Protein AF-A0A0P7Y4W7-F1 (afdb_monomer)

Foldseek 3Di:
DVVVVVVVVVVVVVVVCCLAPVQVVDQVVVVQVVVQVVVCVVLLFGKHADDGWRFHPPPWTKIWGQWIKGHDPPLPDKIKIFGGKIWTFHPVLVVVVATETAEIETAEMETEWEAEQQWTFDRPQVVVFLVSFFRYFYQWYWYQKYWYWYAYPVPRDTDIWIWGGWIWGARTSQDQIWIWTAGLNKIKIKTKHGQDRQRKIWIWIWIDPVHQKTKIWTWIWGFCDDPRTTRTKIKTKIKIWGAFDPPPPDDRPPDFIWIWIFIWIDDRQWIKTAQIWTALGDVVVFRIWTWIWIQHDVQGEIETEIEGAEHAVVVCCVDSNVVVVLCCLEPNHRSDDHHKYFYWYFYQWYRDLNDTKGGWTWTWIADPQKIFTCKTWIQDFQSKIKIWGFIDRSYQPKWTKTKIKIKGQALVRVLVVCVSVVVDDLCSLVSHAGIKIWIFIWIIDPQWIKTAQIWIDHPQKTKTWIWIWGPADVVGFIEIETAIEMEQAELVSDTAPQCVLLCLQRHWYWYWYWYAQYEHPPRTTKIWTWTWTHDNLKTFTCWTWIPDHQAKTKIWGWIADLQQPIKIKIKIWGQFCQSVLSNVLSNAPLSVSVVDDPLQRGHIDIKIWMKTFDPDDDPDHHRWIKIWIWDATLAWTKIKIFTDDSSYTFKIKMKTKDQQLCSVQVAPAPLRGRAIKMKIKMWGDDDDFWIFMWMFIARSQWTKTWPFTFIAGSHVRDGAWGKMKIWGQACQSVLSSQLLHSLLDDRKIWIWIWIWHDDVQWIWIWIWIDISNWTKTWIWIGGQQEIETEIETAEEEPLSVCCSQWDNYSDNPPLAFFDPGFTDAGDHSHAKYKYWYFYQWYHDGRPFIWGGWIWIWIHHNFWIKTHFTWTHGDPWIKTKMKTWGHDRPFWIKIWMKIWIFQHWPCSVFVQAQKIWGKGKMKTWMFTGRGRLRRLQAIWTKMKIKTAWIKGALQPQQLLVQLQVVLVVDPCSLPQVSSQVSSSVSSRPDMATDGIWMFMWTAGRQKIKGPFGWGAGPVARVFGWTWMWIARNGPQKIKTKTKGFHRDADPQFDDDTQIWIWIWIDHRHDIDIDIGNPSVNVRSVSSVVVVVVVVVVVVCVVVVVVCVVVVVVVVVPVVPVVVVVVVVVVVPVVVPPPPDPPPVVVVVVVVVVVVVVVVVVVVVVVVVVVVVVVVVVVVVVVVVVVVVVVVVVVVVVVVVVVVVVVVVVVVVVVVVVVVVVVVVVVVVVVVVPDDDDDDDDDDDDDDDDDDDDDDDDDDDDDDDDDDDD

Solvent-accessible surface area (backbone atoms only — not comparable to full-atom values): 63126 Å² total; per-residue (Å²): 108,70,67,59,52,50,51,50,50,49,50,49,49,49,50,51,48,43,45,54,59,45,41,82,74,50,66,48,67,84,43,38,69,62,52,29,55,50,48,16,69,72,68,59,40,57,36,50,78,40,82,60,55,51,57,40,56,53,100,54,29,34,41,36,33,45,25,42,33,36,36,55,88,77,64,80,43,45,20,38,44,36,28,51,37,36,39,32,38,41,65,74,37,49,76,71,75,28,51,34,29,62,36,32,42,28,54,33,33,41,39,34,41,26,33,55,100,73,23,36,47,70,60,67,55,72,72,69,40,53,77,65,28,59,50,39,26,30,62,36,35,39,29,48,32,36,34,39,34,40,34,30,83,91,74,74,49,71,49,74,48,64,33,35,58,30,35,38,32,21,77,16,69,30,33,44,35,42,36,38,30,31,46,87,86,33,51,35,37,39,39,37,40,53,48,42,96,81,41,33,28,47,35,38,40,39,31,19,83,94,46,49,54,28,40,41,34,46,33,38,42,33,48,47,80,52,96,83,27,29,33,73,36,45,41,33,42,40,40,37,39,39,46,72,78,82,84,55,94,67,72,88,85,77,71,71,47,38,35,41,36,30,36,39,34,60,46,91,70,25,32,38,31,39,72,31,35,40,33,65,35,65,63,92,62,33,27,47,32,40,32,38,36,38,40,36,58,85,69,58,31,37,38,39,42,37,36,29,66,37,35,43,49,47,68,44,59,76,39,79,54,38,61,41,60,52,34,56,61,38,101,76,27,73,89,60,86,75,57,39,34,40,40,38,39,42,28,52,26,37,31,50,90,92,41,72,32,30,62,34,36,39,33,35,36,39,48,99,52,33,38,38,30,74,39,35,36,34,31,40,56,31,70,22,39,38,33,43,31,35,41,35,39,52,72,80,66,54,40,37,40,33,45,38,37,38,37,22,57,34,14,56,48,31,34,56,50,40,42,72,72,68,57,69,59,62,68,42,44,73,45,42,54,62,44,39,40,38,35,26,38,39,37,37,41,92,59,31,41,36,33,39,70,30,38,38,36,43,75,73,24,38,38,35,32,36,40,37,39,35,58,61,49,98,96,45,69,16,37,37,40,35,43,41,35,35,34,40,39,43,57,80,73,54,47,64,45,35,57,59,52,44,52,31,74,67,19,27,32,39,40,36,39,43,35,33,40,30,20,49,75,96,42,56,61,4,35,40,41,36,34,42,37,28,56,69,68,26,40,36,32,79,34,36,38,35,40,49,38,61,57,22,36,33,41,38,34,36,38,32,37,69,91,34,56,51,45,32,39,33,43,39,36,20,61,31,28,43,57,59,45,50,55,55,33,28,47,34,73,51,39,65,62,70,71,58,52,67,39,52,33,62,18,32,33,43,31,40,39,38,37,36,43,47,75,72,52,100,88,50,68,75,73,25,36,33,42,36,37,41,41,34,43,41,88,14,54,31,38,36,42,34,37,31,49,83,52,38,74,47,32,41,34,38,39,40,35,34,65,37,32,34,60,65,66,84,48,99,41,81,61,27,57,73,24,48,23,38,42,37,40,41,34,35,55,56,69,96,58,28,27,38,30,40,43,37,37,29,48,32,55,34,31,38,35,45,78,36,54,33,33,27,35,33,81,83,64,46,68,46,32,28,27,38,37,39,37,22,73,39,43,36,23,45,34,33,78,63,71,30,25,38,39,67,56,72,89,26,37,30,39,38,38,39,37,41,37,51,50,96,81,32,38,38,36,40,39,49,34,30,50,67,82,36,51,37,36,32,44,36,37,38,40,92,44,38,40,36,39,41,38,42,32,47,63,45,47,53,59,40,52,52,43,28,61,35,32,63,66,64,52,85,64,50,95,80,55,66,45,75,60,58,59,35,82,73,72,68,94,50,52,34,31,44,35,40,38,38,26,47,29,33,33,72,50,88,92,40,62,34,34,62,30,35,31,34,44,32,44,46,82,47,36,42,31,42,38,70,32,38,27,38,36,85,90,13,41,40,34,35,37,40,38,37,38,42,55,99,90,54,51,39,38,36,41,36,36,42,37,36,38,54,28,42,42,42,74,80,31,74,62,49,63,46,42,28,31,35,32,38,44,39,41,38,38,24,50,20,55,19,58,39,42,20,45,44,43,22,32,37,43,34,44,39,36,33,34,61,31,36,32,56,61,49,16,65,58,10,60,48,53,8,48,55,57,26,68,72,48,98,66,52,78,46,63,76,58,36,38,51,35,27,57,57,29,12,60,74,38,66,29,58,35,69,71,37,68,26,46,34,38,32,51,60,24,30,43,31,28,61,68,31,56,45,57,34,83,89,39,87,85,14,31,37,42,32,35,37,37,36,31,74,76,83,48,35,37,44,32,47,28,38,38,32,24,75,58,64,58,94,75,63,79,79,78,62,49,41,32,41,44,30,38,40,36,42,79,67,58,63,41,81,46,76,43,48,69,73,38,50,65,48,51,50,50,38,50,48,50,52,48,49,53,49,48,55,50,52,46,58,67,54,44,68,68,46,62,75,58,45,77,74,44,68,76,69,54,75,68,59,62,68,67,60,61,65,66,62,56,67,66,55,64,70,74,74,76,80,73,84,75,64,59,73,58,55,60,59,54,56,62,55,55,57,54,58,55,55,53,54,52,53,54,53,50,53,51,52,50,50,54,48,56,50,50,50,50,50,51,50,50,51,49,50,48,51,51,48,50,52,48,49,50,50,50,48,49,48,50,48,50,48,52,46,52,45,48,49,48,47,48,49,45,51,49,50,45,50,48,46,49,53,49,46,53,50,52,59,67,58,70,81,64,81,90,84,91,88,92,90,84,85,89,85,84,88,89,84,90,81,88,84,87,87,88,91,89,85,90,87,84,91,80,87,84,90,88,132

pLDDT: mean 80.16, std 15.92, range [25.47, 97.06]

Secondary structure (DSSP, 8-state):
-HHHHHHHHHHHHHHHHHHHHSGGGS-TTTTHHHHHHHHHHHHSS-EEEEEEEEEE-SSS-EEEEEEEEES--SSSS-EEEEEEEEEEE-HHHHHTT-EEEEEEEEEEEEEEEEEETTEE---GGGGS-HHHHTTEEEEEEEEEEEEEEEE-TTT--EEEEEEEEEEEEESSTTS--EEEEEETTEEEEEEE----TTSEEEEEEEE-TTSSEEEEEEEEEEEEEETTEEEEEEEEEEEEEE---TTSSS-TTS-PPEEEEEEEEEETTEEEEEEEEEEES-GGGS-EEEEEEEEETTTTEEEEEEEEEEEEHHHHHTSTHHHHHHHHHSTTS-SSPPPPEEEEEEEEEEEETTEEEEEEEEEEEEETTEEEEEEEEEEETTTEEEEEEEEEETTTTSEEEEEEEEEEEEHHHHHHHHHHTT--SGGGGGG-SEEEEEEEEEEEETTEEEEEEEEEEETTEEEEEEEEEE--BTTB-EEEEEEEEEES-BTTTPPP-TTHHHHHHHEEEEEEEEEEEEEETTEEEEEEEEEEEEETTEEEEEEEEEEEETTEEEEEEEEE-TTS-EEEEEEEEESSSHHHHHHHHHT-TT-GGGG--HHHHHS-EEEEEEEEEPPPBTTB-TTPEEEEEEEEETTEEEEEEEEEETTEEEEEEEEEEESSTHHHH----TTTTT--EEEEEEEEE-SSSEEEEEEEEEETTEEEEEEEEEEEETTT--EEEEEEEEEES-SHHHHHTTT-TTTT--S--EEEEEEEEEETTEEEEEEEEEETTEEEEEEEEE-SSEEEEEEEEEEEEHHHHHHHHHBSS-----TTS---SBB-----S-SEEEEEEEEEEEEEETTEEEEEEEEEEEEETTEEEEEEEEEEETTEEEEEEEEEE--TTSPEEEEEEEEEEEEEHHHH-TT-SEEEEEEEEEEEEEEESBHHHHHHT-EEEEEEEEEEEEEET--TTHHHHHHHHHTTSS-TT-HHHHHHHHHHHHTSSEEEEEEEEEEEEEETTEEEEEEEEEEETTEEEEEEEEEEEEETTT-EEEEEEEEE-SSPPTT--SSPPEEEEEEEEETT--EEEEE-HHHHHHHHHHHHHHHHHHHHHHHHHHHHHHHHHHTTTTTTSTTTHHHHTTTTHHHHTTTSSSSSSSHHHHHHHHHHHHHHHHHHHHHHHHHHHHHHHHHHHHHHHHHHHHHHHHHHHHHHHHHHHHHHHHHHHHHHHHHHHHHHHHHHHHHHHSTTS-----------------------------------

Structure (mmCIF, N/CA/C/O backbone):
data_AF-A0A0P7Y4W7-F1
#
_entry.id   AF-A0A0P7Y4W7-F1
#
loop_
_atom_site.group_PDB
_atom_site.id
_atom_site.type_symbol
_atom_site.label_atom_id
_atom_site.label_alt_id
_atom_site.label_comp_id
_atom_site.label_asym_id
_atom_site.label_entity_id
_atom_site.label_seq_id
_atom_site.pdbx_PDB_ins_code
_atom_site.Cartn_x
_atom_site.Cartn_y
_atom_site.Cartn_z
_atom_site.occupancy
_atom_site.B_iso_or_equiv
_atom_site.auth_seq_id
_atom_site.auth_comp_id
_atom_site.auth_asym_id
_atom_site.auth_atom_id
_atom_site.pdbx_PDB_model_num
ATOM 1 N N . MET A 1 1 ? 104.716 23.047 -64.732 1.00 56.50 1 MET A N 1
ATOM 2 C CA . MET A 1 1 ? 103.577 23.004 -63.784 1.00 56.50 1 MET A CA 1
ATOM 3 C C . MET A 1 1 ? 102.584 24.137 -64.004 1.00 56.50 1 MET A C 1
ATOM 5 O O . MET A 1 1 ? 101.401 23.845 -64.100 1.00 56.50 1 MET A O 1
ATOM 9 N N . ARG A 1 2 ? 103.020 25.400 -64.137 1.00 63.34 2 ARG A N 1
ATOM 10 C CA . ARG A 1 2 ? 102.100 26.515 -64.426 1.00 63.34 2 ARG A CA 1
ATOM 11 C C . ARG A 1 2 ? 101.399 26.362 -65.788 1.00 63.34 2 ARG A C 1
ATOM 13 O O . ARG A 1 2 ? 100.184 26.485 -65.833 1.00 63.34 2 ARG A O 1
ATOM 20 N N . ASP A 1 3 ? 102.104 25.953 -66.844 1.00 64.06 3 ASP A N 1
ATOM 21 C CA . ASP A 1 3 ? 101.497 25.816 -68.186 1.00 64.06 3 ASP A CA 1
ATOM 22 C C . ASP A 1 3 ? 100.541 24.618 -68.310 1.00 64.06 3 ASP A C 1
ATOM 24 O O . ASP A 1 3 ? 99.513 24.711 -68.970 1.00 64.06 3 ASP A O 1
ATOM 28 N N . SER A 1 4 ? 100.810 23.518 -67.599 1.00 66.06 4 SER A N 1
ATOM 29 C CA . SER A 1 4 ? 99.935 22.339 -67.557 1.00 66.06 4 SER A CA 1
ATOM 30 C C . SER A 1 4 ? 98.671 22.579 -66.725 1.00 66.06 4 SER A C 1
ATOM 32 O O . SER A 1 4 ? 97.594 22.157 -67.126 1.00 66.06 4 SER A O 1
ATOM 34 N N . LEU A 1 5 ? 98.776 23.308 -65.606 1.00 70.56 5 LEU A N 1
ATOM 35 C CA . LEU A 1 5 ? 97.608 23.745 -64.833 1.00 70.56 5 LEU A CA 1
ATOM 36 C C . LEU A 1 5 ? 96.795 24.799 -65.586 1.00 70.56 5 LEU A C 1
ATOM 38 O O . LEU A 1 5 ? 95.576 24.774 -65.507 1.00 70.56 5 LEU A O 1
ATOM 42 N N . THR A 1 6 ? 97.439 25.682 -66.353 1.00 78.06 6 THR A N 1
ATOM 43 C CA . THR A 1 6 ? 96.722 26.674 -67.170 1.00 78.06 6 THR A CA 1
ATOM 44 C C . THR A 1 6 ? 96.020 26.012 -68.355 1.00 78.06 6 THR A C 1
ATOM 46 O O . THR A 1 6 ? 94.882 26.355 -68.640 1.00 78.06 6 THR A O 1
ATOM 49 N N . ALA A 1 7 ? 96.637 25.015 -69.001 1.00 76.75 7 ALA A N 1
ATOM 50 C CA . ALA A 1 7 ? 95.995 24.227 -70.053 1.00 76.75 7 ALA A CA 1
ATOM 51 C C . ALA A 1 7 ? 94.835 23.380 -69.513 1.00 76.75 7 ALA A C 1
ATOM 53 O O . ALA A 1 7 ? 93.782 23.322 -70.135 1.00 76.75 7 ALA A O 1
ATOM 54 N N . LEU A 1 8 ? 94.991 22.769 -68.335 1.00 75.56 8 LEU A N 1
ATOM 55 C CA . LEU A 1 8 ? 93.931 21.984 -67.705 1.00 75.56 8 LEU A CA 1
ATOM 56 C C . LEU A 1 8 ? 92.799 22.881 -67.191 1.00 75.56 8 LEU A C 1
ATOM 58 O O . LEU A 1 8 ? 91.640 22.563 -67.412 1.00 75.56 8 LEU A O 1
ATOM 62 N N . ALA A 1 9 ? 93.111 24.042 -66.611 1.00 74.50 9 ALA A N 1
ATOM 63 C CA . ALA A 1 9 ? 92.119 25.058 -66.274 1.00 74.50 9 ALA A CA 1
ATOM 64 C C . ALA A 1 9 ? 91.426 25.604 -67.529 1.00 74.50 9 ALA A C 1
ATOM 66 O O . ALA A 1 9 ? 90.218 25.766 -67.506 1.00 74.50 9 ALA A O 1
ATOM 67 N N . ALA A 1 10 ? 92.137 25.828 -68.638 1.00 78.00 10 ALA A N 1
ATOM 68 C CA . ALA A 1 10 ? 91.536 26.252 -69.902 1.00 78.00 10 ALA A CA 1
ATOM 69 C C . ALA A 1 10 ? 90.646 25.163 -70.515 1.00 78.00 10 ALA A C 1
ATOM 71 O O . ALA A 1 10 ? 89.583 25.492 -71.020 1.00 78.00 10 ALA A O 1
ATOM 72 N N . ILE A 1 11 ? 91.024 23.882 -70.430 1.00 81.62 11 ILE A N 1
ATOM 73 C CA . ILE A 1 11 ? 90.189 22.745 -70.851 1.00 81.62 11 ILE A CA 1
ATOM 74 C C . ILE A 1 11 ? 88.962 22.621 -69.949 1.00 81.62 11 ILE A C 1
ATOM 76 O O . ILE A 1 11 ? 87.862 22.468 -70.455 1.00 81.62 11 ILE A O 1
ATOM 80 N N . VAL A 1 12 ? 89.118 22.734 -68.631 1.00 79.69 12 VAL A N 1
ATOM 81 C CA . VAL A 1 12 ? 87.998 22.699 -67.681 1.00 79.69 12 VAL A CA 1
ATOM 82 C C . VAL A 1 12 ? 87.079 23.898 -67.893 1.00 79.69 12 VAL A C 1
ATOM 84 O O . VAL A 1 12 ? 85.874 23.717 -67.951 1.00 79.69 12 VAL A O 1
ATOM 87 N N . ILE A 1 13 ? 87.617 25.102 -68.098 1.00 81.44 13 ILE A N 1
ATOM 88 C CA . ILE A 1 13 ? 86.835 26.290 -68.458 1.00 81.44 13 ILE A CA 1
ATOM 89 C C . ILE A 1 13 ? 86.155 26.079 -69.812 1.00 81.44 13 ILE A C 1
ATOM 91 O O . ILE A 1 13 ? 84.988 26.411 -69.930 1.00 81.44 13 ILE A O 1
ATOM 95 N N . LEU A 1 14 ? 86.817 25.495 -70.814 1.00 81.31 14 LEU A N 1
ATOM 96 C CA . LEU A 1 14 ? 86.210 25.185 -72.112 1.00 81.31 14 LEU A CA 1
ATOM 97 C C . LEU A 1 14 ? 85.077 24.161 -71.965 1.00 81.31 14 LEU A C 1
ATOM 99 O O . LEU A 1 14 ? 84.031 24.338 -72.572 1.00 81.31 14 LEU A O 1
ATOM 103 N N . ILE A 1 15 ? 85.255 23.132 -71.133 1.00 79.94 15 ILE A N 1
ATOM 104 C CA . ILE A 1 15 ? 84.238 22.123 -70.810 1.00 79.94 15 ILE A CA 1
ATOM 105 C C . ILE A 1 15 ? 83.079 22.755 -70.035 1.00 79.94 15 ILE A C 1
ATOM 107 O O . ILE A 1 15 ? 81.932 22.462 -70.337 1.00 79.94 15 ILE A O 1
ATOM 111 N N . LEU A 1 16 ? 83.344 23.645 -69.078 1.00 77.81 16 LEU A N 1
ATOM 112 C CA . LEU A 1 16 ? 82.317 24.350 -68.309 1.00 77.81 16 LEU A CA 1
ATOM 113 C C . LEU A 1 16 ? 81.574 25.377 -69.172 1.00 77.81 16 LEU A C 1
ATOM 115 O O . LEU A 1 16 ? 80.357 25.468 -69.104 1.00 77.81 16 LEU A O 1
ATOM 119 N N . VAL A 1 17 ? 82.272 26.112 -70.038 1.00 79.31 17 VAL A N 1
ATOM 120 C CA . VAL A 1 17 ? 81.660 27.015 -71.021 1.00 79.31 17 VAL A CA 1
ATOM 121 C C . VAL A 1 17 ? 80.850 26.212 -72.034 1.00 79.31 17 VAL A C 1
ATOM 123 O O . VAL A 1 17 ? 79.741 26.617 -72.357 1.00 79.31 17 VAL A O 1
ATOM 126 N N . ALA A 1 18 ? 81.338 25.054 -72.485 1.00 77.12 18 ALA A N 1
ATOM 127 C CA . ALA A 1 18 ? 80.591 24.136 -73.338 1.00 77.12 18 ALA A CA 1
ATOM 128 C C . ALA A 1 18 ? 79.342 23.599 -72.621 1.00 77.12 18 ALA A C 1
ATOM 130 O O . ALA A 1 18 ? 78.251 23.674 -73.168 1.00 77.12 18 ALA A O 1
ATOM 131 N N . ALA A 1 19 ? 79.463 23.147 -71.375 1.00 74.56 19 ALA A N 1
ATOM 132 C CA . ALA A 1 19 ? 78.346 22.679 -70.558 1.00 74.56 19 ALA A CA 1
ATOM 133 C C . ALA A 1 19 ? 77.358 23.798 -70.170 1.00 74.56 19 ALA A C 1
ATOM 135 O O . ALA A 1 19 ? 76.218 23.503 -69.826 1.00 74.56 19 ALA A O 1
ATOM 136 N N . LEU A 1 20 ? 77.759 25.073 -70.234 1.00 78.12 20 LEU A N 1
ATOM 137 C CA . LEU A 1 20 ? 76.884 26.224 -69.985 1.00 78.12 20 LEU A CA 1
ATOM 138 C C . LEU A 1 20 ? 76.205 26.716 -71.269 1.00 78.12 20 LEU A C 1
ATOM 140 O O . LEU A 1 20 ? 75.015 27.015 -71.263 1.00 78.12 20 LEU A O 1
ATOM 144 N N . ALA A 1 21 ? 76.968 26.829 -72.356 1.00 72.81 21 ALA A N 1
ATOM 145 C CA . ALA A 1 21 ? 76.523 27.447 -73.596 1.00 72.81 21 ALA A CA 1
ATOM 146 C C . ALA A 1 21 ? 75.855 26.452 -74.547 1.00 72.81 21 ALA A C 1
ATOM 148 O O . ALA A 1 21 ? 74.911 26.846 -75.209 1.00 72.81 21 ALA A O 1
ATOM 149 N N . ILE A 1 22 ? 76.303 25.193 -74.628 1.00 74.44 22 ILE A N 1
ATOM 150 C CA . ILE A 1 22 ? 75.804 24.216 -75.617 1.00 74.44 22 ILE A CA 1
ATOM 151 C C . ILE A 1 22 ? 74.398 23.691 -75.287 1.00 74.44 22 ILE A C 1
ATOM 153 O O . ILE A 1 22 ? 73.574 23.697 -76.200 1.00 74.44 22 ILE A O 1
ATOM 157 N N . PRO A 1 23 ? 74.065 23.267 -74.047 1.00 75.00 23 PRO A N 1
ATOM 158 C CA . PRO A 1 23 ? 72.761 22.666 -73.754 1.00 75.00 23 PRO A CA 1
ATOM 159 C C . PRO A 1 23 ? 71.524 23.474 -74.181 1.00 75.00 23 PRO A C 1
ATOM 161 O O . PRO A 1 23 ? 70.622 22.848 -74.724 1.00 75.00 23 PRO A O 1
ATOM 164 N N . PRO A 1 24 ? 71.447 24.814 -74.025 1.00 72.31 24 PRO A N 1
ATOM 165 C CA . PRO A 1 24 ? 70.284 25.575 -74.492 1.00 72.31 24 PRO A CA 1
ATOM 166 C C . PRO A 1 24 ? 70.176 25.710 -76.025 1.00 72.31 24 PRO A C 1
ATOM 168 O O . PRO A 1 24 ? 69.132 26.141 -76.504 1.00 72.31 24 PRO A O 1
ATOM 171 N N . PHE A 1 25 ? 71.219 25.370 -76.798 1.00 74.44 25 PHE A N 1
ATOM 172 C CA . PHE A 1 25 ? 71.167 25.313 -78.271 1.00 74.44 25 PHE A CA 1
ATOM 173 C C . PHE A 1 25 ? 70.954 23.891 -78.815 1.00 74.44 25 PHE A C 1
ATOM 175 O O . PHE A 1 25 ? 70.840 23.722 -80.029 1.00 74.44 25 PHE A O 1
ATOM 182 N N . VAL A 1 26 ? 70.937 22.871 -77.950 1.00 76.69 26 VAL A N 1
ATOM 183 C CA . VAL A 1 26 ? 70.601 21.492 -78.322 1.00 76.69 26 VAL A CA 1
ATOM 184 C C . VAL A 1 26 ? 69.095 21.323 -78.188 1.00 76.69 26 VAL A C 1
ATOM 186 O O . VAL A 1 26 ? 68.544 21.546 -77.113 1.00 76.69 26 VAL A O 1
ATOM 189 N N . ASP A 1 27 ? 68.440 20.908 -79.269 1.00 80.44 27 ASP A N 1
ATOM 190 C CA . ASP A 1 27 ? 67.050 20.471 -79.204 1.00 80.44 27 ASP A CA 1
ATOM 191 C C . ASP A 1 27 ? 66.995 19.089 -78.536 1.00 80.44 27 ASP A C 1
ATOM 193 O O . ASP A 1 27 ? 67.297 18.052 -79.137 1.00 80.44 27 ASP A O 1
ATOM 197 N N . TRP A 1 28 ? 66.681 19.082 -77.241 1.00 82.06 28 TRP A N 1
ATOM 198 C CA . TRP A 1 28 ? 66.568 17.857 -76.455 1.00 82.06 28 TRP A CA 1
ATOM 199 C C . TRP A 1 28 ? 65.367 17.001 -76.876 1.00 82.06 28 TRP A C 1
ATOM 201 O O . TRP A 1 28 ? 65.349 15.808 -76.569 1.00 82.06 28 TRP A O 1
ATOM 211 N N . GLU A 1 29 ? 64.410 17.552 -77.630 1.00 80.06 29 GLU A N 1
ATOM 212 C CA . GLU A 1 29 ? 63.285 16.796 -78.179 1.00 80.06 29 GLU A CA 1
ATOM 213 C C . GLU A 1 29 ? 63.733 15.889 -79.337 1.00 80.06 29 GLU A C 1
ATOM 215 O O . GLU A 1 29 ? 63.314 14.733 -79.401 1.00 80.06 29 GLU A O 1
ATOM 220 N N . GLU A 1 30 ? 64.664 16.338 -80.192 1.00 83.06 30 GLU A N 1
ATOM 221 C CA . GLU A 1 30 ? 65.256 15.500 -81.255 1.00 83.06 30 GLU A CA 1
ATOM 222 C C . GLU A 1 30 ? 66.144 14.370 -80.701 1.00 83.06 30 GLU A C 1
ATOM 224 O O . GLU A 1 30 ? 66.349 13.343 -81.352 1.00 83.06 30 GLU A O 1
ATOM 229 N N . ARG A 1 31 ? 66.674 14.543 -79.483 1.00 83.50 31 ARG A N 1
ATOM 230 C CA . ARG A 1 31 ? 67.522 13.573 -78.762 1.00 83.50 31 ARG A CA 1
ATOM 231 C C . ARG A 1 31 ? 66.759 12.760 -77.711 1.00 83.50 31 ARG A C 1
ATOM 233 O O . ARG A 1 31 ? 67.383 12.078 -76.896 1.00 83.50 31 ARG A O 1
ATOM 240 N N . ARG A 1 32 ? 65.423 12.787 -77.742 1.00 87.19 32 ARG A N 1
ATOM 241 C CA . ARG A 1 32 ? 64.551 12.107 -76.773 1.00 87.19 32 ARG A CA 1
ATOM 242 C C . ARG A 1 32 ? 64.916 10.634 -76.552 1.00 87.19 32 ARG A C 1
ATOM 244 O O . ARG A 1 32 ? 65.059 10.223 -75.408 1.00 87.19 32 ARG A O 1
ATOM 251 N N . LEU A 1 33 ? 65.140 9.869 -77.624 1.00 85.44 33 LEU A N 1
ATOM 252 C CA . LEU A 1 33 ? 65.447 8.431 -77.540 1.00 85.44 33 LEU A CA 1
ATOM 253 C C . LEU A 1 33 ? 66.754 8.136 -76.781 1.00 85.44 33 LEU A C 1
ATOM 255 O O . LEU A 1 33 ? 66.838 7.145 -76.058 1.00 85.44 33 LEU A O 1
ATOM 259 N N . ASP A 1 34 ? 67.767 8.998 -76.909 1.00 84.06 34 ASP A N 1
ATOM 260 C CA . ASP A 1 34 ? 69.042 8.840 -76.198 1.00 84.06 34 ASP A CA 1
ATOM 261 C C . ASP A 1 34 ? 68.878 9.126 -74.696 1.00 84.06 34 ASP A C 1
ATOM 263 O O . ASP A 1 34 ? 69.457 8.433 -73.852 1.00 84.06 34 ASP A O 1
ATOM 267 N N . LEU A 1 35 ? 68.057 10.129 -74.360 1.00 83.25 35 LEU A N 1
ATOM 268 C CA . LEU A 1 35 ? 67.701 10.472 -72.984 1.00 83.25 35 LEU A CA 1
ATOM 269 C C . LEU A 1 35 ? 66.863 9.361 -72.339 1.00 83.25 35 LEU A C 1
ATOM 271 O O . LEU A 1 35 ? 67.183 8.913 -71.242 1.00 83.25 35 LEU A O 1
ATOM 275 N N . GLU A 1 36 ? 65.842 8.868 -73.035 1.00 85.81 36 GLU A N 1
ATOM 276 C CA . GLU A 1 36 ? 64.996 7.753 -72.601 1.00 85.81 36 GLU A CA 1
ATOM 277 C C . GLU A 1 36 ? 65.810 6.476 -72.388 1.00 85.81 36 GLU A C 1
ATOM 279 O O . GLU A 1 36 ? 65.646 5.813 -71.367 1.00 85.81 36 GLU A O 1
ATOM 284 N N . ALA A 1 37 ? 66.762 6.154 -73.268 1.00 85.31 37 ALA A N 1
ATOM 285 C CA . ALA A 1 37 ? 67.658 5.011 -73.087 1.00 85.31 37 ALA A CA 1
ATOM 286 C C . ALA A 1 37 ? 68.619 5.180 -71.893 1.00 85.31 37 ALA A C 1
ATOM 288 O O . ALA A 1 37 ? 69.013 4.196 -71.256 1.00 85.31 37 ALA A O 1
ATOM 289 N N . ALA A 1 38 ? 69.035 6.410 -71.574 1.00 80.69 38 ALA A N 1
ATOM 290 C CA . ALA A 1 38 ? 69.836 6.701 -70.385 1.00 80.69 38 ALA A CA 1
ATOM 291 C C . ALA A 1 38 ? 69.001 6.598 -69.097 1.00 80.69 38 ALA A C 1
ATOM 293 O O . ALA A 1 38 ? 69.425 5.930 -68.153 1.00 80.69 38 ALA A O 1
ATOM 294 N N . LEU A 1 39 ? 67.799 7.180 -69.084 1.00 80.69 39 LEU A N 1
ATOM 295 C CA . LEU A 1 39 ? 66.858 7.109 -67.966 1.00 80.69 39 LEU A CA 1
ATOM 296 C C . LEU A 1 39 ? 66.360 5.679 -67.733 1.00 80.69 39 LEU A C 1
ATOM 298 O O . LEU A 1 39 ? 66.329 5.237 -66.592 1.00 80.69 39 LEU A O 1
ATOM 302 N N . SER A 1 40 ? 66.080 4.914 -68.790 1.00 81.62 40 SER A N 1
ATOM 303 C CA . SER A 1 40 ? 65.684 3.500 -68.696 1.00 81.62 40 SER A CA 1
ATOM 304 C C . SER A 1 40 ? 66.790 2.648 -68.078 1.00 81.62 40 SER A C 1
ATOM 306 O O . SER A 1 40 ? 66.540 1.825 -67.200 1.00 81.62 40 SER A O 1
ATOM 308 N N . ARG A 1 41 ? 68.052 2.889 -68.465 1.00 79.12 41 ARG A N 1
ATOM 309 C CA . ARG A 1 41 ? 69.207 2.236 -67.832 1.00 79.12 41 ARG A CA 1
ATOM 310 C C . ARG A 1 41 ? 69.409 2.664 -66.386 1.00 79.12 41 ARG A C 1
ATOM 312 O O . ARG A 1 41 ? 69.941 1.861 -65.630 1.00 79.12 41 ARG A O 1
ATOM 319 N N . ALA A 1 42 ? 69.011 3.870 -65.985 1.00 71.94 42 ALA A N 1
ATOM 320 C CA . ALA A 1 42 ? 69.109 4.356 -64.604 1.00 71.94 42 ALA A CA 1
ATOM 321 C C . ALA A 1 42 ? 67.930 3.909 -63.716 1.00 71.94 42 ALA A C 1
ATOM 323 O O . ALA A 1 42 ? 68.134 3.594 -62.549 1.00 71.94 42 ALA A O 1
ATOM 324 N N . ALA A 1 43 ? 66.726 3.775 -64.273 1.00 70.44 43 ALA A N 1
ATOM 325 C CA . ALA A 1 43 ? 65.533 3.290 -63.577 1.00 70.44 43 ALA A CA 1
ATOM 326 C C . ALA A 1 43 ? 65.442 1.752 -63.536 1.00 70.44 43 ALA A C 1
ATOM 328 O O . ALA A 1 43 ? 64.847 1.194 -62.623 1.00 70.44 43 ALA A O 1
ATOM 329 N N . GLY A 1 44 ? 66.060 1.052 -64.496 1.00 71.19 44 GLY A N 1
ATOM 330 C CA . GLY A 1 44 ? 66.000 -0.414 -64.609 1.00 71.19 44 GLY A CA 1
ATOM 331 C C . GLY A 1 44 ? 64.701 -0.921 -65.245 1.00 71.19 44 GLY A C 1
ATOM 332 O O . GLY A 1 44 ? 64.475 -2.121 -65.311 1.00 71.19 44 GLY A O 1
ATOM 333 N N . ILE A 1 45 ? 63.858 -0.004 -65.719 1.00 79.50 45 ILE A N 1
ATOM 334 C CA . ILE A 1 45 ? 62.579 -0.235 -66.394 1.00 79.50 45 ILE A CA 1
ATOM 335 C C . ILE A 1 45 ? 62.435 0.787 -67.533 1.00 79.50 45 ILE A C 1
ATOM 337 O O . ILE A 1 45 ? 63.058 1.849 -67.451 1.00 79.50 45 ILE A O 1
ATOM 341 N N . PRO A 1 46 ? 61.666 0.494 -68.601 1.00 84.88 46 PRO A N 1
ATOM 342 C CA . PRO A 1 46 ? 61.493 1.414 -69.727 1.00 84.88 46 PRO A CA 1
ATOM 343 C C . PRO A 1 46 ? 60.981 2.785 -69.271 1.00 84.88 46 PRO A C 1
ATOM 345 O O . PRO A 1 46 ? 60.037 2.856 -68.492 1.00 84.88 46 PRO A O 1
ATOM 348 N N . VAL A 1 47 ? 61.597 3.866 -69.743 1.00 87.56 47 VAL A N 1
ATOM 349 C CA . VAL A 1 47 ? 61.191 5.249 -69.462 1.00 87.56 47 VAL A CA 1
ATOM 350 C C . VAL A 1 47 ? 60.835 5.935 -70.773 1.00 87.56 47 VAL A C 1
ATOM 352 O O . VAL A 1 47 ? 61.668 6.007 -71.670 1.00 87.56 47 VAL A O 1
ATOM 355 N N . GLU A 1 48 ? 59.625 6.481 -70.853 1.00 90.31 48 GLU A N 1
ATOM 356 C CA . GLU A 1 48 ? 59.127 7.277 -71.973 1.00 90.31 48 GLU A CA 1
ATOM 357 C C . GLU A 1 48 ? 58.813 8.703 -71.513 1.00 90.31 48 GLU A C 1
ATOM 359 O O . GLU A 1 48 ? 58.230 8.932 -70.451 1.00 90.31 48 GLU A O 1
ATOM 364 N N . THR A 1 49 ? 59.162 9.687 -72.330 1.00 88.44 49 THR A N 1
ATOM 365 C CA . THR A 1 49 ? 58.917 11.107 -72.072 1.00 88.44 49 THR A CA 1
ATOM 366 C C . THR A 1 49 ? 57.924 11.673 -73.090 1.00 88.44 49 THR A C 1
ATOM 368 O O . THR A 1 49 ? 57.925 11.323 -74.270 1.00 88.44 49 THR A O 1
ATOM 371 N N . ARG A 1 50 ? 57.030 12.556 -72.641 1.00 85.44 50 ARG A N 1
ATOM 372 C CA . ARG A 1 50 ? 55.983 13.197 -73.450 1.00 85.44 50 ARG A CA 1
ATOM 373 C C . ARG A 1 50 ? 56.025 14.714 -73.258 1.00 85.44 50 ARG A C 1
ATOM 375 O O . ARG A 1 50 ? 56.216 15.191 -72.146 1.00 85.44 50 ARG A O 1
ATOM 382 N N . GLY A 1 51 ? 55.794 15.459 -74.340 1.00 86.25 51 GLY A N 1
ATOM 383 C CA . GLY A 1 51 ? 55.828 16.928 -74.343 1.00 86.25 51 GLY A CA 1
ATOM 384 C C . GLY A 1 51 ? 57.243 17.508 -74.434 1.00 86.25 51 GLY A C 1
ATOM 385 O O . GLY A 1 51 ? 58.133 16.871 -75.008 1.00 86.25 51 GLY A O 1
ATOM 386 N N . THR A 1 52 ? 57.421 18.722 -73.909 1.00 88.50 52 THR A N 1
ATOM 387 C CA . THR A 1 52 ? 58.682 19.473 -73.990 1.00 88.50 52 THR A CA 1
ATOM 388 C C . THR A 1 52 ? 59.713 18.975 -72.973 1.00 88.50 52 THR A C 1
ATOM 390 O O . THR A 1 52 ? 59.358 18.517 -71.881 1.00 88.50 52 THR A O 1
ATOM 393 N N . ILE A 1 53 ? 60.997 19.040 -73.346 1.00 86.69 53 ILE A N 1
ATOM 394 C CA . ILE A 1 53 ? 62.140 18.628 -72.513 1.00 86.69 53 ILE A CA 1
ATOM 395 C C . ILE A 1 53 ? 63.138 19.794 -72.434 1.00 86.69 53 ILE A C 1
ATOM 397 O O . ILE A 1 53 ? 63.724 20.172 -73.444 1.00 86.69 53 ILE A O 1
ATOM 401 N N . ASP A 1 54 ? 63.367 20.347 -71.237 1.00 86.06 54 ASP A N 1
ATOM 402 C CA . ASP A 1 54 ? 64.409 21.361 -70.976 1.00 86.06 54 ASP A CA 1
ATOM 403 C C . ASP A 1 54 ? 65.483 20.763 -70.057 1.00 86.06 54 ASP A C 1
ATOM 405 O O . ASP A 1 54 ? 65.194 20.380 -68.920 1.00 86.06 54 ASP A O 1
ATOM 409 N N . LEU A 1 55 ? 66.727 20.676 -70.537 1.00 85.81 55 LEU A N 1
ATOM 410 C CA . LEU A 1 55 ? 67.874 20.176 -69.777 1.00 85.81 55 LEU A CA 1
ATOM 411 C C . LEU A 1 55 ? 68.978 21.239 -69.724 1.00 85.81 55 LEU A C 1
ATOM 413 O O . LEU A 1 55 ? 69.490 21.695 -70.748 1.00 85.81 55 LEU A O 1
ATOM 417 N N . ARG A 1 56 ? 69.408 21.601 -68.512 1.00 84.56 56 ARG A N 1
ATOM 418 C CA . ARG A 1 56 ? 70.495 22.565 -68.269 1.00 84.56 56 ARG A CA 1
ATOM 419 C C . ARG A 1 56 ? 71.503 21.965 -67.307 1.00 84.56 56 ARG A C 1
ATOM 421 O O . ARG A 1 56 ? 71.115 21.476 -66.260 1.00 84.56 56 ARG A O 1
ATOM 428 N N . LEU A 1 57 ? 72.793 22.022 -67.629 1.00 80.44 57 LEU A N 1
ATOM 429 C CA . LEU A 1 57 ? 73.839 21.375 -66.822 1.00 80.44 57 LEU A CA 1
ATOM 430 C C . LEU A 1 57 ? 74.484 22.300 -65.776 1.00 80.44 57 LEU A C 1
ATOM 432 O O . LEU A 1 57 ? 75.023 21.810 -64.788 1.00 80.44 57 LEU A O 1
ATOM 436 N N . LEU A 1 58 ? 74.457 23.622 -65.988 1.00 82.38 58 LEU A N 1
ATOM 437 C CA . LEU A 1 58 ? 75.092 24.620 -65.118 1.00 82.38 58 LEU A CA 1
ATOM 438 C C . LEU A 1 58 ? 74.128 25.775 -64.772 1.00 82.38 58 LEU A C 1
ATOM 440 O O . LEU A 1 58 ? 73.267 26.115 -65.592 1.00 82.38 58 LEU A O 1
ATOM 444 N N . PRO A 1 59 ? 74.265 26.424 -63.593 1.00 76.75 59 PRO A N 1
ATOM 445 C CA . PRO A 1 59 ? 75.254 26.172 -62.530 1.00 76.75 59 PRO A CA 1
ATOM 446 C C . PRO A 1 59 ? 75.040 24.854 -61.762 1.00 76.75 59 PRO A C 1
ATOM 448 O O . PRO A 1 59 ? 76.006 24.312 -61.233 1.00 76.75 59 PRO A O 1
ATOM 451 N N . SER A 1 60 ? 73.819 24.316 -61.777 1.00 84.12 60 SER A N 1
ATOM 452 C CA . SER A 1 60 ? 73.456 22.974 -61.316 1.00 84.12 60 SER A CA 1
ATOM 453 C C . SER A 1 60 ? 72.731 22.206 -62.438 1.00 84.12 60 SER A C 1
ATOM 455 O O . SER A 1 60 ? 72.000 22.824 -63.225 1.00 84.12 60 SER A O 1
ATOM 457 N N . PRO A 1 61 ? 72.933 20.880 -62.549 1.00 87.19 61 PRO A N 1
ATOM 458 C CA . PRO A 1 61 ? 72.192 20.040 -63.481 1.00 87.19 61 PRO A CA 1
ATOM 459 C C . PRO A 1 61 ? 70.702 19.993 -63.132 1.00 87.19 61 PRO A C 1
ATOM 461 O O . PRO A 1 61 ? 70.327 19.504 -62.074 1.00 87.19 61 PRO A O 1
ATOM 464 N N . ARG A 1 62 ? 69.841 20.468 -64.030 1.00 89.88 62 ARG A N 1
ATOM 465 C CA . ARG A 1 62 ? 68.383 20.455 -63.884 1.00 89.88 62 ARG A CA 1
ATOM 466 C C . ARG A 1 62 ? 67.689 20.000 -65.158 1.00 89.88 62 ARG A C 1
ATOM 468 O O . ARG A 1 62 ? 68.132 20.323 -66.259 1.00 89.88 62 ARG A O 1
ATOM 475 N N . MET A 1 63 ? 66.585 19.290 -64.986 1.00 89.00 63 MET A N 1
ATOM 476 C CA . MET A 1 63 ? 65.773 18.705 -66.043 1.00 89.00 63 MET A CA 1
ATOM 477 C C . MET A 1 63 ? 64.302 19.025 -65.796 1.00 89.00 63 MET A C 1
ATOM 479 O O . MET A 1 63 ? 63.813 18.851 -64.683 1.00 89.00 63 MET A O 1
ATOM 483 N N . ARG A 1 64 ? 63.582 19.457 -66.830 1.00 90.75 64 ARG A N 1
ATOM 484 C CA . ARG A 1 64 ? 62.130 19.627 -66.802 1.00 90.75 64 ARG A CA 1
ATOM 485 C C . ARG A 1 64 ? 61.494 18.850 -67.949 1.00 90.75 64 ARG A C 1
ATOM 487 O O . ARG A 1 64 ? 61.940 18.975 -69.085 1.00 90.75 64 ARG A O 1
ATOM 494 N N . VAL A 1 65 ? 60.461 18.071 -67.639 1.00 91.44 65 VAL A N 1
ATOM 495 C CA . VAL A 1 65 ? 59.708 17.243 -68.589 1.00 91.44 65 VAL A CA 1
ATOM 496 C C . VAL A 1 65 ? 58.212 17.392 -68.313 1.00 91.44 65 VAL A C 1
ATOM 498 O O . VAL A 1 65 ? 57.773 17.267 -67.168 1.00 91.44 65 VAL A O 1
ATOM 501 N N . ASP A 1 66 ? 57.412 17.639 -69.352 1.00 89.44 66 ASP A N 1
ATOM 502 C CA . ASP A 1 66 ? 55.958 17.808 -69.197 1.00 89.44 66 ASP A CA 1
ATOM 503 C C . ASP A 1 66 ? 55.242 16.511 -68.792 1.00 89.44 66 ASP A C 1
ATOM 505 O O . ASP A 1 66 ? 54.321 16.543 -67.977 1.00 89.44 66 ASP A O 1
ATOM 509 N N . GLY A 1 67 ? 55.660 15.365 -69.330 1.00 90.56 67 GLY A N 1
ATOM 510 C CA . GLY A 1 67 ? 55.133 14.051 -68.977 1.00 90.56 67 GLY A CA 1
ATOM 511 C C . GLY A 1 67 ? 56.224 12.987 -68.956 1.00 90.56 67 GLY A C 1
ATOM 512 O O . GLY A 1 67 ? 57.016 12.880 -69.886 1.00 90.56 67 GLY A O 1
ATOM 513 N N . LEU A 1 68 ? 56.246 12.172 -67.909 1.00 91.62 68 LEU A N 1
ATOM 514 C CA . LEU A 1 68 ? 57.201 11.088 -67.711 1.00 91.62 68 LEU A CA 1
ATOM 515 C C . LEU A 1 68 ? 56.424 9.807 -67.415 1.00 91.62 68 LEU A C 1
ATOM 517 O O . LEU A 1 68 ? 55.588 9.778 -66.521 1.00 91.62 68 LEU A O 1
ATOM 521 N N . THR A 1 69 ? 56.661 8.752 -68.180 1.00 90.38 69 THR A N 1
ATOM 522 C CA . THR A 1 69 ? 56.110 7.415 -67.941 1.00 90.38 69 THR A CA 1
ATOM 523 C C . THR A 1 69 ? 57.266 6.477 -67.652 1.00 90.38 69 THR A C 1
ATOM 525 O O . THR A 1 69 ? 58.187 6.368 -68.450 1.00 90.38 69 THR A O 1
ATOM 528 N N . ILE A 1 70 ? 57.242 5.833 -66.495 1.00 87.44 70 ILE A N 1
ATOM 529 C CA . ILE A 1 70 ? 58.232 4.850 -66.069 1.00 87.44 70 ILE A CA 1
ATOM 530 C C . ILE A 1 70 ? 57.509 3.501 -65.993 1.00 87.44 70 ILE A C 1
ATOM 532 O O . ILE A 1 70 ? 56.505 3.392 -65.298 1.00 87.44 70 ILE A O 1
ATOM 536 N N . GLY A 1 71 ? 57.997 2.481 -66.693 1.00 85.00 71 GLY A N 1
ATOM 537 C CA . GLY A 1 71 ? 57.339 1.182 -66.850 1.00 85.00 71 GLY A CA 1
ATOM 538 C C . GLY A 1 71 ? 56.286 1.158 -67.965 1.00 85.00 71 GLY A C 1
ATOM 539 O O . GLY A 1 71 ? 55.974 2.174 -68.584 1.00 85.00 71 GLY A O 1
ATOM 540 N N . ILE A 1 72 ? 55.735 -0.028 -68.227 1.00 81.94 72 ILE A N 1
ATOM 541 C CA . ILE A 1 72 ? 54.672 -0.227 -69.220 1.00 81.94 72 ILE A CA 1
ATOM 542 C C . ILE A 1 72 ? 53.332 -0.188 -68.474 1.00 81.94 72 ILE A C 1
ATOM 544 O O . ILE A 1 72 ? 53.129 -1.006 -67.579 1.00 81.94 72 ILE A O 1
ATOM 548 N N . PRO A 1 73 ? 52.402 0.722 -68.814 1.00 74.00 73 PRO A N 1
ATOM 549 C CA . PRO A 1 73 ? 51.102 0.820 -68.154 1.00 74.00 73 PRO A CA 1
ATOM 550 C C . PRO A 1 73 ? 50.121 -0.255 -68.668 1.00 74.00 73 PRO A C 1
ATOM 552 O O . PRO A 1 73 ? 49.004 0.062 -69.073 1.00 74.00 73 PRO A O 1
ATOM 555 N N . ASP A 1 74 ? 50.546 -1.523 -68.684 1.00 75.38 74 ASP A N 1
ATOM 556 C CA . ASP A 1 74 ? 49.767 -2.693 -69.128 1.00 75.38 74 ASP A CA 1
ATOM 557 C C . ASP A 1 74 ? 48.930 -3.334 -68.007 1.00 75.38 74 ASP A C 1
ATOM 559 O O . ASP A 1 74 ? 48.095 -4.195 -68.274 1.00 75.38 74 ASP A O 1
ATOM 563 N N . GLY A 1 75 ? 49.142 -2.907 -66.758 1.00 68.38 75 GLY A N 1
ATOM 564 C CA . GLY A 1 75 ? 48.483 -3.456 -65.571 1.00 68.38 75 GLY A CA 1
ATOM 565 C C . GLY A 1 75 ? 49.104 -4.754 -65.040 1.00 68.38 75 GLY A C 1
ATOM 566 O O . GLY A 1 75 ? 48.679 -5.221 -63.990 1.00 68.38 75 GLY A O 1
ATOM 567 N N . ALA A 1 76 ? 50.116 -5.310 -65.715 1.00 70.31 76 ALA A N 1
ATOM 568 C CA . ALA A 1 76 ? 50.856 -6.508 -65.302 1.00 70.31 76 ALA A CA 1
ATOM 569 C C . ALA A 1 76 ? 52.253 -6.184 -64.733 1.00 70.31 76 ALA A C 1
ATOM 571 O O . ALA A 1 76 ? 52.877 -7.019 -64.064 1.00 70.31 76 ALA A O 1
ATOM 572 N N . SER A 1 77 ? 52.751 -4.973 -64.997 1.00 76.56 77 SER A N 1
ATOM 573 C CA . SER A 1 77 ? 54.022 -4.448 -64.492 1.00 76.56 77 SER A CA 1
ATOM 574 C C . SER A 1 77 ? 53.808 -3.160 -63.682 1.00 76.56 77 SER A C 1
ATOM 576 O O . SER A 1 77 ? 52.882 -2.401 -63.981 1.00 76.56 77 SER A O 1
ATOM 578 N N . PRO A 1 78 ? 54.641 -2.876 -62.661 1.00 81.75 78 PRO A N 1
ATOM 579 C CA . PRO A 1 78 ? 54.578 -1.603 -61.952 1.00 81.75 78 PRO A CA 1
ATOM 580 C C . PRO A 1 78 ? 54.892 -0.449 -62.913 1.00 81.75 78 PRO A C 1
ATOM 582 O O . PRO A 1 78 ? 55.855 -0.517 -63.682 1.00 81.75 78 PRO A O 1
ATOM 585 N N . SER A 1 79 ? 54.086 0.613 -62.872 1.00 87.31 79 SER A N 1
ATOM 586 C CA . SER A 1 79 ? 54.263 1.781 -63.744 1.00 87.31 79 SER A CA 1
ATOM 587 C C . SER A 1 79 ? 53.981 3.086 -63.006 1.00 87.31 79 SER A C 1
ATOM 589 O O . SER A 1 79 ? 53.073 3.134 -62.185 1.00 87.31 79 SER A O 1
ATOM 591 N N . LEU A 1 80 ? 54.717 4.151 -63.313 1.00 89.81 80 LEU A N 1
ATOM 592 C CA . LEU A 1 80 ? 54.519 5.496 -62.779 1.00 89.81 80 LEU A CA 1
ATOM 593 C C . LEU A 1 80 ? 54.301 6.474 -63.934 1.00 89.81 80 LEU A C 1
ATOM 595 O O . LEU A 1 80 ? 55.170 6.627 -64.790 1.00 89.81 80 LEU A O 1
ATOM 599 N N . VAL A 1 81 ? 53.170 7.174 -63.941 1.00 91.81 81 VAL A N 1
ATOM 600 C CA . VAL A 1 81 ? 52.881 8.253 -64.893 1.00 91.81 81 VAL A CA 1
ATOM 601 C C . VAL A 1 81 ? 52.921 9.584 -64.153 1.00 91.81 81 VAL A C 1
ATOM 603 O O . VAL A 1 81 ? 52.010 9.904 -63.399 1.00 91.81 81 VAL A O 1
ATOM 606 N N . ALA A 1 82 ? 53.959 10.377 -64.382 1.00 92.69 82 ALA A N 1
ATOM 607 C CA . ALA A 1 82 ? 54.149 11.689 -63.782 1.00 92.69 82 ALA A CA 1
ATOM 608 C C . ALA A 1 82 ? 53.942 12.823 -64.803 1.00 92.69 82 ALA A C 1
ATOM 610 O O . ALA A 1 82 ? 54.235 12.680 -65.990 1.00 92.69 82 ALA A O 1
ATOM 611 N N . GLN A 1 83 ? 53.440 13.966 -64.339 1.00 93.44 83 GLN A N 1
ATOM 612 C CA . GLN A 1 83 ? 53.214 15.183 -65.121 1.00 93.44 83 GLN A CA 1
ATOM 613 C C . GLN A 1 83 ? 53.892 16.384 -64.457 1.00 93.44 83 GLN A C 1
ATOM 615 O O . GLN A 1 83 ? 53.876 16.520 -63.232 1.00 93.44 83 GLN A O 1
ATOM 620 N N . GLY A 1 84 ? 54.451 17.276 -65.277 1.00 91.12 84 GLY A N 1
ATOM 621 C CA . GLY A 1 84 ? 55.115 18.501 -64.838 1.00 91.12 84 GLY A CA 1
ATOM 622 C C . GLY A 1 84 ? 56.337 18.237 -63.960 1.00 91.12 84 GLY A C 1
ATOM 623 O O . GLY A 1 84 ? 56.474 18.874 -62.919 1.00 91.12 84 GLY A O 1
ATOM 624 N N . VAL A 1 85 ? 57.192 17.291 -64.356 1.00 92.88 85 VAL A N 1
ATOM 625 C CA . VAL A 1 85 ? 58.378 16.878 -63.595 1.00 92.88 85 VAL A CA 1
ATOM 626 C C . VAL A 1 85 ? 59.476 17.926 -63.751 1.00 92.88 85 VAL A C 1
ATOM 628 O O . VAL A 1 85 ? 59.888 18.239 -64.866 1.00 92.88 85 VAL A O 1
ATOM 631 N N . ALA A 1 86 ? 59.981 18.453 -62.642 1.00 92.94 86 ALA A N 1
ATOM 632 C CA . ALA A 1 86 ? 61.165 19.301 -62.592 1.00 92.94 86 ALA A CA 1
ATOM 633 C C . ALA A 1 86 ? 62.140 18.720 -61.566 1.00 92.94 86 ALA A C 1
ATOM 635 O O . ALA A 1 86 ? 61.771 18.556 -60.414 1.00 92.94 86 ALA A O 1
ATOM 636 N N . ALA A 1 87 ? 63.363 18.402 -61.971 1.00 91.44 87 ALA A N 1
ATOM 637 C CA . ALA A 1 87 ? 64.363 17.755 -61.130 1.00 91.44 87 ALA A CA 1
ATOM 638 C C . ALA A 1 87 ? 65.692 18.512 -61.181 1.00 91.44 87 ALA A C 1
ATOM 640 O O . ALA A 1 87 ? 66.136 18.922 -62.252 1.00 91.44 87 ALA A O 1
ATOM 641 N N . GLU A 1 88 ? 66.347 18.654 -60.037 1.00 92.19 88 GLU A N 1
ATOM 642 C CA . GLU A 1 88 ? 67.699 19.180 -59.869 1.00 92.19 88 GLU A CA 1
ATOM 643 C C . GLU A 1 88 ? 68.595 18.077 -59.290 1.00 92.19 88 GLU A C 1
ATOM 645 O O . GLU A 1 88 ? 68.205 17.366 -58.363 1.00 92.19 88 GLU A O 1
ATOM 650 N N . MET A 1 89 ? 69.781 17.892 -59.869 1.00 89.50 89 MET A N 1
ATOM 651 C CA . MET A 1 89 ? 70.710 16.803 -59.562 1.00 89.50 89 MET A CA 1
ATOM 652 C C . MET A 1 89 ? 72.056 17.343 -59.078 1.00 89.50 89 MET A C 1
ATOM 654 O O . MET A 1 89 ? 72.530 18.386 -59.530 1.00 89.50 89 MET A O 1
ATOM 658 N N . GLU A 1 90 ? 72.735 16.588 -58.215 1.00 88.38 90 GLU A N 1
ATOM 659 C CA . GLU A 1 90 ? 74.066 16.943 -57.728 1.00 88.38 90 GLU A CA 1
ATOM 660 C C . GLU A 1 90 ? 75.150 16.616 -58.775 1.00 88.38 90 GLU A C 1
ATOM 662 O O . GLU A 1 90 ? 75.402 15.456 -59.113 1.00 88.38 90 GLU A O 1
ATOM 667 N N . LEU A 1 91 ? 75.856 17.642 -59.265 1.00 84.44 91 LEU A N 1
ATOM 668 C CA . LEU A 1 91 ? 76.898 17.484 -60.289 1.00 84.44 91 LEU A CA 1
ATOM 669 C C . LEU A 1 91 ? 78.038 16.547 -59.845 1.00 84.44 91 LEU A C 1
ATOM 671 O O . LEU A 1 91 ? 78.527 15.740 -60.635 1.00 84.44 91 LEU A O 1
ATOM 675 N N . THR A 1 92 ? 78.465 16.637 -58.584 1.00 85.12 92 THR A N 1
ATOM 676 C CA . THR A 1 92 ? 79.533 15.808 -58.002 1.00 85.12 92 THR A CA 1
ATOM 677 C C . THR A 1 92 ? 79.145 14.340 -57.880 1.00 85.12 92 THR A C 1
ATOM 679 O O . THR A 1 92 ? 80.004 13.480 -58.087 1.00 85.12 92 THR A O 1
ATOM 682 N N . ALA A 1 93 ? 77.873 14.046 -57.597 1.00 83.56 93 ALA A N 1
ATOM 683 C CA . ALA A 1 93 ? 77.350 12.683 -57.572 1.00 83.56 93 ALA A CA 1
ATOM 684 C C . ALA A 1 93 ? 77.306 12.086 -58.988 1.00 83.56 93 ALA A C 1
ATOM 686 O O . ALA A 1 93 ? 77.827 10.990 -59.201 1.00 83.56 93 ALA A O 1
ATOM 687 N N . LEU A 1 94 ? 76.814 12.849 -59.977 1.00 80.62 94 LEU A N 1
ATOM 688 C CA . LEU A 1 94 ? 76.739 12.407 -61.377 1.00 80.62 94 LEU A CA 1
ATOM 689 C C . LEU A 1 94 ? 78.115 12.034 -61.948 1.00 80.62 94 LEU A C 1
ATOM 691 O O . LEU A 1 94 ? 78.250 11.024 -62.638 1.00 80.62 94 LEU A O 1
ATOM 695 N N . LEU A 1 95 ? 79.161 12.800 -61.615 1.00 82.69 95 LEU A N 1
ATOM 696 C CA . LEU A 1 95 ? 80.542 12.492 -62.014 1.00 82.69 95 LEU A CA 1
ATOM 697 C C . LEU A 1 95 ? 81.093 11.207 -61.368 1.00 82.69 95 LEU A C 1
ATOM 699 O O . LEU A 1 95 ? 82.011 10.602 -61.918 1.00 82.69 95 LEU A O 1
ATOM 703 N N . ARG A 1 96 ? 80.545 10.786 -60.218 1.00 81.38 96 ARG A N 1
ATOM 704 C CA . ARG A 1 96 ? 80.869 9.519 -59.532 1.00 81.38 96 ARG A CA 1
ATOM 705 C C . ARG A 1 96 ? 79.993 8.347 -59.990 1.00 81.38 96 ARG A C 1
ATOM 707 O O . ARG A 1 96 ? 80.148 7.249 -59.466 1.00 81.38 96 ARG A O 1
ATOM 714 N N . GLY A 1 97 ? 79.088 8.565 -60.946 1.00 77.81 97 GLY A N 1
ATOM 715 C CA . GLY A 1 97 ? 78.128 7.558 -61.403 1.00 77.81 97 GLY A CA 1
ATOM 716 C C . GLY A 1 97 ? 76.944 7.339 -60.454 1.00 77.81 97 GLY A C 1
ATOM 717 O O . GLY A 1 97 ? 76.213 6.370 -60.630 1.00 77.81 97 GLY A O 1
ATOM 718 N N . GLN A 1 98 ? 76.749 8.218 -59.467 1.00 80.25 98 GLN A N 1
ATOM 719 C CA . GLN A 1 98 ? 75.606 8.205 -58.552 1.00 80.25 98 GLN A CA 1
ATOM 720 C C . GLN A 1 98 ? 74.582 9.250 -58.997 1.00 80.25 98 GLN A C 1
ATOM 722 O O . GLN A 1 98 ? 74.948 10.323 -59.479 1.00 80.25 98 GLN A O 1
ATOM 727 N N . VAL A 1 99 ? 73.294 8.967 -58.825 1.00 81.69 99 VAL A N 1
ATOM 728 C CA . VAL A 1 99 ? 72.228 9.911 -59.181 1.00 81.69 99 VAL A CA 1
ATOM 729 C C . VAL A 1 99 ? 71.574 10.388 -57.892 1.00 81.69 99 VAL A C 1
ATOM 731 O O . VAL A 1 99 ? 70.764 9.691 -57.288 1.00 81.69 99 VAL A O 1
ATOM 734 N N . ARG A 1 100 ? 71.955 11.587 -57.453 1.00 88.25 100 ARG A N 1
ATOM 735 C CA . ARG A 1 100 ? 71.373 12.239 -56.280 1.00 88.25 100 ARG A CA 1
ATOM 736 C C . ARG A 1 100 ? 70.586 13.460 -56.714 1.00 88.25 100 ARG A C 1
ATOM 738 O O . ARG A 1 100 ? 71.144 14.358 -57.346 1.00 88.25 100 ARG A O 1
ATOM 745 N N . PHE A 1 101 ? 69.307 13.479 -56.375 1.00 89.44 101 PHE A N 1
ATOM 746 C CA . PHE A 1 101 ? 68.409 14.585 -56.649 1.00 89.44 101 PHE A CA 1
ATOM 747 C C . PHE A 1 101 ? 68.301 15.479 -55.420 1.00 89.44 101 PHE A C 1
ATOM 749 O O . PHE A 1 101 ? 67.856 15.032 -54.363 1.00 89.44 101 PHE A O 1
ATOM 756 N N . SER A 1 102 ? 68.709 16.739 -55.561 1.00 89.38 102 SER A N 1
ATOM 757 C CA . SER A 1 102 ? 68.621 17.726 -54.482 1.00 89.38 102 SER A CA 1
ATOM 758 C C . SER A 1 102 ? 67.200 18.260 -54.312 1.00 89.38 102 SER A C 1
ATOM 760 O O . SER A 1 102 ? 66.794 18.554 -53.195 1.00 89.38 102 SER A O 1
ATOM 762 N N . ASN A 1 103 ? 66.454 18.396 -55.413 1.00 91.81 103 ASN A N 1
ATOM 763 C CA . ASN A 1 103 ? 65.058 18.827 -55.413 1.00 91.81 103 ASN A CA 1
ATOM 764 C C . ASN A 1 103 ? 64.326 18.220 -56.620 1.00 91.81 103 ASN A C 1
ATOM 766 O O . ASN A 1 103 ? 64.815 18.322 -57.747 1.00 91.81 103 ASN A O 1
ATOM 770 N N . ILE A 1 104 ? 63.167 17.599 -56.406 1.00 93.69 104 ILE A N 1
ATOM 771 C CA . ILE A 1 104 ? 62.252 17.175 -57.467 1.00 93.69 104 ILE A CA 1
ATOM 772 C C . ILE A 1 104 ? 60.847 17.688 -57.155 1.00 93.69 104 ILE A C 1
ATOM 774 O O . ILE A 1 104 ? 60.292 17.378 -56.109 1.00 93.69 104 ILE A O 1
ATOM 778 N N . GLY A 1 105 ? 60.235 18.393 -58.101 1.00 93.75 105 GLY A N 1
ATOM 779 C CA . GLY A 1 105 ? 58.818 18.742 -58.086 1.00 93.75 105 GLY A CA 1
ATOM 780 C C . GLY A 1 105 ? 58.037 17.960 -59.140 1.00 93.75 105 GLY A C 1
ATOM 781 O O . GLY A 1 105 ? 58.418 17.947 -60.312 1.00 93.75 105 GLY A O 1
ATOM 782 N N . ILE A 1 106 ? 56.926 17.340 -58.744 1.00 95.25 106 ILE A N 1
ATOM 783 C CA . ILE A 1 106 ? 55.981 16.657 -59.634 1.00 95.25 106 ILE A CA 1
ATOM 784 C C . ILE A 1 106 ? 54.581 17.227 -59.393 1.00 95.25 106 ILE A C 1
ATOM 786 O O . ILE A 1 106 ? 54.074 17.210 -58.275 1.00 95.25 106 ILE A O 1
ATOM 790 N N . ALA A 1 107 ? 53.922 17.712 -60.447 1.00 93.81 107 ALA A N 1
ATOM 791 C CA . ALA A 1 107 ? 52.579 18.275 -60.310 1.00 93.81 107 ALA A CA 1
ATOM 792 C C . ALA A 1 107 ? 51.522 17.184 -60.077 1.00 93.81 107 ALA A C 1
ATOM 794 O O . ALA A 1 107 ? 50.641 17.339 -59.237 1.00 93.81 107 ALA A O 1
ATOM 795 N N . ARG A 1 108 ? 51.593 16.079 -60.827 1.00 93.75 108 ARG A N 1
ATOM 796 C CA . ARG A 1 108 ? 50.718 14.911 -60.640 1.00 93.75 108 ARG A CA 1
ATOM 797 C C . ARG A 1 108 ? 51.471 13.622 -60.914 1.00 93.75 108 ARG A C 1
ATOM 799 O O . ARG A 1 108 ? 52.237 13.579 -61.873 1.00 93.75 108 ARG A O 1
ATOM 806 N N . ALA A 1 109 ? 51.214 12.581 -60.138 1.00 93.94 109 ALA A N 1
ATOM 807 C CA . ALA A 1 109 ? 51.760 11.245 -60.343 1.00 93.94 109 ALA A CA 1
ATOM 808 C C . ALA A 1 109 ? 50.658 10.184 -60.194 1.00 93.94 109 ALA A C 1
ATOM 810 O O . ALA A 1 109 ? 49.869 10.264 -59.265 1.00 93.94 109 ALA A O 1
ATOM 811 N N . ASP A 1 110 ? 50.604 9.200 -61.091 1.00 91.44 110 ASP A N 1
ATOM 812 C CA . ASP A 1 110 ? 49.771 7.991 -60.988 1.00 91.44 110 ASP A CA 1
ATOM 813 C C . ASP A 1 110 ? 50.704 6.776 -60.913 1.00 91.44 110 ASP A C 1
ATOM 815 O O . ASP A 1 110 ? 51.333 6.407 -61.908 1.00 91.44 110 ASP A O 1
ATOM 819 N N . LEU A 1 111 ? 50.853 6.209 -59.718 1.00 90.56 111 LEU A N 1
ATOM 820 C CA . LEU A 1 111 ? 51.643 5.017 -59.437 1.00 90.56 111 LEU A CA 1
ATOM 821 C C . LEU A 1 111 ? 50.731 3.794 -59.485 1.00 90.56 111 LEU A C 1
ATOM 823 O O . LEU A 1 111 ? 49.828 3.659 -58.668 1.00 90.56 111 LEU A O 1
ATOM 827 N N . ARG A 1 112 ? 50.991 2.869 -60.402 1.00 87.62 112 ARG A N 1
ATOM 828 C CA . ARG A 1 112 ? 50.241 1.620 -60.541 1.00 87.62 112 ARG A CA 1
ATOM 829 C C . ARG A 1 112 ? 51.075 0.448 -60.065 1.00 87.62 112 ARG A C 1
ATOM 831 O O . ARG A 1 112 ? 52.166 0.225 -60.591 1.00 87.62 112 ARG A O 1
ATOM 838 N N . LEU A 1 113 ? 50.545 -0.299 -59.104 1.00 84.75 113 LEU A N 1
ATOM 839 C CA . LEU A 1 113 ? 51.198 -1.454 -58.497 1.00 84.75 113 LEU A CA 1
ATOM 840 C C . LEU A 1 113 ? 50.335 -2.704 -58.735 1.00 84.75 113 LEU A C 1
ATOM 842 O O . LEU A 1 113 ? 49.236 -2.789 -58.187 1.00 84.75 113 LEU A O 1
ATOM 846 N N . PRO A 1 114 ? 50.772 -3.667 -59.564 1.00 80.62 114 PRO A N 1
ATOM 847 C CA . PRO A 1 114 ? 50.064 -4.933 -59.700 1.00 80.62 114 PRO A CA 1
ATOM 848 C C . PRO A 1 114 ? 50.266 -5.787 -58.442 1.00 80.62 114 PRO A C 1
ATOM 850 O O . PRO A 1 114 ? 51.393 -5.930 -57.955 1.00 80.62 114 PRO A O 1
ATOM 853 N N . MET A 1 115 ? 49.178 -6.360 -57.935 1.00 76.94 115 MET A N 1
ATOM 854 C CA . MET A 1 115 ? 49.155 -7.228 -56.758 1.00 76.94 115 MET A CA 1
ATOM 855 C C . MET A 1 115 ? 48.425 -8.531 -57.096 1.00 76.94 115 MET A C 1
ATOM 857 O O . MET A 1 115 ? 47.348 -8.497 -57.680 1.00 76.94 115 MET A O 1
ATOM 861 N N . GLU A 1 116 ? 49.001 -9.675 -56.742 1.00 73.25 116 GLU A N 1
ATOM 862 C CA . GLU A 1 116 ? 48.456 -11.014 -57.026 1.00 73.25 116 GLU A CA 1
ATOM 863 C C . GLU A 1 116 ? 48.556 -11.836 -55.738 1.00 73.25 116 GLU A C 1
ATOM 865 O O . GLU A 1 116 ? 49.645 -11.918 -55.171 1.00 73.25 116 GLU A O 1
ATOM 870 N N . GLU A 1 117 ? 47.433 -12.350 -55.223 1.00 69.38 117 GLU A N 1
ATOM 871 C CA . GLU A 1 117 ? 47.366 -13.069 -53.932 1.00 69.38 117 GLU A CA 1
ATOM 872 C C . GLU A 1 117 ? 48.088 -12.359 -52.755 1.00 69.38 117 GLU A C 1
ATOM 874 O O . GLU A 1 117 ? 48.708 -12.988 -51.900 1.00 69.38 117 GLU A O 1
ATOM 879 N N . GLY A 1 118 ? 48.045 -11.020 -52.716 1.00 69.50 118 GLY A N 1
ATOM 880 C CA . GLY A 1 118 ? 48.707 -10.210 -51.680 1.00 69.50 118 GLY A CA 1
ATOM 881 C C . GLY A 1 118 ? 50.215 -10.002 -51.879 1.00 69.50 118 GLY A C 1
ATOM 882 O O . GLY A 1 118 ? 50.836 -9.293 -51.094 1.00 69.50 118 GLY A O 1
ATOM 883 N N . ALA A 1 119 ? 50.815 -10.550 -52.939 1.00 78.00 119 ALA A N 1
ATOM 884 C CA . ALA A 1 119 ? 52.219 -10.345 -53.273 1.00 78.00 119 ALA A CA 1
ATOM 885 C C . ALA A 1 119 ? 52.402 -9.212 -54.301 1.00 78.00 119 ALA A C 1
ATOM 887 O O . ALA A 1 119 ? 51.741 -9.164 -55.343 1.00 78.00 119 ALA A O 1
ATOM 888 N N . LEU A 1 120 ? 53.335 -8.299 -54.018 1.00 77.38 120 LEU A N 1
ATOM 889 C CA . LEU A 1 120 ? 53.695 -7.168 -54.872 1.00 77.38 120 LEU A CA 1
ATOM 890 C C . LEU A 1 120 ? 54.819 -7.545 -55.835 1.00 77.38 120 LEU A C 1
ATOM 892 O O . LEU A 1 120 ? 55.773 -8.247 -55.485 1.00 77.38 120 LEU A O 1
ATOM 896 N N . ARG A 1 121 ? 54.747 -7.024 -57.059 1.00 76.81 121 ARG A N 1
ATOM 897 C CA . ARG A 1 121 ? 55.819 -7.169 -58.047 1.00 76.81 121 ARG A CA 1
ATOM 898 C C . ARG A 1 121 ? 56.675 -5.903 -58.096 1.00 76.81 121 ARG A C 1
ATOM 900 O O . ARG A 1 121 ? 56.242 -4.883 -58.627 1.00 76.81 121 ARG A O 1
ATOM 907 N N . PHE A 1 122 ? 57.902 -5.981 -57.584 1.00 73.00 122 PHE A N 1
ATOM 908 C CA . PHE A 1 122 ? 58.868 -4.877 -57.626 1.00 73.00 122 PHE A CA 1
ATOM 909 C C . PHE A 1 122 ? 59.731 -4.883 -58.910 1.00 73.00 122 PHE A C 1
ATOM 911 O O . PHE A 1 122 ? 59.898 -5.939 -59.533 1.00 73.00 122 PHE A O 1
ATOM 918 N N . PRO A 1 123 ? 60.296 -3.726 -59.323 1.00 70.25 123 PRO A N 1
ATOM 919 C CA . PRO A 1 123 ? 61.252 -3.635 -60.433 1.00 70.25 123 PRO A CA 1
ATOM 920 C C . PRO A 1 123 ? 62.481 -4.535 -60.240 1.00 70.25 123 PRO A C 1
ATOM 922 O O . PRO A 1 123 ? 62.911 -4.762 -59.112 1.00 70.25 123 PRO A O 1
ATOM 925 N N . GLU A 1 124 ? 63.105 -4.988 -61.336 1.00 68.88 124 GLU A N 1
ATOM 926 C CA . GLU A 1 124 ? 64.240 -5.931 -61.296 1.00 68.88 124 GLU A CA 1
ATOM 927 C C . GLU A 1 124 ? 65.403 -5.460 -60.412 1.00 68.88 124 GLU A C 1
ATOM 929 O O . GLU A 1 124 ? 65.953 -6.257 -59.659 1.00 68.88 124 GLU A O 1
ATOM 934 N N . ARG A 1 125 ? 65.701 -4.155 -60.399 1.00 65.62 125 ARG A N 1
ATOM 935 C CA . ARG A 1 125 ? 66.738 -3.572 -59.532 1.00 65.62 125 ARG A CA 1
ATOM 936 C C . ARG A 1 125 ? 66.479 -3.697 -58.033 1.00 65.62 125 ARG A C 1
ATOM 938 O O . ARG A 1 125 ? 67.433 -3.802 -57.275 1.00 65.62 125 ARG A O 1
ATOM 945 N N . MET A 1 126 ? 65.221 -3.700 -57.593 1.00 64.31 126 MET A N 1
ATOM 946 C CA . MET A 1 126 ? 64.893 -3.925 -56.176 1.00 64.31 126 MET A CA 1
ATOM 947 C C . MET A 1 126 ? 65.089 -5.391 -55.762 1.00 64.31 126 MET A C 1
ATOM 949 O O . MET A 1 126 ? 65.081 -5.691 -54.574 1.00 64.31 126 MET A O 1
ATOM 953 N N . ARG A 1 127 ? 65.300 -6.303 -56.723 1.00 66.06 127 ARG A N 1
ATOM 954 C CA . ARG A 1 127 ? 65.520 -7.740 -56.491 1.00 66.06 127 ARG A CA 1
ATOM 955 C C . ARG A 1 127 ? 66.997 -8.103 -56.315 1.00 66.06 127 ARG A C 1
ATOM 957 O O . ARG A 1 127 ? 67.289 -9.217 -55.896 1.00 66.06 127 ARG A O 1
ATOM 964 N N . GLU A 1 128 ? 67.914 -7.190 -56.647 1.00 69.50 128 GLU A N 1
ATOM 965 C CA . GLU A 1 128 ? 69.372 -7.384 -56.560 1.00 69.50 128 GLU A CA 1
ATOM 966 C C . GLU A 1 128 ? 69.931 -7.167 -55.136 1.00 69.50 128 GLU A C 1
ATOM 968 O O . GLU A 1 128 ? 71.109 -7.426 -54.899 1.00 69.50 128 GLU A O 1
ATOM 973 N N . GLY A 1 129 ? 69.089 -6.744 -54.184 1.00 69.00 129 GLY A N 1
ATOM 974 C CA . GLY A 1 129 ? 69.430 -6.549 -52.770 1.00 69.00 129 GLY A CA 1
ATOM 975 C C . GLY A 1 129 ? 69.616 -5.076 -52.361 1.00 69.00 129 GLY A C 1
ATOM 976 O O . GLY A 1 129 ? 69.652 -4.189 -53.218 1.00 69.00 129 GLY A O 1
ATOM 977 N N . PRO A 1 130 ? 69.737 -4.790 -51.049 1.00 70.56 130 PRO A N 1
ATOM 978 C CA . PRO A 1 130 ? 69.803 -3.424 -50.516 1.00 70.56 130 PRO A CA 1
ATOM 979 C C . PRO A 1 130 ? 71.020 -2.622 -51.017 1.00 70.56 130 PRO A C 1
ATOM 981 O O . PRO A 1 130 ? 70.914 -1.414 -51.231 1.00 70.56 130 PRO A O 1
ATOM 984 N N . GLU A 1 131 ? 72.155 -3.273 -51.301 1.00 71.81 131 GLU A N 1
ATOM 985 C CA . GLU A 1 131 ? 73.352 -2.606 -51.843 1.00 71.81 131 GLU A CA 1
ATOM 986 C C . GLU A 1 131 ? 73.124 -1.998 -53.241 1.00 71.81 131 GLU A C 1
ATOM 988 O O . GLU A 1 131 ? 73.630 -0.911 -53.537 1.00 71.81 131 GLU A O 1
ATOM 993 N N . ALA A 1 132 ? 72.315 -2.647 -54.089 1.00 70.12 132 ALA A N 1
ATOM 994 C CA . ALA A 1 132 ? 71.995 -2.171 -55.440 1.00 70.12 132 ALA A CA 1
ATOM 995 C C . ALA A 1 132 ? 71.132 -0.893 -55.436 1.00 70.12 132 ALA A C 1
ATOM 997 O O . ALA A 1 132 ? 71.094 -0.150 -56.422 1.00 70.12 132 ALA A O 1
ATOM 998 N N . LEU A 1 133 ? 70.470 -0.605 -54.311 1.00 70.44 133 LEU A N 1
ATOM 999 C CA . LEU A 1 133 ? 69.582 0.540 -54.119 1.00 70.44 133 LEU A CA 1
ATOM 1000 C C . LEU A 1 133 ? 70.314 1.790 -53.592 1.00 70.44 133 LEU A C 1
ATOM 1002 O O . LEU A 1 133 ? 69.788 2.897 -53.682 1.00 70.44 133 LEU A O 1
ATOM 1006 N N . GLY A 1 134 ? 71.565 1.669 -53.135 1.00 69.62 134 GLY A N 1
ATOM 1007 C CA . GLY A 1 134 ? 72.335 2.791 -52.575 1.00 69.62 134 GLY A CA 1
ATOM 1008 C C . GLY A 1 134 ? 72.779 3.872 -53.577 1.00 69.62 134 GLY A C 1
ATOM 1009 O O . GLY A 1 134 ? 73.300 4.910 -53.173 1.00 69.62 134 GLY A O 1
ATOM 1010 N N . GLY A 1 135 ? 72.612 3.649 -54.886 1.00 73.12 135 GLY A N 1
ATOM 1011 C CA . GLY A 1 135 ? 73.067 4.565 -55.943 1.00 73.12 135 GLY A CA 1
ATOM 1012 C C . GLY A 1 135 ? 72.118 5.725 -56.282 1.00 73.12 135 GLY A C 1
ATOM 1013 O O . GLY A 1 135 ? 72.517 6.615 -57.042 1.00 73.12 135 GLY A O 1
ATOM 1014 N N . LEU A 1 136 ? 70.889 5.714 -55.750 1.00 79.69 136 LEU A N 1
ATOM 1015 C CA . LEU A 1 136 ? 69.842 6.707 -56.011 1.00 79.69 136 LEU A CA 1
ATOM 1016 C C . LEU A 1 136 ? 69.385 7.353 -54.697 1.00 79.69 136 LEU A C 1
ATOM 1018 O O . LEU A 1 136 ? 69.004 6.649 -53.762 1.00 79.69 136 LEU A O 1
ATOM 1022 N N . ALA A 1 137 ? 69.408 8.683 -54.639 1.00 86.69 137 ALA A N 1
ATOM 1023 C CA . ALA A 1 137 ? 69.045 9.448 -53.447 1.00 86.69 137 ALA A CA 1
ATOM 1024 C C . ALA A 1 137 ? 68.147 10.642 -53.798 1.00 86.69 137 ALA A C 1
ATOM 1026 O O . ALA A 1 137 ? 68.360 11.306 -54.816 1.00 86.69 137 ALA A O 1
ATOM 1027 N N . PHE A 1 138 ? 67.182 10.934 -52.931 1.00 90.31 138 PHE A N 1
ATOM 1028 C CA . PHE A 1 138 ? 66.236 12.042 -53.030 1.00 90.31 138 PHE A CA 1
ATOM 1029 C C . PHE A 1 138 ? 66.299 12.876 -51.747 1.00 90.31 138 PHE A C 1
ATOM 1031 O O . PHE A 1 138 ? 65.840 12.430 -50.698 1.00 90.31 138 PHE A O 1
ATOM 1038 N N . ASP A 1 139 ? 66.864 14.081 -51.804 1.00 89.75 139 ASP A N 1
ATOM 1039 C CA . ASP A 1 139 ? 66.909 14.965 -50.631 1.00 89.75 139 ASP A CA 1
ATOM 1040 C C . ASP A 1 139 ? 65.555 15.660 -50.387 1.00 89.75 139 ASP A C 1
ATOM 1042 O O . ASP A 1 139 ? 65.145 15.815 -49.239 1.00 89.75 139 ASP A O 1
ATOM 1046 N N . ASP A 1 140 ? 64.845 16.048 -51.447 1.00 91.50 140 ASP A N 1
ATOM 1047 C CA . ASP A 1 140 ? 63.521 16.680 -51.369 1.00 91.50 140 ASP A CA 1
ATOM 1048 C C . ASP A 1 140 ? 62.702 16.349 -52.628 1.00 91.50 140 ASP A C 1
ATOM 1050 O O . ASP A 1 140 ? 62.935 16.915 -53.697 1.00 91.50 140 ASP A O 1
ATOM 1054 N N . LEU A 1 141 ? 61.782 15.387 -52.537 1.00 94.06 141 LEU A N 1
ATOM 1055 C CA . LEU A 1 141 ? 60.808 15.073 -53.586 1.00 94.06 141 LEU A CA 1
ATOM 1056 C C . LEU A 1 141 ? 59.429 15.568 -53.149 1.00 94.06 141 LEU A C 1
ATOM 1058 O O . LEU A 1 141 ? 58.852 15.014 -52.221 1.00 94.06 141 LEU A O 1
ATOM 1062 N N . ALA A 1 142 ? 58.875 16.547 -53.857 1.00 95.31 142 ALA A N 1
ATOM 1063 C CA . ALA A 1 142 ? 57.538 17.079 -53.634 1.00 95.31 142 ALA A CA 1
ATOM 1064 C C . ALA A 1 142 ? 56.586 16.677 -54.772 1.00 95.31 142 ALA A C 1
ATOM 1066 O O . ALA A 1 142 ? 56.846 16.959 -55.945 1.00 95.31 142 ALA A O 1
ATOM 1067 N N . ILE A 1 143 ? 55.458 16.056 -54.431 1.00 95.69 143 ILE A N 1
ATOM 1068 C CA . ILE A 1 143 ? 54.388 15.670 -55.352 1.00 95.69 143 ILE A CA 1
ATOM 1069 C C . ILE A 1 143 ? 53.088 16.341 -54.903 1.00 95.69 143 ILE A C 1
ATOM 1071 O O . ILE A 1 143 ? 52.569 16.027 -53.838 1.00 95.69 143 ILE A O 1
ATOM 1075 N N . THR A 1 144 ? 52.529 17.241 -55.716 1.00 94.81 144 THR A N 1
ATOM 1076 C CA . THR A 1 144 ? 51.292 17.962 -55.348 1.00 94.81 144 THR A CA 1
ATOM 1077 C C . THR A 1 144 ? 50.078 17.034 -55.282 1.00 94.81 144 THR A C 1
ATOM 1079 O O . THR A 1 144 ? 49.250 17.167 -54.388 1.00 94.81 144 THR A O 1
ATOM 1082 N N . ALA A 1 145 ? 49.964 16.080 -56.210 1.00 93.56 145 ALA A N 1
ATOM 1083 C CA . ALA A 1 145 ? 48.916 15.062 -56.181 1.00 93.56 145 ALA A CA 1
ATOM 1084 C C . ALA A 1 145 ? 49.458 13.707 -56.651 1.00 93.56 145 ALA A C 1
ATOM 1086 O O . ALA A 1 145 ? 49.864 13.558 -57.807 1.00 93.56 145 ALA A O 1
ATOM 1087 N N . LEU A 1 146 ? 49.451 12.720 -55.763 1.00 93.69 146 LEU A N 1
ATOM 1088 C CA . LEU A 1 146 ? 49.824 11.338 -56.032 1.00 93.69 146 LEU A CA 1
ATOM 1089 C C . LEU A 1 146 ? 48.572 10.458 -55.977 1.00 93.69 146 LEU A C 1
ATOM 1091 O O . LEU A 1 146 ? 47.888 10.399 -54.964 1.00 93.69 146 LEU A O 1
ATOM 1095 N N . SER A 1 147 ? 48.296 9.735 -57.055 1.00 90.81 147 SER A N 1
ATOM 1096 C CA . SER A 1 147 ? 47.334 8.641 -57.080 1.00 90.81 147 SER A CA 1
ATOM 1097 C C . SER A 1 147 ? 48.103 7.326 -57.045 1.00 90.81 147 SER A C 1
ATOM 1099 O O . SER A 1 147 ? 48.980 7.113 -57.877 1.00 90.81 147 SER A O 1
ATOM 1101 N N . VAL A 1 148 ? 47.815 6.453 -56.086 1.00 88.38 148 VAL A N 1
ATOM 1102 C CA . VAL A 1 148 ? 48.360 5.092 -56.028 1.00 88.38 148 VAL A CA 1
ATOM 1103 C C . VAL A 1 148 ? 47.235 4.131 -56.371 1.00 88.38 148 VAL A C 1
ATOM 1105 O O . VAL A 1 148 ? 46.261 4.032 -55.630 1.00 88.38 148 VAL A O 1
ATOM 1108 N N . THR A 1 149 ? 47.348 3.445 -57.504 1.00 85.00 149 THR A N 1
ATOM 1109 C CA . THR A 1 149 ? 46.374 2.459 -57.966 1.00 85.00 149 THR A CA 1
ATOM 1110 C C . THR A 1 149 ? 46.948 1.048 -57.824 1.00 85.00 149 THR A C 1
ATOM 1112 O O . THR A 1 149 ? 47.820 0.650 -58.596 1.00 85.00 149 THR A O 1
ATOM 1115 N N . THR A 1 150 ? 46.438 0.261 -56.881 1.00 80.12 150 THR A N 1
ATOM 1116 C CA . THR A 1 150 ? 46.741 -1.173 -56.799 1.00 80.12 150 THR A CA 1
ATOM 1117 C C . THR A 1 150 ? 45.776 -1.939 -57.698 1.00 80.12 150 THR A C 1
ATOM 1119 O O . THR A 1 150 ? 44.559 -1.769 -57.587 1.00 80.12 150 THR A O 1
ATOM 1122 N N . ILE A 1 151 ? 46.311 -2.751 -58.611 1.00 72.19 151 ILE A N 1
ATOM 1123 C CA . ILE A 1 151 ? 45.533 -3.518 -59.593 1.00 72.19 151 ILE A CA 1
ATOM 1124 C C . ILE A 1 151 ? 45.637 -4.994 -59.230 1.00 72.19 151 ILE A C 1
ATOM 1126 O O . ILE A 1 151 ? 46.737 -5.543 -59.265 1.00 72.19 151 ILE A O 1
ATOM 1130 N N . THR A 1 152 ? 44.505 -5.633 -58.930 1.00 69.00 152 THR A N 1
ATOM 1131 C CA . THR A 1 152 ? 44.445 -7.083 -58.704 1.00 69.00 152 THR A CA 1
ATOM 1132 C C . THR A 1 152 ? 43.886 -7.773 -59.956 1.00 69.00 152 THR A C 1
ATOM 1134 O O . THR A 1 152 ? 42.682 -7.661 -60.213 1.00 69.00 152 THR A O 1
ATOM 1137 N N . PRO A 1 153 ? 44.711 -8.466 -60.771 1.00 59.47 153 PRO A N 1
ATOM 1138 C CA . PRO A 1 153 ? 44.293 -8.996 -62.076 1.00 59.47 153 PRO A CA 1
ATOM 1139 C C . PRO A 1 153 ? 43.172 -10.043 -62.005 1.00 59.47 153 PRO A C 1
ATOM 1141 O O . PRO A 1 153 ? 42.388 -10.166 -62.941 1.00 59.47 153 PRO A O 1
ATOM 1144 N N . GLU A 1 154 ? 43.086 -10.778 -60.895 1.00 58.78 154 GLU A N 1
ATOM 1145 C CA . GLU A 1 154 ? 42.159 -11.901 -60.685 1.00 58.78 154 GLU A CA 1
ATOM 1146 C C . GLU A 1 154 ? 40.710 -11.456 -60.449 1.00 58.78 154 GLU A C 1
ATOM 1148 O O . GLU A 1 154 ? 39.775 -12.140 -60.862 1.00 58.78 154 GLU A O 1
ATOM 1153 N N . PHE A 1 155 ? 40.519 -10.291 -59.822 1.00 54.78 155 PHE A N 1
ATOM 1154 C CA . PHE A 1 155 ? 39.210 -9.819 -59.351 1.00 54.78 155 PHE A CA 1
ATOM 1155 C C . PHE A 1 155 ? 38.727 -8.542 -60.057 1.00 54.78 155 PHE A C 1
ATOM 1157 O O . PHE A 1 155 ? 37.628 -8.068 -59.784 1.00 54.78 155 PHE A O 1
ATOM 1164 N N . GLY A 1 156 ? 39.541 -7.943 -60.939 1.00 55.94 156 GLY A N 1
ATOM 1165 C CA . GLY A 1 156 ? 39.230 -6.662 -61.593 1.00 55.94 156 GLY A CA 1
ATOM 1166 C C . GLY A 1 156 ? 39.136 -5.465 -60.631 1.00 55.94 156 GLY A C 1
ATOM 1167 O O . GLY A 1 156 ? 38.768 -4.366 -61.047 1.00 55.94 156 GLY A O 1
ATOM 1168 N N . ALA A 1 157 ? 39.468 -5.667 -59.353 1.00 56.72 157 ALA A N 1
ATOM 1169 C CA . ALA A 1 157 ? 39.420 -4.653 -58.315 1.00 56.72 157 ALA A CA 1
ATOM 1170 C C . ALA A 1 157 ? 40.585 -3.666 -58.482 1.00 56.72 157 ALA A C 1
ATOM 1172 O O . ALA A 1 157 ? 41.756 -4.052 -58.516 1.00 56.72 157 ALA A O 1
ATOM 1173 N N . MET A 1 158 ? 40.254 -2.378 -58.582 1.00 65.00 158 MET A N 1
ATOM 1174 C CA . MET A 1 158 ? 41.213 -1.275 -58.571 1.00 65.00 158 MET A CA 1
ATOM 1175 C C . MET A 1 158 ? 41.060 -0.525 -57.253 1.00 65.00 158 MET A C 1
ATOM 1177 O O . MET A 1 158 ? 40.018 0.082 -57.009 1.00 65.00 158 MET A O 1
ATOM 1181 N N . ARG A 1 159 ? 42.093 -0.541 -56.408 1.00 70.88 159 ARG A N 1
ATOM 1182 C CA . ARG A 1 159 ? 42.144 0.321 -55.219 1.00 70.88 159 ARG A CA 1
ATOM 1183 C C . ARG A 1 159 ? 42.914 1.567 -55.567 1.00 70.88 159 ARG A C 1
ATOM 1185 O O . ARG A 1 159 ? 44.066 1.456 -55.965 1.00 70.88 159 ARG A O 1
ATOM 1192 N N . ARG A 1 160 ? 42.287 2.729 -55.426 1.00 82.69 160 ARG A N 1
ATOM 1193 C CA . ARG A 1 160 ? 42.928 4.020 -55.663 1.00 82.69 160 ARG A CA 1
ATOM 1194 C C . ARG A 1 160 ? 43.022 4.783 -54.350 1.00 82.69 160 ARG A C 1
ATOM 1196 O O . ARG A 1 160 ? 41.996 5.085 -53.755 1.00 82.69 160 ARG A O 1
ATOM 1203 N N . ALA A 1 161 ? 44.240 5.105 -53.940 1.00 84.00 161 ALA A N 1
ATOM 1204 C CA . ALA A 1 161 ? 44.518 6.043 -52.864 1.00 84.00 161 ALA A CA 1
ATOM 1205 C C . ALA A 1 161 ? 44.963 7.377 -53.472 1.00 84.00 161 ALA A C 1
ATOM 1207 O O . ALA A 1 161 ? 45.806 7.395 -54.369 1.00 84.00 161 ALA A O 1
ATOM 1208 N N . GLU A 1 162 ? 44.397 8.484 -53.002 1.00 88.31 162 GLU A N 1
ATOM 1209 C CA . GLU A 1 162 ? 44.801 9.831 -53.411 1.00 88.31 162 GLU A CA 1
ATOM 1210 C C . GLU A 1 162 ? 45.498 10.526 -52.247 1.00 88.31 162 GLU A C 1
ATOM 1212 O O . GLU A 1 162 ? 44.943 10.645 -51.157 1.00 88.31 162 GLU A O 1
ATOM 1217 N N . ILE A 1 163 ? 46.729 10.964 -52.484 1.00 91.69 163 ILE A N 1
ATOM 1218 C CA . ILE A 1 163 ? 47.578 11.638 -51.509 1.00 91.69 163 ILE A CA 1
ATOM 1219 C C . ILE A 1 163 ? 47.925 13.018 -52.066 1.00 91.69 163 ILE A C 1
ATOM 1221 O O . ILE A 1 163 ? 48.460 13.134 -53.172 1.00 91.69 163 ILE A O 1
ATOM 1225 N N . ALA A 1 164 ? 47.622 14.066 -51.308 1.00 92.56 164 ALA A N 1
ATOM 1226 C CA . ALA A 1 164 ? 47.952 15.446 -51.645 1.00 92.56 164 ALA A CA 1
ATOM 1227 C C . ALA A 1 164 ? 49.239 15.898 -50.936 1.00 92.56 164 ALA A C 1
ATOM 1229 O O . ALA A 1 164 ? 49.562 15.412 -49.852 1.00 92.56 164 ALA A O 1
ATOM 1230 N N . ASP A 1 165 ? 49.964 16.827 -51.563 1.00 93.00 165 ASP A N 1
ATOM 1231 C CA . ASP A 1 165 ? 51.147 17.504 -51.012 1.00 93.00 165 ASP A CA 1
ATOM 1232 C C . ASP A 1 165 ? 52.191 16.563 -50.375 1.00 93.00 165 ASP A C 1
ATOM 1234 O O . ASP A 1 165 ? 52.752 16.837 -49.313 1.00 93.00 165 ASP A O 1
ATOM 1238 N N . LEU A 1 166 ? 52.478 15.444 -51.045 1.00 94.88 166 LEU A N 1
ATOM 1239 C CA . LEU A 1 166 ? 53.449 14.455 -50.589 1.00 94.88 166 LEU A CA 1
ATOM 1240 C C . LEU A 1 166 ? 54.877 15.013 -50.679 1.00 94.88 166 LEU A C 1
ATOM 1242 O O . LEU A 1 166 ? 55.327 15.418 -51.748 1.00 94.88 166 LEU A O 1
ATOM 1246 N N . ARG A 1 167 ? 55.624 14.952 -49.582 1.00 94.88 167 ARG A N 1
ATOM 1247 C CA . ARG A 1 167 ? 57.064 15.193 -49.506 1.00 94.88 167 ARG A CA 1
ATOM 1248 C C . ARG A 1 167 ? 57.793 13.918 -49.105 1.00 94.88 167 ARG A C 1
ATOM 1250 O O . ARG A 1 167 ? 57.430 13.281 -48.123 1.00 94.88 167 ARG A O 1
ATOM 1257 N N . LEU A 1 168 ? 58.842 13.566 -49.840 1.00 93.88 168 LEU A N 1
ATOM 1258 C CA . LEU A 1 168 ? 59.702 12.414 -49.583 1.00 93.88 168 LEU A CA 1
ATOM 1259 C C . LEU A 1 168 ? 61.160 12.871 -49.453 1.00 93.88 168 LEU A C 1
ATOM 1261 O O . LEU A 1 168 ? 61.718 13.477 -50.365 1.00 93.88 168 LEU A O 1
ATOM 1265 N N . ASN A 1 169 ? 61.790 12.497 -48.342 1.00 94.38 169 ASN A N 1
ATOM 1266 C CA . ASN A 1 169 ? 63.234 12.532 -48.144 1.00 94.38 169 ASN A CA 1
ATOM 1267 C C . ASN A 1 169 ? 63.736 11.083 -48.036 1.00 94.38 169 ASN A C 1
ATOM 1269 O O . ASN A 1 169 ? 63.346 10.346 -47.131 1.00 94.38 169 ASN A O 1
ATOM 1273 N N . ALA A 1 170 ? 64.575 10.674 -48.981 1.00 91.81 170 ALA A N 1
ATOM 1274 C CA . ALA A 1 170 ? 65.143 9.337 -49.095 1.00 91.81 170 ALA A CA 1
ATOM 1275 C C . ALA A 1 170 ? 66.636 9.440 -49.467 1.00 91.81 170 ALA A C 1
ATOM 1277 O O . ALA A 1 170 ? 66.978 9.353 -50.648 1.00 91.81 170 ALA A O 1
ATOM 1278 N N . PRO A 1 171 ? 67.555 9.611 -48.493 1.00 86.25 171 PRO A N 1
ATOM 1279 C CA . PRO A 1 171 ? 69.005 9.651 -48.732 1.00 86.25 171 PRO A CA 1
ATOM 1280 C C . PRO A 1 171 ? 69.566 8.391 -49.418 1.00 86.25 171 PRO A C 1
ATOM 1282 O O . PRO A 1 171 ? 70.682 8.426 -49.930 1.00 86.25 171 PRO A O 1
ATOM 1285 N N . SER A 1 172 ? 68.803 7.297 -49.431 1.00 86.56 172 SER A N 1
ATOM 1286 C CA . SER A 1 172 ? 69.032 6.078 -50.209 1.00 86.56 172 SER A CA 1
ATOM 1287 C C . SER A 1 172 ? 67.682 5.425 -50.529 1.00 86.56 172 SER A C 1
ATOM 1289 O O . SER A 1 172 ? 66.760 5.476 -49.709 1.00 86.56 172 SER A O 1
ATOM 1291 N N . LEU A 1 173 ? 67.557 4.747 -51.676 1.00 83.00 173 LEU A N 1
ATOM 1292 C CA . LEU A 1 173 ? 66.407 3.871 -51.948 1.00 83.00 173 LEU A CA 1
ATOM 1293 C C . LEU A 1 173 ? 66.346 2.651 -51.012 1.00 83.00 173 LEU A C 1
ATOM 1295 O O . LEU A 1 173 ? 65.326 1.984 -50.987 1.00 83.00 173 LEU A O 1
ATOM 1299 N N . ALA A 1 174 ? 67.392 2.344 -50.243 1.00 84.12 174 ALA A N 1
ATOM 1300 C CA . ALA A 1 174 ? 67.333 1.321 -49.194 1.00 84.12 174 ALA A CA 1
ATOM 1301 C C . ALA A 1 174 ? 66.832 1.868 -47.838 1.00 84.12 174 ALA A C 1
ATOM 1303 O O . ALA A 1 174 ? 66.761 1.117 -46.872 1.00 84.12 174 ALA A O 1
ATOM 1304 N N . GLY A 1 175 ? 66.512 3.163 -47.741 1.00 86.00 175 GLY A N 1
ATOM 1305 C CA . GLY A 1 175 ? 66.136 3.821 -46.488 1.00 86.00 175 GLY A CA 1
ATOM 1306 C C . GLY A 1 175 ? 67.324 4.473 -45.762 1.00 86.00 175 GLY A C 1
ATOM 1307 O O . GLY A 1 175 ? 68.470 4.345 -46.204 1.00 86.00 175 GLY A O 1
ATOM 1308 N N . PRO A 1 176 ? 67.082 5.215 -44.666 1.00 90.88 176 PRO A N 1
ATOM 1309 C CA . PRO A 1 176 ? 65.770 5.507 -44.082 1.00 90.88 176 PRO A CA 1
ATOM 1310 C C . PRO A 1 176 ? 64.958 6.478 -44.948 1.00 90.88 176 PRO A C 1
ATOM 1312 O O . PRO A 1 176 ? 65.519 7.416 -45.515 1.00 90.88 176 PRO A O 1
ATOM 1315 N N . TRP A 1 177 ? 63.644 6.278 -45.051 1.00 92.75 177 TRP A N 1
ATOM 1316 C CA . TRP A 1 177 ? 62.730 7.209 -45.727 1.00 92.75 177 TRP A CA 1
ATOM 1317 C C . TRP A 1 177 ? 61.917 8.015 -44.721 1.00 92.75 177 TRP A C 1
ATOM 1319 O O . TRP A 1 177 ? 61.421 7.473 -43.734 1.00 92.75 177 TRP A O 1
ATOM 1329 N N . ARG A 1 178 ? 61.728 9.303 -45.009 1.00 94.69 178 ARG A N 1
ATOM 1330 C CA . ARG A 1 178 ? 60.770 10.169 -44.322 1.00 94.69 178 ARG A CA 1
ATOM 1331 C C . ARG A 1 178 ? 59.770 10.695 -45.341 1.00 94.69 178 ARG A C 1
ATOM 1333 O O . ARG A 1 178 ? 60.151 11.416 -46.260 1.00 94.69 178 ARG A O 1
ATOM 1340 N N . ILE A 1 179 ? 58.510 10.333 -45.157 1.00 94.69 179 ILE A N 1
ATOM 1341 C CA . ILE A 1 179 ? 57.389 10.712 -46.010 1.00 94.69 179 ILE A CA 1
ATOM 1342 C C . ILE A 1 179 ? 56.420 11.550 -45.178 1.00 94.69 179 ILE A C 1
ATOM 1344 O O . ILE A 1 179 ? 56.078 11.172 -44.063 1.00 94.69 179 ILE A O 1
ATOM 1348 N N . GLU A 1 180 ? 55.976 12.678 -45.712 1.00 93.75 180 GLU A N 1
ATOM 1349 C CA . GLU A 1 180 ? 54.914 13.515 -45.147 1.00 93.75 180 GLU A CA 1
ATOM 1350 C C . GLU A 1 180 ? 53.897 13.801 -46.252 1.00 93.75 180 GLU A C 1
ATOM 1352 O O . GLU A 1 180 ? 54.290 14.029 -47.391 1.00 93.75 180 GLU A O 1
ATOM 1357 N N . GLY A 1 181 ? 52.602 13.764 -45.964 1.00 92.19 181 GLY A N 1
ATOM 1358 C CA . GLY A 1 181 ? 51.572 14.038 -46.967 1.00 92.19 181 GLY A CA 1
ATOM 1359 C C . GLY A 1 181 ? 50.185 14.133 -46.353 1.00 92.19 181 GLY A C 1
ATOM 1360 O O . GLY A 1 181 ? 50.026 13.949 -45.149 1.00 92.19 181 GLY A O 1
ATOM 1361 N N . VAL A 1 182 ? 49.182 14.417 -47.181 1.00 89.06 182 VAL A N 1
ATOM 1362 C CA . VAL A 1 182 ? 47.780 14.521 -46.762 1.00 89.06 182 VAL A CA 1
ATOM 1363 C C . VAL A 1 182 ? 46.965 13.415 -47.426 1.00 89.06 182 VAL A C 1
ATOM 1365 O O . VAL A 1 182 ? 46.914 13.333 -48.653 1.00 89.06 182 VAL A O 1
ATOM 1368 N N . TYR A 1 183 ? 46.313 12.568 -46.630 1.00 86.62 183 TYR A N 1
ATOM 1369 C CA . TYR A 1 183 ? 45.439 11.485 -47.091 1.00 86.62 183 TYR A CA 1
ATOM 1370 C C . TYR A 1 183 ? 44.074 11.598 -46.407 1.00 86.62 183 TYR A C 1
ATOM 1372 O O . TYR A 1 183 ? 44.007 11.765 -45.196 1.00 86.62 183 TYR A O 1
ATOM 1380 N N . GLY A 1 184 ? 42.976 11.561 -47.171 1.00 77.31 184 GLY A N 1
ATOM 1381 C CA . GLY A 1 184 ? 41.619 11.676 -46.605 1.00 77.31 184 GLY A CA 1
ATOM 1382 C C . GLY A 1 184 ? 41.299 13.018 -45.921 1.00 77.31 184 GLY A C 1
ATOM 1383 O O . GLY A 1 184 ? 40.267 13.137 -45.274 1.00 77.31 184 GLY A O 1
ATOM 1384 N N . GLY A 1 185 ? 42.157 14.034 -46.082 1.00 77.06 185 GLY A N 1
ATOM 1385 C CA . GLY A 1 185 ? 42.084 15.309 -45.356 1.00 77.06 185 GLY A CA 1
ATOM 1386 C C . GLY A 1 185 ? 43.048 15.411 -44.168 1.00 77.06 185 GLY A C 1
ATOM 1387 O O . GLY A 1 185 ? 43.266 16.520 -43.685 1.00 77.06 185 GLY A O 1
ATOM 1388 N N . ASP A 1 186 ? 43.688 14.305 -43.776 1.00 81.75 186 ASP A N 1
ATOM 1389 C CA . ASP A 1 186 ? 44.555 14.229 -42.601 1.00 81.75 186 ASP A CA 1
ATOM 1390 C C . ASP A 1 186 ? 46.033 14.220 -42.992 1.00 81.75 186 ASP A C 1
ATOM 1392 O O . ASP A 1 186 ? 46.460 13.483 -43.887 1.00 81.75 186 ASP A O 1
ATOM 1396 N N . THR A 1 187 ? 46.843 15.011 -42.287 1.00 88.94 187 THR A N 1
ATOM 1397 C CA . THR A 1 187 ? 48.302 14.973 -42.434 1.00 88.94 187 THR A CA 1
ATOM 1398 C C . THR A 1 187 ? 48.858 13.708 -41.780 1.00 88.94 187 THR A C 1
ATOM 1400 O O . THR A 1 187 ? 48.611 13.457 -40.596 1.00 88.94 187 THR A O 1
ATOM 1403 N N . PHE A 1 188 ? 49.664 12.949 -42.521 1.00 91.81 188 PHE A N 1
ATOM 1404 C CA . PHE A 1 188 ? 50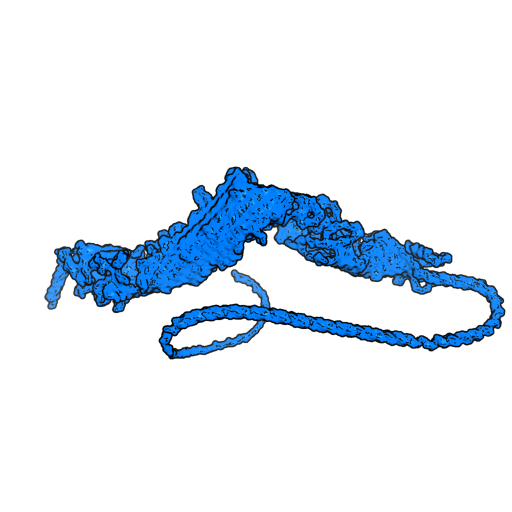.401 11.791 -42.022 1.00 91.81 188 PHE A CA 1
ATOM 1405 C C . PHE A 1 188 ? 51.912 11.967 -42.206 1.00 91.81 188 PHE A C 1
ATOM 1407 O O . PHE A 1 188 ? 52.384 12.648 -43.120 1.00 91.81 188 PHE A O 1
ATOM 1414 N N . ARG A 1 189 ? 52.680 11.320 -41.330 1.00 93.88 189 ARG A N 1
ATOM 1415 C CA . ARG A 1 189 ? 54.137 11.201 -41.376 1.00 93.88 189 ARG A CA 1
ATOM 1416 C C . ARG A 1 189 ? 54.517 9.736 -41.245 1.00 93.88 189 ARG A C 1
ATOM 1418 O O . ARG A 1 189 ? 54.203 9.106 -40.242 1.00 93.88 189 ARG A O 1
ATOM 1425 N N . LEU A 1 190 ? 55.220 9.219 -42.242 1.00 94.50 190 LEU A N 1
ATOM 1426 C CA . LEU A 1 190 ? 55.759 7.868 -42.257 1.00 94.50 190 LEU A CA 1
ATOM 1427 C C . LEU A 1 190 ? 57.288 7.938 -42.221 1.00 94.50 190 LEU A C 1
ATOM 1429 O O . LEU A 1 190 ? 57.924 8.452 -43.143 1.00 94.50 190 LEU A O 1
ATOM 1433 N N . GLY A 1 191 ? 57.877 7.445 -41.137 1.00 93.75 191 GLY A N 1
ATOM 1434 C CA . GLY A 1 191 ? 59.311 7.210 -41.012 1.00 93.75 191 GLY A CA 1
ATOM 1435 C C . GLY A 1 191 ? 59.620 5.732 -41.212 1.00 93.75 191 GLY A C 1
ATOM 1436 O O . GLY A 1 191 ? 58.859 4.882 -40.765 1.00 93.75 191 GLY A O 1
ATOM 1437 N N . THR A 1 192 ? 60.730 5.419 -41.869 1.00 93.19 192 THR A N 1
ATOM 1438 C CA . THR A 1 192 ? 61.197 4.039 -42.053 1.00 93.19 192 THR A CA 1
ATOM 1439 C C . THR A 1 192 ? 62.685 3.915 -41.729 1.00 93.19 192 THR A C 1
ATOM 1441 O O . THR A 1 192 ? 63.434 4.890 -41.853 1.00 93.19 192 THR A O 1
ATOM 1444 N N . GLY A 1 193 ? 63.111 2.728 -41.302 1.00 89.56 193 GLY A N 1
ATOM 1445 C CA . GLY A 1 193 ? 64.506 2.353 -41.095 1.00 89.56 193 GLY A CA 1
ATOM 1446 C C . GLY A 1 193 ? 65.230 2.012 -42.401 1.00 89.56 193 GLY A C 1
ATOM 1447 O O . GLY A 1 193 ? 64.734 2.234 -43.504 1.00 89.56 193 GLY A O 1
ATOM 1448 N N . THR A 1 194 ? 66.441 1.478 -42.287 1.00 88.69 194 THR A N 1
ATOM 1449 C CA . THR A 1 194 ? 67.172 0.914 -43.431 1.00 88.69 194 THR A CA 1
ATOM 1450 C C . THR A 1 194 ? 66.742 -0.527 -43.671 1.00 88.69 194 THR A C 1
ATOM 1452 O O . THR A 1 194 ? 66.655 -1.288 -42.712 1.00 88.69 194 THR A O 1
ATOM 1455 N N . LEU A 1 195 ? 66.542 -0.910 -44.933 1.00 86.69 195 LEU A N 1
ATOM 1456 C CA . LEU A 1 195 ? 66.271 -2.289 -45.329 1.00 86.69 195 LEU A CA 1
ATOM 1457 C C . LEU A 1 195 ? 67.470 -3.174 -44.968 1.00 86.69 195 LEU A C 1
ATOM 1459 O O . LEU A 1 195 ? 68.593 -2.903 -45.402 1.00 86.69 195 LEU A O 1
ATOM 1463 N N . SER A 1 196 ? 67.225 -4.212 -44.181 1.00 86.12 196 SER A N 1
ATOM 1464 C CA . SER A 1 196 ? 68.223 -5.199 -43.771 1.00 86.12 196 SER A CA 1
ATOM 1465 C C . SER A 1 196 ? 68.448 -6.287 -44.833 1.00 86.12 196 SER A C 1
ATOM 1467 O O . SER A 1 196 ? 67.741 -6.373 -45.842 1.00 86.12 196 SER A O 1
ATOM 1469 N N . ASP A 1 197 ? 69.431 -7.159 -44.593 1.00 82.00 197 ASP A N 1
ATOM 1470 C CA . ASP A 1 197 ? 69.751 -8.285 -45.482 1.00 82.00 197 ASP A CA 1
ATOM 1471 C C . ASP A 1 197 ? 68.628 -9.339 -45.551 1.00 82.00 197 ASP A C 1
ATOM 1473 O O . ASP A 1 197 ? 68.492 -10.029 -46.562 1.00 82.00 197 ASP A O 1
ATOM 1477 N N . ASP A 1 198 ? 67.801 -9.458 -44.506 1.00 81.12 198 ASP A N 1
ATOM 1478 C CA . ASP A 1 198 ? 66.617 -10.329 -44.451 1.00 81.12 198 ASP A CA 1
ATOM 1479 C C . ASP A 1 198 ? 65.350 -9.671 -45.024 1.00 81.12 198 ASP A C 1
ATOM 1481 O O . ASP A 1 198 ? 64.259 -10.229 -44.910 1.00 81.12 198 ASP A O 1
ATOM 1485 N N . LEU A 1 199 ? 65.497 -8.515 -45.684 1.00 85.31 199 LEU A N 1
ATOM 1486 C CA . LEU A 1 199 ? 64.410 -7.738 -46.281 1.00 85.31 199 LEU A CA 1
ATOM 1487 C C . LEU A 1 199 ? 63.362 -7.272 -45.255 1.00 85.31 199 LEU A C 1
ATOM 1489 O O . LEU A 1 199 ? 62.171 -7.199 -45.577 1.00 85.31 199 LEU A O 1
ATOM 1493 N N . SER A 1 200 ? 63.805 -6.953 -44.036 1.00 88.88 200 SER A N 1
ATOM 1494 C CA . SER A 1 200 ? 62.981 -6.344 -42.994 1.00 88.88 200 SER A CA 1
ATOM 1495 C C . SER A 1 200 ? 63.312 -4.858 -42.802 1.00 88.88 200 SER A C 1
ATOM 1497 O O . SER A 1 200 ? 64.406 -4.381 -43.117 1.00 88.88 200 SER A O 1
ATOM 1499 N N . MET A 1 201 ? 62.320 -4.080 -42.368 1.00 91.38 201 MET A N 1
ATOM 1500 C CA . MET A 1 201 ? 62.445 -2.639 -42.158 1.00 91.38 201 MET A CA 1
ATOM 1501 C C . MET A 1 201 ? 61.467 -2.168 -41.080 1.00 91.38 201 MET A C 1
ATOM 1503 O O . MET A 1 201 ? 60.265 -2.405 -41.183 1.00 91.38 201 MET A O 1
ATOM 1507 N N . GLU A 1 202 ? 61.973 -1.454 -40.074 1.00 93.00 202 GLU A N 1
ATOM 1508 C CA . GLU A 1 202 ? 61.138 -0.770 -39.080 1.00 93.00 202 GLU A CA 1
ATOM 1509 C C . GLU A 1 202 ? 60.413 0.424 -39.713 1.00 93.00 202 GLU A C 1
ATOM 1511 O O . GLU A 1 202 ? 60.975 1.154 -40.533 1.00 93.00 202 GLU A O 1
ATOM 1516 N N . MET A 1 203 ? 59.165 0.647 -39.326 1.00 95.06 203 MET A N 1
ATOM 1517 C CA . MET A 1 203 ? 58.293 1.693 -39.841 1.00 95.06 203 MET A CA 1
ATOM 1518 C C . MET A 1 203 ? 57.511 2.321 -38.688 1.00 95.06 203 MET A C 1
ATOM 1520 O O . MET A 1 203 ? 56.985 1.616 -37.837 1.00 95.06 203 MET A O 1
ATOM 1524 N N . ARG A 1 204 ? 57.391 3.649 -38.689 1.00 95.44 204 ARG A N 1
ATOM 1525 C CA . ARG A 1 204 ? 56.518 4.393 -37.777 1.00 95.44 204 ARG A CA 1
ATOM 1526 C C . ARG A 1 204 ? 55.611 5.315 -38.568 1.00 95.44 204 ARG A C 1
ATOM 1528 O O . ARG A 1 204 ? 56.100 6.208 -39.267 1.00 95.44 204 ARG A O 1
ATOM 1535 N N . LEU A 1 205 ? 54.305 5.126 -38.439 1.00 94.38 205 LEU A N 1
ATOM 1536 C CA . LEU A 1 205 ? 53.277 5.954 -39.054 1.00 94.38 205 LEU A CA 1
ATOM 1537 C C . LEU A 1 205 ? 52.550 6.755 -37.974 1.00 94.38 205 LEU A C 1
ATOM 1539 O O . LEU A 1 205 ? 51.881 6.185 -37.122 1.00 94.38 205 LEU A O 1
ATOM 1543 N N . VAL A 1 206 ? 52.639 8.081 -38.052 1.00 93.00 206 VAL A N 1
ATOM 1544 C CA . VAL A 1 206 ? 51.898 9.004 -37.184 1.00 93.00 206 VAL A CA 1
ATOM 1545 C C . VAL A 1 206 ? 51.001 9.874 -38.046 1.00 93.00 206 VAL A C 1
ATOM 1547 O O . VAL A 1 206 ? 51.472 10.459 -39.021 1.00 93.00 206 VAL A O 1
ATOM 1550 N N . GLY A 1 207 ? 49.735 10.036 -37.685 1.00 89.00 207 GLY A N 1
ATOM 1551 C CA . GLY A 1 207 ? 48.850 10.947 -38.403 1.00 89.00 207 GLY A CA 1
ATOM 1552 C C . GLY A 1 207 ? 47.671 11.440 -37.582 1.00 89.00 207 GLY A C 1
ATOM 1553 O O . GLY A 1 207 ? 47.479 11.053 -36.428 1.00 89.00 207 GLY A O 1
ATOM 1554 N N . GLY A 1 208 ? 46.932 12.377 -38.173 1.00 78.75 208 GLY A N 1
ATOM 1555 C CA . GLY A 1 208 ? 45.773 12.997 -37.532 1.00 78.75 208 GLY A CA 1
ATOM 1556 C C . GLY A 1 208 ? 46.122 14.002 -36.425 1.00 78.75 208 GLY A C 1
ATOM 1557 O O . GLY A 1 208 ? 45.359 14.225 -35.492 1.00 78.75 208 GLY A O 1
ATOM 1558 N N . VAL A 1 209 ? 47.306 14.622 -36.499 1.00 73.50 209 VAL A N 1
ATOM 1559 C CA . VAL A 1 209 ? 47.796 15.585 -35.488 1.00 73.50 209 VAL A CA 1
ATOM 1560 C C . VAL A 1 209 ? 46.842 16.777 -35.316 1.00 73.50 209 VAL A C 1
ATOM 1562 O O . VAL A 1 209 ? 46.639 17.242 -34.190 1.00 73.50 209 VAL A O 1
ATOM 1565 N N . ASP A 1 210 ? 46.234 17.209 -36.422 1.00 71.81 210 ASP A N 1
ATOM 1566 C CA . ASP A 1 210 ? 45.304 18.340 -36.510 1.00 71.81 210 ASP A CA 1
ATOM 1567 C C . ASP A 1 210 ? 43.827 17.906 -36.472 1.00 71.81 210 ASP A C 1
ATOM 1569 O O . ASP A 1 210 ? 42.934 18.718 -36.712 1.00 71.81 210 ASP A O 1
ATOM 1573 N N . THR A 1 211 ? 43.558 16.632 -36.172 1.00 71.50 211 THR A N 1
ATOM 1574 C CA . THR A 1 211 ? 42.209 16.065 -36.120 1.00 71.50 211 THR A CA 1
ATOM 1575 C C . THR A 1 211 ? 41.875 15.470 -34.754 1.00 71.50 211 THR A C 1
ATOM 1577 O O . THR A 1 211 ? 42.771 15.151 -33.968 1.00 71.50 211 THR A O 1
ATOM 1580 N N . PRO A 1 212 ? 40.574 15.292 -34.454 1.00 70.75 212 PRO A N 1
ATOM 1581 C CA . PRO A 1 212 ? 40.120 14.613 -33.241 1.00 70.75 212 PRO A CA 1
ATOM 1582 C C . PRO A 1 212 ? 40.638 13.174 -33.133 1.00 70.75 212 PRO A C 1
ATOM 1584 O O . PRO A 1 212 ? 40.846 12.679 -32.033 1.00 70.75 212 PRO A O 1
ATOM 1587 N N . LEU A 1 213 ? 40.883 12.504 -34.262 1.00 79.75 213 LEU A N 1
ATOM 1588 C CA . LEU A 1 213 ? 41.450 11.160 -34.311 1.00 79.75 213 LEU A CA 1
ATOM 1589 C C . LEU A 1 213 ? 42.954 11.232 -34.587 1.00 79.75 213 LEU A C 1
ATOM 1591 O O . LEU A 1 213 ? 43.358 11.741 -35.628 1.00 79.75 213 LEU A O 1
ATOM 1595 N N . ARG A 1 214 ? 43.769 10.700 -33.677 1.00 87.19 214 ARG A N 1
ATOM 1596 C CA . ARG A 1 214 ? 45.225 10.560 -33.803 1.00 87.19 214 ARG A CA 1
ATOM 1597 C C . ARG A 1 214 ? 45.586 9.087 -33.856 1.00 87.19 214 ARG A C 1
ATOM 1599 O O . ARG A 1 214 ? 45.048 8.305 -33.080 1.00 87.19 214 ARG A O 1
ATOM 1606 N N . TYR A 1 215 ? 46.521 8.714 -34.713 1.00 90.50 215 TYR A N 1
ATOM 1607 C CA . TYR A 1 215 ? 47.023 7.344 -34.795 1.00 90.50 215 TYR A CA 1
ATOM 1608 C C . TYR A 1 215 ? 48.550 7.335 -34.811 1.00 90.50 215 TYR A C 1
ATOM 1610 O O . TYR A 1 215 ? 49.178 8.179 -35.452 1.00 90.50 215 TYR A O 1
ATOM 1618 N N . ASP A 1 216 ? 49.125 6.390 -34.075 1.00 93.44 216 ASP A N 1
ATOM 1619 C CA . ASP A 1 216 ? 50.555 6.120 -33.956 1.00 93.44 216 ASP A CA 1
ATOM 1620 C C . ASP A 1 216 ? 50.746 4.608 -34.086 1.00 93.44 216 ASP A C 1
ATOM 1622 O O . ASP A 1 216 ? 50.187 3.837 -33.306 1.00 93.44 216 ASP A O 1
ATOM 1626 N N . ILE A 1 217 ? 51.437 4.185 -35.136 1.00 94.69 217 ILE A N 1
ATOM 1627 C CA . ILE A 1 217 ? 51.600 2.782 -35.507 1.00 94.69 217 ILE A CA 1
ATOM 1628 C C . ILE A 1 217 ? 53.094 2.529 -35.668 1.00 94.69 217 ILE A C 1
ATOM 1630 O O . ILE A 1 217 ? 53.719 3.103 -36.562 1.00 94.69 217 ILE A O 1
ATOM 1634 N N . ASP A 1 218 ? 53.646 1.669 -34.820 1.00 94.81 218 ASP A N 1
ATOM 1635 C CA . ASP A 1 218 ? 55.034 1.215 -34.861 1.00 94.81 218 ASP A CA 1
ATOM 1636 C C . ASP A 1 218 ? 55.041 -0.235 -35.367 1.00 94.81 218 ASP A C 1
ATOM 1638 O O . ASP A 1 218 ? 54.425 -1.107 -34.766 1.00 94.81 218 ASP A O 1
ATOM 1642 N N . ALA A 1 219 ? 55.697 -0.506 -36.495 1.00 95.00 219 ALA A N 1
ATOM 1643 C CA . ALA A 1 219 ? 55.608 -1.797 -37.174 1.00 95.00 219 ALA A CA 1
ATOM 1644 C C . ALA A 1 219 ? 56.922 -2.224 -37.825 1.00 95.00 219 ALA A C 1
ATOM 1646 O O . ALA A 1 219 ? 57.739 -1.398 -38.223 1.00 95.00 219 ALA A O 1
ATOM 1647 N N . THR A 1 220 ? 57.091 -3.525 -38.018 1.00 94.75 220 THR A N 1
ATOM 1648 C CA . THR A 1 220 ? 58.145 -4.116 -38.839 1.00 94.75 220 THR A CA 1
ATOM 1649 C C . THR A 1 220 ? 57.529 -4.640 -40.127 1.00 94.75 220 THR A C 1
ATOM 1651 O O . THR A 1 220 ? 56.654 -5.503 -40.100 1.00 94.75 220 THR A O 1
ATOM 1654 N N . LEU A 1 221 ? 57.990 -4.128 -41.267 1.00 92.38 221 LEU A N 1
ATOM 1655 C CA . LEU A 1 221 ? 57.657 -4.659 -42.583 1.00 92.38 221 LEU A CA 1
ATOM 1656 C C . LEU A 1 221 ? 58.698 -5.702 -42.981 1.00 92.38 221 LEU A C 1
ATOM 1658 O O . LEU A 1 221 ? 59.872 -5.372 -43.128 1.00 92.38 221 LEU A O 1
ATOM 1662 N N . GLN A 1 222 ? 58.263 -6.932 -43.225 1.00 90.38 222 GLN A N 1
ATOM 1663 C CA . GLN A 1 222 ? 59.069 -8.007 -43.789 1.00 90.38 222 GLN A CA 1
ATOM 1664 C C . GLN A 1 222 ? 58.578 -8.347 -45.198 1.00 90.38 222 GLN A C 1
ATOM 1666 O O . GLN A 1 222 ? 57.394 -8.595 -45.419 1.00 90.38 222 GLN A O 1
ATOM 1671 N N . LEU A 1 223 ? 59.488 -8.382 -46.169 1.00 86.94 223 LEU A N 1
ATOM 1672 C CA . LEU A 1 223 ? 59.169 -8.751 -47.549 1.00 86.94 223 LEU A CA 1
ATOM 1673 C C . LEU A 1 223 ? 59.546 -10.214 -47.806 1.00 86.94 223 LEU A C 1
ATOM 1675 O O . LEU A 1 223 ? 60.690 -10.522 -48.140 1.00 86.94 223 LEU A O 1
ATOM 1679 N N . LEU A 1 224 ? 58.576 -11.124 -47.702 1.00 85.44 224 LEU A N 1
ATOM 1680 C CA . LEU A 1 224 ? 58.798 -12.544 -47.979 1.00 85.44 224 LEU A CA 1
ATOM 1681 C C . LEU A 1 224 ? 58.890 -12.803 -49.494 1.00 85.44 224 LEU A C 1
ATOM 1683 O O . LEU A 1 224 ? 57.945 -12.496 -50.225 1.00 85.44 224 LEU A O 1
ATOM 1687 N N . PRO A 1 225 ? 59.996 -13.375 -50.002 1.00 81.12 225 PRO A N 1
ATOM 1688 C CA . PRO A 1 225 ? 60.154 -13.636 -51.429 1.00 81.12 225 PRO A CA 1
ATOM 1689 C C . PRO A 1 225 ? 59.285 -14.815 -51.905 1.00 81.12 225 PRO A C 1
ATOM 1691 O O . PRO A 1 225 ? 59.429 -15.943 -51.439 1.00 81.12 225 PRO A O 1
ATOM 1694 N N . GLU A 1 226 ? 58.449 -14.574 -52.918 1.00 76.62 226 GLU A N 1
ATOM 1695 C CA . GLU A 1 226 ? 57.588 -15.559 -53.588 1.00 76.62 226 GLU A CA 1
ATOM 1696 C C . GLU A 1 226 ? 57.852 -15.553 -55.104 1.00 76.62 226 GLU A C 1
ATOM 1698 O O . GLU A 1 226 ? 57.219 -14.838 -55.885 1.00 76.62 226 GLU A O 1
ATOM 1703 N N . ALA A 1 227 ? 58.822 -16.358 -55.546 1.00 76.25 227 ALA A N 1
ATOM 1704 C CA . ALA A 1 227 ? 59.287 -16.427 -56.936 1.00 76.25 227 ALA A CA 1
ATOM 1705 C C . ALA A 1 227 ? 59.734 -15.064 -57.519 1.00 76.25 227 ALA A C 1
ATOM 1707 O O . ALA A 1 227 ? 60.879 -14.653 -57.332 1.00 76.25 227 ALA A O 1
ATOM 1708 N N . ALA A 1 228 ? 58.867 -14.380 -58.276 1.00 71.62 228 ALA A N 1
ATOM 1709 C CA . ALA A 1 228 ? 59.126 -13.056 -58.856 1.00 71.62 228 ALA A CA 1
ATOM 1710 C C . ALA A 1 228 ? 58.369 -11.918 -58.145 1.00 71.62 228 ALA A C 1
ATOM 1712 O O . ALA A 1 228 ? 58.333 -10.796 -58.656 1.00 71.62 228 ALA A O 1
ATOM 1713 N N . ARG A 1 229 ? 57.754 -12.217 -56.997 1.00 78.56 229 ARG A N 1
ATOM 1714 C CA . ARG A 1 229 ? 56.932 -11.321 -56.183 1.00 78.56 229 ARG A CA 1
ATOM 1715 C C . ARG A 1 229 ? 57.442 -11.311 -54.742 1.00 78.56 229 ARG A C 1
ATOM 1717 O O . ARG A 1 229 ? 58.233 -12.170 -54.356 1.00 78.56 229 ARG A O 1
ATOM 1724 N N . TYR A 1 230 ? 56.990 -10.340 -53.964 1.00 81.69 230 TYR A N 1
ATOM 1725 C CA . TYR A 1 230 ? 57.289 -10.225 -52.541 1.00 81.69 230 TYR A CA 1
ATOM 1726 C C . TYR A 1 230 ? 55.991 -9.997 -51.779 1.00 81.69 230 TYR A C 1
ATOM 1728 O O . TYR A 1 230 ? 55.241 -9.080 -52.114 1.00 81.69 230 TYR A O 1
ATOM 1736 N N . ARG A 1 231 ? 55.724 -10.820 -50.766 1.00 85.19 231 ARG A N 1
ATOM 1737 C CA . ARG A 1 231 ? 54.577 -10.652 -49.878 1.00 85.19 231 ARG A CA 1
ATOM 1738 C C . ARG A 1 231 ? 54.974 -9.755 -48.704 1.00 85.19 231 ARG A C 1
ATOM 1740 O O . ARG A 1 231 ? 55.866 -10.143 -47.950 1.00 85.19 231 ARG A O 1
ATOM 1747 N N . PRO A 1 232 ? 54.367 -8.567 -48.555 1.00 86.25 232 PRO A N 1
ATOM 1748 C CA . PRO A 1 232 ? 54.588 -7.732 -47.389 1.00 86.25 232 PRO A CA 1
ATOM 1749 C C . PRO A 1 232 ? 53.850 -8.329 -46.189 1.00 86.25 232 PRO A C 1
ATOM 1751 O O . PRO A 1 232 ? 52.632 -8.488 -46.228 1.00 86.25 232 PRO A O 1
ATOM 1754 N N . LEU A 1 233 ? 54.588 -8.650 -45.132 1.00 89.38 233 LEU A N 1
ATOM 1755 C CA . LEU A 1 233 ? 54.043 -8.920 -43.809 1.00 89.38 233 LEU A CA 1
ATOM 1756 C C . LEU A 1 233 ? 54.377 -7.738 -42.907 1.00 89.38 233 LEU A C 1
ATOM 1758 O O . LEU A 1 233 ? 55.533 -7.340 -42.813 1.00 89.38 233 LEU A O 1
ATOM 1762 N N . LEU A 1 234 ? 53.363 -7.177 -42.267 1.00 92.56 234 LEU A N 1
ATOM 1763 C CA . LEU A 1 234 ? 53.506 -6.233 -41.170 1.00 92.56 234 LEU A CA 1
ATOM 1764 C C . LEU A 1 234 ? 53.168 -6.920 -39.849 1.00 92.56 234 LEU A C 1
ATOM 1766 O O . LEU A 1 234 ? 52.169 -7.640 -39.769 1.00 92.56 234 LEU A O 1
ATOM 1770 N N . ASP A 1 235 ? 53.990 -6.640 -38.849 1.00 93.69 235 ASP A N 1
ATOM 1771 C CA . ASP A 1 235 ? 53.822 -7.016 -37.447 1.00 93.69 235 ASP A CA 1
ATOM 1772 C C . ASP A 1 235 ? 54.185 -5.797 -36.591 1.00 93.69 235 ASP A C 1
ATOM 1774 O O . ASP A 1 235 ? 55.212 -5.160 -36.850 1.00 93.69 235 ASP A O 1
ATOM 1778 N N . GLY A 1 236 ? 53.332 -5.398 -35.650 1.00 94.50 236 GLY A N 1
ATOM 1779 C CA . GLY A 1 236 ? 53.575 -4.190 -34.870 1.00 94.50 236 GLY A CA 1
ATOM 1780 C C . GLY A 1 236 ? 52.531 -3.865 -33.814 1.00 94.50 236 GLY A C 1
ATOM 1781 O O . GLY A 1 236 ? 51.570 -4.598 -33.595 1.00 94.50 236 GLY A O 1
ATOM 1782 N N . GLU A 1 237 ? 52.720 -2.706 -33.193 1.00 95.69 237 GLU A N 1
ATOM 1783 C CA . GLU A 1 237 ? 51.828 -2.121 -32.199 1.00 95.69 237 GLU A CA 1
ATOM 1784 C C . GLU A 1 237 ? 51.092 -0.921 -32.806 1.00 95.69 237 GLU A C 1
ATOM 1786 O O . GLU A 1 237 ? 51.649 -0.121 -33.567 1.00 95.69 237 GLU A O 1
ATOM 1791 N N . MET A 1 238 ? 49.822 -0.762 -32.447 1.00 94.69 238 MET A N 1
ATOM 1792 C CA . MET A 1 238 ? 49.026 0.406 -32.806 1.00 94.69 238 MET A CA 1
ATOM 1793 C C . MET A 1 238 ? 48.486 1.107 -31.566 1.00 94.69 238 MET A C 1
ATOM 1795 O O . MET A 1 238 ? 48.073 0.476 -30.591 1.00 94.69 238 MET A O 1
ATOM 1799 N N . ARG A 1 239 ? 48.433 2.436 -31.632 1.00 94.44 239 ARG A N 1
ATOM 1800 C CA . ARG A 1 239 ? 47.776 3.297 -30.655 1.00 94.44 239 ARG A CA 1
ATOM 1801 C C . ARG A 1 239 ? 46.962 4.362 -31.381 1.00 94.44 239 ARG A C 1
ATOM 1803 O O . ARG A 1 239 ? 47.503 5.251 -32.032 1.00 94.44 239 ARG A O 1
ATOM 1810 N N . ILE A 1 240 ? 45.650 4.295 -31.224 1.00 90.62 240 ILE A N 1
ATOM 1811 C CA . ILE A 1 240 ? 44.682 5.245 -31.761 1.00 90.62 240 ILE A CA 1
ATOM 1812 C C . ILE A 1 240 ? 44.088 6.016 -30.583 1.00 90.62 240 ILE A C 1
ATOM 1814 O O . ILE A 1 240 ? 43.635 5.431 -29.605 1.00 90.62 240 ILE A O 1
ATOM 1818 N N . VAL A 1 241 ? 44.117 7.342 -30.654 1.00 87.44 241 VAL A N 1
ATOM 1819 C CA . VAL A 1 241 ? 43.639 8.248 -29.610 1.00 87.44 241 VAL A CA 1
ATOM 1820 C C . VAL A 1 241 ? 42.585 9.159 -30.209 1.00 87.44 241 VAL A C 1
ATOM 1822 O O . VAL A 1 241 ? 42.851 9.870 -31.174 1.00 87.44 241 VAL A O 1
ATOM 1825 N N . ALA A 1 242 ? 41.405 9.170 -29.610 1.00 81.25 242 ALA A N 1
ATOM 1826 C CA . ALA A 1 242 ? 40.319 10.051 -29.982 1.00 81.25 242 ALA A CA 1
ATOM 1827 C C . ALA A 1 242 ? 40.100 11.134 -28.927 1.00 81.25 242 ALA A C 1
ATOM 1829 O O . ALA A 1 242 ? 39.948 10.851 -27.736 1.00 81.25 242 ALA A O 1
ATOM 1830 N N . LEU A 1 243 ? 40.098 12.381 -29.386 1.00 73.75 243 LEU A N 1
ATOM 1831 C CA . LEU A 1 243 ? 39.989 13.590 -28.586 1.00 73.75 243 LEU A CA 1
ATOM 1832 C C . LEU A 1 243 ? 38.627 14.263 -28.811 1.00 73.75 243 LEU A C 1
ATOM 1834 O O . LEU A 1 243 ? 38.139 14.271 -29.940 1.00 73.75 243 LEU A O 1
ATOM 1838 N N . PRO A 1 244 ? 38.030 14.872 -27.774 1.00 63.00 244 PRO A N 1
ATOM 1839 C CA . PRO A 1 244 ? 36.814 15.673 -27.902 1.00 63.00 244 PRO A CA 1
ATOM 1840 C C . PRO A 1 244 ? 36.984 16.896 -28.807 1.00 63.00 244 PRO A C 1
ATOM 1842 O O . PRO A 1 244 ? 38.039 17.531 -28.821 1.00 63.00 244 PRO A O 1
ATOM 1845 N N . ASN A 1 245 ? 35.928 17.252 -29.548 1.00 57.28 245 ASN A N 1
ATOM 1846 C CA . ASN A 1 245 ? 35.921 18.432 -30.413 1.00 57.28 245 ASN A CA 1
ATOM 1847 C C . ASN A 1 245 ? 36.066 19.728 -29.589 1.00 57.28 245 ASN A C 1
ATOM 1849 O O . ASN A 1 245 ? 35.301 19.991 -28.661 1.00 57.28 245 ASN A O 1
ATOM 1853 N N . ALA A 1 246 ? 37.032 20.567 -29.972 1.00 47.47 246 ALA A N 1
ATOM 1854 C CA . ALA A 1 246 ? 37.481 21.756 -29.242 1.00 47.47 246 ALA A CA 1
ATOM 1855 C C . ALA A 1 246 ? 36.569 23.004 -29.352 1.00 47.47 246 ALA A C 1
ATOM 1857 O O . ALA A 1 246 ? 37.004 24.103 -29.018 1.00 47.47 246 ALA A O 1
ATOM 1858 N N . GLU A 1 247 ? 35.324 22.880 -29.825 1.00 49.09 247 GLU A N 1
ATOM 1859 C CA . GLU A 1 247 ? 34.408 24.033 -29.965 1.00 49.09 247 GLU A CA 1
ATOM 1860 C C . GLU A 1 247 ? 33.662 24.396 -28.670 1.00 49.09 247 GLU A C 1
ATOM 1862 O O . GLU A 1 247 ? 32.995 25.427 -28.602 1.00 49.09 247 GLU A O 1
ATOM 1867 N N . THR A 1 248 ? 33.802 23.593 -27.613 1.00 47.12 248 THR A N 1
ATOM 1868 C CA . THR A 1 248 ? 33.262 23.935 -26.291 1.00 47.12 248 THR A CA 1
ATOM 1869 C C . THR A 1 248 ? 34.321 24.732 -25.521 1.00 47.12 248 THR A C 1
ATOM 1871 O O . THR A 1 248 ? 35.439 24.251 -25.384 1.00 47.12 248 THR A O 1
ATOM 1874 N N . GLU A 1 249 ? 33.980 25.917 -24.994 1.00 43.50 249 GLU A N 1
ATOM 1875 C CA . GLU A 1 249 ? 34.840 26.870 -24.241 1.00 43.50 249 GLU A CA 1
ATOM 1876 C C . GLU A 1 249 ? 35.564 26.309 -22.982 1.00 43.50 249 GLU A C 1
ATOM 1878 O O . GLU A 1 249 ? 36.127 27.067 -22.192 1.00 43.50 249 GLU A O 1
ATOM 1883 N N . ALA A 1 250 ? 35.577 24.993 -22.763 1.00 46.28 250 ALA A N 1
ATOM 1884 C CA . ALA A 1 250 ? 36.274 24.350 -21.655 1.00 46.28 250 ALA A CA 1
ATOM 1885 C C . ALA A 1 250 ? 37.781 24.192 -21.942 1.00 46.28 250 ALA A C 1
ATOM 1887 O O . ALA A 1 250 ? 38.185 23.837 -23.049 1.00 46.28 250 ALA A O 1
ATOM 1888 N N . GLU A 1 251 ? 38.622 24.427 -20.928 1.00 43.44 251 GLU A N 1
ATOM 1889 C CA . GLU A 1 251 ? 40.075 24.256 -21.037 1.00 43.44 251 GLU A CA 1
ATOM 1890 C C . GLU A 1 251 ? 40.446 22.830 -21.514 1.00 43.44 251 GLU A C 1
ATOM 1892 O O . GLU A 1 251 ? 39.997 21.845 -20.925 1.00 43.44 251 GLU A O 1
ATOM 1897 N N . PRO A 1 252 ? 41.330 22.681 -22.521 1.00 45.44 252 PRO A N 1
ATOM 1898 C CA . PRO A 1 252 ? 41.657 21.403 -23.172 1.00 45.44 252 PRO A CA 1
ATOM 1899 C C . PRO A 1 252 ? 42.422 20.387 -22.297 1.00 45.44 252 PRO A C 1
ATOM 1901 O O . PRO A 1 252 ? 42.813 19.331 -22.784 1.00 45.44 252 PRO A O 1
ATOM 1904 N N . ALA A 1 253 ? 42.675 20.687 -21.019 1.00 44.78 253 ALA A N 1
ATOM 1905 C CA . ALA A 1 253 ? 43.520 19.885 -20.129 1.00 44.78 253 ALA A CA 1
ATOM 1906 C C . ALA A 1 253 ? 42.755 18.903 -19.217 1.00 44.78 253 ALA A C 1
ATOM 1908 O O . ALA A 1 253 ? 43.394 18.140 -18.498 1.00 44.78 253 ALA A O 1
ATOM 1909 N N . THR A 1 254 ? 41.417 18.916 -19.213 1.00 50.38 254 THR A N 1
ATOM 1910 C CA . THR A 1 254 ? 40.585 18.121 -18.277 1.00 50.38 254 THR A CA 1
ATOM 1911 C C . THR A 1 254 ? 39.702 17.061 -18.941 1.00 50.38 254 THR A C 1
ATOM 1913 O O . THR A 1 254 ? 38.844 16.483 -18.279 1.00 50.38 254 THR A O 1
ATOM 1916 N N . GLN A 1 255 ? 39.885 16.779 -20.233 1.00 59.06 255 GLN A N 1
ATOM 1917 C CA . GLN A 1 255 ? 39.057 15.804 -20.945 1.00 59.06 255 GLN A CA 1
ATOM 1918 C C . GLN A 1 255 ? 39.860 14.536 -21.260 1.00 59.06 255 GLN A C 1
ATOM 1920 O O . GLN A 1 255 ? 40.812 14.577 -22.039 1.00 59.06 255 GLN A O 1
ATOM 1925 N N . ASP A 1 256 ? 39.477 13.414 -20.646 1.00 65.31 256 ASP A N 1
ATOM 1926 C CA . ASP A 1 256 ? 40.148 12.129 -20.862 1.00 65.31 256 ASP A CA 1
ATOM 1927 C C . ASP A 1 256 ? 39.870 11.593 -22.279 1.00 65.31 256 ASP A C 1
ATOM 1929 O O . ASP A 1 256 ? 38.699 11.510 -22.671 1.00 65.31 256 ASP A O 1
ATOM 1933 N N . PRO A 1 257 ? 40.907 11.224 -23.051 1.00 76.88 257 PRO A N 1
ATOM 1934 C CA . PRO A 1 257 ? 40.744 10.686 -24.397 1.00 76.88 257 PRO A CA 1
ATOM 1935 C C . PRO A 1 257 ? 40.200 9.252 -24.389 1.00 76.88 257 PRO A C 1
ATOM 1937 O O . PRO A 1 257 ? 40.401 8.507 -23.431 1.00 76.88 257 PRO A O 1
ATOM 1940 N N . ILE A 1 258 ? 39.586 8.840 -25.502 1.00 84.56 258 ILE A N 1
ATOM 1941 C CA . ILE A 1 258 ? 39.342 7.419 -25.786 1.00 84.56 258 ILE A CA 1
ATOM 1942 C C . ILE A 1 258 ? 40.601 6.865 -26.453 1.00 84.56 258 ILE A C 1
ATOM 1944 O O . ILE A 1 258 ? 41.084 7.435 -27.433 1.00 84.56 258 ILE A O 1
ATOM 1948 N N . VAL A 1 259 ? 41.146 5.773 -25.927 1.00 89.12 259 VAL A N 1
ATOM 1949 C CA . VAL A 1 259 ? 42.390 5.176 -26.424 1.00 89.12 259 VAL A CA 1
ATOM 1950 C C . VAL A 1 259 ? 42.134 3.732 -26.827 1.00 89.12 259 VAL A C 1
ATOM 1952 O O . VAL A 1 259 ? 41.708 2.927 -26.010 1.00 89.12 259 VAL A O 1
ATOM 1955 N N . LEU A 1 260 ? 42.432 3.394 -28.077 1.00 91.88 260 LEU A N 1
ATOM 1956 C CA . LEU A 1 260 ? 42.494 2.023 -28.567 1.00 91.88 260 LEU A CA 1
ATOM 1957 C C . LEU A 1 260 ? 43.961 1.661 -28.799 1.00 91.88 260 LEU A C 1
ATOM 1959 O O . LEU A 1 260 ? 44.651 2.333 -29.562 1.00 91.88 260 LEU A O 1
ATOM 1963 N N . SER A 1 261 ? 44.447 0.608 -28.157 1.00 94.56 261 SER A N 1
ATOM 1964 C CA . SER A 1 261 ? 45.803 0.095 -28.368 1.00 94.56 261 SER A CA 1
ATOM 1965 C C . SER A 1 261 ? 45.809 -1.413 -28.528 1.00 94.56 261 SER A C 1
ATOM 1967 O O . SER A 1 261 ? 44.938 -2.074 -27.975 1.00 94.56 261 SER A O 1
ATOM 1969 N N . GLY A 1 262 ? 46.787 -1.960 -29.235 1.00 95.00 262 GLY A N 1
ATOM 1970 C CA . GLY A 1 262 ? 46.969 -3.404 -29.341 1.00 95.00 262 GLY A CA 1
ATOM 1971 C C . GLY A 1 262 ? 48.006 -3.772 -30.385 1.00 95.00 262 GLY A C 1
ATOM 1972 O O . GLY A 1 262 ? 48.566 -2.899 -31.052 1.00 95.00 262 GLY A O 1
ATOM 1973 N N . ASP A 1 263 ? 48.208 -5.069 -30.535 1.00 95.88 263 ASP A N 1
ATOM 1974 C CA . ASP A 1 263 ? 49.148 -5.641 -31.485 1.00 95.88 263 ASP A CA 1
ATOM 1975 C C . ASP A 1 263 ? 48.400 -6.018 -32.765 1.00 95.88 263 ASP A C 1
ATOM 1977 O O . ASP A 1 263 ? 47.223 -6.401 -32.731 1.00 95.88 263 ASP A O 1
ATOM 1981 N N . PHE A 1 264 ? 49.075 -5.930 -33.903 1.00 95.25 264 PHE A N 1
ATOM 1982 C CA . PHE A 1 264 ? 48.541 -6.392 -35.174 1.00 95.25 264 PHE A CA 1
ATOM 1983 C C . PHE A 1 264 ? 49.587 -7.182 -35.955 1.00 95.25 264 PHE A C 1
ATOM 1985 O O . PHE A 1 264 ? 50.759 -6.815 -36.005 1.00 95.25 264 PHE A O 1
ATOM 1992 N N . ALA A 1 265 ? 49.139 -8.247 -36.613 1.00 94.81 265 ALA A N 1
ATOM 1993 C CA . ALA A 1 265 ? 49.967 -9.071 -37.480 1.00 94.81 265 ALA A CA 1
ATOM 1994 C C . ALA A 1 265 ? 49.226 -9.392 -38.779 1.00 94.81 265 ALA A C 1
ATOM 1996 O O . ALA A 1 265 ? 48.003 -9.537 -38.811 1.00 94.81 265 ALA A O 1
ATOM 1997 N N . SER A 1 266 ? 49.965 -9.491 -39.879 1.00 91.31 266 SER A N 1
ATOM 1998 C CA . SER A 1 266 ? 49.394 -9.837 -41.184 1.00 91.31 266 SER A CA 1
ATOM 1999 C C . SER A 1 266 ? 48.932 -11.292 -41.210 1.00 91.31 266 SER A C 1
ATOM 2001 O O . SER A 1 266 ? 49.743 -12.202 -41.041 1.00 91.31 266 SER A O 1
ATOM 2003 N N . GLU A 1 267 ? 47.649 -11.521 -41.488 1.00 86.81 267 GLU A N 1
ATOM 2004 C CA . GLU A 1 267 ? 47.050 -12.856 -41.556 1.00 86.81 267 GLU A CA 1
ATOM 2005 C C . GLU A 1 267 ? 46.079 -12.946 -42.747 1.00 86.81 267 GLU A C 1
ATOM 2007 O O . GLU A 1 267 ? 45.039 -12.286 -42.801 1.00 86.81 267 GLU A O 1
ATOM 2012 N N . GLY A 1 268 ? 46.428 -13.761 -43.749 1.00 82.06 268 GLY A N 1
ATOM 2013 C CA . GLY A 1 268 ? 45.634 -13.902 -44.974 1.00 82.06 268 GLY A CA 1
ATOM 2014 C C . GLY A 1 268 ? 45.480 -12.572 -45.740 1.00 82.06 268 GLY A C 1
ATOM 2015 O O . GLY A 1 268 ? 46.479 -11.886 -45.955 1.00 82.06 268 GLY A O 1
ATOM 2016 N N . PRO A 1 269 ? 44.263 -12.196 -46.187 1.00 77.75 269 PRO A N 1
ATOM 2017 C CA . PRO A 1 269 ? 43.993 -10.908 -46.829 1.00 77.75 269 PRO A CA 1
ATOM 2018 C C . PRO A 1 269 ? 43.732 -9.765 -45.822 1.00 77.75 269 PRO A C 1
ATOM 2020 O O . PRO A 1 269 ? 43.120 -8.762 -46.191 1.00 77.75 269 PRO A O 1
ATOM 2023 N N . GLY A 1 270 ? 44.127 -9.907 -44.552 1.00 88.19 270 GLY A N 1
ATOM 2024 C CA . GLY A 1 270 ? 43.814 -8.957 -43.484 1.00 88.19 270 GLY A CA 1
ATOM 2025 C C . GLY A 1 270 ? 44.883 -8.847 -42.396 1.00 88.19 270 GLY A C 1
ATOM 2026 O O . GLY A 1 270 ? 46.020 -9.289 -42.566 1.00 88.19 270 GLY A O 1
ATOM 2027 N N . PHE A 1 271 ? 44.493 -8.240 -41.277 1.00 92.94 271 PHE A N 1
ATOM 2028 C CA . PHE A 1 271 ? 45.298 -8.132 -40.064 1.00 92.94 271 PHE A CA 1
ATOM 2029 C C . PHE A 1 271 ? 44.560 -8.764 -38.886 1.00 92.94 271 PHE A C 1
ATOM 2031 O O . PHE A 1 271 ? 43.437 -8.361 -38.571 1.00 92.94 271 PHE A O 1
ATOM 2038 N N . ALA A 1 272 ? 45.203 -9.722 -38.225 1.00 94.94 272 ALA A N 1
ATOM 2039 C CA . ALA A 1 272 ? 44.770 -10.200 -36.923 1.00 94.94 272 ALA A CA 1
ATOM 2040 C C . ALA A 1 272 ? 45.161 -9.177 -35.861 1.00 94.94 272 ALA A C 1
ATOM 2042 O O . ALA A 1 272 ? 46.287 -8.678 -35.860 1.00 94.94 272 ALA A O 1
ATOM 2043 N N . LEU A 1 273 ? 44.215 -8.852 -34.987 1.00 95.50 273 LEU A N 1
ATOM 2044 C CA . LEU A 1 273 ? 44.377 -7.894 -33.905 1.00 95.50 273 LEU A CA 1
ATOM 2045 C C . LEU A 1 273 ? 44.375 -8.660 -32.582 1.00 95.50 273 LEU A C 1
ATOM 2047 O O . LEU A 1 273 ? 43.395 -9.333 -32.252 1.00 95.50 273 LEU A O 1
ATOM 2051 N N . SER A 1 274 ? 45.455 -8.552 -31.817 1.00 94.81 274 SER A N 1
ATOM 2052 C CA . SER A 1 274 ? 45.615 -9.221 -30.523 1.00 94.81 274 SER A CA 1
ATOM 2053 C C . SER A 1 274 ? 45.940 -8.222 -29.422 1.00 94.81 274 SER A C 1
ATOM 2055 O O . SER A 1 274 ? 46.39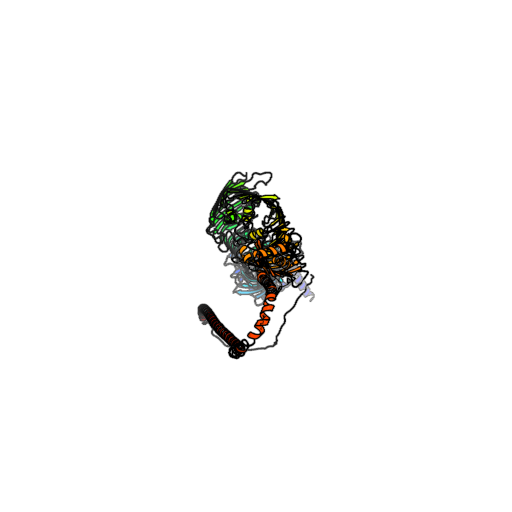2 -7.113 -29.689 1.00 94.81 274 SER A O 1
ATOM 2057 N N . ALA A 1 275 ? 45.679 -8.605 -28.169 1.00 93.69 275 ALA A N 1
ATOM 2058 C CA . ALA A 1 275 ? 45.879 -7.737 -27.008 1.00 93.69 275 ALA A CA 1
ATOM 2059 C C . ALA A 1 275 ? 45.216 -6.351 -27.165 1.00 93.69 275 ALA A C 1
ATOM 2061 O O . ALA A 1 275 ? 45.740 -5.350 -26.669 1.00 93.69 275 ALA A O 1
ATOM 2062 N N . LEU A 1 276 ? 44.061 -6.294 -27.846 1.00 95.19 276 LEU A N 1
ATOM 2063 C CA . LEU A 1 276 ? 43.303 -5.058 -28.002 1.00 95.19 276 LEU A CA 1
ATOM 2064 C C . LEU A 1 276 ? 42.871 -4.574 -26.624 1.00 95.19 276 LEU A C 1
ATOM 2066 O O . LEU A 1 276 ? 42.307 -5.337 -25.845 1.00 95.19 276 LEU A O 1
ATOM 2070 N N . ARG A 1 277 ? 43.113 -3.300 -26.338 1.00 93.31 277 ARG A N 1
ATOM 2071 C CA . ARG A 1 277 ? 42.643 -2.592 -25.151 1.00 93.31 277 ARG A CA 1
ATOM 2072 C C . ARG A 1 277 ? 41.967 -1.310 -25.592 1.00 93.31 277 ARG A C 1
ATOM 2074 O O . ARG A 1 277 ? 42.598 -0.474 -26.239 1.00 93.31 277 ARG A O 1
ATOM 2081 N N . LEU A 1 278 ? 40.699 -1.167 -25.236 1.00 91.38 278 LEU A N 1
ATOM 2082 C CA . LEU A 1 278 ? 39.933 0.057 -25.403 1.00 91.38 278 LEU A CA 1
ATOM 2083 C C . LEU A 1 278 ? 39.733 0.696 -24.029 1.00 91.38 278 LEU A C 1
ATOM 2085 O O . LEU A 1 278 ? 39.022 0.157 -23.186 1.00 91.38 278 LEU A O 1
ATOM 2089 N N . GLU A 1 279 ? 40.362 1.843 -23.812 1.00 88.19 279 GLU A N 1
ATOM 2090 C CA . GLU A 1 279 ? 40.238 2.651 -22.602 1.00 88.19 279 GLU A CA 1
ATOM 2091 C C . GLU A 1 279 ? 39.259 3.801 -22.859 1.00 88.19 279 GLU A C 1
ATOM 2093 O O . GLU A 1 279 ? 39.476 4.661 -23.717 1.00 88.19 279 GLU A O 1
ATOM 2098 N N . LEU A 1 280 ? 38.164 3.811 -22.101 1.00 80.44 280 LEU A N 1
ATOM 2099 C CA . LEU A 1 280 ? 37.081 4.790 -22.166 1.00 80.44 280 LEU A CA 1
ATOM 2100 C C . LEU A 1 280 ? 37.203 5.795 -20.998 1.00 80.44 280 LEU A C 1
ATOM 2102 O O . LEU A 1 280 ? 36.273 5.969 -20.207 1.00 80.44 280 LEU A O 1
ATOM 2106 N N . GLY A 1 281 ? 38.359 6.459 -20.873 1.00 70.19 281 GLY A N 1
ATOM 2107 C CA . GLY A 1 281 ? 38.650 7.459 -19.832 1.00 70.19 281 GLY A CA 1
ATOM 2108 C C . GLY A 1 281 ? 39.535 6.942 -18.689 1.00 70.19 281 GLY A C 1
ATOM 2109 O O . GLY A 1 281 ? 40.435 6.145 -18.924 1.00 70.19 281 GLY A O 1
ATOM 2110 N N . ASP A 1 282 ? 39.312 7.417 -17.453 1.00 67.00 282 ASP A N 1
ATOM 2111 C CA . ASP A 1 282 ? 40.123 7.027 -16.285 1.00 67.00 282 ASP A CA 1
ATOM 2112 C C . ASP A 1 282 ? 40.021 5.507 -16.012 1.00 67.00 282 ASP A C 1
ATOM 2114 O O . ASP A 1 282 ? 38.930 5.017 -15.678 1.00 67.00 282 ASP A O 1
ATOM 2118 N N . PRO A 1 283 ? 41.130 4.750 -16.121 1.00 63.84 283 PRO A N 1
ATOM 2119 C CA . PRO A 1 283 ? 41.137 3.299 -15.942 1.00 63.84 283 PRO A CA 1
ATOM 2120 C C . PRO A 1 283 ? 40.801 2.867 -14.506 1.00 63.84 283 PRO A C 1
ATOM 2122 O O . PRO A 1 283 ? 40.342 1.741 -14.297 1.00 63.84 283 PRO A O 1
ATOM 2125 N N . SER A 1 284 ? 40.954 3.750 -13.509 1.00 64.44 284 SER A N 1
ATOM 2126 C CA . SER A 1 284 ? 40.596 3.461 -12.113 1.00 64.44 284 SER A CA 1
ATOM 2127 C C . SER A 1 284 ? 39.088 3.276 -11.893 1.00 64.44 284 SER A C 1
ATOM 2129 O O . SER A 1 284 ? 38.683 2.652 -10.911 1.00 64.44 284 SER A O 1
ATOM 2131 N N . LEU A 1 285 ? 38.256 3.746 -12.830 1.00 64.88 285 LEU A N 1
ATOM 2132 C CA . LEU A 1 285 ? 36.796 3.630 -12.784 1.00 64.88 285 LEU A CA 1
ATOM 2133 C C . LEU A 1 285 ? 36.255 2.349 -13.442 1.00 64.88 285 LEU A C 1
ATOM 2135 O O . LEU A 1 285 ? 35.038 2.190 -13.543 1.00 64.88 285 LEU A O 1
ATOM 2139 N N . GLY A 1 286 ? 37.130 1.435 -13.883 1.00 65.31 286 GLY A N 1
ATOM 2140 C CA . GLY A 1 286 ? 36.720 0.235 -14.616 1.00 65.31 286 GLY A CA 1
ATOM 2141 C C . GLY A 1 286 ? 36.135 0.609 -15.976 1.00 65.31 286 GLY A C 1
ATOM 2142 O O . GLY A 1 286 ? 34.957 0.405 -16.228 1.00 65.31 286 GLY A O 1
ATOM 2143 N N . SER A 1 287 ? 36.943 1.239 -16.824 1.00 73.50 287 SER A N 1
ATOM 2144 C CA . SER A 1 287 ? 36.557 1.751 -18.148 1.00 73.50 287 SER A CA 1
ATOM 2145 C C . SER A 1 287 ? 37.372 1.106 -19.277 1.00 73.50 287 SER A C 1
ATOM 2147 O O . SER A 1 287 ? 37.502 1.669 -20.361 1.00 73.50 287 SER A O 1
ATOM 2149 N N . GLN A 1 288 ? 37.941 -0.073 -19.014 1.00 87.75 288 GLN A N 1
ATOM 2150 C CA . GLN A 1 288 ? 38.830 -0.786 -19.925 1.00 87.75 288 GLN A CA 1
ATOM 2151 C C . GLN A 1 288 ? 38.144 -2.043 -20.472 1.00 87.75 288 GLN A C 1
ATOM 2153 O O . GLN A 1 288 ? 37.667 -2.878 -19.699 1.00 87.75 288 GLN A O 1
ATOM 2158 N N . LEU A 1 289 ? 38.132 -2.179 -21.797 1.00 92.50 289 LEU A N 1
ATOM 2159 C CA . LEU A 1 289 ? 37.735 -3.393 -22.509 1.00 92.50 289 LEU A CA 1
ATOM 2160 C C . LEU A 1 289 ? 38.973 -4.040 -23.119 1.00 92.50 289 LEU A C 1
ATOM 2162 O O . LEU A 1 289 ? 39.833 -3.340 -23.649 1.00 92.50 289 LEU A O 1
ATOM 2166 N N . GLU A 1 290 ? 39.061 -5.360 -23.060 1.00 94.06 290 GLU A N 1
ATOM 2167 C CA . GLU A 1 290 ? 40.171 -6.141 -23.599 1.00 94.06 290 GLU A CA 1
ATOM 2168 C C . GLU A 1 290 ? 39.653 -7.174 -24.594 1.00 94.06 290 GLU A C 1
ATOM 2170 O O . GLU A 1 290 ? 38.554 -7.696 -24.422 1.00 94.06 290 GLU A O 1
ATOM 2175 N N . GLY A 1 291 ? 40.414 -7.487 -25.639 1.00 94.56 291 GLY A N 1
ATOM 2176 C CA . GLY A 1 291 ? 39.902 -8.399 -26.648 1.00 94.56 291 GLY A CA 1
ATOM 2177 C C . GLY A 1 291 ? 40.824 -8.706 -27.813 1.00 94.56 291 GLY A C 1
ATOM 2178 O O . GLY A 1 291 ? 42.044 -8.524 -27.762 1.00 94.56 291 GLY A O 1
ATOM 2179 N N . SER A 1 292 ? 40.201 -9.184 -28.881 1.00 95.69 292 SER A N 1
ATOM 2180 C CA . SER A 1 292 ? 40.854 -9.508 -30.146 1.00 95.69 292 SER A CA 1
ATOM 2181 C C . SER A 1 292 ? 39.943 -9.162 -31.318 1.00 95.69 292 SER A C 1
ATOM 2183 O O . SER A 1 292 ? 38.774 -8.823 -31.138 1.00 95.69 292 SER A O 1
ATOM 2185 N N . GLY A 1 293 ? 40.483 -9.188 -32.526 1.00 94.44 293 GLY A N 1
ATOM 2186 C CA . GLY A 1 293 ? 39.703 -8.877 -33.710 1.00 94.44 293 GLY A CA 1
ATOM 2187 C C . GLY A 1 293 ? 40.408 -9.242 -35.000 1.00 94.44 293 GLY A C 1
ATOM 2188 O O . GLY A 1 293 ? 41.534 -9.737 -35.009 1.00 94.44 293 GLY A O 1
ATOM 2189 N N . PHE A 1 294 ? 39.737 -8.970 -36.107 1.00 94.12 294 PHE A N 1
ATOM 2190 C CA . PHE A 1 294 ? 40.270 -9.187 -37.440 1.00 94.12 294 PHE A CA 1
ATOM 2191 C C . PHE A 1 294 ? 39.820 -8.055 -38.361 1.00 94.12 294 PHE A C 1
ATOM 2193 O O . PHE A 1 294 ? 38.623 -7.823 -38.544 1.00 94.12 294 PHE A O 1
ATOM 2200 N N . LEU A 1 295 ? 40.784 -7.349 -38.951 1.00 91.69 295 LEU A N 1
ATOM 2201 C CA . LEU A 1 295 ? 40.535 -6.361 -39.994 1.00 91.69 295 LEU A CA 1
ATOM 2202 C C . LEU A 1 295 ? 40.743 -7.019 -41.352 1.00 91.69 295 LEU A C 1
ATOM 2204 O O . LEU A 1 295 ? 41.871 -7.235 -41.796 1.00 91.69 295 LEU A O 1
ATOM 2208 N N . ARG A 1 296 ? 39.646 -7.304 -42.042 1.00 88.25 296 ARG A N 1
ATOM 2209 C CA . ARG A 1 296 ? 39.687 -7.861 -43.388 1.00 88.25 296 ARG A CA 1
ATOM 2210 C C . ARG A 1 296 ? 39.875 -6.740 -44.406 1.00 88.25 296 ARG A C 1
ATOM 2212 O O . ARG A 1 296 ? 39.109 -5.781 -44.390 1.00 88.25 296 ARG A O 1
ATOM 2219 N N . LEU A 1 297 ? 40.868 -6.844 -45.295 1.00 79.06 297 LEU A N 1
ATOM 2220 C CA . LEU A 1 297 ? 41.135 -5.778 -46.262 1.00 79.06 297 LEU A CA 1
ATOM 2221 C C . LEU A 1 297 ? 40.453 -5.998 -47.605 1.00 79.06 297 LEU A C 1
ATOM 2223 O O . LEU A 1 297 ? 40.154 -4.988 -48.228 1.00 79.06 297 LEU A O 1
ATOM 2227 N N . ASP A 1 298 ? 40.260 -7.229 -48.096 1.00 74.88 298 ASP A N 1
ATOM 2228 C CA . ASP A 1 298 ? 39.675 -7.556 -49.415 1.00 74.88 298 ASP A CA 1
ATOM 2229 C C . ASP A 1 298 ? 38.217 -7.086 -49.549 1.00 74.88 298 ASP A C 1
ATOM 2231 O O . ASP A 1 298 ? 37.895 -6.398 -50.520 1.00 74.88 298 ASP A O 1
ATOM 2235 N N . ASP A 1 299 ? 37.407 -7.360 -48.526 1.00 78.94 299 ASP A N 1
ATOM 2236 C CA . ASP A 1 299 ? 36.094 -6.762 -48.260 1.00 78.94 299 ASP A CA 1
ATOM 2237 C C . ASP A 1 299 ? 36.181 -6.043 -46.901 1.00 78.94 299 ASP A C 1
ATOM 2239 O O . ASP A 1 299 ? 36.085 -6.733 -45.874 1.00 78.94 299 ASP A O 1
ATOM 2243 N N . PRO A 1 300 ? 36.462 -4.717 -46.894 1.00 81.44 300 PRO A N 1
ATOM 2244 C CA . PRO A 1 300 ? 36.746 -3.932 -45.694 1.00 81.44 300 PRO A CA 1
ATOM 2245 C C . PRO A 1 300 ? 35.711 -4.173 -44.599 1.00 81.44 300 PRO A C 1
ATOM 2247 O O . PRO A 1 300 ? 34.610 -3.646 -44.679 1.00 81.44 300 PRO A O 1
ATOM 2250 N N . ARG A 1 301 ? 36.055 -4.973 -43.586 1.00 88.44 301 ARG A N 1
ATOM 2251 C CA . ARG A 1 301 ? 35.214 -5.249 -42.411 1.00 88.44 301 ARG A CA 1
ATOM 2252 C C . ARG A 1 301 ? 36.086 -5.429 -41.188 1.00 88.44 301 ARG A C 1
ATOM 2254 O O . ARG A 1 301 ? 37.154 -6.037 -41.277 1.00 88.44 301 ARG A O 1
ATOM 2261 N N . LEU A 1 302 ? 35.615 -4.911 -40.064 1.00 92.94 302 LEU A N 1
ATOM 2262 C CA . LEU A 1 302 ? 36.298 -5.001 -38.785 1.00 92.94 302 LEU A CA 1
ATOM 2263 C C . LEU A 1 302 ? 35.478 -5.881 -37.841 1.00 92.94 302 LEU A C 1
ATOM 2265 O O . LEU A 1 302 ? 34.419 -5.464 -37.387 1.00 92.94 302 LEU A O 1
ATOM 2269 N N . ALA A 1 303 ? 35.972 -7.080 -37.544 1.00 94.12 303 ALA A N 1
ATOM 2270 C CA . ALA A 1 303 ? 35.397 -7.941 -36.517 1.00 94.12 303 ALA A CA 1
ATOM 2271 C C . ALA A 1 303 ? 36.118 -7.704 -35.186 1.00 94.12 303 ALA A C 1
ATOM 2273 O O . ALA A 1 303 ? 37.347 -7.763 -35.144 1.00 94.12 303 ALA A O 1
ATOM 2274 N N . LEU A 1 304 ? 35.373 -7.431 -34.117 1.00 95.44 304 LEU A N 1
ATOM 2275 C CA . LEU A 1 304 ? 35.878 -7.160 -32.773 1.00 95.44 304 LEU A CA 1
ATOM 2276 C C . LEU A 1 304 ? 35.166 -8.047 -31.754 1.00 95.44 304 LEU A C 1
ATOM 2278 O O . LEU A 1 304 ? 33.939 -8.050 -31.672 1.00 95.44 304 LEU A O 1
ATOM 2282 N N . GLU A 1 305 ? 35.944 -8.733 -30.929 1.00 96.06 305 GLU A N 1
ATOM 2283 C CA . GLU A 1 305 ? 35.481 -9.439 -29.738 1.00 96.06 305 GLU A CA 1
ATOM 2284 C C . GLU A 1 305 ? 36.104 -8.760 -28.519 1.00 96.06 305 GLU A C 1
ATOM 2286 O O . GLU A 1 305 ? 37.313 -8.854 -28.306 1.00 96.06 305 GLU A O 1
ATOM 2291 N N . LEU A 1 306 ? 35.293 -8.034 -27.749 1.00 95.50 306 LEU A N 1
ATOM 2292 C CA . LEU A 1 306 ? 35.722 -7.243 -26.596 1.00 95.50 306 LEU A CA 1
ATOM 2293 C C . LEU A 1 306 ? 35.046 -7.748 -25.317 1.00 95.50 306 LEU A C 1
ATOM 2295 O O . LEU A 1 306 ? 33.843 -8.000 -25.293 1.00 95.50 306 LEU A O 1
ATOM 2299 N N . ALA A 1 307 ? 35.804 -7.836 -24.230 1.00 94.38 307 ALA A N 1
ATOM 2300 C CA . ALA A 1 307 ? 35.319 -8.229 -22.916 1.00 94.38 307 ALA A CA 1
ATOM 2301 C C . ALA A 1 307 ? 35.772 -7.249 -21.823 1.00 94.38 307 ALA A C 1
ATOM 2303 O O . ALA A 1 307 ? 36.840 -6.644 -21.906 1.00 94.38 307 ALA A O 1
ATOM 2304 N N . GLY A 1 308 ? 34.976 -7.091 -20.768 1.00 91.50 308 GLY A N 1
ATOM 2305 C CA . GLY A 1 308 ? 35.291 -6.202 -19.647 1.00 91.50 308 GLY A CA 1
ATOM 2306 C C . GLY A 1 308 ? 34.685 -6.679 -18.330 1.00 91.50 308 GLY A C 1
ATOM 2307 O O . GLY A 1 308 ? 33.653 -7.341 -18.298 1.00 91.50 308 GLY A O 1
ATOM 2308 N N . ARG A 1 309 ? 35.316 -6.350 -17.197 1.00 90.38 309 ARG A N 1
ATOM 2309 C CA . ARG A 1 309 ? 34.772 -6.726 -15.875 1.00 90.38 309 ARG A CA 1
ATOM 2310 C C . ARG A 1 309 ? 33.635 -5.817 -15.434 1.00 90.38 309 ARG A C 1
ATOM 2312 O O . ARG A 1 309 ? 32.624 -6.302 -14.948 1.00 90.38 309 ARG A O 1
ATOM 2319 N N . ARG A 1 310 ? 33.834 -4.511 -15.578 1.00 88.44 310 ARG A N 1
ATOM 2320 C CA . ARG A 1 310 ? 32.895 -3.463 -15.188 1.00 88.44 310 ARG A CA 1
ATOM 2321 C C . ARG A 1 310 ? 32.990 -2.339 -16.209 1.00 88.44 310 ARG A C 1
ATOM 2323 O O . ARG A 1 310 ? 34.087 -2.099 -16.700 1.00 88.44 310 ARG A O 1
ATOM 2330 N N . LEU A 1 311 ? 31.874 -1.674 -16.492 1.00 88.69 311 LEU A N 1
ATOM 2331 C CA . LEU A 1 311 ? 31.811 -0.439 -17.272 1.00 88.69 311 LEU A CA 1
ATOM 2332 C C . LEU A 1 311 ? 30.908 0.572 -16.555 1.00 88.69 311 LEU A C 1
ATOM 2334 O O . LEU A 1 311 ? 29.709 0.350 -16.416 1.00 88.69 311 LEU A O 1
ATOM 2338 N N . ALA A 1 312 ? 31.451 1.689 -16.078 1.00 85.19 312 ALA A N 1
ATOM 2339 C CA . ALA A 1 312 ? 30.655 2.733 -15.426 1.00 85.19 312 ALA A CA 1
ATOM 2340 C C . ALA A 1 312 ? 29.973 3.649 -16.465 1.00 85.19 312 ALA A C 1
ATOM 2342 O O . ALA A 1 312 ? 30.465 4.734 -16.765 1.00 85.19 312 ALA A O 1
ATOM 2343 N N . LEU A 1 313 ? 28.840 3.223 -17.031 1.00 83.56 313 LEU A N 1
ATOM 2344 C CA . LEU A 1 313 ? 28.131 3.976 -18.072 1.00 83.56 313 LEU A CA 1
ATOM 2345 C C . LEU A 1 313 ? 27.650 5.352 -17.580 1.00 83.56 313 LEU A C 1
ATOM 2347 O O . LEU A 1 313 ? 27.739 6.321 -18.329 1.00 83.56 313 LEU A O 1
ATOM 2351 N N . ASP A 1 314 ? 27.238 5.475 -16.315 1.00 78.31 314 ASP A N 1
ATOM 2352 C CA . ASP A 1 314 ? 26.829 6.758 -15.717 1.00 78.31 314 ASP A CA 1
ATOM 2353 C C . ASP A 1 314 ? 27.920 7.835 -15.793 1.00 78.31 314 ASP A C 1
ATOM 2355 O O . ASP A 1 314 ? 27.638 8.994 -16.098 1.00 78.31 314 ASP A O 1
ATOM 2359 N N . THR A 1 315 ? 29.183 7.467 -15.549 1.00 74.50 315 THR A N 1
ATOM 2360 C CA . THR A 1 315 ? 30.302 8.423 -15.591 1.00 74.50 315 THR A CA 1
ATOM 2361 C C . THR A 1 315 ? 30.680 8.791 -17.024 1.00 74.50 315 THR A C 1
ATOM 2363 O O . THR A 1 315 ? 31.139 9.906 -17.271 1.00 74.50 315 THR A O 1
ATOM 2366 N N . ILE A 1 316 ? 30.453 7.881 -17.976 1.00 73.81 316 ILE A N 1
ATOM 2367 C CA . ILE A 1 316 ? 30.655 8.122 -19.409 1.00 73.81 316 ILE A CA 1
ATOM 2368 C C . ILE A 1 316 ? 29.563 9.058 -19.948 1.00 73.81 316 ILE A C 1
ATOM 2370 O O . ILE A 1 316 ? 29.880 10.024 -20.644 1.00 73.81 316 ILE A O 1
ATOM 2374 N N . MET A 1 317 ? 28.299 8.816 -19.585 1.00 71.00 317 MET A N 1
ATOM 2375 C CA . MET A 1 317 ? 27.133 9.559 -20.077 1.00 71.00 317 MET A CA 1
ATOM 2376 C C . MET A 1 317 ? 26.964 10.942 -19.431 1.00 71.00 317 MET A C 1
ATOM 2378 O O . MET A 1 317 ? 26.488 11.863 -20.089 1.00 71.00 317 MET A O 1
ATOM 2382 N N . ALA A 1 318 ? 27.369 11.123 -18.169 1.00 64.88 318 ALA A N 1
ATOM 2383 C CA . ALA A 1 318 ? 27.283 12.414 -17.475 1.00 64.88 318 ALA A CA 1
ATOM 2384 C C . ALA A 1 318 ? 28.403 13.407 -17.856 1.00 64.88 318 ALA A C 1
ATOM 2386 O O . ALA A 1 318 ? 28.348 14.578 -17.479 1.00 64.88 318 ALA A O 1
ATOM 2387 N N . GLY A 1 319 ? 29.440 12.948 -18.566 1.00 63.09 319 GLY A N 1
ATOM 2388 C CA . GLY A 1 319 ? 30.600 13.756 -18.942 1.00 63.09 319 GLY A CA 1
ATOM 2389 C C . GLY A 1 319 ? 30.555 14.299 -20.380 1.00 63.09 319 GLY A C 1
ATOM 2390 O O . GLY A 1 319 ? 29.719 13.891 -21.186 1.00 63.09 319 GLY A O 1
ATOM 2391 N N . PRO A 1 320 ? 31.534 15.140 -20.771 1.00 58.94 320 PRO A N 1
ATOM 2392 C CA . PRO A 1 320 ? 31.703 15.621 -22.153 1.00 58.94 320 PRO A CA 1
ATOM 2393 C C . PRO A 1 320 ? 31.852 14.493 -23.199 1.00 58.94 320 PRO A C 1
ATOM 2395 O O . PRO A 1 320 ? 31.724 14.726 -24.399 1.00 58.94 320 PRO A O 1
ATOM 2398 N N . ARG A 1 321 ? 32.121 13.261 -22.740 1.00 62.69 321 ARG A N 1
ATOM 2399 C CA . ARG A 1 321 ? 32.334 12.045 -23.538 1.00 62.69 321 ARG A CA 1
ATOM 2400 C C . ARG A 1 321 ? 31.065 11.557 -24.250 1.00 62.69 321 ARG A C 1
ATOM 2402 O O . ARG A 1 321 ? 31.168 10.963 -25.319 1.00 62.69 321 ARG A O 1
ATOM 2409 N N . ALA A 1 322 ? 29.879 11.850 -23.714 1.00 61.91 322 ALA A N 1
ATOM 2410 C CA . ALA A 1 322 ? 28.613 11.522 -24.372 1.00 61.91 322 ALA A CA 1
ATOM 2411 C C . ALA A 1 322 ? 28.466 12.251 -25.718 1.00 61.91 322 ALA A C 1
ATOM 2413 O O . ALA A 1 322 ? 28.082 11.643 -26.712 1.00 61.91 322 ALA A O 1
ATOM 2414 N N . GLY A 1 323 ? 28.854 13.533 -25.770 1.00 58.25 323 GLY A N 1
ATOM 2415 C CA . GLY A 1 323 ? 28.872 14.333 -27.002 1.00 58.25 323 GLY A CA 1
ATOM 2416 C C . GLY A 1 323 ? 29.897 13.846 -28.033 1.00 58.25 323 GLY A C 1
ATOM 2417 O O . GLY A 1 323 ? 29.706 13.990 -29.237 1.00 58.25 323 GLY A O 1
ATOM 2418 N N . LEU A 1 324 ? 30.982 13.224 -27.569 1.00 62.66 324 LEU A N 1
ATOM 2419 C CA . LEU A 1 324 ? 31.996 12.591 -28.413 1.00 62.66 324 LEU A CA 1
ATOM 2420 C C . LEU A 1 324 ? 31.469 11.336 -29.114 1.00 62.66 324 LEU A C 1
ATOM 2422 O O . LEU A 1 324 ? 31.584 11.207 -30.328 1.00 62.66 324 LEU A O 1
ATOM 2426 N N . LEU A 1 325 ? 30.869 10.427 -28.345 1.00 62.66 325 LEU A N 1
ATOM 2427 C CA . LEU A 1 325 ? 30.315 9.187 -28.881 1.00 62.66 325 LEU A CA 1
ATOM 2428 C C . LEU A 1 325 ? 29.155 9.480 -29.839 1.00 62.66 325 LEU A C 1
ATOM 2430 O O . LEU A 1 325 ? 29.097 8.890 -30.910 1.00 62.66 325 LEU A O 1
ATOM 2434 N N . THR A 1 326 ? 28.283 10.439 -29.519 1.00 60.84 326 THR A N 1
ATOM 2435 C CA . THR A 1 326 ? 27.184 10.829 -30.419 1.00 60.84 326 THR A CA 1
ATOM 2436 C C . THR A 1 326 ? 27.669 11.572 -31.666 1.00 60.84 326 THR A C 1
ATOM 2438 O O . THR A 1 326 ? 27.131 11.348 -32.747 1.00 60.84 326 THR A O 1
ATOM 2441 N N . SER A 1 327 ? 28.715 12.404 -31.570 1.00 60.53 327 SER A N 1
ATOM 2442 C CA . SER A 1 327 ? 29.282 13.088 -32.746 1.00 60.53 327 SER A CA 1
ATOM 2443 C C . SER A 1 327 ? 30.004 12.148 -33.713 1.00 60.53 327 SER A C 1
ATOM 2445 O O . SER A 1 327 ? 30.011 12.427 -34.909 1.00 60.53 327 SER A O 1
ATOM 2447 N N . TRP A 1 328 ? 30.543 11.018 -33.245 1.00 61.50 328 TRP A N 1
ATOM 2448 C CA . TRP A 1 328 ? 31.118 9.980 -34.110 1.00 61.50 328 TRP A CA 1
ATOM 2449 C C . TRP A 1 328 ? 30.105 9.281 -35.015 1.00 61.50 328 TRP A C 1
ATOM 2451 O O . TRP A 1 328 ? 30.471 8.896 -36.125 1.00 61.50 328 TRP A O 1
ATOM 2461 N N . PHE A 1 329 ? 28.857 9.142 -34.564 1.00 55.84 329 PHE A N 1
ATOM 2462 C CA . PHE A 1 329 ? 27.791 8.478 -35.320 1.00 55.84 329 PHE A CA 1
ATOM 2463 C C . PHE A 1 329 ? 26.819 9.454 -36.010 1.00 55.84 329 PHE A C 1
ATOM 2465 O O . PHE A 1 329 ? 25.965 9.013 -36.772 1.00 55.84 329 PHE A O 1
ATOM 2472 N N . GLY A 1 330 ? 26.947 10.768 -35.780 1.00 55.91 330 GLY A N 1
ATOM 2473 C CA . GLY A 1 330 ? 26.120 11.806 -36.410 1.00 55.91 330 GLY A CA 1
ATOM 2474 C C . GLY A 1 330 ? 26.715 12.408 -37.694 1.00 55.91 330 GLY A C 1
ATOM 2475 O O . GLY A 1 330 ? 27.808 12.052 -38.129 1.00 55.91 330 GLY A O 1
ATOM 2476 N N . GLU A 1 331 ? 26.035 13.408 -38.275 1.00 52.19 331 GLU A N 1
ATOM 2477 C CA . GLU A 1 331 ? 26.464 14.107 -39.511 1.00 52.19 331 GLU A CA 1
ATOM 2478 C C . GLU A 1 331 ? 27.856 14.774 -39.423 1.00 52.19 331 GLU A C 1
ATOM 2480 O O . GLU A 1 331 ? 28.447 15.133 -40.443 1.00 52.19 331 GLU A O 1
ATOM 2485 N N . GLN A 1 332 ? 28.385 14.953 -38.207 1.00 51.03 332 GLN A N 1
ATOM 2486 C CA . GLN A 1 332 ? 29.689 15.562 -37.918 1.00 51.03 332 GLN A CA 1
ATOM 2487 C C . GLN A 1 332 ? 30.809 14.532 -37.664 1.00 51.03 332 GLN A C 1
ATOM 2489 O O . GLN A 1 332 ? 31.899 14.915 -37.231 1.00 51.03 332 GLN A O 1
ATOM 2494 N N . GLY A 1 333 ? 30.549 13.245 -37.917 1.00 56.84 333 GLY A N 1
ATOM 2495 C CA . GLY A 1 333 ? 31.502 12.152 -37.730 1.00 56.84 333 GLY A CA 1
ATOM 2496 C C . GLY A 1 333 ? 32.739 12.224 -38.642 1.00 56.84 333 GLY A C 1
ATOM 2497 O O . GLY A 1 333 ? 32.870 13.126 -39.480 1.00 56.84 333 GLY A O 1
ATOM 2498 N N . PRO A 1 334 ? 33.693 11.286 -38.485 1.00 54.91 334 PRO A N 1
ATOM 2499 C CA . PRO A 1 334 ? 34.899 11.248 -39.307 1.00 54.91 334 PRO A CA 1
ATOM 2500 C C . PRO A 1 334 ? 34.550 11.230 -40.803 1.00 54.91 334 PRO A C 1
ATOM 2502 O O . PRO A 1 334 ? 33.734 10.438 -41.263 1.00 54.91 334 PRO A O 1
ATOM 2505 N N . ARG A 1 335 ? 35.201 12.105 -41.586 1.00 54.53 335 ARG A N 1
ATOM 2506 C CA . ARG A 1 335 ? 34.976 12.247 -43.043 1.00 54.53 335 ARG A CA 1
ATOM 2507 C C . ARG A 1 335 ? 35.422 11.025 -43.854 1.00 54.53 335 ARG A C 1
ATOM 2509 O O . ARG A 1 335 ? 35.138 10.940 -45.048 1.00 54.53 335 ARG A O 1
ATOM 2516 N N . THR A 1 336 ? 36.123 10.099 -43.208 1.00 57.66 336 THR A N 1
ATOM 2517 C CA . THR A 1 336 ? 36.560 8.825 -43.769 1.00 57.66 336 THR A CA 1
ATOM 2518 C C . THR A 1 336 ? 35.477 7.775 -43.508 1.00 57.66 336 THR A C 1
ATOM 2520 O O . THR A 1 336 ? 35.142 7.560 -42.343 1.00 57.66 336 THR A O 1
ATOM 2523 N N . PRO A 1 337 ? 34.931 7.103 -44.540 1.00 59.81 337 PRO A N 1
ATOM 2524 C CA . PRO A 1 337 ? 33.934 6.056 -44.340 1.00 59.81 337 PRO A CA 1
ATOM 2525 C C . PRO A 1 337 ? 34.538 4.918 -43.509 1.00 59.81 337 PRO A C 1
ATOM 2527 O O . PRO A 1 337 ? 35.543 4.323 -43.905 1.00 59.81 337 PRO A O 1
ATOM 2530 N N . LEU A 1 338 ? 33.939 4.639 -42.350 1.00 68.88 338 LEU A N 1
ATOM 2531 C CA . LEU A 1 338 ? 34.301 3.486 -41.530 1.00 68.88 338 LEU A CA 1
ATOM 2532 C C . LEU A 1 338 ? 33.848 2.199 -42.243 1.00 68.88 338 LEU A C 1
ATOM 2534 O O . LEU A 1 338 ? 32.760 2.182 -42.825 1.00 68.88 338 LEU A O 1
ATOM 2538 N N . PRO A 1 339 ? 34.657 1.124 -42.230 1.00 82.25 339 PRO A N 1
ATOM 2539 C CA . PRO A 1 339 ? 34.193 -0.178 -42.695 1.00 82.25 339 PRO A CA 1
ATOM 2540 C C . PRO A 1 339 ? 33.056 -0.686 -41.791 1.00 82.25 339 PRO A C 1
ATOM 2542 O O . PRO A 1 339 ? 33.017 -0.304 -40.619 1.00 82.25 339 PRO A O 1
ATOM 2545 N N . PRO A 1 340 ? 32.167 -1.570 -42.283 1.00 88.81 340 PRO A N 1
ATOM 2546 C CA . PRO A 1 340 ? 31.232 -2.286 -41.427 1.00 88.81 340 PRO A CA 1
ATOM 2547 C C . PRO A 1 340 ? 31.940 -2.948 -40.241 1.00 88.81 340 PRO A C 1
ATOM 2549 O O . PRO A 1 340 ? 33.020 -3.533 -40.402 1.00 88.81 340 PRO A O 1
ATOM 2552 N N . ILE A 1 341 ? 31.334 -2.835 -39.059 1.00 91.69 341 ILE A N 1
ATOM 2553 C CA . ILE A 1 341 ? 31.906 -3.315 -37.797 1.00 91.69 341 ILE A CA 1
ATOM 2554 C C . ILE A 1 341 ? 31.023 -4.432 -37.244 1.00 91.69 341 ILE A C 1
ATOM 2556 O O . ILE A 1 341 ? 29.869 -4.185 -36.900 1.00 91.69 341 ILE A O 1
ATOM 2560 N N . ASP A 1 342 ? 31.584 -5.633 -37.121 1.00 94.12 342 ASP A N 1
ATOM 2561 C CA . ASP A 1 342 ? 30.983 -6.760 -36.407 1.00 94.12 342 ASP A CA 1
ATOM 2562 C C . ASP A 1 342 ? 31.514 -6.741 -34.966 1.00 94.12 342 ASP A C 1
ATOM 2564 O O . ASP A 1 342 ? 32.701 -6.969 -34.740 1.00 94.12 342 ASP A O 1
ATOM 2568 N N . LEU A 1 343 ? 30.664 -6.440 -33.983 1.00 94.69 343 LEU A N 1
ATOM 2569 C CA . LEU A 1 343 ? 31.055 -6.297 -32.578 1.00 94.69 343 LEU A CA 1
ATOM 2570 C C . LEU A 1 343 ? 30.369 -7.354 -31.706 1.00 94.69 343 LEU A C 1
ATOM 2572 O O . LEU A 1 343 ? 29.141 -7.387 -31.594 1.00 94.69 343 LEU A O 1
ATOM 2576 N N . ALA A 1 344 ? 31.176 -8.167 -31.027 1.00 96.00 344 ALA A N 1
ATOM 2577 C CA . ALA A 1 344 ? 30.772 -8.976 -29.886 1.00 96.00 344 ALA A CA 1
ATOM 2578 C C . ALA A 1 344 ? 31.345 -8.358 -28.604 1.00 96.00 344 ALA A C 1
ATOM 2580 O O . ALA A 1 344 ? 32.552 -8.160 -28.488 1.00 96.00 344 ALA A O 1
ATOM 2581 N N . LEU A 1 345 ? 30.473 -8.037 -27.652 1.00 95.25 345 LEU A N 1
ATOM 2582 C CA . LEU A 1 345 ? 30.814 -7.384 -26.394 1.00 95.25 345 LEU A CA 1
ATOM 2583 C C . LEU A 1 345 ? 30.261 -8.188 -25.212 1.00 95.25 345 LEU A C 1
ATOM 2585 O O . LEU A 1 345 ? 29.057 -8.438 -25.156 1.00 95.25 345 LEU A O 1
ATOM 2589 N N . GLU A 1 346 ? 31.121 -8.539 -24.256 1.00 95.56 346 GLU A N 1
ATOM 2590 C CA . GLU A 1 346 ? 30.750 -9.223 -23.008 1.00 95.56 346 GLU A CA 1
ATOM 2591 C C . GLU A 1 346 ? 31.239 -8.434 -21.781 1.00 95.56 346 GLU A C 1
ATOM 2593 O O . GLU A 1 346 ? 32.435 -8.204 -21.609 1.00 95.56 346 GLU A O 1
ATOM 2598 N N . LEU A 1 347 ? 30.332 -8.009 -20.900 1.00 94.25 347 LEU A N 1
ATOM 2599 C CA . LEU A 1 347 ? 30.667 -7.274 -19.677 1.00 94.25 347 LEU A CA 1
ATOM 2600 C C . LEU A 1 347 ? 30.112 -7.982 -18.440 1.00 94.25 347 LEU A C 1
ATOM 2602 O O . LEU A 1 347 ? 28.935 -8.335 -18.391 1.00 94.25 347 LEU A O 1
ATOM 2606 N N . GLY A 1 348 ? 30.949 -8.122 -17.409 1.00 91.88 348 GLY A N 1
ATOM 2607 C CA . GLY A 1 348 ? 30.529 -8.660 -16.111 1.00 91.88 348 GLY A CA 1
ATOM 2608 C C . GLY A 1 348 ? 29.505 -7.764 -15.408 1.00 91.88 348 GLY A C 1
ATOM 2609 O O . GLY A 1 348 ? 28.476 -8.255 -14.945 1.00 91.88 348 GLY A O 1
ATOM 2610 N N . SER A 1 349 ? 29.762 -6.451 -15.366 1.00 92.69 349 SER A N 1
ATOM 2611 C CA . SER A 1 349 ? 28.807 -5.456 -14.877 1.00 92.69 349 SER A CA 1
ATOM 2612 C C . SER A 1 349 ? 28.829 -4.129 -15.646 1.00 92.69 349 SER A C 1
ATOM 2614 O O . SER A 1 349 ? 29.849 -3.709 -16.195 1.00 92.69 349 SER A O 1
ATOM 2616 N N . VAL A 1 350 ? 27.696 -3.429 -15.665 1.00 92.62 350 VAL A N 1
ATOM 2617 C CA . VAL A 1 350 ? 27.546 -2.065 -16.183 1.00 92.62 350 VAL A CA 1
ATOM 2618 C C . VAL A 1 350 ? 26.888 -1.201 -15.112 1.00 92.62 350 VAL A C 1
ATOM 2620 O O . VAL A 1 350 ? 25.782 -1.490 -14.672 1.00 92.62 350 VAL A O 1
ATOM 2623 N N . GLY A 1 351 ? 27.557 -0.134 -14.678 1.00 89.50 351 GLY A N 1
ATOM 2624 C CA . GLY A 1 351 ? 26.990 0.838 -13.743 1.00 89.50 351 GLY A CA 1
ATOM 2625 C C . GLY A 1 351 ? 26.087 1.833 -14.469 1.00 89.50 351 GLY A C 1
ATOM 2626 O O . GLY A 1 351 ? 26.610 2.661 -15.219 1.00 89.50 351 GLY A O 1
ATOM 2627 N N . PHE A 1 352 ? 24.772 1.758 -14.251 1.00 88.88 352 PHE A N 1
ATOM 2628 C CA . PHE A 1 352 ? 23.783 2.646 -14.868 1.00 88.88 352 PHE A CA 1
ATOM 2629 C C . PHE A 1 352 ? 22.664 3.035 -13.885 1.00 88.88 352 PHE A C 1
ATOM 2631 O O . PHE A 1 352 ? 22.098 2.185 -13.193 1.00 88.88 352 PHE A O 1
ATOM 2638 N N . ALA A 1 353 ? 22.334 4.326 -13.831 1.00 84.88 353 ALA A N 1
ATOM 2639 C CA . ALA A 1 353 ? 21.405 4.960 -12.898 1.00 84.88 353 ALA A CA 1
ATOM 2640 C C . ALA A 1 353 ? 21.641 4.614 -11.414 1.00 84.88 353 ALA A C 1
ATOM 2642 O O . ALA A 1 353 ? 20.700 4.430 -10.630 1.00 84.88 353 ALA A O 1
ATOM 2643 N N . GLY A 1 354 ? 22.912 4.524 -11.017 1.00 82.81 354 GLY A N 1
ATOM 2644 C CA . GLY A 1 354 ? 23.317 4.211 -9.647 1.00 82.81 354 GLY A CA 1
ATOM 2645 C C . GLY A 1 354 ? 23.111 2.751 -9.219 1.00 82.81 354 GLY A C 1
ATOM 2646 O O . GLY A 1 354 ? 23.218 2.468 -8.028 1.00 82.81 354 GLY A O 1
ATOM 2647 N N . GLU A 1 355 ? 22.824 1.832 -10.147 1.00 89.50 355 GLU A N 1
ATOM 2648 C CA . GLU A 1 355 ? 22.801 0.376 -9.921 1.00 89.50 355 GLU A CA 1
ATOM 2649 C C . GLU A 1 355 ? 23.851 -0.328 -10.797 1.00 89.50 355 GLU A C 1
ATOM 2651 O O . GLU A 1 355 ? 24.302 0.215 -11.807 1.00 89.50 355 GLU A O 1
ATOM 2656 N N . GLU A 1 356 ? 24.234 -1.552 -10.421 1.00 90.56 356 GLU A N 1
ATOM 2657 C CA . GLU A 1 356 ? 25.038 -2.447 -11.265 1.00 90.56 356 GLU A CA 1
ATOM 2658 C C . GLU A 1 356 ? 24.123 -3.417 -12.021 1.00 90.56 356 GLU A C 1
ATOM 2660 O O . GLU A 1 356 ? 23.421 -4.227 -11.417 1.00 90.56 356 GLU A O 1
ATOM 2665 N N . LEU A 1 357 ? 24.148 -3.335 -13.350 1.00 93.88 357 LEU A N 1
ATOM 2666 C CA . LEU A 1 357 ? 23.543 -4.303 -14.262 1.00 93.88 357 LEU A CA 1
ATOM 2667 C C . LEU A 1 357 ? 24.558 -5.413 -14.524 1.00 93.88 357 LEU A C 1
ATOM 2669 O O . LEU A 1 357 ? 25.737 -5.111 -14.678 1.00 93.88 357 LEU A O 1
ATOM 2673 N N . LEU A 1 358 ? 24.138 -6.672 -14.575 1.00 94.62 358 LEU A N 1
ATOM 2674 C CA . LEU A 1 358 ? 25.034 -7.832 -14.682 1.00 94.62 358 LEU A CA 1
ATOM 2675 C C . LEU A 1 358 ? 24.853 -8.568 -16.015 1.00 94.62 358 LEU A C 1
ATOM 2677 O O . LEU A 1 358 ? 23.857 -8.365 -16.710 1.00 94.62 358 LEU A O 1
ATOM 2681 N N . ASP A 1 359 ? 25.803 -9.441 -16.355 1.00 92.75 359 ASP A N 1
ATOM 2682 C CA . ASP A 1 359 ? 25.746 -10.360 -17.506 1.00 92.75 359 ASP A CA 1
ATOM 2683 C C . ASP A 1 359 ? 25.410 -9.675 -18.842 1.00 92.75 359 ASP A C 1
ATOM 2685 O O . ASP A 1 359 ? 24.552 -10.147 -19.599 1.00 92.75 359 ASP A O 1
ATOM 2689 N N . VAL A 1 360 ? 26.053 -8.539 -19.124 1.00 95.12 360 VAL A N 1
ATOM 2690 C CA . VAL A 1 360 ? 25.774 -7.776 -20.343 1.00 95.12 360 VAL A CA 1
ATOM 2691 C C . VAL A 1 360 ? 26.457 -8.448 -21.521 1.00 95.12 360 VAL A C 1
ATOM 2693 O O . VAL A 1 360 ? 27.680 -8.533 -21.579 1.00 95.12 360 VAL A O 1
ATOM 2696 N N . ALA A 1 361 ? 25.665 -8.895 -22.484 1.00 95.62 361 ALA A N 1
ATOM 2697 C CA . ALA A 1 361 ? 26.151 -9.448 -23.737 1.00 95.62 361 ALA A CA 1
ATOM 2698 C C . ALA A 1 361 ? 25.499 -8.704 -24.900 1.00 95.62 361 ALA A C 1
ATOM 2700 O O . ALA A 1 361 ? 24.283 -8.513 -24.907 1.00 95.62 361 ALA A O 1
ATOM 2701 N N . LEU A 1 362 ? 26.291 -8.305 -25.891 1.00 95.56 362 LEU A N 1
ATOM 2702 C CA . LEU A 1 362 ? 25.825 -7.623 -27.093 1.00 95.56 362 LEU A CA 1
ATOM 2703 C C . LEU A 1 362 ? 26.543 -8.192 -28.317 1.00 95.56 362 LEU A C 1
ATOM 2705 O O . LEU A 1 362 ? 27.767 -8.237 -28.367 1.00 95.56 362 LEU A O 1
ATOM 2709 N N . ARG A 1 363 ? 25.773 -8.609 -29.319 1.00 96.19 363 ARG A N 1
ATOM 2710 C CA . ARG A 1 363 ? 26.253 -8.991 -30.648 1.00 96.19 363 ARG A CA 1
ATOM 2711 C C . ARG A 1 363 ? 25.558 -8.115 -31.666 1.00 96.19 363 ARG A C 1
ATOM 2713 O O . ARG A 1 363 ? 24.334 -8.178 -31.802 1.00 96.19 363 ARG A O 1
ATOM 2720 N N . THR A 1 364 ? 26.336 -7.294 -32.352 1.00 95.25 364 THR A N 1
ATOM 2721 C CA . THR A 1 364 ? 25.805 -6.259 -33.227 1.00 95.25 364 THR A CA 1
ATOM 2722 C C . THR A 1 364 ? 26.654 -6.078 -34.476 1.00 95.25 364 THR A C 1
ATOM 2724 O O . THR A 1 364 ? 27.863 -6.294 -34.447 1.00 95.25 364 THR A O 1
ATOM 2727 N N . MET A 1 365 ? 26.011 -5.656 -35.558 1.00 93.50 365 MET A N 1
ATOM 2728 C CA . MET A 1 365 ? 26.643 -5.291 -36.820 1.00 93.50 365 MET A CA 1
ATOM 2729 C C . MET A 1 365 ? 26.294 -3.838 -37.136 1.00 93.50 365 MET A C 1
ATOM 2731 O O . MET A 1 365 ? 25.121 -3.476 -37.135 1.00 93.50 365 MET A O 1
ATOM 2735 N N . LEU A 1 366 ? 27.301 -2.998 -37.362 1.00 88.69 366 LEU A N 1
ATOM 2736 C CA . LEU A 1 366 ? 27.122 -1.609 -37.780 1.00 88.69 366 LEU A CA 1
ATOM 2737 C C . LEU A 1 366 ? 27.439 -1.487 -39.271 1.00 88.69 366 LEU A C 1
ATOM 2739 O O . LEU A 1 366 ? 28.591 -1.664 -39.667 1.00 88.69 366 LEU A O 1
ATOM 2743 N N . GLU A 1 367 ? 26.443 -1.141 -40.085 1.00 85.44 367 GLU A N 1
ATOM 2744 C CA . GLU A 1 367 ? 26.597 -0.946 -41.530 1.00 85.44 367 GLU A CA 1
ATOM 2745 C C . GLU A 1 367 ? 25.775 0.267 -41.994 1.00 85.44 367 GLU A C 1
ATOM 2747 O O . GLU A 1 367 ? 24.594 0.379 -41.697 1.00 85.44 367 GLU A O 1
ATOM 2752 N N . ASN A 1 368 ? 26.398 1.208 -42.716 1.00 78.88 368 ASN A N 1
ATOM 2753 C CA . ASN A 1 368 ? 25.743 2.413 -43.261 1.00 78.88 368 ASN A CA 1
ATOM 2754 C C . ASN A 1 368 ? 24.956 3.267 -42.237 1.00 78.88 368 ASN A C 1
ATOM 2756 O O . ASN A 1 368 ? 24.039 3.989 -42.619 1.00 78.88 368 ASN A O 1
ATOM 2760 N N . GLY A 1 369 ? 25.324 3.210 -40.953 1.00 74.44 369 GLY A N 1
ATOM 2761 C CA . GLY A 1 369 ? 24.629 3.919 -39.873 1.00 74.44 369 GLY A CA 1
ATOM 2762 C C . GLY A 1 369 ? 23.391 3.196 -39.319 1.00 74.44 369 GLY A C 1
ATOM 2763 O O . GLY A 1 369 ? 22.719 3.736 -38.446 1.00 74.44 369 GLY A O 1
ATOM 2764 N N . GLU A 1 370 ? 23.119 1.968 -39.766 1.00 82.62 370 GLU A N 1
ATOM 2765 C CA . GLU A 1 370 ? 22.150 1.055 -39.160 1.00 82.62 370 GLU A CA 1
ATOM 2766 C C . GLU A 1 370 ? 22.885 0.063 -38.246 1.00 82.62 370 GLU A C 1
ATOM 2768 O O . GLU A 1 370 ? 23.874 -0.565 -38.637 1.00 82.62 370 GLU A O 1
ATOM 2773 N N . LEU A 1 371 ? 22.422 -0.052 -37.002 1.00 89.06 371 LEU A N 1
ATOM 2774 C CA . LEU A 1 371 ? 22.946 -0.969 -35.999 1.00 89.06 371 LEU A CA 1
ATOM 2775 C C . LEU A 1 371 ? 22.007 -2.175 -35.892 1.00 89.06 371 LEU A C 1
ATOM 2777 O O . LEU A 1 371 ? 20.945 -2.105 -35.272 1.00 89.06 371 LEU A O 1
ATOM 2781 N N . GLN A 1 372 ? 22.403 -3.291 -36.493 1.00 93.12 372 GLN A N 1
ATOM 2782 C CA . GLN A 1 372 ? 21.666 -4.543 -36.429 1.00 93.12 372 GLN A CA 1
ATOM 2783 C C . GLN A 1 372 ? 22.101 -5.346 -35.199 1.00 93.12 372 GLN A C 1
ATOM 2785 O O . GLN A 1 372 ? 23.181 -5.935 -35.162 1.00 93.12 372 GLN A O 1
ATOM 2790 N N . ILE A 1 373 ? 21.238 -5.391 -34.190 1.00 94.69 373 ILE A N 1
ATOM 2791 C CA . ILE A 1 373 ? 21.447 -6.117 -32.940 1.00 94.69 373 ILE A CA 1
ATOM 2792 C C . ILE A 1 373 ? 20.947 -7.550 -33.135 1.00 94.69 373 ILE A C 1
ATOM 2794 O O . ILE A 1 373 ? 19.750 -7.823 -33.056 1.00 94.69 373 ILE A O 1
ATOM 2798 N N . ALA A 1 374 ? 21.867 -8.482 -33.378 1.00 93.56 374 ALA A N 1
ATOM 2799 C CA . ALA A 1 374 ? 21.539 -9.901 -33.513 1.00 93.56 374 ALA A CA 1
ATOM 2800 C C . ALA A 1 374 ? 21.108 -10.515 -32.173 1.00 93.56 374 ALA A C 1
ATOM 2802 O O . ALA A 1 374 ? 20.219 -11.364 -32.125 1.00 93.56 374 ALA A O 1
ATOM 2803 N N . GLN A 1 375 ? 21.753 -10.095 -31.083 1.00 93.50 375 GLN A N 1
ATOM 2804 C CA . GLN A 1 375 ? 21.417 -10.525 -29.733 1.00 93.50 375 GLN A CA 1
ATOM 2805 C C . GLN A 1 375 ? 21.926 -9.504 -28.722 1.00 93.50 375 GLN A C 1
ATOM 2807 O O . GLN A 1 375 ? 23.088 -9.108 -28.760 1.00 93.50 375 GLN A O 1
ATOM 2812 N N . SER A 1 376 ? 21.083 -9.144 -27.764 1.00 96.00 376 SER A N 1
ATOM 2813 C CA . SER A 1 376 ? 21.500 -8.454 -26.549 1.00 96.00 376 SER A CA 1
ATOM 2814 C C . SER A 1 376 ? 20.855 -9.102 -25.332 1.00 96.00 376 SER A C 1
ATOM 2816 O O . SER A 1 376 ? 19.729 -9.600 -25.411 1.00 96.00 376 SER A O 1
ATOM 2818 N N . ALA A 1 377 ? 21.576 -9.133 -24.218 1.00 95.81 377 ALA A N 1
ATOM 2819 C CA . ALA A 1 377 ? 21.069 -9.586 -22.935 1.00 95.81 377 ALA A CA 1
ATOM 2820 C C . ALA A 1 377 ? 21.687 -8.757 -21.808 1.00 95.81 377 ALA A C 1
ATOM 2822 O O . ALA A 1 377 ? 22.871 -8.438 -21.861 1.00 95.81 377 ALA A O 1
ATOM 2823 N N . VAL A 1 378 ? 20.892 -8.430 -20.794 1.00 96.25 378 VAL A N 1
ATOM 2824 C CA . VAL A 1 378 ? 21.340 -7.758 -19.571 1.00 96.25 378 VAL A CA 1
ATOM 2825 C C . VAL A 1 378 ? 20.481 -8.202 -18.392 1.00 96.25 378 VAL A C 1
ATOM 2827 O O . VAL A 1 378 ? 19.262 -8.323 -18.513 1.00 96.25 378 VAL A O 1
ATOM 2830 N N . THR A 1 379 ? 21.109 -8.443 -17.247 1.00 95.81 379 THR A N 1
ATOM 2831 C CA . THR A 1 379 ? 20.434 -8.727 -15.980 1.00 95.81 379 THR A CA 1
ATOM 2832 C C . THR A 1 379 ? 20.303 -7.424 -15.180 1.00 95.81 379 THR A C 1
ATOM 2834 O O . THR A 1 379 ? 21.280 -6.880 -14.667 1.00 95.81 379 THR A O 1
ATOM 2837 N N . LEU A 1 380 ? 19.082 -6.906 -15.094 1.00 94.75 380 LEU A N 1
ATOM 2838 C CA . LEU A 1 380 ? 18.677 -5.732 -14.323 1.00 94.75 380 LEU A CA 1
ATOM 2839 C C . LEU A 1 380 ? 18.422 -6.097 -12.838 1.00 94.75 380 LEU A C 1
ATOM 2841 O O . LEU A 1 380 ? 18.296 -7.282 -12.497 1.00 94.75 380 LEU A O 1
ATOM 2845 N N . PRO A 1 381 ? 18.291 -5.105 -11.932 1.00 91.81 381 PRO A N 1
ATOM 2846 C CA . PRO A 1 381 ? 17.921 -5.352 -10.539 1.00 91.81 381 PRO A CA 1
ATOM 2847 C C . PRO A 1 381 ? 16.607 -6.137 -10.406 1.00 91.81 381 PRO A C 1
ATOM 2849 O O . PRO A 1 381 ? 15.633 -5.844 -11.093 1.00 91.81 381 PRO A O 1
ATOM 2852 N N . GLY A 1 382 ? 16.571 -7.104 -9.481 1.00 85.88 382 GLY A N 1
ATOM 2853 C CA . GLY A 1 382 ? 15.427 -8.017 -9.305 1.00 85.88 382 GLY A CA 1
ATOM 2854 C C . GLY A 1 382 ? 15.546 -9.338 -10.070 1.00 85.88 382 GLY A C 1
ATOM 2855 O O . GLY A 1 382 ? 14.530 -9.969 -10.348 1.00 85.88 382 GLY A O 1
ATOM 2856 N N . GLU A 1 383 ? 16.777 -9.731 -10.433 1.00 89.19 383 GLU A N 1
ATOM 2857 C CA . GLU A 1 383 ? 17.061 -10.895 -11.294 1.00 89.19 383 GLU A CA 1
ATOM 2858 C C . GLU A 1 383 ? 16.293 -10.809 -12.625 1.00 89.19 383 GLU A C 1
ATOM 2860 O O . 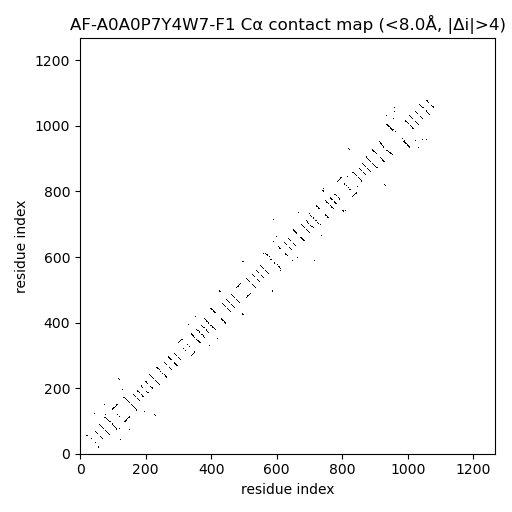GLU A 1 383 ? 15.771 -11.792 -13.147 1.00 89.19 383 GLU A O 1
ATOM 2865 N N . ALA A 1 384 ? 16.195 -9.588 -13.158 1.00 93.56 384 ALA A N 1
ATOM 2866 C CA . ALA A 1 384 ? 15.379 -9.264 -14.314 1.00 93.56 384 ALA A CA 1
ATOM 2867 C C . ALA A 1 384 ? 16.209 -9.319 -15.600 1.00 93.56 384 ALA A C 1
ATOM 2869 O O . ALA A 1 384 ? 16.942 -8.389 -15.918 1.00 93.56 384 ALA A O 1
ATOM 2870 N N . ARG A 1 385 ? 16.105 -10.407 -16.360 1.00 95.00 385 ARG A N 1
ATOM 2871 C CA . ARG A 1 385 ? 16.815 -10.583 -17.627 1.00 95.00 385 ARG A CA 1
ATOM 2872 C C . ARG A 1 385 ? 16.047 -9.928 -18.774 1.00 95.00 385 ARG A C 1
ATOM 2874 O O . ARG A 1 385 ? 14.992 -10.416 -19.171 1.00 95.00 385 ARG A O 1
ATOM 2881 N N . LEU A 1 386 ? 16.601 -8.848 -19.319 1.00 95.25 386 LEU A N 1
ATOM 2882 C CA . LEU A 1 386 ? 16.135 -8.178 -20.531 1.00 95.25 386 LEU A CA 1
ATOM 2883 C C . LEU A 1 386 ? 16.943 -8.677 -21.731 1.00 95.25 386 LEU A C 1
ATOM 2885 O O . LEU A 1 386 ? 18.171 -8.695 -21.687 1.00 95.25 386 LEU A O 1
ATOM 2889 N N . SER A 1 387 ? 16.262 -9.044 -22.809 1.00 95.94 387 SER A N 1
ATOM 2890 C CA . SER A 1 387 ? 16.868 -9.380 -24.095 1.00 95.94 387 SER A CA 1
ATOM 2891 C C . SER A 1 387 ? 16.186 -8.641 -25.237 1.00 95.94 387 SER A C 1
ATOM 2893 O O . SER A 1 387 ? 14.958 -8.560 -25.257 1.00 95.94 387 SER A O 1
ATOM 2895 N N . PHE A 1 388 ? 16.978 -8.149 -26.187 1.00 95.38 388 PHE A N 1
ATOM 2896 C CA . PHE A 1 388 ? 16.498 -7.453 -27.380 1.00 95.38 388 PHE A CA 1
ATOM 2897 C C . PHE A 1 388 ? 17.245 -7.931 -28.636 1.00 95.38 388 PHE A C 1
ATOM 2899 O O . PHE A 1 388 ? 18.464 -8.140 -28.602 1.00 95.38 388 PHE A O 1
ATOM 2906 N N . ALA A 1 389 ? 16.524 -8.109 -29.739 1.00 95.56 389 ALA A N 1
ATOM 2907 C CA . ALA A 1 389 ? 17.082 -8.380 -31.061 1.00 95.56 389 ALA A CA 1
ATOM 2908 C C . ALA A 1 389 ? 16.316 -7.568 -32.110 1.00 95.56 389 ALA A C 1
ATOM 2910 O O . ALA A 1 389 ? 15.089 -7.589 -32.131 1.00 95.56 389 ALA A O 1
ATOM 2911 N N . GLY A 1 390 ? 17.016 -6.840 -32.976 1.00 93.75 390 GLY A N 1
ATOM 2912 C CA . GLY A 1 390 ? 16.369 -5.894 -33.881 1.00 93.75 390 GLY A CA 1
ATOM 2913 C C . GLY A 1 390 ? 17.338 -4.974 -34.609 1.00 93.75 390 GLY A C 1
ATOM 2914 O O . GLY A 1 390 ? 18.528 -5.262 -34.707 1.00 93.75 390 GLY A O 1
ATOM 2915 N N . ALA A 1 391 ? 16.823 -3.859 -35.112 1.00 91.12 391 ALA A N 1
ATOM 2916 C CA . ALA A 1 391 ? 17.588 -2.824 -35.794 1.00 91.12 391 ALA A CA 1
ATOM 2917 C C . ALA A 1 391 ? 17.384 -1.460 -35.123 1.00 91.12 391 ALA A C 1
ATOM 2919 O O . ALA A 1 391 ? 16.289 -1.136 -34.651 1.00 91.12 391 ALA A O 1
ATOM 2920 N N . VAL A 1 392 ? 18.454 -0.666 -35.092 1.00 88.38 392 VAL A N 1
ATOM 2921 C CA . VAL A 1 392 ? 18.456 0.721 -34.621 1.00 88.38 392 VAL A CA 1
ATOM 2922 C C . VAL A 1 392 ? 19.045 1.605 -35.717 1.00 88.38 392 VAL A C 1
ATOM 2924 O O . VAL A 1 392 ? 20.194 1.417 -36.113 1.00 88.38 392 VAL A O 1
ATOM 2927 N N . ASP A 1 393 ? 18.274 2.573 -36.205 1.00 82.50 393 ASP A N 1
ATOM 2928 C CA . ASP A 1 393 ? 18.752 3.560 -37.180 1.00 82.50 393 ASP A CA 1
ATOM 2929 C C . ASP A 1 393 ? 19.409 4.736 -36.443 1.00 82.50 393 ASP A C 1
ATOM 2931 O O . ASP A 1 393 ? 18.735 5.513 -35.757 1.00 82.50 393 ASP A O 1
ATOM 2935 N N . LEU A 1 394 ? 20.734 4.861 -36.573 1.00 72.81 394 LEU A N 1
ATOM 2936 C CA . LEU A 1 394 ? 21.523 5.919 -35.935 1.00 72.81 394 LEU A CA 1
ATOM 2937 C C . LEU A 1 394 ? 21.573 7.206 -36.779 1.00 72.81 394 LEU A C 1
ATOM 2939 O O . LEU A 1 394 ? 22.000 8.243 -36.276 1.00 72.81 394 LEU A O 1
ATOM 2943 N N . THR A 1 395 ? 21.135 7.166 -38.044 1.00 67.44 395 THR A N 1
ATOM 2944 C CA . THR A 1 395 ? 21.192 8.307 -38.978 1.00 67.44 395 THR A CA 1
ATOM 2945 C C . THR A 1 395 ? 19.941 9.177 -38.926 1.00 67.44 395 THR A C 1
ATOM 2947 O O . THR A 1 395 ? 20.038 10.401 -39.011 1.00 67.44 395 THR A O 1
ATOM 2950 N N . ALA A 1 396 ? 18.770 8.555 -38.759 1.00 58.41 396 ALA A N 1
ATOM 2951 C CA . ALA A 1 396 ? 17.482 9.241 -38.677 1.00 58.41 396 ALA A CA 1
ATOM 2952 C C . ALA A 1 396 ? 17.110 9.681 -37.251 1.00 58.41 396 ALA A C 1
ATOM 2954 O O . ALA A 1 396 ? 16.053 10.284 -37.077 1.00 58.41 396 ALA A O 1
ATOM 2955 N N . GLY A 1 397 ? 17.972 9.396 -36.265 1.00 53.12 397 GLY A N 1
ATOM 2956 C CA . GLY A 1 397 ? 17.815 9.794 -34.868 1.00 53.12 397 GLY A CA 1
ATOM 2957 C C . GLY A 1 397 ? 16.519 9.276 -34.256 1.00 53.12 397 GLY A C 1
ATOM 2958 O O . GLY A 1 397 ? 15.557 10.025 -34.174 1.00 53.12 397 GLY A O 1
ATOM 2959 N N . ASP A 1 398 ? 16.527 8.023 -33.787 1.00 64.44 398 ASP A N 1
ATOM 2960 C CA . ASP A 1 398 ? 15.543 7.465 -32.835 1.00 64.44 398 ASP A CA 1
ATOM 2961 C C . ASP A 1 398 ? 14.517 6.476 -33.420 1.00 64.44 398 ASP A C 1
ATOM 2963 O O . ASP A 1 398 ? 13.403 6.385 -32.908 1.00 64.44 398 ASP A O 1
ATOM 2967 N N . ARG A 1 399 ? 14.867 5.682 -34.451 1.00 83.19 399 ARG A N 1
ATOM 2968 C CA . ARG A 1 399 ? 14.054 4.504 -34.831 1.00 83.19 399 ARG A CA 1
ATOM 2969 C C . ARG A 1 399 ? 14.643 3.214 -34.273 1.00 83.19 399 ARG A C 1
ATOM 2971 O O . ARG A 1 399 ? 15.748 2.826 -34.646 1.00 83.19 399 ARG A O 1
ATOM 2978 N N . ILE A 1 400 ? 13.885 2.533 -33.421 1.00 90.69 400 ILE A N 1
ATOM 2979 C CA . ILE A 1 400 ? 14.221 1.225 -32.845 1.00 90.69 400 ILE A CA 1
ATOM 2980 C C . ILE A 1 400 ? 13.106 0.262 -33.231 1.00 90.69 400 ILE A C 1
ATOM 2982 O O . ILE A 1 400 ? 11.945 0.562 -32.976 1.00 90.69 400 ILE A O 1
ATOM 2986 N N . ALA A 1 401 ? 13.432 -0.887 -33.818 1.00 92.62 401 ALA A N 1
ATOM 2987 C CA . ALA A 1 401 ? 12.450 -1.924 -34.124 1.00 92.62 401 ALA A CA 1
ATOM 2988 C C . ALA A 1 401 ? 13.024 -3.316 -33.846 1.00 92.62 401 ALA A C 1
ATOM 2990 O O . ALA A 1 401 ? 14.114 -3.635 -34.321 1.00 92.62 401 ALA A O 1
ATOM 2991 N N . GLY A 1 402 ? 12.311 -4.154 -33.095 1.00 94.06 402 GLY A N 1
ATOM 2992 C CA . GLY A 1 402 ? 12.785 -5.503 -32.789 1.00 94.06 402 GLY A CA 1
ATOM 2993 C C . GLY A 1 402 ? 11.947 -6.274 -31.779 1.00 94.06 402 GLY A C 1
ATOM 2994 O O . GLY A 1 402 ? 10.977 -5.765 -31.223 1.00 94.06 402 GLY A O 1
ATOM 2995 N N . ASP A 1 403 ? 12.358 -7.510 -31.525 1.00 95.62 403 ASP A N 1
ATOM 2996 C CA . ASP A 1 403 ? 11.799 -8.378 -30.498 1.00 95.62 403 ASP A CA 1
ATOM 2997 C C . ASP A 1 403 ? 12.445 -8.071 -29.143 1.00 95.62 403 ASP A C 1
ATOM 2999 O O . ASP A 1 403 ? 13.669 -8.127 -28.990 1.00 95.62 403 ASP A O 1
ATOM 3003 N N . ALA A 1 404 ? 11.618 -7.790 -28.139 1.00 94.94 404 ALA A N 1
ATOM 3004 C CA . ALA A 1 404 ? 12.034 -7.594 -26.757 1.00 94.94 404 ALA A CA 1
ATOM 3005 C C . ALA A 1 404 ? 11.421 -8.674 -25.857 1.00 94.94 404 ALA A C 1
ATOM 3007 O O . ALA A 1 404 ? 10.258 -9.049 -26.016 1.00 94.94 404 ALA A O 1
ATOM 3008 N N . ARG A 1 405 ? 12.188 -9.154 -24.875 1.00 95.31 405 ARG A N 1
ATOM 3009 C CA . ARG A 1 405 ? 11.703 -10.044 -23.813 1.00 95.31 405 ARG A CA 1
ATOM 3010 C C . ARG A 1 405 ? 12.336 -9.685 -22.475 1.00 95.31 405 ARG A C 1
ATOM 3012 O O . ARG A 1 405 ? 13.538 -9.459 -22.407 1.00 95.31 405 ARG A O 1
ATOM 3019 N N . LEU A 1 406 ? 11.537 -9.655 -21.420 1.00 93.94 406 LEU A N 1
ATOM 3020 C CA . LEU A 1 406 ? 11.918 -9.305 -20.059 1.00 93.94 406 LEU A CA 1
ATOM 3021 C C . LEU A 1 406 ? 11.362 -10.359 -19.103 1.00 93.94 406 LEU A C 1
ATOM 3023 O O . LEU A 1 406 ? 10.149 -10.498 -18.985 1.00 93.94 406 LEU A O 1
ATOM 3027 N N . VAL A 1 407 ? 12.245 -11.080 -18.416 1.00 93.56 407 VAL A N 1
ATOM 3028 C CA . VAL A 1 407 ? 11.876 -12.087 -17.412 1.00 93.56 407 VAL A CA 1
ATOM 3029 C C . VAL A 1 407 ? 12.417 -11.649 -16.059 1.00 93.56 407 VAL A C 1
ATOM 3031 O O . VAL A 1 407 ? 13.622 -11.456 -15.955 1.00 93.56 407 VAL A O 1
ATOM 3034 N N . ALA A 1 408 ? 11.577 -11.491 -15.036 1.00 92.69 408 ALA A N 1
ATOM 3035 C CA . ALA A 1 408 ? 11.997 -11.033 -13.709 1.00 92.69 408 ALA A CA 1
ATOM 3036 C C . ALA A 1 408 ? 11.4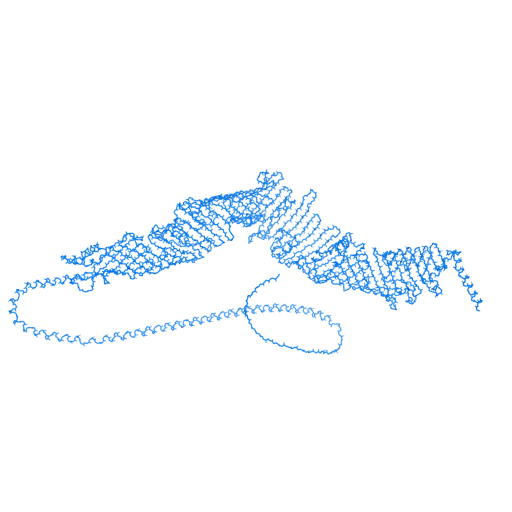59 -11.924 -12.589 1.00 92.69 408 ALA A C 1
ATOM 3038 O O . ALA A 1 408 ? 10.271 -12.223 -12.565 1.00 92.69 408 ALA A O 1
ATOM 3039 N N . ALA A 1 409 ? 12.318 -12.309 -11.642 1.00 87.56 409 ALA A N 1
ATOM 3040 C CA . ALA A 1 409 ? 11.902 -13.070 -10.463 1.00 87.56 409 ALA A CA 1
ATOM 3041 C C . ALA A 1 409 ? 11.320 -12.161 -9.360 1.00 87.56 409 ALA A C 1
ATOM 3043 O O . ALA A 1 409 ? 10.333 -12.526 -8.722 1.00 87.56 409 ALA A O 1
ATOM 3044 N N . ASP A 1 410 ? 11.897 -10.965 -9.173 1.00 86.12 410 ASP A N 1
ATOM 3045 C CA . ASP A 1 410 ? 11.471 -9.951 -8.196 1.00 86.12 410 ASP A CA 1
ATOM 3046 C C . ASP A 1 410 ? 11.052 -8.654 -8.913 1.00 86.12 410 ASP A C 1
ATOM 3048 O O . ASP A 1 410 ? 11.858 -7.751 -9.181 1.00 86.12 410 ASP A O 1
ATOM 3052 N N . GLY A 1 411 ? 9.756 -8.568 -9.221 1.00 84.75 411 GLY A N 1
ATOM 3053 C CA . GLY A 1 411 ? 9.153 -7.423 -9.895 1.00 84.75 411 GLY A CA 1
ATOM 3054 C C . GLY A 1 411 ? 9.195 -6.121 -9.086 1.00 84.75 411 GLY A C 1
ATOM 3055 O O . GLY A 1 411 ? 9.308 -5.033 -9.655 1.00 84.75 411 GLY A O 1
ATOM 3056 N N . ASP A 1 412 ? 9.196 -6.192 -7.752 1.00 85.44 412 ASP A N 1
ATOM 3057 C CA . ASP A 1 412 ? 9.244 -5.003 -6.891 1.00 85.44 412 ASP A CA 1
ATOM 3058 C C . ASP A 1 412 ? 10.600 -4.298 -6.962 1.00 85.44 412 ASP A C 1
ATOM 3060 O O . ASP A 1 412 ? 10.689 -3.061 -6.929 1.00 85.44 412 ASP A O 1
ATOM 3064 N N . ARG A 1 413 ? 11.685 -5.071 -7.054 1.00 86.94 413 ARG A N 1
ATOM 3065 C CA . ARG A 1 413 ? 13.035 -4.526 -7.221 1.00 86.94 413 ARG A CA 1
ATOM 3066 C C . ARG A 1 413 ? 13.245 -3.945 -8.614 1.00 86.94 413 ARG A C 1
ATOM 3068 O O . ARG A 1 413 ? 13.821 -2.857 -8.712 1.00 86.94 413 ARG A O 1
ATOM 3075 N N . LEU A 1 414 ? 12.697 -4.589 -9.642 1.00 90.12 414 LEU A N 1
ATOM 3076 C CA . LEU A 1 414 ? 12.679 -4.058 -11.002 1.00 90.12 414 LEU A CA 1
ATOM 3077 C C . LEU A 1 414 ? 11.872 -2.751 -11.088 1.00 90.12 414 LEU A C 1
ATOM 3079 O O . LEU A 1 414 ? 12.378 -1.755 -11.597 1.00 90.12 414 LEU A O 1
ATOM 3083 N N . ALA A 1 415 ? 10.658 -2.699 -10.534 1.00 87.00 415 ALA A N 1
ATOM 3084 C CA . ALA A 1 415 ? 9.804 -1.511 -10.585 1.00 87.00 415 ALA A CA 1
ATOM 3085 C C . ALA A 1 415 ? 10.447 -0.283 -9.911 1.00 87.00 415 ALA A C 1
ATOM 3087 O O . ALA A 1 415 ? 10.317 0.839 -10.404 1.00 87.00 415 ALA A O 1
ATOM 3088 N N . ARG A 1 416 ? 11.179 -0.477 -8.803 1.00 87.56 416 ARG A N 1
ATOM 3089 C CA . ARG A 1 416 ? 11.957 0.599 -8.155 1.00 87.56 416 ARG A CA 1
ATOM 3090 C C . ARG A 1 416 ? 13.094 1.111 -9.034 1.00 87.56 416 ARG A C 1
ATOM 3092 O O . ARG A 1 416 ? 13.363 2.311 -9.031 1.00 87.56 416 ARG A O 1
ATOM 3099 N N . TYR A 1 417 ? 13.761 0.214 -9.755 1.00 89.56 417 TYR A N 1
ATOM 3100 C CA . TYR A 1 417 ? 14.814 0.579 -10.695 1.00 89.56 417 TYR A CA 1
ATOM 3101 C C . TYR A 1 417 ? 14.256 1.338 -11.906 1.00 89.56 417 TYR A C 1
ATOM 3103 O O . TYR A 1 417 ? 14.749 2.419 -12.217 1.00 89.56 417 TYR A O 1
ATOM 3111 N N . LEU A 1 418 ? 13.176 0.837 -12.519 1.00 88.56 418 LEU A N 1
ATOM 3112 C CA . LEU A 1 418 ? 12.492 1.497 -13.636 1.00 88.56 418 LEU A CA 1
ATOM 3113 C C . LEU A 1 418 ? 12.029 2.916 -13.257 1.00 88.56 418 LEU A C 1
ATOM 3115 O O . LEU A 1 418 ? 12.316 3.871 -13.974 1.00 88.56 418 LEU A O 1
ATOM 3119 N N . GLY A 1 419 ? 11.423 3.089 -12.077 1.00 84.50 419 GLY A N 1
ATOM 3120 C CA . GLY A 1 419 ? 11.059 4.421 -11.582 1.00 84.50 419 GLY A CA 1
ATOM 3121 C C . GLY A 1 419 ? 12.258 5.372 -11.449 1.00 84.50 419 GLY A C 1
ATOM 3122 O O . GLY A 1 419 ? 12.139 6.556 -11.744 1.00 84.50 419 GLY A O 1
ATOM 3123 N N . ARG A 1 420 ? 13.444 4.865 -11.080 1.00 83.81 420 ARG A N 1
ATOM 3124 C CA . ARG A 1 420 ? 14.666 5.682 -10.963 1.00 83.81 420 ARG A CA 1
ATOM 3125 C C . ARG A 1 420 ? 15.204 6.156 -12.314 1.00 83.81 420 ARG A C 1
ATOM 3127 O O . ARG A 1 420 ? 15.745 7.255 -12.380 1.00 83.81 420 ARG A O 1
ATOM 3134 N N . ILE A 1 421 ? 15.042 5.367 -13.377 1.00 84.12 421 ILE A N 1
ATOM 3135 C CA . ILE A 1 421 ? 15.448 5.751 -14.743 1.00 84.12 421 ILE A CA 1
ATOM 3136 C C . ILE A 1 421 ? 14.412 6.634 -15.456 1.00 84.12 421 ILE A C 1
ATOM 3138 O O . ILE A 1 421 ? 14.475 6.802 -16.670 1.00 84.12 421 ILE A O 1
ATOM 3142 N N . GLY A 1 422 ? 13.460 7.213 -14.713 1.00 76.06 422 GLY A N 1
ATOM 3143 C CA . GLY A 1 422 ? 12.449 8.133 -15.244 1.00 76.06 422 GLY A CA 1
ATOM 3144 C C . GLY A 1 422 ? 11.275 7.441 -15.936 1.00 76.06 422 GLY A C 1
ATOM 3145 O O . GLY A 1 422 ? 10.405 8.110 -16.489 1.00 76.06 422 GLY A O 1
ATOM 3146 N N . LEU A 1 423 ? 11.216 6.109 -15.884 1.00 77.19 423 LEU A N 1
ATOM 3147 C CA . LEU A 1 423 ? 10.090 5.322 -16.366 1.00 77.19 423 LEU A CA 1
ATOM 3148 C C . LEU A 1 423 ? 9.018 5.259 -15.267 1.00 77.19 423 LEU A C 1
ATOM 3150 O O . LEU A 1 423 ? 8.782 4.218 -14.661 1.00 77.19 423 LEU A O 1
ATOM 3154 N N . GLU A 1 424 ? 8.398 6.404 -14.975 1.00 66.56 424 GLU A N 1
ATOM 3155 C CA . GLU A 1 424 ? 7.326 6.530 -13.984 1.00 66.56 424 GLU A CA 1
ATOM 3156 C C . GLU A 1 424 ? 5.944 6.299 -14.614 1.00 66.56 424 GLU A C 1
ATOM 3158 O O . GLU A 1 424 ? 5.671 6.676 -15.755 1.00 66.56 424 GLU A O 1
ATOM 3163 N N . GLY A 1 425 ? 5.034 5.677 -13.864 1.00 63.84 425 GLY A N 1
ATOM 3164 C CA . GLY A 1 425 ? 3.646 5.554 -14.290 1.00 63.84 425 GLY A CA 1
ATOM 3165 C C . GLY A 1 425 ? 2.854 4.468 -13.566 1.00 63.84 425 GLY A C 1
ATOM 3166 O O . GLY A 1 425 ? 3.422 3.642 -12.852 1.00 63.84 425 GLY A O 1
ATOM 3167 N N . PRO A 1 426 ? 1.528 4.434 -13.775 1.00 59.41 426 PRO A N 1
ATOM 3168 C CA . PRO A 1 426 ? 0.633 3.408 -13.219 1.00 59.41 426 PRO A CA 1
ATOM 3169 C C . PRO A 1 426 ? 1.008 1.994 -13.693 1.00 59.41 426 PRO A C 1
ATOM 3171 O O . PRO A 1 426 ? 0.800 1.018 -12.978 1.00 59.41 426 PRO A O 1
ATOM 3174 N N . TRP A 1 427 ? 1.622 1.890 -14.876 1.00 68.00 427 TRP A N 1
ATOM 3175 C CA . TRP A 1 427 ? 2.102 0.642 -15.460 1.00 68.00 427 TRP A CA 1
ATOM 3176 C C . TRP A 1 427 ? 3.250 0.014 -14.655 1.00 68.00 427 TRP A C 1
ATOM 3178 O O . TRP A 1 427 ? 3.410 -1.199 -14.715 1.00 68.00 427 TRP A O 1
ATOM 3188 N N . LEU A 1 428 ? 3.986 0.776 -13.829 1.00 71.31 428 LEU A N 1
ATOM 3189 C CA . LEU A 1 428 ? 4.954 0.197 -12.886 1.00 71.31 428 LEU A CA 1
ATOM 3190 C C . LEU A 1 428 ? 4.280 -0.756 -11.896 1.00 71.31 428 LEU A C 1
ATOM 3192 O O . LEU A 1 428 ? 4.920 -1.687 -11.424 1.00 71.31 428 LEU A O 1
ATOM 3196 N N . GLY A 1 429 ? 2.995 -0.544 -11.593 1.00 66.69 429 GLY A N 1
ATOM 3197 C CA . GLY A 1 429 ? 2.204 -1.470 -10.789 1.00 66.69 429 GLY A CA 1
ATOM 3198 C C . GLY A 1 429 ? 1.990 -2.827 -11.465 1.00 66.69 429 GLY A C 1
ATOM 3199 O O . GLY A 1 429 ? 1.861 -3.811 -10.756 1.00 66.69 429 GLY A O 1
ATOM 3200 N N . LEU A 1 430 ? 2.019 -2.899 -12.805 1.00 66.56 430 LEU A N 1
ATOM 3201 C CA . LEU A 1 430 ? 1.948 -4.165 -13.556 1.00 66.56 430 LEU A CA 1
ATOM 3202 C C . LEU A 1 430 ? 3.250 -4.967 -13.461 1.00 66.56 430 LEU A C 1
ATOM 3204 O O . LEU A 1 430 ? 3.253 -6.165 -13.696 1.00 66.56 430 LEU A O 1
ATOM 3208 N N . VAL A 1 431 ? 4.362 -4.300 -13.157 1.00 72.50 431 VAL A N 1
ATOM 3209 C CA . VAL A 1 431 ? 5.687 -4.921 -13.049 1.00 72.50 431 VAL A CA 1
ATOM 3210 C C . VAL A 1 431 ? 5.964 -5.373 -11.606 1.00 72.50 431 VAL A C 1
ATOM 3212 O O . VAL A 1 431 ? 6.952 -6.052 -11.369 1.00 72.50 431 VAL A O 1
ATOM 3215 N N . ARG A 1 432 ? 5.098 -5.024 -10.639 1.00 71.44 432 ARG A N 1
ATOM 3216 C CA . ARG A 1 432 ? 5.190 -5.439 -9.227 1.00 71.44 432 ARG A CA 1
ATOM 3217 C C . ARG A 1 432 ? 4.508 -6.792 -9.010 1.00 71.44 432 ARG A C 1
ATOM 3219 O O . ARG A 1 432 ? 3.452 -7.039 -9.580 1.00 71.44 432 ARG A O 1
ATOM 3226 N N . GLY A 1 433 ? 5.085 -7.634 -8.152 1.00 70.56 433 GLY A N 1
ATOM 3227 C CA . GLY A 1 433 ? 4.604 -8.994 -7.872 1.00 70.56 433 GLY A CA 1
ATOM 3228 C C . GLY A 1 433 ? 5.625 -10.096 -8.207 1.00 70.56 433 GLY A C 1
ATOM 3229 O O . GLY A 1 433 ? 6.739 -9.789 -8.646 1.00 70.56 433 GLY A O 1
ATOM 3230 N N . PRO A 1 434 ? 5.283 -11.376 -7.956 1.00 68.81 434 PRO A N 1
ATOM 3231 C CA . PRO A 1 434 ? 6.177 -12.508 -8.198 1.00 68.81 434 PRO A CA 1
ATOM 3232 C C . PRO A 1 434 ? 6.154 -12.978 -9.665 1.00 68.81 434 PRO A C 1
ATOM 3234 O O . PRO A 1 434 ? 5.098 -12.985 -10.291 1.00 68.81 434 PRO A O 1
ATOM 3237 N N . GLU A 1 435 ? 7.325 -13.393 -10.167 1.00 81.38 435 GLU A N 1
ATOM 3238 C CA . GLU A 1 435 ? 7.608 -13.950 -11.508 1.00 81.38 435 GLU A CA 1
ATOM 3239 C C . GLU A 1 435 ? 6.872 -13.293 -12.694 1.00 81.38 435 GLU A C 1
ATOM 3241 O O . GLU A 1 435 ? 5.720 -13.593 -13.015 1.00 81.38 435 GLU A O 1
ATOM 3246 N N . LEU A 1 436 ? 7.602 -12.440 -13.408 1.00 88.25 436 LEU A N 1
ATOM 3247 C CA . LEU A 1 436 ? 7.161 -11.687 -14.575 1.00 88.25 436 LEU A CA 1
ATOM 3248 C C . LEU A 1 436 ? 7.818 -12.232 -15.851 1.00 88.25 436 LEU A C 1
ATOM 3250 O O . LEU A 1 436 ? 9.030 -12.437 -15.880 1.00 88.25 436 LEU A O 1
ATOM 3254 N N . ASP A 1 437 ? 7.052 -12.385 -16.928 1.00 91.62 437 ASP A N 1
ATOM 3255 C CA . ASP A 1 437 ? 7.559 -12.682 -18.274 1.00 91.62 437 ASP A CA 1
ATOM 3256 C C . ASP A 1 437 ? 6.809 -11.836 -19.310 1.00 91.62 437 ASP A C 1
ATOM 3258 O O . ASP A 1 437 ? 5.623 -12.051 -19.562 1.00 91.62 437 ASP A O 1
ATOM 3262 N N . ILE A 1 438 ? 7.497 -10.853 -19.889 1.00 92.69 438 ILE A N 1
ATOM 3263 C CA . ILE A 1 438 ? 6.978 -9.939 -20.910 1.00 92.69 438 ILE A CA 1
ATOM 3264 C C . ILE A 1 438 ? 7.733 -10.189 -22.210 1.00 92.69 438 ILE A C 1
ATOM 3266 O O . ILE A 1 438 ? 8.957 -10.181 -22.215 1.00 92.69 438 ILE A O 1
ATOM 3270 N N . ALA A 1 439 ? 7.030 -10.353 -23.322 1.00 94.88 439 ALA A N 1
ATOM 3271 C CA . ALA A 1 439 ? 7.597 -10.429 -24.660 1.00 94.88 439 ALA A CA 1
ATOM 3272 C C . ALA A 1 439 ? 6.747 -9.625 -25.651 1.00 94.88 439 ALA A C 1
ATOM 3274 O O . ALA A 1 439 ? 5.540 -9.495 -25.456 1.00 94.88 439 ALA A O 1
ATOM 3275 N N . GLY A 1 440 ? 7.358 -9.095 -26.708 1.00 95.50 440 GLY A N 1
ATOM 3276 C CA . GLY A 1 440 ? 6.640 -8.415 -27.785 1.00 95.50 440 GLY A CA 1
ATOM 3277 C C . GLY A 1 440 ? 7.571 -7.804 -28.827 1.00 95.50 440 GLY A C 1
ATOM 3278 O O . GLY A 1 440 ? 8.769 -7.640 -28.585 1.00 95.50 440 GLY A O 1
ATOM 3279 N N . GLN A 1 441 ? 7.003 -7.452 -29.977 1.00 95.56 441 GLN A N 1
ATOM 3280 C CA . GLN A 1 441 ? 7.679 -6.684 -31.018 1.00 95.56 441 GLN A CA 1
ATOM 3281 C C . GLN A 1 441 ? 7.495 -5.200 -30.722 1.00 95.56 441 GLN A C 1
ATOM 3283 O O . GLN A 1 441 ? 6.374 -4.701 -30.716 1.00 95.56 441 GLN A O 1
ATOM 3288 N N . VAL A 1 442 ? 8.588 -4.499 -30.450 1.00 94.19 442 VAL A N 1
ATOM 3289 C CA . VAL A 1 442 ? 8.587 -3.079 -30.102 1.00 94.19 442 VAL A CA 1
ATOM 3290 C C . VAL A 1 442 ? 9.077 -2.281 -31.300 1.00 94.19 442 VAL A C 1
ATOM 3292 O O . VAL A 1 442 ? 10.137 -2.586 -31.846 1.00 94.19 442 VAL A O 1
ATOM 3295 N N . ALA A 1 443 ? 8.338 -1.239 -31.674 1.00 93.12 443 ALA A N 1
ATOM 3296 C CA . ALA A 1 443 ? 8.801 -0.204 -32.585 1.00 93.12 443 ALA A CA 1
ATOM 3297 C C . ALA A 1 443 ? 8.666 1.171 -31.919 1.00 93.12 443 ALA A C 1
ATOM 3299 O O . ALA A 1 443 ? 7.605 1.533 -31.414 1.00 93.12 443 ALA A O 1
ATOM 3300 N N . ILE A 1 444 ? 9.755 1.929 -31.892 1.00 91.06 444 ILE A N 1
ATOM 3301 C CA . ILE A 1 444 ? 9.831 3.285 -31.351 1.00 91.06 444 ILE A CA 1
ATOM 3302 C C . ILE A 1 444 ? 10.335 4.172 -32.479 1.00 91.06 444 ILE A C 1
ATOM 3304 O O . ILE A 1 444 ? 11.340 3.844 -33.106 1.00 91.06 444 ILE A O 1
ATOM 3308 N N . ASP A 1 445 ? 9.641 5.271 -32.743 1.00 87.88 445 ASP A N 1
ATOM 3309 C CA . ASP A 1 445 ? 10.093 6.328 -33.638 1.00 87.88 445 ASP A CA 1
ATOM 3310 C C . ASP A 1 445 ? 9.632 7.712 -33.131 1.00 87.88 445 ASP A C 1
ATOM 3312 O O . ASP A 1 445 ? 8.887 7.796 -32.149 1.00 87.88 445 ASP A O 1
ATOM 3316 N N . PRO A 1 446 ? 10.063 8.828 -33.751 1.00 81.12 446 PRO A N 1
ATOM 3317 C CA . PRO A 1 446 ? 9.655 10.162 -33.307 1.00 81.12 446 PRO A CA 1
ATOM 3318 C C . PRO A 1 446 ? 8.142 10.433 -33.383 1.00 81.12 446 PRO A C 1
ATOM 3320 O O . PRO A 1 446 ? 7.662 11.391 -32.774 1.00 81.12 446 PRO A O 1
ATOM 3323 N N . GLU A 1 447 ? 7.381 9.639 -34.146 1.00 82.88 447 GLU A N 1
ATOM 3324 C CA . GLU A 1 447 ? 5.930 9.782 -34.287 1.00 82.88 447 GLU A CA 1
ATOM 3325 C C . GLU A 1 447 ? 5.163 8.984 -33.220 1.00 82.88 447 GLU A C 1
ATOM 3327 O O . GLU A 1 447 ? 4.017 9.335 -32.906 1.00 82.88 447 GLU A O 1
ATOM 3332 N N . GLY A 1 448 ? 5.767 7.950 -32.623 1.00 87.69 448 GLY A N 1
ATOM 3333 C CA . GLY A 1 448 ? 5.099 7.126 -31.623 1.00 87.69 448 GLY A CA 1
ATOM 3334 C C . GLY A 1 448 ? 5.834 5.865 -31.161 1.00 87.69 448 GLY A C 1
ATOM 3335 O O . GLY A 1 448 ? 6.992 5.611 -31.477 1.00 87.69 448 GLY A O 1
ATOM 3336 N N . VAL A 1 449 ? 5.115 5.059 -30.379 1.00 91.12 449 VAL A N 1
ATOM 3337 C CA . VAL A 1 449 ? 5.556 3.756 -29.867 1.00 91.12 449 VAL A CA 1
ATOM 3338 C C . VAL A 1 449 ? 4.483 2.721 -30.178 1.00 91.12 449 VAL A C 1
ATOM 3340 O O . VAL A 1 449 ? 3.322 2.923 -29.822 1.00 91.12 449 VAL A O 1
ATOM 3343 N N . SER A 1 450 ? 4.854 1.596 -30.783 1.00 93.69 450 SER A N 1
ATOM 3344 C CA . SER A 1 450 ? 3.983 0.432 -30.932 1.00 93.69 450 SER A CA 1
ATOM 3345 C C . SER A 1 450 ? 4.602 -0.810 -30.301 1.00 93.69 450 SER A C 1
ATOM 3347 O O . SER A 1 450 ? 5.814 -1.022 -30.329 1.00 93.69 450 SER A O 1
ATOM 3349 N N . VAL A 1 451 ? 3.744 -1.630 -29.705 1.00 94.75 451 VAL A N 1
ATOM 3350 C CA . VAL A 1 451 ? 4.069 -2.952 -29.185 1.00 94.75 451 VAL A CA 1
ATOM 3351 C C . VAL A 1 451 ? 3.067 -3.932 -29.776 1.00 94.75 451 VAL A C 1
ATOM 3353 O O . VAL A 1 451 ? 1.893 -3.922 -29.400 1.00 94.75 451 VAL A O 1
ATOM 3356 N N . ASP A 1 452 ? 3.530 -4.758 -30.704 1.00 94.25 452 ASP A N 1
ATOM 3357 C CA . ASP A 1 452 ? 2.760 -5.814 -31.352 1.00 94.25 452 ASP A CA 1
ATOM 3358 C C . ASP A 1 452 ? 3.090 -7.179 -30.739 1.00 94.25 452 ASP A C 1
ATOM 3360 O O . ASP A 1 452 ? 4.152 -7.371 -30.142 1.00 94.25 452 ASP A O 1
ATOM 3364 N N . ASP A 1 453 ? 2.159 -8.130 -30.856 1.00 94.12 453 ASP A N 1
ATOM 3365 C CA . ASP A 1 453 ? 2.278 -9.475 -30.276 1.00 94.12 453 ASP A CA 1
ATOM 3366 C C . ASP A 1 453 ? 2.731 -9.467 -28.800 1.00 94.12 453 ASP A C 1
ATOM 3368 O O . ASP A 1 453 ? 3.490 -10.331 -28.356 1.00 94.12 453 ASP A O 1
ATOM 3372 N N . LEU A 1 454 ? 2.243 -8.488 -28.024 1.00 94.38 454 LEU A N 1
ATOM 3373 C CA . LEU A 1 454 ? 2.488 -8.398 -26.589 1.00 94.38 454 LEU A CA 1
ATOM 3374 C C . LEU A 1 454 ? 2.029 -9.704 -25.940 1.00 94.38 454 LEU A C 1
ATOM 3376 O O . LEU A 1 454 ? 0.897 -10.140 -26.151 1.00 94.38 454 LEU A O 1
ATOM 3380 N N . ALA A 1 455 ? 2.892 -10.295 -25.129 1.00 94.06 455 ALA A N 1
ATOM 3381 C CA . ALA A 1 455 ? 2.617 -11.432 -24.274 1.00 94.06 455 ALA A CA 1
ATOM 3382 C C . ALA A 1 455 ? 3.207 -11.133 -22.897 1.00 94.06 455 ALA A C 1
ATOM 3384 O O . ALA A 1 455 ? 4.415 -11.029 -22.733 1.00 94.06 455 ALA A O 1
ATOM 3385 N N . PHE A 1 456 ? 2.346 -10.979 -21.908 1.00 90.69 456 PHE A N 1
ATOM 3386 C CA . PHE A 1 456 ? 2.677 -10.652 -20.534 1.00 90.69 456 PHE A CA 1
ATOM 3387 C C . PHE A 1 456 ? 2.131 -11.757 -19.635 1.00 90.69 456 PHE A C 1
ATOM 3389 O O . PHE A 1 456 ? 0.958 -12.124 -19.728 1.00 90.69 456 PHE A O 1
ATOM 3396 N N . ARG A 1 457 ? 2.974 -12.301 -18.765 1.00 89.06 457 ARG A N 1
ATOM 3397 C CA . ARG A 1 457 ? 2.607 -13.313 -17.779 1.00 89.06 457 ARG A CA 1
ATOM 3398 C C . ARG A 1 457 ? 3.079 -12.858 -16.407 1.00 89.06 457 ARG A C 1
ATOM 3400 O O . ARG A 1 457 ? 4.244 -12.501 -16.256 1.00 89.06 457 ARG A O 1
ATOM 3407 N N . ALA A 1 458 ? 2.177 -12.900 -15.435 1.00 84.56 458 ALA A N 1
ATOM 3408 C CA . ALA A 1 458 ? 2.472 -12.640 -14.030 1.00 84.56 458 ALA A CA 1
ATOM 3409 C C . ALA A 1 458 ? 1.631 -13.597 -13.177 1.00 84.56 458 ALA A C 1
ATOM 3411 O O . ALA A 1 458 ? 0.399 -13.537 -13.206 1.00 84.56 458 ALA A O 1
ATOM 3412 N N . GLY A 1 459 ? 2.275 -14.534 -12.480 1.00 80.25 459 GLY A N 1
ATOM 3413 C CA . GLY A 1 459 ? 1.575 -15.604 -11.760 1.00 80.25 459 GLY A CA 1
ATOM 3414 C C . GLY A 1 459 ? 0.611 -16.403 -12.658 1.00 80.25 459 GLY A C 1
ATOM 3415 O O . GLY A 1 459 ? 1.027 -17.049 -13.623 1.00 80.25 459 GLY A O 1
ATOM 3416 N N . ALA A 1 460 ? -0.689 -16.372 -12.338 1.00 78.94 460 ALA A N 1
ATOM 3417 C CA . ALA A 1 460 ? -1.742 -17.023 -13.128 1.00 78.94 460 ALA A CA 1
ATOM 3418 C C . ALA A 1 460 ? -2.263 -16.167 -14.301 1.00 78.94 460 ALA A C 1
ATOM 3420 O O . ALA A 1 460 ? -2.892 -16.715 -15.211 1.00 78.94 460 ALA A O 1
ATOM 3421 N N . ALA A 1 461 ? -1.992 -14.859 -14.298 1.00 85.62 461 ALA A N 1
ATOM 3422 C CA . ALA A 1 461 ? -2.505 -13.927 -15.289 1.00 85.62 461 ALA A CA 1
ATOM 3423 C C . ALA A 1 461 ? -1.699 -14.001 -16.590 1.00 85.62 461 ALA A C 1
ATOM 3425 O O . ALA A 1 461 ? -0.467 -13.968 -16.594 1.00 85.62 461 ALA A O 1
ATOM 3426 N N . GLN A 1 462 ? -2.412 -14.069 -17.712 1.00 90.50 462 GLN A N 1
ATOM 3427 C CA . GLN A 1 462 ? -1.860 -14.034 -19.062 1.00 90.50 462 GLN A CA 1
ATOM 3428 C C . GLN A 1 462 ? -2.541 -12.910 -19.831 1.00 90.50 462 GLN A C 1
ATOM 3430 O O . GLN A 1 462 ? -3.750 -12.937 -20.040 1.00 90.50 462 GLN A O 1
ATOM 3435 N N . ILE A 1 463 ? -1.774 -11.921 -20.264 1.00 91.38 463 ILE A N 1
ATOM 3436 C CA . ILE A 1 463 ? -2.257 -10.776 -21.030 1.00 91.38 463 ILE A CA 1
ATOM 3437 C C . ILE A 1 463 ? -1.555 -10.815 -22.381 1.00 91.38 463 ILE A C 1
ATOM 3439 O O . ILE A 1 463 ? -0.342 -10.959 -22.446 1.00 91.38 463 ILE A O 1
ATOM 3443 N N . GLY A 1 464 ? -2.300 -10.695 -23.472 1.00 93.25 464 GLY A N 1
ATOM 3444 C CA . GLY A 1 464 ? -1.719 -10.580 -24.798 1.00 93.25 464 GLY A CA 1
ATOM 3445 C C . GLY A 1 464 ? -2.446 -9.577 -25.673 1.00 93.25 464 GLY A C 1
ATOM 3446 O O . GLY A 1 464 ? -3.619 -9.292 -25.440 1.00 93.25 464 GLY A O 1
ATOM 3447 N N . GLY A 1 465 ? -1.786 -9.019 -26.682 1.00 94.62 465 GLY A N 1
ATOM 3448 C CA . GLY A 1 465 ? -2.412 -7.953 -27.457 1.00 94.62 465 GLY A CA 1
ATOM 3449 C C . GLY A 1 465 ? -1.479 -7.101 -28.294 1.00 94.62 465 GLY A C 1
ATOM 3450 O O . GLY A 1 465 ? -0.365 -7.501 -28.604 1.00 94.62 465 GLY A O 1
ATOM 3451 N N . SER A 1 466 ? -1.961 -5.911 -28.634 1.00 94.81 466 SER A N 1
ATOM 3452 C CA . SER A 1 466 ? -1.142 -4.844 -29.200 1.00 94.81 466 SER A CA 1
ATOM 3453 C C . SER A 1 466 ? -1.504 -3.495 -28.587 1.00 94.81 466 SER A C 1
ATOM 3455 O O . SER A 1 466 ? -2.651 -3.269 -28.181 1.00 94.81 466 SER A O 1
ATOM 3457 N N . VAL A 1 467 ? -0.512 -2.614 -28.487 1.00 93.00 467 VAL A N 1
ATOM 3458 C CA . VAL A 1 467 ? -0.651 -1.243 -27.989 1.00 93.00 467 VAL A CA 1
ATOM 3459 C C . VAL A 1 467 ? 0.095 -0.315 -28.935 1.00 93.00 467 VAL A C 1
ATOM 3461 O O . VAL A 1 467 ? 1.274 -0.513 -29.190 1.00 93.00 467 VAL A O 1
ATOM 3464 N N . GLU A 1 468 ? -0.572 0.714 -29.436 1.00 93.12 468 GLU A N 1
ATOM 3465 C CA . GLU A 1 468 ? 0.000 1.745 -30.294 1.00 93.12 468 GLU A CA 1
ATOM 3466 C C . GLU A 1 468 ? -0.279 3.113 -29.671 1.00 93.12 468 GLU A C 1
ATOM 3468 O O . GLU A 1 468 ? -1.419 3.452 -29.356 1.00 93.12 468 GLU A O 1
ATOM 3473 N N . TYR A 1 469 ? 0.762 3.916 -29.506 1.00 91.06 469 TYR A N 1
ATOM 3474 C CA . TYR A 1 469 ? 0.686 5.308 -29.100 1.00 91.06 469 TYR A CA 1
ATOM 3475 C C . TYR A 1 469 ? 1.293 6.181 -30.192 1.00 91.06 469 TYR A C 1
ATOM 3477 O O . TYR A 1 469 ? 2.439 5.983 -30.577 1.00 91.06 469 TYR A O 1
ATOM 3485 N N . ARG A 1 470 ? 0.546 7.184 -30.654 1.00 90.81 470 ARG A N 1
ATOM 3486 C CA . ARG A 1 470 ? 1.040 8.238 -31.543 1.00 90.81 470 ARG A CA 1
ATOM 3487 C C . ARG A 1 470 ? 1.049 9.564 -30.814 1.00 90.81 470 ARG A C 1
ATOM 3489 O O . ARG A 1 470 ? 0.020 9.981 -30.271 1.00 90.81 470 ARG A O 1
ATOM 3496 N N . ALA A 1 471 ? 2.194 10.230 -30.847 1.00 85.38 471 ALA A N 1
ATOM 3497 C CA . ALA A 1 471 ? 2.371 11.534 -30.238 1.00 85.38 471 ALA A CA 1
ATOM 3498 C C . ALA A 1 471 ? 1.490 12.599 -30.929 1.00 85.38 471 ALA A C 1
ATOM 3500 O O . ALA A 1 471 ? 1.204 12.501 -32.128 1.00 85.38 471 ALA A O 1
ATOM 3501 N N . PRO A 1 472 ? 1.042 13.634 -30.196 1.00 85.06 472 PRO A N 1
ATOM 3502 C CA . PRO A 1 472 ? 0.280 14.734 -30.779 1.00 85.06 472 PRO A CA 1
ATOM 3503 C C . PRO A 1 472 ? 1.108 15.498 -31.825 1.00 85.06 472 PRO A C 1
ATOM 3505 O O . PRO A 1 472 ? 2.252 15.877 -31.578 1.00 85.06 472 PRO A O 1
ATOM 3508 N N . GLN A 1 473 ? 0.501 15.786 -32.978 1.00 82.06 473 GLN A N 1
ATOM 3509 C CA . GLN A 1 473 ? 1.092 16.605 -34.045 1.00 82.06 473 GLN A CA 1
ATOM 3510 C C . GLN A 1 473 ? 0.444 17.997 -34.078 1.00 82.06 473 GLN A C 1
ATOM 3512 O O . GLN A 1 473 ? -0.632 18.216 -33.525 1.00 82.06 473 GLN A O 1
ATOM 3517 N N . ILE A 1 474 ? 1.066 18.974 -34.744 1.00 81.56 474 ILE A N 1
ATOM 3518 C CA . ILE A 1 474 ? 0.506 20.334 -34.839 1.00 81.56 474 ILE A CA 1
ATOM 3519 C C . ILE A 1 474 ? -0.907 20.275 -35.449 1.00 81.56 474 ILE A C 1
ATOM 3521 O O . ILE A 1 474 ? -1.081 19.953 -36.623 1.00 81.56 474 ILE A O 1
ATOM 3525 N N . GLY A 1 475 ? -1.920 20.609 -34.643 1.00 78.44 475 GLY A N 1
ATOM 3526 C CA . GLY A 1 475 ? -3.330 20.587 -35.043 1.00 78.44 475 GLY A CA 1
ATOM 3527 C C . GLY A 1 475 ? -4.036 19.226 -34.933 1.00 78.44 475 GLY A C 1
ATOM 3528 O O . GLY A 1 475 ? -5.201 19.148 -35.317 1.00 78.44 475 GLY A O 1
ATOM 3529 N N . GLN A 1 476 ? -3.384 18.182 -34.405 1.00 82.94 476 GLN A N 1
ATOM 3530 C CA . GLN A 1 476 ? -3.967 16.857 -34.150 1.00 82.94 476 GLN A CA 1
ATOM 3531 C C . GLN A 1 476 ? -3.685 16.410 -32.706 1.00 82.94 476 GLN A C 1
ATOM 3533 O O . GLN A 1 476 ? -2.598 16.631 -32.176 1.00 82.94 476 GLN A O 1
ATOM 3538 N N . ARG A 1 477 ? -4.667 15.779 -32.055 1.00 84.94 477 ARG A N 1
ATOM 3539 C CA . ARG A 1 477 ? -4.473 15.153 -30.736 1.00 84.94 477 ARG A CA 1
ATOM 3540 C C . ARG A 1 477 ? -3.642 13.875 -30.899 1.00 84.94 477 ARG A C 1
ATOM 3542 O O . ARG A 1 477 ? -3.646 13.283 -31.977 1.00 84.94 477 ARG A O 1
ATOM 3549 N N . GLY A 1 478 ? -2.935 13.461 -29.849 1.00 87.94 478 GLY A N 1
ATOM 3550 C CA . GLY A 1 478 ? -2.279 12.152 -29.844 1.00 87.94 478 GLY A CA 1
ATOM 3551 C C . GLY A 1 478 ? -3.320 11.033 -29.830 1.00 87.94 478 GLY A C 1
ATOM 3552 O O . GLY A 1 478 ? -4.496 11.280 -29.552 1.00 87.94 478 GLY A O 1
ATOM 3553 N N . ARG A 1 479 ? -2.918 9.804 -30.154 1.00 91.56 479 ARG A N 1
ATOM 3554 C CA . ARG A 1 479 ? -3.830 8.653 -30.258 1.00 91.56 479 ARG A CA 1
ATOM 3555 C C . ARG A 1 479 ? -3.253 7.445 -29.534 1.00 91.56 479 ARG A C 1
ATOM 3557 O O . ARG A 1 479 ? -2.097 7.116 -29.753 1.00 91.56 479 ARG A O 1
ATOM 3564 N N . VAL A 1 480 ? -4.061 6.770 -28.720 1.00 91.19 480 VAL A N 1
ATOM 3565 C CA . VAL A 1 480 ? -3.727 5.482 -28.095 1.00 91.19 480 VAL A CA 1
ATOM 3566 C C . VAL A 1 480 ? -4.716 4.434 -28.593 1.00 91.19 480 VAL A C 1
ATOM 3568 O O . VAL A 1 480 ? -5.925 4.573 -28.403 1.00 91.19 480 VAL A O 1
ATOM 3571 N N . GLU A 1 481 ? -4.217 3.375 -29.211 1.00 93.44 481 GLU A N 1
ATOM 3572 C CA . GLU A 1 481 ? -4.994 2.203 -29.600 1.00 93.44 481 GLU A CA 1
ATOM 3573 C C . GLU A 1 481 ? -4.475 0.983 -28.833 1.00 93.44 481 GLU A C 1
ATOM 3575 O O . GLU A 1 481 ? -3.283 0.709 -28.832 1.00 93.44 481 GLU A O 1
ATOM 3580 N N . ALA A 1 482 ? -5.355 0.260 -28.143 1.00 93.25 482 ALA A N 1
ATOM 3581 C CA . ALA A 1 482 ? -4.994 -0.928 -27.379 1.00 93.25 482 ALA A CA 1
ATOM 3582 C C . ALA A 1 482 ? -5.999 -2.051 -27.642 1.00 93.25 482 ALA A C 1
ATOM 3584 O O . ALA A 1 482 ? -7.200 -1.889 -27.416 1.00 93.25 482 ALA A O 1
ATOM 3585 N N . GLN A 1 483 ? -5.513 -3.206 -28.090 1.00 95.69 483 GLN A N 1
ATOM 3586 C CA . GLN A 1 483 ? -6.298 -4.432 -28.215 1.00 95.69 483 GLN A CA 1
ATOM 3587 C C . GLN A 1 483 ? -5.748 -5.475 -27.253 1.00 95.69 483 GLN A C 1
ATOM 3589 O O . GLN A 1 483 ? -4.744 -6.118 -27.533 1.00 95.69 483 GLN A O 1
ATOM 3594 N N . ILE A 1 484 ? -6.424 -5.652 -26.124 1.00 94.81 484 ILE A N 1
ATOM 3595 C CA . ILE A 1 484 ? -5.978 -6.472 -25.003 1.00 94.81 484 ILE A CA 1
ATOM 3596 C C . ILE A 1 484 ? -6.868 -7.711 -24.902 1.00 94.81 484 ILE A C 1
ATOM 3598 O O . ILE A 1 484 ? -8.098 -7.635 -24.850 1.00 94.81 484 ILE A O 1
ATOM 3602 N N . ARG A 1 485 ? -6.245 -8.881 -24.845 1.00 95.69 485 ARG A N 1
ATOM 3603 C CA . ARG A 1 485 ? -6.855 -10.139 -24.424 1.00 95.69 485 ARG A CA 1
ATOM 3604 C C . ARG A 1 485 ? -6.225 -10.542 -23.109 1.00 95.69 485 ARG A C 1
ATOM 3606 O O . ARG A 1 485 ? -5.012 -10.464 -22.976 1.00 95.69 485 ARG A O 1
ATOM 3613 N N . ALA A 1 486 ? -7.027 -10.984 -22.161 1.00 93.12 486 ALA A N 1
ATOM 3614 C CA . ALA A 1 486 ? -6.510 -11.461 -20.895 1.00 93.12 486 ALA A CA 1
ATOM 3615 C C . ALA A 1 486 ? -7.184 -12.756 -20.453 1.00 93.12 486 ALA A C 1
ATOM 3617 O O . ALA A 1 486 ? -8.341 -13.004 -20.794 1.00 93.12 486 ALA A O 1
ATOM 3618 N N . ASP A 1 487 ? -6.457 -13.569 -19.703 1.00 92.69 487 ASP A N 1
ATOM 3619 C CA . ASP A 1 487 ? -6.909 -14.831 -19.131 1.00 92.69 487 ASP A CA 1
ATOM 3620 C C . ASP A 1 487 ? -6.335 -14.974 -17.711 1.00 92.69 487 ASP A C 1
ATOM 3622 O O . ASP A 1 487 ? -5.185 -14.595 -17.478 1.00 92.69 487 ASP A O 1
ATOM 3626 N N . GLY A 1 488 ? -7.126 -15.469 -16.759 1.00 89.31 488 GLY A N 1
ATOM 3627 C CA . GLY A 1 488 ? -6.680 -15.739 -15.387 1.00 89.31 488 GLY A CA 1
ATOM 3628 C C . GLY A 1 488 ? -6.314 -14.503 -14.550 1.00 89.31 488 GLY A C 1
ATOM 3629 O O . GLY A 1 488 ? -5.437 -14.602 -13.696 1.00 89.31 488 GLY A O 1
ATOM 3630 N N . ILE A 1 489 ? -6.930 -13.339 -14.802 1.00 88.38 489 ILE A N 1
ATOM 3631 C CA . ILE A 1 489 ? -6.693 -12.108 -14.019 1.00 88.38 489 ILE A CA 1
ATOM 3632 C C . ILE A 1 489 ? -7.431 -12.174 -12.679 1.00 88.38 489 ILE A C 1
ATOM 3634 O O . ILE A 1 489 ? -8.650 -12.344 -12.678 1.00 88.38 489 ILE A O 1
ATOM 3638 N N . ASP A 1 490 ? -6.742 -11.899 -11.570 1.00 87.00 490 ASP A N 1
ATOM 3639 C CA . ASP A 1 490 ? -7.382 -11.546 -10.297 1.00 87.00 490 ASP A CA 1
ATOM 3640 C C . ASP A 1 490 ? -7.553 -10.022 -10.169 1.00 87.00 490 ASP A C 1
ATOM 3642 O O . ASP A 1 490 ? -6.616 -9.245 -10.361 1.00 87.00 490 ASP A O 1
ATOM 3646 N N . LEU A 1 491 ? -8.769 -9.575 -9.850 1.00 86.25 491 LEU A N 1
ATOM 3647 C CA . LEU A 1 491 ? -9.083 -8.167 -9.609 1.00 86.25 491 LEU A CA 1
ATOM 3648 C C . LEU A 1 491 ? -8.391 -7.593 -8.367 1.00 86.25 491 LEU A C 1
ATOM 3650 O O . LEU A 1 491 ? -8.256 -6.367 -8.267 1.00 86.25 491 LEU A O 1
ATOM 3654 N N . GLU A 1 492 ? -7.991 -8.434 -7.412 1.00 80.94 492 GLU A N 1
ATOM 3655 C CA . GLU A 1 492 ? -7.256 -8.016 -6.213 1.00 80.94 492 GLU A CA 1
ATOM 3656 C C . GLU A 1 492 ? -5.810 -7.611 -6.535 1.00 80.94 492 GLU A C 1
ATOM 3658 O O . GLU A 1 492 ? -5.325 -6.618 -5.978 1.00 80.94 492 GLU A O 1
ATOM 3663 N N . ASP A 1 493 ? -5.212 -8.261 -7.536 1.00 76.62 493 ASP A N 1
ATOM 3664 C CA . ASP A 1 493 ? -3.833 -8.042 -7.989 1.00 76.62 493 ASP A CA 1
ATOM 3665 C C . ASP A 1 493 ? -3.702 -6.936 -9.049 1.00 76.62 493 ASP A C 1
ATOM 3667 O O . ASP A 1 493 ? -2.599 -6.481 -9.360 1.00 76.62 493 ASP A O 1
ATOM 3671 N N . LEU A 1 494 ? -4.819 -6.456 -9.612 1.00 78.06 494 LEU A N 1
ATOM 3672 C CA . LEU A 1 494 ? -4.782 -5.379 -10.601 1.00 78.06 494 LEU A CA 1
ATOM 3673 C C . LEU A 1 494 ? -4.277 -4.058 -9.989 1.00 78.06 494 LEU A C 1
ATOM 3675 O O . LEU A 1 494 ? -4.812 -3.592 -8.970 1.00 78.06 494 LEU A O 1
ATOM 3679 N N . PRO A 1 495 ? -3.321 -3.372 -10.644 1.00 73.12 495 PRO A N 1
ATOM 3680 C CA . PRO A 1 495 ? -2.898 -2.053 -10.206 1.00 73.12 495 PRO A CA 1
ATOM 3681 C C . PRO A 1 495 ? -4.022 -1.017 -10.383 1.00 73.12 495 PRO A C 1
ATOM 3683 O O . PRO A 1 495 ? -4.995 -1.253 -11.108 1.00 73.12 495 PRO A O 1
ATOM 3686 N N . PRO A 1 496 ? -3.909 0.157 -9.737 1.00 75.88 496 PRO A N 1
ATOM 3687 C CA . PRO A 1 496 ? -4.802 1.279 -10.002 1.00 75.88 496 PRO A CA 1
ATOM 3688 C C . PRO A 1 496 ? -4.801 1.648 -11.496 1.00 75.88 496 PRO A C 1
ATOM 3690 O O . PRO A 1 496 ? -3.751 1.800 -12.117 1.00 75.88 496 PRO A O 1
ATOM 3693 N N . LEU A 1 497 ? -5.994 1.806 -12.065 1.00 77.12 497 LEU A N 1
ATOM 3694 C CA . LEU A 1 497 ? -6.273 2.178 -13.457 1.00 77.12 497 LEU A CA 1
ATOM 3695 C C . LEU A 1 497 ? -6.800 3.623 -13.566 1.00 77.12 497 LEU A C 1
ATOM 3697 O O . LEU A 1 497 ? -7.428 3.998 -14.558 1.00 77.12 497 LEU A O 1
ATOM 3701 N N . ASP A 1 498 ? -6.547 4.451 -12.552 1.00 70.69 498 ASP A N 1
ATOM 3702 C CA . ASP A 1 498 ? -7.002 5.844 -12.441 1.00 70.69 498 ASP A CA 1
ATOM 3703 C C . ASP A 1 498 ? -6.359 6.789 -13.472 1.00 70.69 498 ASP A C 1
ATOM 3705 O O . ASP A 1 498 ? -6.844 7.898 -13.700 1.00 70.69 498 ASP A O 1
ATOM 3709 N N . ALA A 1 499 ? -5.284 6.346 -14.124 1.00 65.88 499 ALA A N 1
ATOM 3710 C CA . ALA A 1 499 ? -4.624 7.082 -15.192 1.00 65.88 499 ALA A CA 1
ATOM 3711 C C . ALA A 1 499 ? -5.314 6.961 -16.556 1.00 65.88 499 ALA A C 1
ATOM 3713 O O . ALA A 1 499 ? -5.185 7.878 -17.363 1.00 65.88 499 ALA A O 1
ATOM 3714 N N . VAL A 1 500 ? -6.068 5.884 -16.813 1.00 71.00 500 VAL A N 1
ATOM 3715 C CA . VAL A 1 500 ? -6.741 5.657 -18.109 1.00 71.00 500 VAL A CA 1
ATOM 3716 C C . VAL A 1 500 ? -7.695 6.813 -18.471 1.00 71.00 500 VAL A C 1
ATOM 3718 O O . VAL A 1 500 ? -7.634 7.307 -19.600 1.00 71.00 500 VAL A O 1
ATOM 3721 N N . PRO A 1 501 ? -8.528 7.333 -17.543 1.00 64.81 501 PRO A N 1
ATOM 3722 C CA . PRO A 1 501 ? -9.351 8.514 -17.804 1.00 64.81 501 PRO A CA 1
ATOM 3723 C C . PRO A 1 501 ? -8.550 9.797 -18.081 1.00 64.81 501 PRO A C 1
ATOM 3725 O O . PRO A 1 501 ? -9.033 10.661 -18.809 1.00 64.81 501 PRO A O 1
ATOM 3728 N N . LEU A 1 502 ? -7.343 9.942 -17.518 1.00 62.19 502 LEU A N 1
ATOM 3729 C CA . LEU A 1 502 ? -6.481 11.112 -17.744 1.00 62.19 502 LEU A CA 1
ATOM 3730 C C . LEU A 1 502 ? -5.896 11.088 -19.156 1.00 62.19 502 LEU A C 1
ATOM 3732 O O . LEU A 1 502 ? -5.937 12.099 -19.855 1.00 62.19 502 LEU A O 1
ATOM 3736 N N . THR A 1 503 ? -5.445 9.914 -19.610 1.00 64.62 503 THR A N 1
ATOM 3737 C CA . THR A 1 503 ? -4.924 9.729 -20.972 1.00 64.62 503 THR A CA 1
ATOM 3738 C C . THR A 1 503 ? -5.985 10.054 -22.027 1.00 64.62 503 THR A C 1
ATOM 3740 O O . THR A 1 503 ? -5.647 10.578 -23.085 1.00 64.62 503 THR A O 1
ATOM 3743 N N . ALA A 1 504 ? -7.269 9.824 -21.714 1.00 65.88 504 ALA A N 1
ATOM 3744 C CA . ALA A 1 504 ? -8.412 10.164 -22.569 1.00 65.88 504 ALA A CA 1
ATOM 3745 C C . ALA A 1 504 ? -8.631 11.672 -22.752 1.00 65.88 504 ALA A C 1
ATOM 3747 O O . ALA A 1 504 ? -9.159 12.110 -23.773 1.00 65.88 504 ALA A O 1
ATOM 3748 N N . GLY A 1 505 ? -8.256 12.474 -21.752 1.00 66.81 505 GLY A N 1
ATOM 3749 C CA . GLY A 1 505 ? -8.389 13.929 -21.801 1.00 66.81 505 GLY A CA 1
ATOM 3750 C C . GLY A 1 505 ? -7.402 14.577 -22.773 1.00 66.81 505 GLY A C 1
ATOM 3751 O O . GLY A 1 505 ? -7.745 15.566 -23.424 1.00 66.81 505 GLY A O 1
ATOM 3752 N N . GLU A 1 506 ? -6.218 13.983 -22.925 1.00 69.38 506 GLU A N 1
ATOM 3753 C CA . GLU A 1 506 ? -5.103 14.501 -23.731 1.00 69.38 506 GLU A CA 1
ATOM 3754 C C . GLU A 1 506 ? -5.007 13.844 -25.118 1.00 69.38 506 GLU A C 1
ATOM 3756 O O . GLU A 1 506 ? -4.592 14.494 -26.078 1.00 69.38 506 GLU A O 1
ATOM 3761 N N . ASN A 1 507 ? -5.462 12.592 -25.245 1.00 83.12 507 ASN A N 1
ATOM 3762 C CA . ASN A 1 507 ? -5.359 11.777 -26.454 1.00 83.12 507 ASN A CA 1
ATOM 3763 C C . ASN A 1 507 ? -6.713 11.188 -26.863 1.00 83.12 507 ASN A C 1
ATOM 3765 O O . ASN A 1 507 ? -7.617 11.031 -26.043 1.00 83.12 507 ASN A O 1
ATOM 3769 N N . ASP A 1 508 ? -6.845 10.831 -28.133 1.00 89.62 508 ASP A N 1
ATOM 3770 C CA . ASP A 1 508 ? -7.943 10.004 -28.612 1.00 89.62 508 ASP A CA 1
ATOM 3771 C C . ASP A 1 508 ? -7.650 8.539 -28.246 1.00 89.62 508 ASP A C 1
ATOM 3773 O O . ASP A 1 508 ? -6.561 8.035 -28.516 1.00 89.62 508 ASP A O 1
ATOM 3777 N N . LEU A 1 509 ? -8.595 7.847 -27.608 1.00 90.69 509 LEU A N 1
ATOM 3778 C CA . LEU A 1 509 ? -8.411 6.470 -27.135 1.00 90.69 509 LEU A CA 1
ATOM 3779 C C . LEU A 1 509 ? -9.274 5.497 -27.926 1.00 90.69 509 LEU A C 1
ATOM 3781 O O . LEU A 1 509 ? -10.450 5.765 -28.161 1.00 90.69 509 LEU A O 1
ATOM 3785 N N . VAL A 1 510 ? -8.730 4.329 -28.248 1.00 93.44 510 VAL A N 1
ATOM 3786 C CA . VAL A 1 510 ? -9.471 3.173 -28.760 1.00 93.44 510 VAL A CA 1
ATOM 3787 C C . VAL A 1 510 ? -9.019 1.949 -27.972 1.00 93.44 510 VAL A C 1
ATOM 3789 O O . VAL A 1 510 ? -7.911 1.466 -28.165 1.00 93.44 510 VAL A O 1
ATOM 3792 N N . ILE A 1 511 ? -9.860 1.449 -27.069 1.00 93.06 511 ILE A N 1
ATOM 3793 C CA . ILE A 1 511 ? -9.536 0.315 -26.195 1.00 93.06 511 ILE A CA 1
ATOM 3794 C C . ILE A 1 511 ? -10.506 -0.825 -26.485 1.00 93.06 511 ILE A C 1
ATOM 3796 O O . ILE A 1 511 ? -11.712 -0.696 -26.270 1.00 93.06 511 ILE A O 1
ATOM 3800 N N . GLY A 1 512 ? -9.978 -1.954 -26.948 1.00 95.25 512 GLY A N 1
ATOM 3801 C CA . GLY A 1 512 ? -10.670 -3.236 -26.996 1.00 95.25 512 GLY A CA 1
ATOM 3802 C C . GLY A 1 512 ? -10.103 -4.171 -25.933 1.00 95.25 512 GLY A C 1
ATOM 3803 O O . GLY A 1 512 ? -8.911 -4.447 -25.948 1.00 95.25 512 GLY A O 1
ATOM 3804 N N . LEU A 1 513 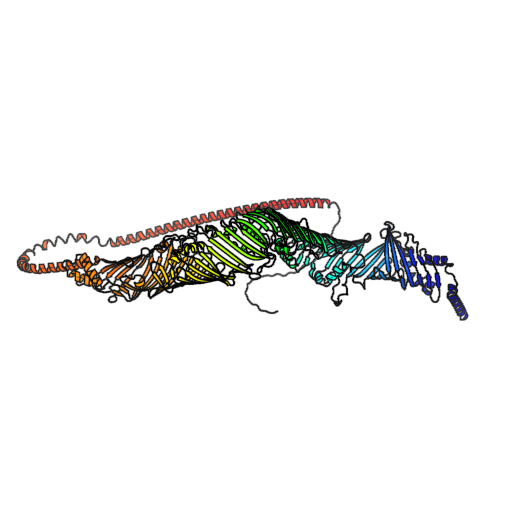? -10.942 -4.680 -25.037 1.00 95.25 513 LEU A N 1
ATOM 3805 C CA . LEU A 1 513 ? -10.560 -5.604 -23.971 1.00 95.25 513 LEU A CA 1
ATOM 3806 C C . LEU A 1 513 ? -11.447 -6.848 -24.019 1.00 95.25 513 LEU A C 1
ATOM 3808 O O . LEU A 1 513 ? -12.670 -6.744 -23.993 1.00 95.25 513 LEU A O 1
ATOM 3812 N N . VAL A 1 514 ? -10.832 -8.028 -24.036 1.00 96.38 514 VAL A N 1
ATOM 3813 C CA . VAL A 1 514 ? -11.518 -9.306 -23.822 1.00 96.38 514 VAL A CA 1
ATOM 3814 C C . VAL A 1 514 ? -10.775 -10.079 -22.742 1.00 96.38 514 VAL A C 1
ATOM 3816 O O . VAL A 1 514 ? -9.752 -10.694 -23.026 1.00 96.38 514 VAL A O 1
ATOM 3819 N N . ALA A 1 515 ? -11.294 -10.068 -21.519 1.00 94.81 515 ALA A N 1
ATOM 3820 C CA . ALA A 1 515 ? -10.754 -10.833 -20.402 1.00 94.81 515 ALA A CA 1
ATOM 3821 C C . ALA A 1 515 ? -11.619 -12.072 -20.123 1.00 94.81 515 ALA A C 1
ATOM 3823 O O . ALA A 1 515 ? -12.849 -11.984 -20.102 1.00 94.81 515 ALA A O 1
ATOM 3824 N N . ARG A 1 516 ? -10.989 -13.228 -19.929 1.00 93.81 516 ARG A N 1
ATOM 3825 C CA . ARG A 1 516 ? -11.605 -14.506 -19.543 1.00 93.81 516 ARG A CA 1
ATOM 3826 C C . ARG A 1 516 ? -11.010 -14.979 -18.224 1.00 93.81 516 ARG A C 1
ATOM 3828 O O . ARG A 1 516 ? -9.938 -14.522 -17.847 1.00 93.81 516 ARG A O 1
ATOM 3835 N N . ASP A 1 517 ? -11.725 -15.871 -17.546 1.00 91.56 517 ASP A N 1
ATOM 3836 C CA . ASP A 1 517 ? -11.335 -16.389 -16.231 1.00 91.56 517 ASP A CA 1
ATOM 3837 C C . ASP A 1 517 ? -10.915 -15.270 -15.261 1.00 91.56 517 ASP A C 1
ATOM 3839 O O . ASP A 1 517 ? -9.884 -15.334 -14.599 1.00 91.56 517 ASP A O 1
ATOM 3843 N N . VAL A 1 518 ? -11.706 -14.194 -15.233 1.00 92.25 518 VAL A N 1
ATOM 3844 C CA . VAL A 1 518 ? -11.505 -13.088 -14.294 1.00 92.25 518 VAL A CA 1
ATOM 3845 C C . VAL A 1 518 ? -11.989 -13.534 -12.920 1.00 92.25 518 VAL A C 1
ATOM 3847 O O . VAL A 1 518 ? -13.104 -14.054 -12.796 1.00 92.25 518 VAL A O 1
ATOM 3850 N N . ARG A 1 519 ? -11.151 -13.336 -11.906 1.00 89.25 519 ARG A N 1
ATOM 3851 C CA . ARG A 1 519 ? -11.354 -13.811 -10.537 1.00 89.25 519 ARG A CA 1
ATOM 3852 C C . ARG A 1 519 ? -11.364 -12.660 -9.539 1.00 89.25 519 ARG A C 1
ATOM 3854 O O . ARG A 1 519 ? -10.911 -11.556 -9.839 1.00 89.25 519 ARG A O 1
ATOM 3861 N N . HIS A 1 520 ? -11.919 -12.927 -8.369 1.00 87.50 520 HIS A N 1
ATOM 3862 C CA . HIS A 1 520 ? -11.854 -12.062 -7.202 1.00 87.50 520 HIS A CA 1
ATOM 3863 C C . HIS A 1 520 ? -11.540 -12.954 -5.997 1.00 87.50 520 HIS A C 1
ATOM 3865 O O . HIS A 1 520 ? -12.438 -13.625 -5.480 1.00 87.50 520 HIS A O 1
ATOM 3871 N N . GLY A 1 521 ? -10.261 -13.029 -5.620 1.00 82.50 521 GLY A N 1
ATOM 3872 C CA . GLY A 1 521 ? -9.778 -14.013 -4.651 1.00 82.50 521 GLY A CA 1
ATOM 3873 C C . GLY A 1 521 ? -9.965 -15.450 -5.159 1.00 82.50 521 GLY A C 1
ATOM 3874 O O . GLY A 1 521 ? -9.714 -15.758 -6.325 1.00 82.50 521 GLY A O 1
ATOM 3875 N N . ASP A 1 522 ? -10.469 -16.343 -4.303 1.00 76.38 522 ASP A N 1
ATOM 3876 C CA . ASP A 1 522 ? -10.676 -17.762 -4.646 1.00 76.38 522 ASP A CA 1
ATOM 3877 C C . ASP A 1 522 ? -11.859 -18.010 -5.609 1.00 76.38 522 ASP A C 1
ATOM 3879 O O . ASP A 1 522 ? -12.033 -19.117 -6.130 1.00 76.38 522 ASP A O 1
ATOM 3883 N N . GLU A 1 523 ? -12.693 -17.000 -5.865 1.00 74.75 523 GLU A N 1
ATOM 3884 C CA . GLU A 1 523 ? -13.859 -17.110 -6.741 1.00 74.75 523 GLU A CA 1
ATOM 3885 C C . GLU A 1 523 ? -13.517 -16.667 -8.174 1.00 74.75 523 GLU A C 1
ATOM 3887 O O . GLU A 1 523 ? -13.210 -15.503 -8.432 1.00 74.75 523 GLU A O 1
ATOM 3892 N N . GLY A 1 524 ? -13.584 -17.599 -9.133 1.00 71.38 524 GLY A N 1
ATOM 3893 C CA . GLY A 1 524 ? -13.152 -17.378 -10.521 1.00 71.38 524 GLY A CA 1
ATOM 3894 C C . GLY A 1 524 ? -14.196 -17.665 -11.602 1.00 71.38 524 GLY A C 1
ATOM 3895 O O . GLY A 1 524 ? -15.328 -18.058 -11.322 1.00 71.38 524 GLY A O 1
ATOM 3896 N N . GLY A 1 525 ? -13.789 -17.491 -12.867 1.00 79.88 525 GLY A N 1
ATOM 3897 C CA . GLY A 1 525 ? -14.591 -17.853 -14.043 1.00 79.88 525 GLY A CA 1
ATOM 3898 C C . GLY A 1 525 ? -15.377 -16.722 -14.723 1.00 79.88 525 GLY A C 1
ATOM 3899 O O . GLY A 1 525 ? -16.196 -17.008 -15.599 1.00 79.88 525 GLY A O 1
ATOM 3900 N N . GLY A 1 526 ? -15.135 -15.454 -14.377 1.00 90.88 526 GLY A N 1
ATOM 3901 C CA . GLY A 1 526 ? -15.788 -14.304 -15.011 1.00 90.88 526 GLY A CA 1
ATOM 3902 C C . GLY A 1 526 ? -15.261 -13.970 -16.412 1.00 90.88 526 GLY A C 1
ATOM 3903 O O . GLY A 1 526 ? -14.153 -14.346 -16.800 1.00 90.88 526 GLY A O 1
ATOM 3904 N N . ARG A 1 527 ? -16.042 -13.214 -17.189 1.00 94.56 527 ARG A N 1
ATOM 3905 C CA . ARG A 1 527 ? -15.646 -12.648 -18.489 1.00 94.56 527 ARG A CA 1
ATOM 3906 C C . ARG A 1 527 ? -15.947 -11.153 -18.539 1.00 94.56 527 ARG A C 1
ATOM 3908 O O . ARG A 1 527 ? -17.034 -10.742 -18.146 1.00 94.56 527 ARG A O 1
ATOM 3915 N N . ILE A 1 528 ? -15.024 -10.370 -19.096 1.00 95.06 528 ILE A N 1
ATOM 3916 C CA . ILE A 1 528 ? -15.197 -8.939 -19.391 1.00 95.06 528 ILE A CA 1
ATOM 3917 C C . ILE A 1 528 ? -14.961 -8.717 -20.892 1.00 95.06 528 ILE A C 1
ATOM 3919 O O . ILE A 1 528 ? -13.954 -9.167 -21.435 1.00 95.06 528 ILE A O 1
ATOM 3923 N N . ASP A 1 529 ? -15.884 -8.049 -21.580 1.00 95.94 529 ASP A N 1
ATOM 3924 C CA . ASP A 1 529 ? -15.796 -7.696 -23.004 1.00 95.94 529 ASP A CA 1
ATOM 3925 C C . ASP A 1 529 ? -16.112 -6.204 -23.167 1.00 95.94 529 ASP A C 1
ATOM 3927 O O . ASP A 1 529 ? -17.256 -5.784 -22.994 1.00 95.94 529 ASP A O 1
ATOM 3931 N N . ALA A 1 530 ? -15.099 -5.386 -23.454 1.00 95.00 530 ALA A N 1
ATOM 3932 C CA . ALA A 1 530 ? -15.227 -3.936 -23.531 1.00 95.00 530 ALA A CA 1
ATOM 3933 C C . ALA A 1 530 ? -14.648 -3.368 -24.832 1.00 95.00 530 ALA A C 1
ATOM 3935 O O . ALA A 1 530 ? -13.576 -3.764 -25.286 1.00 95.00 530 ALA A O 1
ATOM 3936 N N . ARG A 1 531 ? -15.352 -2.402 -25.422 1.00 95.75 531 ARG A N 1
ATOM 3937 C CA . ARG A 1 531 ? -14.914 -1.585 -26.557 1.00 95.75 531 ARG A CA 1
ATOM 3938 C C . ARG A 1 531 ? -15.267 -0.131 -26.291 1.00 95.75 531 ARG A C 1
ATOM 3940 O O . ARG A 1 531 ? -16.438 0.253 -26.324 1.00 95.75 531 ARG A O 1
ATOM 3947 N N . LEU A 1 532 ? -14.236 0.649 -25.998 1.00 92.81 532 LEU A N 1
ATOM 3948 C CA . LEU A 1 532 ? -14.322 2.036 -25.565 1.00 92.81 532 LEU A CA 1
ATOM 3949 C C . LEU A 1 532 ? -13.575 2.913 -26.569 1.00 92.81 532 LEU A C 1
ATOM 3951 O O . LEU A 1 532 ? -12.456 2.585 -26.962 1.00 92.81 532 LEU A O 1
ATOM 3955 N N . ARG A 1 533 ? -14.174 4.034 -26.969 1.00 92.69 533 ARG A N 1
ATOM 3956 C CA . ARG A 1 533 ? -13.542 5.028 -27.837 1.00 92.69 533 ARG A CA 1
ATOM 3957 C C . ARG A 1 533 ? -13.745 6.439 -27.295 1.00 92.69 533 ARG A C 1
ATOM 3959 O O . ARG A 1 533 ? -14.856 6.804 -26.919 1.00 92.69 533 ARG A O 1
ATOM 3966 N N . SER A 1 534 ? -12.679 7.230 -27.285 1.00 89.44 534 SER A N 1
ATOM 3967 C CA . SER A 1 534 ? -12.674 8.646 -26.916 1.00 89.44 534 SER A CA 1
ATOM 3968 C C . SER A 1 534 ? -12.085 9.450 -28.072 1.00 89.44 534 SER A C 1
ATOM 3970 O O . SER A 1 534 ? -10.968 9.166 -28.484 1.00 89.44 534 SER A O 1
ATOM 3972 N N . GLU A 1 535 ? -12.822 10.422 -28.608 1.00 86.25 535 GLU A N 1
ATOM 3973 C CA . GLU A 1 535 ? -12.359 11.340 -29.663 1.00 86.25 535 GLU A CA 1
ATOM 3974 C C . GLU A 1 535 ? -12.622 12.780 -29.224 1.00 86.25 535 GLU A C 1
ATOM 3976 O O . GLU A 1 535 ? -13.761 13.266 -29.271 1.00 86.25 535 GLU A O 1
ATOM 3981 N N . GLY A 1 536 ? -11.580 13.465 -28.752 1.00 81.31 536 GLY A N 1
ATOM 3982 C CA . GLY A 1 536 ? -11.735 14.745 -28.064 1.00 81.31 536 GLY A CA 1
ATOM 3983 C C . GLY A 1 536 ? -12.658 14.630 -26.847 1.00 81.31 536 GLY A C 1
ATOM 3984 O O . GLY A 1 536 ? -12.376 13.908 -25.898 1.00 81.31 536 GLY A O 1
ATOM 3985 N N . GLU A 1 537 ? -13.783 15.345 -26.882 1.00 79.94 537 GLU A N 1
ATOM 3986 C CA . GLU A 1 537 ? -14.825 15.280 -25.846 1.00 79.94 537 GLU A CA 1
ATOM 3987 C C . GLU A 1 537 ? -15.936 14.259 -26.165 1.00 79.94 537 GLU A C 1
ATOM 3989 O O . GLU A 1 537 ? -16.890 14.109 -25.395 1.00 79.94 537 GLU A O 1
ATOM 3994 N N . THR A 1 538 ? -15.844 13.552 -27.294 1.00 88.38 538 THR A N 1
ATOM 3995 C CA . THR A 1 538 ? -16.786 12.486 -27.649 1.00 88.38 538 THR A CA 1
ATOM 3996 C C . THR A 1 538 ? -16.398 11.202 -26.929 1.00 88.38 538 THR A C 1
ATOM 3998 O O . THR A 1 538 ? -15.287 10.717 -27.109 1.00 88.38 538 THR A O 1
ATOM 4001 N N . LEU A 1 539 ? -17.326 10.606 -26.182 1.00 89.69 539 LEU A N 1
ATOM 4002 C CA . LEU A 1 539 ? -17.147 9.303 -25.540 1.00 89.69 539 LEU A CA 1
ATOM 4003 C C . LEU A 1 539 ? -18.115 8.299 -26.153 1.00 89.69 539 LEU A C 1
ATOM 4005 O O . LEU A 1 539 ? -19.316 8.557 -26.230 1.00 89.69 539 LEU A O 1
ATOM 4009 N N . VAL A 1 540 ? -17.609 7.148 -26.581 1.00 93.19 540 VAL A N 1
ATOM 4010 C CA . VAL A 1 540 ? -18.399 6.065 -27.166 1.00 93.19 540 VAL A CA 1
ATOM 4011 C C . VAL A 1 540 ? -18.078 4.764 -26.446 1.00 93.19 540 VAL A C 1
ATOM 4013 O O . VAL A 1 540 ? -16.929 4.335 -26.388 1.00 93.19 540 VAL A O 1
ATOM 4016 N N . VAL A 1 541 ? -19.116 4.131 -25.909 1.00 94.62 541 VAL A N 1
ATOM 4017 C CA . VAL A 1 541 ? -19.069 2.779 -25.354 1.00 94.62 541 VAL A CA 1
ATOM 4018 C C . VAL A 1 541 ? -19.856 1.901 -26.313 1.00 94.62 541 VAL A C 1
ATOM 4020 O O . VAL A 1 541 ? -21.087 1.862 -26.258 1.00 94.62 541 VAL A O 1
ATOM 4023 N N . ASP A 1 542 ? -19.155 1.231 -27.228 1.00 93.81 542 ASP A N 1
ATOM 4024 C CA . ASP A 1 542 ? -19.801 0.329 -28.190 1.00 93.81 542 ASP A CA 1
ATOM 4025 C C . ASP A 1 542 ? -20.385 -0.888 -27.463 1.00 93.81 542 ASP A C 1
ATOM 4027 O O . ASP A 1 542 ? -21.479 -1.359 -27.782 1.00 93.81 542 ASP A O 1
ATOM 4031 N N . ARG A 1 543 ? -19.637 -1.390 -26.475 1.00 93.94 543 ARG A N 1
ATOM 4032 C CA . ARG A 1 543 ? -20.013 -2.498 -25.598 1.00 93.94 543 ARG A CA 1
ATOM 4033 C C . ARG A 1 543 ? -19.143 -2.479 -24.349 1.00 93.94 543 ARG A C 1
ATOM 4035 O O . ARG A 1 543 ? -17.938 -2.284 -24.458 1.00 93.94 543 ARG A O 1
ATOM 4042 N N . PHE A 1 544 ? -19.732 -2.727 -23.193 1.00 95.44 544 PHE A N 1
ATOM 4043 C CA . PHE A 1 544 ? -19.021 -3.097 -21.976 1.00 95.44 544 PHE A CA 1
ATOM 4044 C C . PHE A 1 544 ? -19.882 -4.127 -21.256 1.00 95.44 544 PHE A C 1
ATOM 4046 O O . PHE A 1 544 ? -20.884 -3.757 -20.650 1.00 95.44 544 PHE A O 1
ATOM 4053 N N . ASP A 1 545 ? -19.514 -5.398 -21.374 1.00 95.75 545 ASP A N 1
ATOM 4054 C CA . ASP A 1 545 ? -20.242 -6.523 -20.803 1.00 95.75 545 ASP A CA 1
ATOM 4055 C C . ASP A 1 545 ? -19.367 -7.247 -19.770 1.00 95.75 545 ASP A C 1
ATOM 4057 O O . ASP A 1 545 ? -18.222 -7.602 -20.054 1.00 95.75 545 ASP A O 1
ATOM 4061 N N . ILE A 1 546 ? -19.914 -7.496 -18.583 1.00 94.75 546 ILE A N 1
ATOM 4062 C CA . ILE A 1 546 ? -19.352 -8.386 -17.560 1.00 94.75 546 ILE A CA 1
ATOM 4063 C C . ILE A 1 546 ? -20.320 -9.555 -17.415 1.00 94.75 546 ILE A C 1
ATOM 4065 O O . ILE A 1 546 ? -21.526 -9.338 -17.319 1.00 94.75 546 ILE A O 1
ATOM 4069 N N . ALA A 1 547 ? -19.813 -10.784 -17.397 1.00 93.38 547 ALA A N 1
ATOM 4070 C CA . ALA A 1 547 ? -20.627 -11.981 -17.217 1.00 93.38 547 ALA A CA 1
ATOM 4071 C C . ALA A 1 547 ? -19.942 -12.976 -16.278 1.00 93.38 547 ALA A C 1
ATOM 4073 O O . ALA A 1 547 ? -18.771 -13.304 -16.470 1.00 93.38 547 ALA A O 1
ATOM 4074 N N . GLY A 1 548 ? -20.686 -13.493 -15.297 1.00 87.38 548 GLY A N 1
ATOM 4075 C CA . GLY A 1 548 ? -20.250 -14.599 -14.440 1.00 87.38 548 GLY A CA 1
ATOM 4076 C C . GLY A 1 548 ? -19.095 -14.278 -13.486 1.00 87.38 548 GLY A C 1
ATOM 4077 O O . GLY A 1 548 ? -18.503 -15.203 -12.940 1.00 87.38 548 GLY A O 1
ATOM 4078 N N . LEU A 1 549 ? -18.763 -13.002 -13.269 1.00 88.62 549 LEU A N 1
ATOM 4079 C CA . LEU A 1 549 ? -17.713 -12.588 -12.333 1.00 88.62 549 LEU A CA 1
ATOM 4080 C C . LEU A 1 549 ? -18.234 -12.738 -10.897 1.00 88.62 549 LEU A C 1
ATOM 4082 O O . LEU A 1 549 ? -18.878 -11.825 -10.389 1.00 88.62 549 LEU A O 1
ATOM 4086 N N . ALA A 1 550 ? -18.043 -13.912 -10.287 1.00 82.88 550 ALA A N 1
ATOM 4087 C CA . ALA A 1 550 ? -18.601 -14.251 -8.970 1.00 82.88 550 ALA A CA 1
ATOM 4088 C C . ALA A 1 550 ? -20.118 -13.943 -8.860 1.00 82.88 550 ALA A C 1
ATOM 4090 O O . ALA A 1 550 ? -20.617 -13.398 -7.878 1.00 82.88 550 ALA A O 1
ATOM 4091 N N . GLY A 1 551 ? -20.869 -14.259 -9.924 1.00 84.44 551 GLY A N 1
ATOM 4092 C CA . GLY A 1 551 ? -22.313 -14.002 -10.009 1.00 84.44 551 GLY A CA 1
ATOM 4093 C C . GLY A 1 551 ? -22.705 -12.564 -10.379 1.00 84.44 551 GLY A C 1
ATOM 4094 O O . GLY A 1 551 ? -23.890 -12.238 -10.316 1.00 84.44 551 GLY A O 1
ATOM 4095 N N . ALA A 1 552 ? -21.746 -11.716 -10.764 1.00 90.12 552 ALA A N 1
ATOM 4096 C CA . ALA A 1 552 ? -21.998 -10.382 -11.296 1.00 90.12 552 ALA A CA 1
ATOM 4097 C C . ALA A 1 552 ? -22.153 -10.364 -12.828 1.00 90.12 552 ALA A C 1
ATOM 4099 O O . ALA A 1 552 ? -21.383 -10.986 -13.570 1.00 90.12 552 ALA A O 1
ATOM 4100 N N . GLU A 1 553 ? -23.123 -9.581 -13.288 1.00 93.19 553 GLU A N 1
ATOM 4101 C CA . GLU A 1 553 ? -23.419 -9.251 -14.675 1.00 93.19 553 GLU A CA 1
ATOM 4102 C C . GLU A 1 553 ? -23.499 -7.726 -14.843 1.00 93.19 553 GLU A C 1
ATOM 4104 O O . GLU A 1 553 ? -24.080 -7.010 -14.030 1.00 93.19 553 GLU A O 1
ATOM 4109 N N . ALA A 1 554 ? -22.920 -7.196 -15.913 1.00 93.75 554 ALA A N 1
ATOM 4110 C CA . ALA A 1 554 ? -23.018 -5.782 -16.254 1.00 93.75 554 ALA A CA 1
ATOM 4111 C C . ALA A 1 554 ? -23.141 -5.633 -17.762 1.00 93.75 554 ALA A C 1
ATOM 4113 O O . ALA A 1 554 ? -22.486 -6.365 -18.493 1.00 93.75 554 ALA A O 1
ATOM 4114 N N . SER A 1 555 ? -23.922 -4.667 -18.232 1.00 95.12 555 SER A N 1
ATOM 4115 C CA . SER A 1 555 ? -23.945 -4.291 -19.649 1.00 95.12 555 SER A CA 1
ATOM 4116 C C . SER A 1 555 ? -24.111 -2.782 -19.775 1.00 95.12 555 SER A C 1
ATOM 4118 O O . SER A 1 555 ? -25.117 -2.255 -19.295 1.00 95.12 555 SER A O 1
ATOM 4120 N N . LEU A 1 556 ? -23.169 -2.083 -20.410 1.00 95.06 556 LEU A N 1
ATOM 4121 C CA . LEU A 1 556 ? -23.258 -0.653 -20.731 1.00 95.06 556 LEU A CA 1
ATOM 4122 C C . LEU A 1 556 ? -23.024 -0.424 -22.228 1.00 95.06 556 LEU A C 1
ATOM 4124 O O . LEU A 1 556 ? -22.155 -1.041 -22.845 1.00 95.06 556 LEU A O 1
ATOM 4128 N N . SER A 1 557 ? -23.770 0.517 -22.808 1.00 95.81 557 SER A N 1
ATOM 4129 C CA . SER A 1 557 ? -23.523 1.017 -24.164 1.00 95.81 557 SER A CA 1
ATOM 4130 C C . SER A 1 557 ? -24.050 2.440 -24.339 1.00 95.81 557 SER A C 1
ATOM 4132 O O . SER A 1 557 ? -24.937 2.889 -23.608 1.00 95.81 557 SER A O 1
ATOM 4134 N N . GLY A 1 558 ? -23.506 3.169 -25.309 1.00 95.25 558 GLY A N 1
ATOM 4135 C CA . GLY A 1 558 ? -24.014 4.479 -25.701 1.00 95.25 558 GLY A CA 1
ATOM 4136 C C . GLY A 1 558 ? -22.930 5.443 -26.158 1.00 95.25 558 GLY A C 1
ATOM 4137 O O . GLY A 1 558 ? -21.782 5.068 -26.394 1.00 95.25 558 GLY A O 1
ATOM 4138 N N . ARG A 1 559 ? -23.314 6.709 -26.319 1.00 94.19 559 ARG A N 1
ATOM 4139 C CA . ARG A 1 559 ? -22.437 7.774 -26.818 1.00 94.19 559 ARG A CA 1
ATOM 4140 C C . ARG A 1 559 ? -22.787 9.101 -26.165 1.00 94.19 559 ARG A C 1
ATOM 4142 O O . ARG A 1 559 ? -23.965 9.435 -26.078 1.00 94.19 559 ARG A O 1
ATOM 4149 N N . ILE A 1 560 ? -21.763 9.874 -25.820 1.00 90.62 560 ILE A N 1
ATOM 4150 C CA . ILE A 1 560 ? -21.833 11.265 -25.369 1.00 90.62 560 ILE A CA 1
ATOM 4151 C C . ILE A 1 560 ? -21.040 12.114 -26.365 1.00 90.62 560 ILE A C 1
ATOM 4153 O O . ILE A 1 560 ? -19.878 11.823 -26.633 1.00 90.62 560 ILE A O 1
ATOM 4157 N N . ASN A 1 561 ? -21.661 13.146 -26.929 1.00 88.38 561 ASN A N 1
ATOM 4158 C CA . ASN A 1 561 ? -21.020 14.061 -27.875 1.00 88.38 561 ASN A CA 1
ATOM 4159 C C . ASN A 1 561 ? -20.342 15.251 -27.168 1.00 88.38 561 ASN A C 1
ATOM 4161 O O . ASN A 1 561 ? -20.614 15.501 -25.989 1.00 88.38 561 ASN A O 1
ATOM 4165 N N . PRO A 1 562 ? -19.507 16.027 -27.888 1.00 81.88 562 PRO A N 1
ATOM 4166 C CA . PRO A 1 562 ? -18.856 17.224 -27.347 1.00 81.88 562 PRO A CA 1
ATOM 4167 C C . PRO A 1 562 ? -19.846 18.307 -26.898 1.00 81.88 562 PRO A C 1
ATOM 4169 O O . PRO A 1 562 ? -19.641 18.965 -25.887 1.00 81.88 562 PRO A O 1
ATOM 4172 N N . ASP A 1 563 ? -20.978 18.448 -27.597 1.00 79.88 563 ASP A N 1
ATOM 4173 C CA . ASP A 1 563 ? -22.061 19.380 -27.236 1.00 79.88 563 ASP A CA 1
ATOM 4174 C C . ASP A 1 563 ? -22.837 18.962 -25.969 1.00 79.88 563 ASP A C 1
ATOM 4176 O O . ASP A 1 563 ? -23.789 19.632 -25.568 1.00 79.88 563 ASP A O 1
ATOM 4180 N N . GLY A 1 564 ? -22.439 17.848 -25.346 1.00 77.88 564 GLY A N 1
ATOM 4181 C CA . GLY A 1 564 ? -23.086 17.239 -24.193 1.00 77.88 564 GLY A CA 1
ATOM 4182 C C . GLY A 1 564 ? -24.333 16.425 -24.529 1.00 77.88 564 GLY A C 1
ATOM 4183 O O . GLY A 1 564 ? -24.907 15.812 -23.632 1.00 77.88 564 GLY A O 1
ATOM 4184 N N . ALA A 1 565 ? -24.746 16.355 -25.800 1.00 83.00 565 ALA A N 1
ATOM 4185 C CA . ALA A 1 565 ? -25.874 15.534 -26.208 1.00 83.00 565 ALA A CA 1
ATOM 4186 C C . ALA A 1 565 ? -25.485 14.050 -26.243 1.00 83.00 565 ALA A C 1
ATOM 4188 O O . ALA A 1 565 ? -24.509 13.654 -26.883 1.00 83.00 565 ALA A O 1
ATOM 4189 N N . GLY A 1 566 ? -26.297 13.205 -25.617 1.00 88.00 566 GLY A N 1
ATOM 4190 C CA . GLY A 1 566 ? -26.100 11.758 -25.602 1.00 88.00 566 GLY A CA 1
ATOM 4191 C C . GLY A 1 566 ? -26.125 11.179 -24.194 1.00 88.00 566 GLY A C 1
ATOM 4192 O O . GLY A 1 566 ? -26.169 11.908 -23.207 1.00 88.00 566 GLY A O 1
ATOM 4193 N N . LEU A 1 567 ? -26.152 9.854 -24.122 1.00 93.50 567 LEU A N 1
ATOM 4194 C CA . LEU A 1 567 ? -26.219 9.097 -22.881 1.00 93.50 567 LEU A CA 1
ATOM 4195 C C . LEU A 1 567 ? -25.489 7.767 -23.081 1.00 93.50 567 LEU A C 1
ATOM 4197 O O . LEU A 1 567 ? -25.646 7.120 -24.121 1.00 93.50 567 LEU A O 1
ATOM 4201 N N . ILE A 1 568 ? -24.711 7.355 -22.084 1.00 94.19 568 ILE A N 1
ATOM 4202 C CA . ILE A 1 568 ? -24.265 5.967 -21.928 1.00 94.19 568 ILE A CA 1
ATOM 4203 C C . ILE A 1 568 ? -25.148 5.350 -20.852 1.00 94.19 568 ILE A C 1
ATOM 4205 O O . ILE A 1 568 ? -25.229 5.884 -19.753 1.00 94.19 568 ILE A O 1
ATOM 4209 N N . SER A 1 569 ? -25.833 4.252 -21.151 1.00 96.19 569 SER A N 1
ATOM 4210 C CA . SER A 1 569 ? -26.754 3.619 -20.203 1.00 96.19 569 SER A CA 1
ATOM 4211 C C . SER A 1 569 ? -26.556 2.115 -20.143 1.00 96.19 569 SER A C 1
ATOM 4213 O O . SER A 1 569 ? -26.098 1.499 -21.108 1.00 96.19 569 SER A O 1
ATOM 4215 N N . GLY A 1 570 ? -26.919 1.522 -19.013 1.00 95.62 570 GLY A N 1
ATOM 4216 C CA . GLY A 1 570 ? -26.707 0.108 -18.770 1.00 95.62 570 GLY A CA 1
ATOM 4217 C C . GLY A 1 570 ? -27.432 -0.426 -17.547 1.00 95.62 570 GLY A C 1
ATOM 4218 O O . GLY A 1 570 ? -28.208 0.283 -16.905 1.00 95.62 570 GLY A O 1
ATOM 4219 N N . ARG A 1 571 ? -27.153 -1.686 -17.221 1.00 95.69 571 ARG A N 1
ATOM 4220 C CA . ARG A 1 571 ? -27.630 -2.365 -16.014 1.00 95.69 571 ARG A CA 1
ATOM 4221 C C . ARG A 1 571 ? -26.465 -3.104 -15.356 1.00 95.69 571 ARG A C 1
ATOM 4223 O O . ARG A 1 571 ? -25.616 -3.641 -16.064 1.00 95.69 571 ARG A O 1
ATOM 4230 N N . LEU A 1 572 ? -26.429 -3.104 -14.030 1.00 94.00 572 LEU A N 1
ATOM 4231 C CA . LEU A 1 572 ? -25.524 -3.873 -13.178 1.00 94.00 572 LEU A CA 1
ATOM 4232 C C . LEU A 1 572 ? -26.377 -4.798 -12.332 1.00 94.00 572 LEU A C 1
ATOM 4234 O O . LEU A 1 572 ? -27.304 -4.328 -11.682 1.00 94.00 572 LEU A O 1
ATOM 4238 N N . GLN A 1 573 ? -26.049 -6.075 -12.305 1.00 94.31 573 GLN A N 1
ATOM 4239 C CA . GLN A 1 573 ? -26.662 -7.049 -11.422 1.00 94.31 573 GLN A CA 1
ATOM 4240 C C . GLN A 1 573 ? -25.565 -7.862 -10.760 1.00 94.31 573 GLN A C 1
ATOM 4242 O O . GLN A 1 573 ? -24.611 -8.260 -11.413 1.00 94.31 573 GLN A O 1
ATOM 4247 N N . ALA A 1 574 ? -25.670 -8.117 -9.467 1.00 93.62 574 ALA A N 1
ATOM 4248 C CA . ALA A 1 574 ? -24.791 -9.068 -8.810 1.00 93.62 574 ALA A CA 1
ATOM 4249 C C . ALA A 1 574 ? -25.483 -9.677 -7.603 1.00 93.62 574 ALA A C 1
ATOM 4251 O O . ALA A 1 574 ? -26.225 -8.995 -6.900 1.00 93.62 574 ALA A O 1
ATOM 4252 N N . VAL A 1 575 ? -25.205 -10.952 -7.342 1.00 90.88 575 VAL A N 1
ATOM 4253 C CA . VAL A 1 575 ? -25.590 -11.584 -6.071 1.00 90.88 575 VAL A CA 1
ATOM 4254 C C . VAL A 1 575 ? -24.747 -11.023 -4.920 1.00 90.88 575 VAL A C 1
ATOM 4256 O O . VAL A 1 575 ? -25.258 -10.882 -3.815 1.00 90.88 575 VAL A O 1
ATOM 4259 N N . ARG A 1 576 ? -23.493 -10.647 -5.209 1.00 90.12 576 ARG A N 1
ATOM 4260 C CA . ARG A 1 576 ? -22.547 -10.007 -4.293 1.00 90.12 576 ARG A CA 1
ATOM 4261 C C . ARG A 1 576 ? -21.879 -8.814 -4.982 1.00 90.12 576 ARG A C 1
ATOM 4263 O O . ARG A 1 576 ? -21.332 -8.968 -6.072 1.00 90.12 576 ARG A O 1
ATOM 4270 N N . ALA A 1 577 ? -21.895 -7.632 -4.372 1.00 90.44 577 ALA A N 1
ATOM 4271 C CA . ALA A 1 577 ? -21.337 -6.419 -4.975 1.00 90.44 577 ALA A CA 1
ATOM 4272 C C . ALA A 1 577 ? -19.802 -6.357 -5.001 1.00 90.44 577 ALA A C 1
ATOM 4274 O O . ALA A 1 577 ? -19.241 -5.644 -5.838 1.00 90.44 577 ALA A O 1
ATOM 4275 N N . ALA A 1 578 ? -19.122 -7.056 -4.088 1.00 89.81 578 ALA A N 1
ATOM 4276 C CA . ALA A 1 578 ? -17.685 -6.930 -3.843 1.00 89.81 578 ALA A CA 1
ATOM 4277 C C . ALA A 1 578 ? -16.818 -6.983 -5.120 1.00 89.81 578 ALA A C 1
ATOM 4279 O O . ALA A 1 578 ? -16.045 -6.042 -5.313 1.00 89.81 578 ALA A O 1
ATOM 4280 N N . PRO A 1 579 ? -16.995 -7.940 -6.059 1.00 89.56 579 PRO A N 1
ATOM 4281 C CA . PRO A 1 579 ? -16.203 -7.985 -7.292 1.00 89.56 579 PRO A CA 1
ATOM 4282 C C . PRO A 1 579 ? -16.367 -6.729 -8.166 1.00 89.56 579 PRO A C 1
ATOM 4284 O O . PRO A 1 579 ? -15.388 -6.180 -8.674 1.00 89.56 579 PRO A O 1
ATOM 4287 N N . LEU A 1 580 ? -17.602 -6.230 -8.320 1.00 89.75 580 LEU A N 1
ATOM 4288 C CA . LEU A 1 580 ? -17.890 -5.027 -9.111 1.00 89.75 580 LEU A CA 1
ATOM 4289 C C . LEU A 1 580 ? -17.357 -3.760 -8.437 1.00 89.75 580 LEU A C 1
ATOM 4291 O O . LEU A 1 580 ? -16.831 -2.877 -9.115 1.00 89.75 580 LEU A O 1
ATOM 4295 N N . LEU A 1 581 ? -17.472 -3.667 -7.110 1.00 89.25 581 LEU A N 1
ATOM 4296 C CA . LEU A 1 581 ? -16.939 -2.545 -6.337 1.00 89.25 581 LEU A CA 1
ATOM 4297 C C . LEU A 1 581 ? -15.406 -2.526 -6.364 1.00 89.25 581 LEU A C 1
ATOM 4299 O O . LEU A 1 581 ? -14.819 -1.453 -6.495 1.00 89.25 581 LEU A O 1
ATOM 4303 N N . SER A 1 582 ? -14.759 -3.691 -6.305 1.00 87.94 582 SER A N 1
ATOM 4304 C CA . SER A 1 582 ? -13.307 -3.829 -6.451 1.00 87.94 582 SER A CA 1
ATOM 4305 C C . SER A 1 582 ? -12.846 -3.360 -7.831 1.00 87.94 582 SER A C 1
ATOM 4307 O O . SER A 1 582 ? -11.949 -2.521 -7.915 1.00 87.94 582 SER A O 1
ATOM 4309 N N . LEU A 1 583 ? -13.516 -3.796 -8.907 1.00 88.44 583 LEU A N 1
ATOM 4310 C CA . LEU A 1 583 ? -13.231 -3.336 -10.271 1.00 88.44 583 LEU A CA 1
ATOM 4311 C C . LEU A 1 583 ? -13.439 -1.821 -10.429 1.00 88.44 583 LEU A C 1
ATOM 4313 O O . LEU A 1 583 ? -12.563 -1.130 -10.947 1.00 88.44 583 LEU A O 1
ATOM 4317 N N . LEU A 1 584 ? -14.570 -1.285 -9.956 1.00 86.38 584 LEU A N 1
ATOM 4318 C CA . LEU A 1 584 ? -14.868 0.150 -10.022 1.00 86.38 584 LEU A CA 1
ATOM 4319 C C . LEU A 1 584 ? -13.858 0.976 -9.211 1.00 86.38 584 LEU A C 1
ATOM 4321 O O . LEU A 1 584 ? -13.468 2.066 -9.630 1.00 86.38 584 LEU A O 1
ATOM 4325 N N . GLY A 1 585 ? -13.401 0.437 -8.078 1.00 83.19 585 GLY A N 1
ATOM 4326 C CA . GLY A 1 585 ? -12.367 1.027 -7.237 1.00 83.19 585 GLY A CA 1
ATOM 4327 C C . GLY A 1 585 ? -11.023 1.188 -7.950 1.00 83.19 585 GLY A C 1
ATOM 4328 O O . GLY A 1 585 ? -10.328 2.161 -7.672 1.00 83.19 585 GLY A O 1
ATOM 4329 N N . ARG A 1 586 ? -10.679 0.317 -8.915 1.00 84.56 586 ARG A N 1
ATOM 4330 C CA . ARG A 1 586 ? -9.429 0.446 -9.690 1.00 84.56 586 ARG A CA 1
ATOM 4331 C C . ARG A 1 586 ? -9.409 1.693 -10.569 1.00 84.56 586 ARG A C 1
ATOM 4333 O O . ARG A 1 586 ? -8.343 2.259 -10.760 1.00 84.56 586 ARG A O 1
ATOM 4340 N N . PHE A 1 587 ? -10.556 2.162 -11.061 1.00 78.62 587 PHE A N 1
ATOM 4341 C CA . PHE A 1 587 ? -10.639 3.361 -11.908 1.00 78.62 587 PHE A CA 1
ATOM 4342 C C . PHE A 1 587 ? -10.800 4.672 -11.117 1.00 78.62 587 PHE A C 1
ATOM 4344 O O . PHE A 1 587 ? -10.763 5.747 -11.716 1.00 78.62 587 PHE A O 1
ATOM 4351 N N . GLN A 1 588 ? -10.990 4.615 -9.791 1.00 73.50 588 GLN A N 1
ATOM 4352 C CA . GLN A 1 588 ? -11.185 5.798 -8.948 1.00 73.50 588 GLN A CA 1
ATOM 4353 C C . GLN A 1 588 ? -9.910 6.181 -8.202 1.00 73.50 588 GLN A C 1
ATOM 4355 O O . GLN A 1 588 ? -9.495 5.488 -7.276 1.00 73.50 588 GLN A O 1
ATOM 4360 N N . ARG A 1 589 ? -9.365 7.363 -8.506 1.00 71.31 589 ARG A N 1
ATOM 4361 C CA . ARG A 1 589 ? -8.230 7.932 -7.762 1.00 71.31 589 ARG A CA 1
ATOM 4362 C C . ARG A 1 589 ? -8.545 8.167 -6.281 1.00 71.31 589 ARG A C 1
ATOM 4364 O O . ARG A 1 589 ? -7.695 7.966 -5.425 1.00 71.31 589 ARG A O 1
ATOM 4371 N N . ASP A 1 590 ? -9.777 8.579 -5.990 1.00 70.50 590 ASP A N 1
ATOM 4372 C CA . ASP A 1 590 ? -10.206 8.993 -4.646 1.00 70.50 590 ASP A CA 1
ATOM 4373 C C . ASP A 1 590 ? -10.748 7.830 -3.798 1.00 70.50 590 ASP A C 1
ATOM 4375 O O . ASP A 1 590 ? -11.175 8.024 -2.665 1.00 70.50 590 ASP A O 1
ATOM 4379 N N . GLY A 1 591 ? -10.810 6.619 -4.370 1.00 70.56 591 GLY A N 1
ATOM 4380 C CA . GLY A 1 591 ? -11.156 5.390 -3.657 1.00 70.56 591 GLY A CA 1
ATOM 4381 C C . GLY A 1 591 ? -12.457 5.422 -2.844 1.00 70.56 591 GLY A C 1
ATOM 4382 O O . GLY A 1 591 ? -12.548 4.688 -1.861 1.00 70.56 591 GLY A O 1
ATOM 4383 N N . LEU A 1 592 ? -13.453 6.238 -3.214 1.00 77.25 592 LEU A N 1
ATOM 4384 C CA . LEU A 1 592 ? -14.696 6.419 -2.448 1.00 77.25 592 LEU A CA 1
ATOM 4385 C C . LEU A 1 592 ? -15.517 5.131 -2.349 1.00 77.25 592 LEU A C 1
ATOM 4387 O O . LEU A 1 592 ? -16.152 4.877 -1.332 1.00 77.25 592 LEU A O 1
ATOM 4391 N N . VAL A 1 593 ? -15.439 4.263 -3.359 1.00 81.69 593 VAL A N 1
ATOM 4392 C CA . VAL A 1 593 ? -16.021 2.908 -3.313 1.00 81.69 593 VAL A CA 1
ATOM 4393 C C . VAL A 1 593 ? -15.420 2.059 -2.183 1.00 81.69 593 VAL A C 1
ATOM 4395 O O . VAL A 1 593 ? -16.058 1.135 -1.683 1.00 81.69 593 VAL A O 1
ATOM 4398 N N . GLY A 1 594 ? -14.221 2.403 -1.704 1.00 77.19 594 GLY A N 1
ATOM 4399 C CA . GLY A 1 594 ? -13.605 1.855 -0.496 1.00 77.19 594 GLY A CA 1
ATOM 4400 C C . GLY A 1 594 ? -14.427 2.078 0.782 1.00 77.19 594 GLY A C 1
ATOM 4401 O O . GLY A 1 594 ? -14.355 1.253 1.687 1.00 77.19 594 GLY A O 1
ATOM 4402 N N . LEU A 1 595 ? -15.258 3.124 0.840 1.00 81.75 595 LEU A N 1
ATOM 4403 C CA . LEU A 1 595 ? -16.126 3.438 1.985 1.00 81.75 595 LEU A CA 1
ATOM 4404 C C . LEU A 1 595 ? -17.403 2.585 2.045 1.00 81.75 595 LEU A C 1
ATOM 4406 O O . LEU A 1 595 ? -18.151 2.695 3.014 1.00 81.75 595 LEU A O 1
ATOM 4410 N N . ALA A 1 596 ? -17.679 1.757 1.028 1.00 86.38 596 ALA A N 1
ATOM 4411 C CA . ALA A 1 596 ? -18.850 0.885 1.030 1.00 86.38 596 ALA A CA 1
ATOM 4412 C C . ALA A 1 596 ? -18.801 -0.075 2.242 1.00 86.38 596 ALA A C 1
ATOM 4414 O O . ALA A 1 596 ? -17.824 -0.828 2.361 1.00 86.38 596 ALA A O 1
ATOM 4415 N N . PRO A 1 597 ? -19.820 -0.063 3.126 1.00 85.50 597 PRO A N 1
ATOM 4416 C CA . PRO A 1 597 ? -19.887 -0.957 4.277 1.00 85.50 597 PRO A CA 1
ATOM 4417 C C . PRO A 1 597 ? -19.955 -2.438 3.870 1.00 85.50 597 PRO A C 1
ATOM 4419 O O . PRO A 1 597 ? -20.357 -2.738 2.740 1.00 85.50 597 PRO A O 1
ATOM 4422 N N . PRO A 1 598 ? -19.644 -3.373 4.790 1.00 85.06 598 PRO A N 1
ATOM 4423 C CA . PRO A 1 598 ? -19.681 -4.810 4.516 1.00 85.06 598 PRO A CA 1
ATOM 4424 C C . PRO A 1 598 ? -21.012 -5.287 3.926 1.00 85.06 598 PRO A C 1
ATOM 4426 O O . PRO A 1 598 ? -21.004 -5.986 2.922 1.00 85.06 598 PRO A O 1
ATOM 4429 N N . PHE A 1 599 ? -22.151 -4.824 4.449 1.00 86.12 599 PHE A N 1
ATOM 4430 C CA . PHE A 1 599 ? -23.469 -5.223 3.943 1.00 86.12 599 PHE A CA 1
ATOM 4431 C C . PHE A 1 599 ? -23.732 -4.793 2.488 1.00 86.12 599 PHE A C 1
ATOM 4433 O O . PHE A 1 599 ? -24.475 -5.457 1.773 1.00 86.12 599 PHE A O 1
ATOM 4440 N N . ILE A 1 600 ? -23.113 -3.701 2.013 1.00 89.62 600 ILE A N 1
ATOM 4441 C CA . ILE A 1 600 ? -23.190 -3.309 0.596 1.00 89.62 600 ILE A CA 1
ATOM 4442 C C . ILE A 1 600 ? -22.285 -4.209 -0.240 1.00 89.62 600 ILE A C 1
ATOM 4444 O O . ILE A 1 600 ? -22.680 -4.602 -1.330 1.00 89.62 600 ILE A O 1
ATOM 4448 N N . ARG A 1 601 ? -21.078 -4.522 0.249 1.00 89.56 601 ARG A N 1
ATOM 4449 C CA . ARG A 1 601 ? -20.109 -5.376 -0.458 1.00 89.56 601 ARG A CA 1
ATOM 4450 C C . ARG A 1 601 ? -20.619 -6.801 -0.609 1.00 89.56 601 ARG A C 1
ATOM 4452 O O . ARG A 1 601 ? -20.525 -7.358 -1.696 1.00 89.56 601 ARG A O 1
ATOM 4459 N N . GLU A 1 602 ? -21.186 -7.350 0.454 1.00 88.25 602 GLU A N 1
ATOM 4460 C CA . GLU A 1 602 ? -21.704 -8.715 0.479 1.00 88.25 602 GLU A CA 1
ATOM 4461 C C . GLU A 1 602 ? -23.138 -8.821 -0.058 1.00 88.25 602 GLU A C 1
ATOM 4463 O O . GLU A 1 602 ? -23.561 -9.885 -0.503 1.00 88.25 602 GLU A O 1
ATOM 4468 N N . GLY A 1 603 ? -23.881 -7.712 -0.067 1.00 88.44 603 GLY A N 1
ATOM 4469 C CA . GLY A 1 603 ? -25.252 -7.662 -0.557 1.00 88.44 603 GLY A CA 1
ATOM 4470 C C . GLY A 1 603 ? -25.369 -7.753 -2.079 1.00 88.44 603 GLY A C 1
ATOM 4471 O O . GLY A 1 603 ? -24.472 -7.366 -2.835 1.00 88.44 603 GLY A O 1
ATOM 4472 N N . GLY A 1 604 ? -26.534 -8.221 -2.529 1.00 91.25 604 GLY A N 1
ATOM 4473 C CA . GLY A 1 604 ? -26.904 -8.193 -3.940 1.00 91.25 604 GLY A CA 1
ATOM 4474 C C . GLY A 1 604 ? -27.221 -6.780 -4.426 1.00 91.25 604 GLY A C 1
ATOM 4475 O O . GLY A 1 604 ? -27.671 -5.930 -3.655 1.00 91.25 604 GLY A O 1
ATOM 4476 N N . LEU A 1 605 ? -27.011 -6.523 -5.714 1.00 93.19 605 LEU A N 1
ATOM 4477 C CA . LEU A 1 605 ? -27.341 -5.253 -6.358 1.00 93.19 605 LEU A CA 1
ATOM 4478 C C . LEU A 1 605 ? -28.058 -5.485 -7.684 1.00 93.19 605 LEU A C 1
ATOM 4480 O O . LEU A 1 605 ? -27.735 -6.418 -8.415 1.00 93.19 605 LEU A O 1
ATOM 4484 N N . ASP A 1 606 ? -28.994 -4.601 -8.004 1.00 95.19 606 ASP A N 1
ATOM 4485 C CA . ASP A 1 606 ? -29.633 -4.495 -9.311 1.00 95.19 606 ASP A CA 1
ATOM 4486 C C . ASP A 1 606 ? -29.856 -3.015 -9.640 1.00 95.19 606 ASP A C 1
ATOM 4488 O O . ASP A 1 606 ? -30.799 -2.391 -9.154 1.00 95.19 606 ASP A O 1
ATOM 4492 N N . LEU A 1 607 ? -28.952 -2.435 -10.429 1.00 95.81 607 LEU A N 1
ATOM 4493 C CA . LEU A 1 607 ? -28.864 -0.999 -10.679 1.00 95.81 607 LEU A CA 1
ATOM 4494 C C . LEU A 1 607 ? -28.936 -0.687 -12.171 1.00 95.81 607 LEU A C 1
ATOM 4496 O O . LEU A 1 607 ? -28.163 -1.209 -12.970 1.00 95.81 607 LEU A O 1
ATOM 4500 N N . ALA A 1 608 ? -29.809 0.238 -12.553 1.00 96.69 608 ALA A N 1
ATOM 4501 C CA . ALA A 1 608 ? -29.703 0.945 -13.820 1.00 96.69 608 ALA A CA 1
ATOM 4502 C C . ALA A 1 608 ? -28.607 2.015 -13.715 1.00 96.69 608 ALA A C 1
ATOM 4504 O O . ALA A 1 608 ? -28.578 2.783 -12.754 1.00 96.69 608 ALA A O 1
ATOM 4505 N N . ILE A 1 609 ? -27.721 2.076 -14.711 1.00 95.50 609 ILE A N 1
ATOM 4506 C CA . ILE A 1 609 ? -26.699 3.120 -14.833 1.00 95.50 609 ILE A CA 1
ATOM 4507 C C . ILE A 1 609 ? -27.063 4.064 -15.970 1.00 95.50 609 ILE A C 1
ATOM 4509 O O . ILE A 1 609 ? -27.429 3.617 -17.059 1.00 95.50 609 ILE A O 1
ATOM 4513 N N . SER A 1 610 ? -26.846 5.358 -15.766 1.00 94.94 610 SER A N 1
ATOM 4514 C CA . SER A 1 610 ? -26.832 6.354 -16.833 1.00 94.94 610 SER A CA 1
ATOM 4515 C C . SER A 1 610 ? -25.695 7.356 -16.628 1.00 94.94 610 SER A C 1
ATOM 4517 O O . SER A 1 610 ? -25.551 7.896 -15.535 1.00 94.94 610 SER A O 1
ATOM 4519 N N . ILE A 1 611 ? -24.907 7.620 -17.667 1.00 93.19 611 ILE A N 1
ATOM 4520 C CA . ILE A 1 611 ? -23.826 8.607 -17.685 1.00 93.19 611 ILE A CA 1
ATOM 4521 C C . ILE A 1 611 ? -24.143 9.660 -18.748 1.00 93.19 611 ILE A C 1
ATOM 4523 O O . ILE A 1 611 ? -24.308 9.324 -19.924 1.00 93.19 611 ILE A O 1
ATOM 4527 N N . ASP A 1 612 ? -24.198 10.924 -18.339 1.00 91.56 612 ASP A N 1
ATOM 4528 C CA . ASP A 1 612 ? -24.425 12.088 -19.200 1.00 91.56 612 ASP A CA 1
ATOM 4529 C C . ASP A 1 612 ? -23.404 13.205 -18.922 1.00 91.56 612 ASP A C 1
ATOM 4531 O O . ASP A 1 612 ? -22.727 13.199 -17.894 1.00 91.56 612 ASP A O 1
ATOM 4535 N N . ARG A 1 613 ? -23.252 14.164 -19.843 1.00 88.38 613 ARG A N 1
ATOM 4536 C CA . ARG A 1 613 ? -22.379 15.333 -19.638 1.00 88.38 613 ARG A CA 1
ATOM 4537 C C . ARG A 1 613 ? -23.197 16.465 -19.024 1.00 88.38 613 ARG A C 1
ATOM 4539 O O . ARG A 1 613 ? -24.212 16.875 -19.585 1.00 88.38 613 ARG A O 1
ATOM 4546 N N . LEU A 1 614 ? -22.740 16.992 -17.890 1.00 82.50 614 LEU A N 1
ATOM 4547 C CA . LEU A 1 614 ? -23.391 18.127 -17.245 1.00 82.50 614 LEU A CA 1
ATOM 4548 C C . LEU A 1 614 ? -23.251 19.380 -18.125 1.00 82.50 614 LEU A C 1
ATOM 4550 O O . LEU A 1 614 ? -22.152 19.663 -18.617 1.00 82.50 614 LEU A O 1
ATOM 4554 N N . PRO A 1 615 ? -24.334 20.154 -18.316 1.00 70.62 615 PRO A N 1
ATOM 4555 C CA . PRO A 1 615 ? -24.241 21.437 -18.992 1.00 70.62 615 PRO A CA 1
ATOM 4556 C C . PRO A 1 615 ? -23.356 22.394 -18.177 1.00 70.62 615 PRO A C 1
ATOM 4558 O O . PRO A 1 615 ? -23.347 22.316 -16.945 1.00 70.62 615 PRO A O 1
ATOM 4561 N N . PRO A 1 616 ? -22.627 23.312 -18.834 1.00 63.53 616 PRO A N 1
ATOM 4562 C CA . PRO A 1 616 ? -21.826 24.309 -18.133 1.00 63.53 616 PRO A CA 1
ATOM 4563 C C . PRO A 1 616 ? -22.723 25.158 -17.218 1.00 63.53 616 PRO A C 1
ATOM 4565 O O . PRO A 1 616 ? -23.709 25.737 -17.675 1.00 63.53 616 PRO A O 1
ATOM 4568 N N . GLY A 1 617 ? -22.388 25.219 -15.929 1.00 61.00 617 GLY A N 1
ATOM 4569 C CA . GLY A 1 617 ? -23.126 25.961 -14.904 1.00 61.00 617 GLY A CA 1
ATOM 4570 C C . GLY A 1 617 ? -22.194 26.519 -13.826 1.00 61.00 617 GLY A C 1
ATOM 4571 O O . GLY A 1 617 ? -21.013 26.190 -13.800 1.00 61.00 617 GLY A O 1
ATOM 4572 N N . ASP A 1 618 ? -22.725 27.359 -12.932 1.00 49.03 618 ASP A N 1
ATOM 4573 C CA . ASP A 1 618 ? -21.937 28.164 -11.977 1.00 49.03 618 ASP A CA 1
ATOM 4574 C C . ASP A 1 618 ? -21.110 27.357 -10.945 1.00 49.03 618 ASP A C 1
ATOM 4576 O O . ASP A 1 618 ? -20.221 27.927 -10.316 1.00 49.03 618 ASP A O 1
ATOM 4580 N N . GLU A 1 619 ? -21.359 26.051 -10.757 1.00 56.84 619 GLU A N 1
ATOM 4581 C CA . GLU A 1 619 ? -20.698 25.237 -9.713 1.00 56.84 619 GLU A CA 1
ATOM 4582 C C . GLU A 1 619 ? -19.674 24.200 -10.217 1.00 56.84 619 GLU A C 1
ATOM 4584 O O . GLU A 1 619 ? -18.861 23.733 -9.422 1.00 56.84 619 GLU A O 1
ATOM 4589 N N . LEU A 1 620 ? -19.687 23.820 -11.500 1.00 63.03 620 LEU A N 1
ATOM 4590 C CA . LEU A 1 620 ? -18.811 22.785 -12.073 1.00 63.03 620 LEU A CA 1
ATOM 4591 C C . LEU A 1 620 ? -18.339 23.221 -13.464 1.00 63.03 620 LEU A C 1
ATOM 4593 O O . LEU A 1 620 ? -19.133 23.697 -14.277 1.00 63.03 620 LEU A O 1
ATOM 4597 N N . ALA A 1 621 ? -17.042 23.054 -13.741 1.00 59.00 621 ALA A N 1
ATOM 4598 C CA . ALA A 1 621 ? -16.452 23.415 -15.026 1.00 59.00 621 ALA A CA 1
ATOM 4599 C C . ALA A 1 621 ? -17.137 22.685 -16.197 1.00 59.00 621 ALA A C 1
ATOM 4601 O O . ALA A 1 621 ? -17.665 21.578 -16.056 1.00 59.00 621 ALA A O 1
ATOM 4602 N N . SER A 1 622 ? -17.109 23.315 -17.373 1.00 60.84 622 SER A N 1
ATOM 4603 C CA . SER A 1 622 ? -17.626 22.732 -18.613 1.00 60.84 622 SER A CA 1
ATOM 4604 C C . SER A 1 622 ? -16.968 21.370 -18.864 1.00 60.84 622 SER A C 1
ATOM 4606 O O . SER A 1 622 ? -15.745 21.275 -18.874 1.00 60.84 622 SER A O 1
ATOM 4608 N N . GLY A 1 623 ? -17.775 20.322 -19.046 1.00 69.56 623 GLY A N 1
ATOM 4609 C CA . GLY A 1 623 ? -17.285 18.987 -19.396 1.00 69.56 623 GLY A CA 1
ATOM 4610 C C . GLY A 1 623 ? -17.248 17.941 -18.274 1.00 69.56 623 GLY A C 1
ATOM 4611 O O . GLY A 1 623 ? -16.740 16.848 -18.518 1.00 69.56 623 GLY A O 1
ATOM 4612 N N . ALA A 1 624 ? -17.814 18.218 -17.094 1.00 83.00 624 ALA A N 1
ATOM 4613 C CA . ALA A 1 624 ? -18.020 17.199 -16.061 1.00 83.00 624 ALA A CA 1
ATOM 4614 C C . ALA A 1 624 ? -19.001 16.098 -16.519 1.00 83.00 624 ALA A C 1
ATOM 4616 O O . ALA A 1 624 ? -20.007 16.378 -17.180 1.00 83.00 624 ALA A O 1
ATOM 4617 N N . LEU A 1 625 ? -18.730 14.847 -16.143 1.00 87.69 625 LEU A N 1
ATOM 4618 C CA . LEU A 1 625 ? -19.624 13.712 -16.374 1.00 87.69 625 LEU A CA 1
ATOM 4619 C C . LEU A 1 625 ? -20.456 13.453 -15.122 1.00 87.69 625 LEU A C 1
ATOM 4621 O O . LEU A 1 625 ? -19.921 13.403 -14.018 1.00 87.69 625 LEU A O 1
ATOM 4625 N N . ARG A 1 626 ? -21.762 13.259 -15.290 1.00 90.62 626 ARG A N 1
ATOM 4626 C CA . ARG A 1 626 ? -22.658 12.801 -14.234 1.00 90.62 626 ARG A CA 1
ATOM 4627 C C . ARG A 1 626 ? -22.943 11.321 -14.422 1.00 90.62 626 ARG A C 1
ATOM 4629 O O . ARG A 1 626 ? -23.528 10.930 -15.422 1.00 90.62 626 ARG A O 1
ATOM 4636 N N . LEU A 1 627 ? -22.567 10.521 -13.437 1.00 92.12 627 LEU A N 1
ATOM 4637 C CA . LEU A 1 627 ? -23.003 9.142 -13.262 1.00 92.12 627 LEU A CA 1
ATOM 4638 C C . LEU A 1 627 ? -24.262 9.145 -12.395 1.00 92.12 627 LEU A C 1
ATOM 4640 O O . LEU A 1 627 ? -24.227 9.686 -11.295 1.00 92.12 627 LEU A O 1
ATOM 4644 N N . SER A 1 628 ? -25.340 8.519 -12.854 1.00 94.44 628 SER A N 1
ATOM 4645 C CA . SER A 1 628 ? -26.540 8.254 -12.057 1.00 94.44 628 SER A CA 1
ATOM 4646 C C . SER A 1 628 ? -26.782 6.747 -11.977 1.00 94.44 628 SER A C 1
ATOM 4648 O O . SER A 1 628 ? -26.657 6.042 -12.979 1.00 94.44 628 SER A O 1
ATOM 4650 N N . LEU A 1 629 ? -27.092 6.265 -10.780 1.00 95.06 629 LEU A N 1
ATOM 4651 C CA . LEU A 1 629 ? -27.382 4.876 -10.441 1.00 95.06 629 LEU A CA 1
ATOM 4652 C C . LEU A 1 629 ? -28.758 4.834 -9.781 1.00 95.06 629 LEU A C 1
ATOM 4654 O O . LEU A 1 629 ? -28.989 5.602 -8.852 1.00 95.06 629 LEU A O 1
ATOM 4658 N N . GLU A 1 630 ? -29.650 3.951 -10.217 1.00 96.44 630 GLU A N 1
ATOM 4659 C CA . GLU A 1 630 ? -30.987 3.786 -9.628 1.00 96.44 630 GLU A CA 1
ATOM 4660 C C . GLU A 1 630 ? -31.391 2.309 -9.618 1.00 96.44 630 GLU A C 1
ATOM 4662 O O . GLU A 1 630 ? -31.250 1.625 -10.630 1.00 96.44 630 GLU A O 1
ATOM 4667 N N . GLY A 1 631 ? -31.915 1.804 -8.501 1.00 95.69 631 GLY A N 1
ATOM 4668 C CA . GLY A 1 631 ? -32.373 0.419 -8.401 1.00 95.69 631 GLY A CA 1
ATOM 4669 C C . GLY A 1 631 ? -32.414 -0.089 -6.967 1.00 95.69 631 GLY A C 1
ATOM 4670 O O . GLY A 1 631 ? -32.900 0.616 -6.083 1.00 95.69 631 GLY A O 1
ATOM 4671 N N . GLU A 1 632 ? -31.915 -1.302 -6.740 1.00 93.62 632 GLU A N 1
ATOM 4672 C CA . GLU A 1 632 ? -31.865 -1.946 -5.425 1.00 93.62 632 GLU A CA 1
ATOM 4673 C C . GLU A 1 632 ? -30.430 -2.350 -5.045 1.00 93.62 632 GLU A C 1
ATOM 4675 O O . GLU A 1 632 ? -29.663 -2.826 -5.881 1.00 93.62 632 GLU A O 1
ATOM 4680 N N . VAL A 1 633 ? -30.057 -2.157 -3.777 1.00 92.00 633 VAL A N 1
ATOM 4681 C CA . VAL A 1 633 ? -28.788 -2.602 -3.169 1.00 92.00 633 VAL A CA 1
ATOM 4682 C C . VAL A 1 633 ? -29.110 -3.211 -1.814 1.00 92.00 633 VAL A C 1
ATOM 4684 O O . VAL A 1 633 ? -29.876 -2.627 -1.048 1.00 92.00 633 VAL A O 1
ATOM 4687 N N . ALA A 1 634 ? -28.536 -4.378 -1.521 1.00 85.94 634 ALA A N 1
ATOM 4688 C CA . ALA A 1 634 ? -28.768 -5.130 -0.289 1.00 85.94 634 ALA A CA 1
ATOM 4689 C C . ALA A 1 634 ? -30.271 -5.291 0.040 1.00 85.94 634 ALA A C 1
ATOM 4691 O O . ALA A 1 634 ? -30.688 -5.144 1.182 1.00 85.94 634 ALA A O 1
ATOM 4692 N N . GLY A 1 635 ? -31.103 -5.539 -0.983 1.00 82.50 635 GLY A N 1
ATOM 4693 C CA . GLY A 1 635 ? -32.544 -5.788 -0.822 1.00 82.50 635 GLY A CA 1
ATOM 4694 C C . GLY A 1 635 ? -33.435 -4.549 -0.642 1.00 82.50 635 GLY A C 1
ATOM 4695 O O . GLY A 1 635 ? -34.637 -4.697 -0.410 1.00 82.50 635 GLY A O 1
ATOM 4696 N N . GLY A 1 636 ? -32.897 -3.331 -0.768 1.00 91.19 636 GLY A N 1
ATOM 4697 C CA . GLY A 1 636 ? -33.672 -2.097 -0.622 1.00 91.19 636 GLY A CA 1
ATOM 4698 C C . GLY A 1 636 ? -33.349 -1.021 -1.665 1.00 91.19 636 GLY A C 1
ATOM 4699 O O . GLY A 1 636 ? -32.373 -1.152 -2.404 1.00 91.19 636 GLY A O 1
ATOM 4700 N N . PRO A 1 637 ? -34.181 0.032 -1.791 1.00 94.88 637 PRO A N 1
ATOM 4701 C CA . PRO A 1 637 ? -34.033 1.026 -2.848 1.00 94.88 637 PRO A CA 1
ATOM 4702 C C . PRO A 1 637 ? -32.745 1.837 -2.686 1.00 94.88 637 PRO A C 1
ATOM 4704 O O . PRO A 1 637 ? -32.422 2.318 -1.598 1.00 94.88 637 PRO A O 1
ATOM 4707 N N . PHE A 1 638 ? -32.056 2.041 -3.802 1.00 95.00 638 PHE A N 1
ATOM 4708 C CA . PHE A 1 638 ? -30.815 2.792 -3.903 1.00 95.00 638 PHE A CA 1
ATOM 4709 C C . PHE A 1 638 ? -30.879 3.778 -5.066 1.00 95.00 638 PHE A C 1
ATOM 4711 O O . PHE A 1 638 ? -31.309 3.442 -6.171 1.00 95.00 638 PHE A O 1
ATOM 4718 N N . SER A 1 639 ? -30.396 4.993 -4.835 1.00 96.12 639 SER A N 1
ATOM 4719 C CA . SER A 1 639 ? -30.122 5.949 -5.903 1.00 96.12 639 SER A CA 1
ATOM 4720 C C . SER A 1 639 ? -28.848 6.716 -5.599 1.00 96.12 639 SER A C 1
ATOM 4722 O O . SER A 1 639 ? -28.699 7.207 -4.482 1.00 96.12 639 SER A O 1
ATOM 4724 N N . ALA A 1 640 ? -27.960 6.883 -6.569 1.00 94.25 640 ALA A N 1
ATOM 4725 C CA . ALA A 1 640 ? -26.756 7.683 -6.406 1.00 94.25 640 ALA A CA 1
ATOM 4726 C C . ALA A 1 640 ? -26.467 8.535 -7.637 1.00 94.25 640 ALA A C 1
ATOM 4728 O O . ALA A 1 640 ? -26.706 8.119 -8.763 1.00 94.25 640 ALA A O 1
ATOM 4729 N N . THR A 1 641 ? -25.915 9.722 -7.421 1.00 93.94 641 THR A N 1
ATOM 4730 C CA . THR A 1 641 ? -25.434 10.621 -8.466 1.00 93.94 641 THR A CA 1
ATOM 4731 C C . THR A 1 641 ? -24.021 11.074 -8.130 1.00 93.94 641 THR A C 1
ATOM 4733 O O . THR A 1 641 ? -23.808 11.643 -7.060 1.00 93.94 641 THR A O 1
ATOM 4736 N N . ALA A 1 642 ? -23.068 10.862 -9.032 1.00 91.12 642 ALA A N 1
ATOM 4737 C CA . ALA A 1 642 ? -21.691 11.331 -8.911 1.00 91.12 642 ALA A CA 1
ATOM 4738 C C . ALA A 1 642 ? -21.364 12.286 -10.062 1.00 91.12 642 ALA A C 1
ATOM 4740 O O . ALA A 1 642 ? -21.673 11.969 -11.208 1.00 91.12 642 ALA A O 1
ATOM 4741 N N . ALA A 1 643 ? -20.727 13.421 -9.784 1.00 89.81 643 ALA A N 1
ATOM 4742 C CA . ALA A 1 643 ? -20.135 14.279 -10.804 1.00 89.81 643 ALA A CA 1
ATOM 4743 C C . ALA A 1 643 ? -18.615 14.094 -10.797 1.00 89.81 643 ALA A C 1
ATOM 4745 O O . ALA A 1 643 ? -17.981 14.245 -9.749 1.00 89.81 643 ALA A O 1
ATOM 4746 N N . THR A 1 644 ? -18.033 13.778 -11.952 1.00 84.69 644 THR A N 1
ATOM 4747 C CA . THR A 1 644 ? -16.593 13.575 -12.113 1.00 84.69 644 THR A CA 1
ATOM 4748 C C . THR A 1 644 ? -15.996 14.535 -13.137 1.00 84.69 644 THR A C 1
ATOM 4750 O O . THR A 1 644 ? -16.605 14.841 -14.166 1.00 84.69 644 THR A O 1
ATOM 4753 N N . LEU A 1 645 ? -14.785 15.016 -12.858 1.00 80.81 645 LEU A N 1
ATOM 4754 C CA . LEU A 1 645 ? -14.016 15.896 -13.735 1.00 80.81 645 LEU A CA 1
ATOM 4755 C C . LEU A 1 645 ? -12.571 15.390 -13.800 1.00 80.81 645 LEU A C 1
ATOM 4757 O O . LEU A 1 645 ? -11.921 15.225 -12.772 1.00 80.81 645 LEU A O 1
ATOM 4761 N N . GLY A 1 646 ? -12.071 15.083 -15.002 1.00 69.50 646 GLY A N 1
ATOM 4762 C CA . GLY A 1 646 ? -10.703 14.570 -15.180 1.00 69.50 646 GLY A CA 1
ATOM 4763 C C . GLY A 1 646 ? -10.398 13.304 -14.361 1.00 69.50 646 GLY A C 1
ATOM 4764 O O . GLY A 1 646 ? -9.309 13.176 -13.811 1.00 69.50 646 GLY A O 1
ATOM 4765 N N . GLY A 1 647 ? -11.381 12.408 -14.201 1.00 67.56 647 GLY A N 1
ATOM 4766 C CA . GLY A 1 647 ? -11.248 11.175 -13.409 1.00 67.56 647 GLY A CA 1
ATOM 4767 C C . GLY A 1 647 ? -11.352 11.349 -11.886 1.00 67.56 647 GLY A C 1
ATOM 4768 O O . GLY A 1 647 ? -11.298 10.358 -11.163 1.00 67.56 647 GLY A O 1
ATOM 4769 N N . ARG A 1 648 ? -11.532 12.576 -11.383 1.00 77.00 648 ARG A N 1
ATOM 4770 C CA . ARG A 1 648 ? -11.742 12.867 -9.956 1.00 77.00 648 ARG A CA 1
ATOM 4771 C C . ARG A 1 648 ? -13.222 13.029 -9.647 1.00 77.00 648 ARG A C 1
ATOM 4773 O O . ARG A 1 648 ? -13.956 13.600 -10.450 1.00 77.00 648 ARG A O 1
ATOM 4780 N N . THR A 1 649 ? -13.657 12.561 -8.480 1.00 85.81 649 THR A N 1
ATOM 4781 C CA . THR A 1 649 ? -15.022 12.811 -7.997 1.00 85.81 649 THR A CA 1
ATOM 4782 C C . THR A 1 649 ? -15.090 14.209 -7.388 1.00 85.81 649 THR A C 1
ATOM 4784 O O . THR A 1 649 ? -14.343 14.529 -6.463 1.00 85.81 649 THR A O 1
ATOM 4787 N N . GLU A 1 650 ? -15.968 15.057 -7.919 1.00 88.25 650 GLU A N 1
ATOM 4788 C CA . GLU A 1 650 ? -16.199 16.426 -7.439 1.00 88.25 650 GLU A CA 1
ATOM 4789 C C . GLU A 1 650 ? -17.369 16.476 -6.457 1.00 88.25 650 GLU A C 1
ATOM 4791 O O . GLU A 1 650 ? -17.313 17.138 -5.418 1.00 88.25 650 GLU A O 1
ATOM 4796 N N . SER A 1 651 ? -18.431 15.731 -6.756 1.00 90.31 651 SER A N 1
ATOM 4797 C CA . SER A 1 651 ? -19.549 15.537 -5.844 1.00 90.31 651 SER A CA 1
ATOM 4798 C C . SER A 1 651 ? -20.122 14.134 -5.968 1.00 90.31 651 SER A C 1
ATOM 4800 O O . SER A 1 651 ? -20.089 13.519 -7.032 1.00 90.31 651 SER A O 1
ATOM 4802 N N . PHE A 1 652 ? -20.644 13.618 -4.863 1.00 91.69 652 PHE A N 1
ATOM 4803 C CA . PHE A 1 652 ? -21.306 12.325 -4.796 1.00 91.69 652 PHE A CA 1
ATOM 4804 C C . PHE A 1 652 ? -22.473 12.422 -3.827 1.00 91.69 652 PHE A C 1
ATOM 4806 O O . PHE A 1 652 ? -22.296 12.803 -2.675 1.00 91.69 652 PHE A O 1
ATOM 4813 N N . ARG A 1 653 ? -23.671 12.082 -4.281 1.00 94.19 653 ARG A N 1
ATOM 4814 C CA . ARG A 1 653 ? -24.857 11.974 -3.438 1.00 94.19 653 ARG A CA 1
ATOM 4815 C C . ARG A 1 653 ? -25.420 10.578 -3.587 1.00 94.19 653 ARG A C 1
ATOM 4817 O O . ARG A 1 653 ? -25.580 10.129 -4.714 1.00 94.19 653 ARG A O 1
ATOM 4824 N N . PHE A 1 654 ? -25.776 9.925 -2.491 1.00 94.81 654 PHE A N 1
ATOM 4825 C CA . PHE A 1 654 ? -26.573 8.708 -2.548 1.00 94.81 654 PHE A CA 1
ATOM 4826 C C . PHE A 1 654 ? -27.688 8.707 -1.515 1.00 94.81 654 PHE A C 1
ATOM 4828 O O . PHE A 1 654 ? -27.632 9.396 -0.497 1.00 94.81 654 PHE A O 1
ATOM 4835 N N . PHE A 1 655 ? -28.696 7.905 -1.813 1.00 95.75 655 PHE A N 1
ATOM 4836 C CA . PHE A 1 655 ? -29.781 7.516 -0.943 1.00 95.75 655 PHE A CA 1
ATOM 4837 C C . PHE A 1 655 ? -29.854 5.994 -0.953 1.00 95.75 655 PHE A C 1
ATOM 4839 O O . PHE A 1 655 ? -29.807 5.375 -2.017 1.00 95.75 655 PHE A O 1
ATOM 4846 N N . LEU A 1 656 ? -29.976 5.408 0.227 1.00 94.62 656 LEU A N 1
ATOM 4847 C CA . LEU A 1 656 ? -30.202 3.987 0.423 1.00 94.62 656 LEU A CA 1
ATOM 4848 C C . LEU A 1 656 ? -31.277 3.823 1.496 1.00 94.62 656 LEU A C 1
ATOM 4850 O O . LEU A 1 656 ? -31.260 4.545 2.493 1.00 94.62 656 LEU A O 1
ATOM 4854 N N . ALA A 1 657 ? -32.185 2.869 1.328 1.00 94.19 657 ALA A N 1
ATOM 4855 C CA . ALA A 1 657 ? -33.091 2.455 2.392 1.00 94.19 657 ALA A CA 1
ATOM 4856 C C . ALA A 1 657 ? -33.253 0.937 2.430 1.00 94.19 657 ALA A C 1
ATOM 4858 O O . ALA A 1 657 ? -33.030 0.266 1.432 1.00 94.19 657 ALA A O 1
ATOM 4859 N N . THR A 1 658 ? -33.673 0.411 3.575 1.00 91.62 658 THR A N 1
ATOM 4860 C CA . THR A 1 658 ? -34.107 -0.978 3.755 1.00 91.62 658 THR A CA 1
ATOM 4861 C C . THR A 1 658 ? -35.420 -1.015 4.534 1.00 91.62 658 THR A C 1
ATOM 4863 O O . THR A 1 658 ? -35.741 -0.100 5.300 1.00 91.62 658 THR A O 1
ATOM 4866 N N . ARG A 1 659 ? -36.209 -2.072 4.319 1.00 89.62 659 ARG A N 1
ATOM 4867 C CA . ARG A 1 659 ? -37.424 -2.349 5.098 1.00 89.62 659 ARG A CA 1
ATOM 4868 C C . ARG A 1 659 ? -37.121 -3.071 6.408 1.00 89.62 659 ARG A C 1
ATOM 4870 O O . ARG A 1 659 ? -37.938 -2.975 7.317 1.00 89.62 659 ARG A O 1
ATOM 4877 N N . ASP A 1 660 ? -35.990 -3.767 6.485 1.00 88.56 660 ASP A N 1
ATOM 4878 C CA . ASP A 1 660 ? -35.528 -4.478 7.672 1.00 88.56 660 ASP A CA 1
ATOM 4879 C C . ASP A 1 660 ? -34.057 -4.131 7.918 1.00 88.56 660 ASP A C 1
ATOM 4881 O O . ASP A 1 660 ? -33.177 -4.397 7.102 1.00 88.56 660 ASP A O 1
ATOM 4885 N N . THR A 1 661 ? -33.784 -3.484 9.045 1.00 88.12 661 THR A N 1
ATOM 4886 C CA . THR A 1 661 ? -32.448 -2.979 9.379 1.00 88.12 661 THR A CA 1
ATOM 4887 C C . THR A 1 661 ? -31.458 -4.116 9.610 1.00 88.12 661 THR A C 1
ATOM 4889 O O . THR A 1 661 ? -30.258 -3.905 9.451 1.00 88.12 661 THR A O 1
ATOM 4892 N N . ARG A 1 662 ? -31.940 -5.337 9.886 1.00 83.81 662 ARG A N 1
ATOM 4893 C CA . ARG A 1 662 ? -31.093 -6.536 9.980 1.00 83.81 662 ARG A CA 1
ATOM 4894 C C . ARG A 1 662 ? -30.253 -6.762 8.722 1.00 83.81 662 ARG A C 1
ATOM 4896 O O . ARG A 1 662 ? -29.112 -7.194 8.843 1.00 83.81 662 ARG A O 1
ATOM 4903 N N . ASP A 1 663 ? -30.757 -6.357 7.555 1.00 82.06 663 ASP A N 1
ATOM 4904 C CA . ASP A 1 663 ? -30.036 -6.448 6.279 1.00 82.06 663 ASP A CA 1
ATOM 4905 C C . ASP A 1 663 ? -28.780 -5.551 6.231 1.00 82.06 663 ASP A C 1
ATOM 4907 O O . ASP A 1 663 ? -27.907 -5.755 5.393 1.00 82.06 663 ASP A O 1
ATOM 4911 N N . TRP A 1 664 ? -28.678 -4.534 7.099 1.00 84.62 664 TRP A N 1
ATOM 4912 C CA . TRP A 1 664 ? -27.526 -3.622 7.164 1.00 84.62 664 TRP A CA 1
ATOM 4913 C C . TRP A 1 664 ? -26.529 -3.966 8.271 1.00 84.62 664 TRP A C 1
ATOM 4915 O O . TRP A 1 664 ? -25.346 -3.660 8.125 1.00 84.62 664 TRP A O 1
ATOM 4925 N N . VAL A 1 665 ? -26.988 -4.547 9.384 1.00 77.44 665 VAL A N 1
ATOM 4926 C CA . VAL A 1 665 ? -26.160 -4.733 10.591 1.00 77.44 665 VAL A CA 1
ATOM 4927 C C . VAL A 1 665 ? -25.768 -6.180 10.895 1.00 77.44 665 VAL A C 1
ATOM 4929 O O . VAL A 1 665 ? -25.068 -6.386 11.878 1.00 77.44 665 VAL A O 1
ATOM 4932 N N . ASP A 1 666 ? -26.168 -7.157 10.068 1.00 68.94 666 ASP A N 1
ATOM 4933 C CA . ASP A 1 666 ? -25.890 -8.600 10.262 1.00 68.94 666 ASP A CA 1
ATOM 4934 C C . ASP A 1 666 ? -26.099 -9.052 11.722 1.00 68.94 666 ASP A C 1
ATOM 4936 O O . ASP A 1 666 ? -25.280 -9.727 12.343 1.00 68.94 666 ASP A O 1
ATOM 4940 N N . LEU A 1 667 ? -27.202 -8.576 12.303 1.00 69.38 667 LEU A N 1
ATOM 4941 C CA . LEU A 1 667 ? -27.532 -8.741 13.711 1.00 69.38 667 LEU A CA 1
ATOM 4942 C C . LEU A 1 667 ? -28.961 -9.267 13.824 1.00 69.38 667 LEU A C 1
ATOM 4944 O O . LEU A 1 667 ? -29.917 -8.567 13.478 1.00 69.38 667 LEU A O 1
ATOM 4948 N N . ASP A 1 668 ? -29.129 -10.483 14.343 1.00 66.81 668 ASP A N 1
ATOM 4949 C CA . ASP A 1 668 ? -30.452 -11.071 14.581 1.00 66.81 668 ASP A CA 1
ATOM 4950 C C . ASP A 1 668 ? -30.999 -10.645 15.952 1.00 66.81 668 ASP A C 1
ATOM 4952 O O . ASP A 1 668 ? -31.135 -11.443 16.875 1.00 66.81 668 ASP A O 1
ATOM 4956 N N . HIS A 1 669 ? -31.265 -9.341 16.100 1.00 66.94 669 HIS A N 1
ATOM 4957 C CA . HIS A 1 669 ? -31.756 -8.757 17.349 1.00 66.94 669 HIS A CA 1
ATOM 4958 C C . HIS A 1 669 ? -33.230 -8.325 17.239 1.00 66.94 669 HIS A C 1
ATOM 4960 O O . HIS A 1 669 ? -33.590 -7.589 16.309 1.00 66.94 669 HIS A O 1
ATOM 4966 N N . PRO A 1 670 ? -34.102 -8.688 18.203 1.00 68.75 670 PRO A N 1
ATOM 4967 C CA . PRO A 1 670 ? -35.537 -8.399 18.142 1.00 68.75 670 PRO A CA 1
ATOM 4968 C C . PRO A 1 670 ? -35.864 -6.899 18.103 1.00 68.75 670 PRO A C 1
ATOM 4970 O O . PRO A 1 670 ? -36.865 -6.517 17.504 1.00 68.75 670 PRO A O 1
ATOM 4973 N N . ALA A 1 671 ? -35.020 -6.038 18.684 1.00 68.88 671 ALA A N 1
ATOM 4974 C CA . ALA A 1 671 ? -35.227 -4.583 18.643 1.00 68.88 671 ALA A CA 1
ATOM 4975 C C . ALA A 1 671 ? -34.960 -3.954 17.261 1.00 68.88 671 ALA A C 1
ATOM 4977 O O . ALA A 1 671 ? -35.426 -2.850 16.992 1.00 68.88 671 ALA A O 1
ATOM 4978 N N . VAL A 1 672 ? -34.221 -4.647 16.389 1.00 74.38 672 VAL A N 1
ATOM 4979 C CA . VAL A 1 672 ? -33.845 -4.171 15.047 1.00 74.38 672 VAL A CA 1
ATOM 4980 C C . VAL A 1 672 ? -34.682 -4.868 13.961 1.00 74.38 672 VAL A C 1
ATOM 4982 O O . VAL A 1 672 ? -34.901 -4.310 12.884 1.00 74.38 672 VAL A O 1
ATOM 4985 N N . ALA A 1 673 ? -35.209 -6.058 14.263 1.00 79.38 673 ALA A N 1
ATOM 4986 C CA . ALA A 1 673 ? -36.040 -6.854 13.368 1.00 79.38 673 ALA A CA 1
ATOM 4987 C C . ALA A 1 673 ? -37.296 -6.104 12.891 1.00 79.38 673 ALA A C 1
ATOM 4989 O O . ALA A 1 673 ? -38.128 -5.661 13.685 1.00 79.38 673 ALA A O 1
ATOM 4990 N N . GLY A 1 674 ? -37.454 -5.991 11.570 1.00 82.25 674 GLY A N 1
ATOM 4991 C CA . GLY A 1 674 ? -38.613 -5.355 10.939 1.00 82.25 674 GLY A CA 1
ATOM 4992 C C . GLY A 1 674 ? -38.645 -3.825 11.043 1.00 82.25 674 GLY A C 1
ATOM 4993 O O . GLY A 1 674 ? -39.641 -3.217 10.645 1.00 82.25 674 GLY A O 1
ATOM 4994 N N . GLN A 1 675 ? -37.582 -3.197 11.558 1.00 86.50 675 GLN A N 1
ATOM 4995 C CA . GLN A 1 675 ? -37.424 -1.743 11.552 1.00 86.50 675 GLN A CA 1
ATOM 4996 C C . GLN A 1 675 ? -36.880 -1.275 10.201 1.00 86.50 675 GLN A C 1
ATOM 4998 O O . GLN A 1 675 ? -35.894 -1.821 9.710 1.00 86.50 675 GLN A O 1
ATOM 5003 N N . SER A 1 676 ? -37.461 -0.230 9.613 1.00 90.88 676 SER A N 1
ATOM 5004 C CA . SER A 1 676 ? -36.930 0.368 8.382 1.00 90.88 676 SER A CA 1
ATOM 5005 C C . SER A 1 676 ? -35.753 1.296 8.672 1.00 90.88 676 SER A C 1
ATOM 5007 O O . SER A 1 676 ? -35.806 2.038 9.649 1.00 90.88 676 SER A O 1
ATOM 5009 N N . SER A 1 677 ? -34.768 1.344 7.777 1.00 92.50 677 SER A N 1
ATOM 5010 C CA . SER A 1 677 ? -33.662 2.308 7.839 1.00 92.50 677 SER A CA 1
ATOM 5011 C C . SER A 1 677 ? -33.498 3.055 6.522 1.00 92.50 677 SER A C 1
ATOM 5013 O O . SER A 1 677 ? -33.811 2.529 5.455 1.00 92.50 677 SER A O 1
ATOM 5015 N N . ASN A 1 678 ? -33.013 4.292 6.577 1.00 94.75 678 ASN A N 1
ATOM 5016 C CA . ASN A 1 678 ? -32.615 5.070 5.411 1.00 94.75 678 ASN A CA 1
ATOM 5017 C C . ASN A 1 678 ? -31.380 5.930 5.705 1.00 94.75 678 ASN A C 1
ATOM 5019 O O . ASN A 1 678 ? -31.164 6.379 6.826 1.00 94.75 678 ASN A O 1
ATOM 5023 N N . LEU A 1 679 ? -30.581 6.175 4.672 1.00 94.56 679 LEU A N 1
ATOM 5024 C CA . LEU A 1 679 ? -29.381 6.996 4.714 1.00 94.56 679 LEU A CA 1
ATOM 5025 C C . LEU A 1 679 ? -29.316 7.820 3.433 1.00 94.56 679 LEU A C 1
ATOM 5027 O O . LEU A 1 679 ? -29.296 7.280 2.331 1.00 94.56 679 LEU A O 1
ATOM 5031 N N . THR A 1 680 ? -29.248 9.136 3.591 1.00 96.31 680 THR A N 1
ATOM 5032 C CA . THR A 1 680 ? -28.845 10.066 2.539 1.00 96.31 680 THR A CA 1
ATOM 5033 C C . THR A 1 680 ? -27.474 10.613 2.886 1.00 96.31 680 THR A C 1
ATOM 5035 O O . THR A 1 680 ? -27.281 11.122 3.990 1.00 96.31 680 THR A O 1
ATOM 5038 N N . MET A 1 681 ? -26.538 10.557 1.948 1.00 94.88 681 MET A N 1
ATOM 5039 C CA . MET A 1 681 ? -25.224 11.171 2.098 1.00 94.88 681 MET A CA 1
ATOM 5040 C C . MET A 1 681 ? -24.912 12.025 0.879 1.00 94.88 681 MET A C 1
ATOM 5042 O O . MET A 1 681 ? -25.154 11.614 -0.251 1.00 94.88 681 MET A O 1
ATOM 5046 N N . GLU A 1 682 ? -24.362 13.208 1.111 1.00 94.81 682 GLU A N 1
ATOM 5047 C CA . GLU A 1 682 ? -23.844 14.103 0.085 1.00 94.81 682 GLU A CA 1
ATOM 5048 C C . GLU A 1 682 ? -22.417 14.497 0.440 1.00 94.81 682 GLU A C 1
ATOM 5050 O O . GLU A 1 682 ? -22.159 15.031 1.515 1.00 94.81 682 GLU A O 1
ATOM 5055 N N . MET A 1 683 ? -21.497 14.242 -0.478 1.00 92.88 683 MET A N 1
ATOM 5056 C CA . MET A 1 683 ? -20.088 14.579 -0.396 1.00 92.88 683 MET A CA 1
ATOM 5057 C C . MET A 1 683 ? -19.757 15.573 -1.499 1.00 92.88 683 MET A C 1
ATOM 5059 O O . MET A 1 683 ? -20.133 15.377 -2.656 1.00 92.88 683 MET A O 1
ATOM 5063 N N . ARG A 1 684 ? -19.025 16.629 -1.155 1.00 92.19 684 ARG A N 1
ATOM 5064 C CA . ARG A 1 684 ? -18.472 17.587 -2.117 1.00 92.19 684 ARG A CA 1
ATOM 5065 C C . ARG A 1 684 ? -16.991 17.766 -1.844 1.00 92.19 684 ARG A C 1
ATOM 5067 O O . ARG A 1 684 ? -16.586 17.865 -0.686 1.00 92.19 684 ARG A O 1
ATOM 5074 N N . ARG A 1 685 ? -16.175 17.787 -2.892 1.00 89.00 685 ARG A N 1
ATOM 5075 C CA . ARG A 1 685 ? -14.737 18.006 -2.760 1.00 89.00 685 ARG A CA 1
ATOM 5076 C C . ARG A 1 685 ? -14.478 19.394 -2.168 1.00 89.00 685 ARG A C 1
ATOM 5078 O O . ARG A 1 685 ? -15.072 20.385 -2.585 1.00 89.00 685 ARG A O 1
ATOM 5085 N N . SER A 1 686 ? -13.601 19.451 -1.173 1.00 87.31 686 SER A N 1
ATOM 5086 C CA . SER A 1 686 ? -13.227 20.658 -0.437 1.00 87.31 686 SER A CA 1
ATOM 5087 C C . SER A 1 686 ? -11.699 20.743 -0.360 1.00 87.31 686 SER A C 1
ATOM 5089 O O . SER A 1 686 ? -11.101 20.464 0.677 1.00 87.31 686 SER A O 1
ATOM 5091 N N . GLY A 1 687 ? -11.062 21.113 -1.476 1.00 80.88 687 GLY A N 1
ATOM 5092 C CA . GLY A 1 687 ? -9.601 21.163 -1.630 1.00 80.88 687 GLY A CA 1
ATOM 5093 C C . GLY A 1 687 ? -9.041 20.008 -2.469 1.00 80.88 687 GLY A C 1
ATOM 5094 O O . GLY A 1 687 ? -9.794 19.274 -3.104 1.00 80.88 687 GLY A O 1
ATOM 5095 N N . ALA A 1 688 ? -7.712 19.858 -2.496 1.00 75.44 688 ALA A N 1
ATOM 5096 C CA . ALA A 1 688 ? -7.056 18.815 -3.291 1.00 75.44 688 ALA A CA 1
ATOM 5097 C C . ALA A 1 688 ? -7.358 17.400 -2.763 1.00 75.44 688 ALA A C 1
ATOM 5099 O O . ALA A 1 688 ? -7.689 16.523 -3.562 1.00 75.44 688 ALA A O 1
ATOM 5100 N N . ASP A 1 689 ? -7.344 17.229 -1.434 1.00 81.75 689 ASP A N 1
ATOM 5101 C CA . ASP A 1 689 ? -7.289 15.911 -0.782 1.00 81.75 689 ASP A CA 1
ATOM 5102 C C . ASP A 1 689 ? -8.377 15.701 0.286 1.00 81.75 689 ASP A C 1
ATOM 5104 O O . ASP A 1 689 ? -8.246 14.835 1.146 1.00 81.75 689 ASP A O 1
ATOM 5108 N N . ARG A 1 690 ? -9.456 16.498 0.285 1.00 88.31 690 ARG A N 1
ATOM 5109 C CA . ARG A 1 690 ? -10.543 16.368 1.273 1.00 88.31 690 ARG A CA 1
ATOM 5110 C C . ARG A 1 690 ? -11.932 16.483 0.660 1.00 88.31 690 ARG A C 1
ATOM 5112 O O . ARG A 1 690 ? -12.138 17.183 -0.332 1.00 88.31 690 ARG A O 1
ATOM 5119 N N . TYR A 1 691 ? -12.896 15.855 1.321 1.00 91.44 691 TYR A N 1
ATOM 5120 C CA . TYR A 1 691 ? -14.325 15.958 1.053 1.00 91.44 691 TYR A CA 1
ATOM 5121 C C . TYR A 1 691 ? -15.058 16.530 2.260 1.00 91.44 691 TYR A C 1
ATOM 5123 O O . TYR A 1 691 ? -14.811 16.126 3.390 1.00 91.44 691 TYR A O 1
ATOM 5131 N N . ALA A 1 692 ? -15.997 17.436 2.015 1.00 94.12 692 ALA A N 1
ATOM 5132 C CA . ALA A 1 692 ? -17.009 17.824 2.983 1.00 94.12 692 ALA A CA 1
ATOM 5133 C C . ALA A 1 692 ? -18.239 16.931 2.773 1.00 94.12 692 ALA A C 1
ATOM 5135 O O . ALA A 1 692 ? -18.897 17.010 1.733 1.00 94.12 692 ALA A O 1
ATOM 5136 N N . ALA A 1 693 ? -18.532 16.068 3.743 1.00 94.00 693 ALA A N 1
ATOM 5137 C CA . ALA A 1 693 ? -19.634 15.119 3.709 1.00 94.00 693 ALA A CA 1
ATOM 5138 C C . ALA A 1 693 ? -20.745 15.511 4.690 1.00 94.00 693 ALA A C 1
ATOM 5140 O O . ALA A 1 693 ? -20.510 15.833 5.851 1.00 94.00 693 ALA A O 1
ATOM 5141 N N . THR A 1 694 ? -21.986 15.462 4.233 1.00 95.88 694 THR A N 1
ATOM 5142 C CA . THR A 1 694 ? -23.180 15.618 5.064 1.00 95.88 694 THR A CA 1
ATOM 5143 C C . THR A 1 694 ? -24.005 14.351 4.950 1.00 95.88 694 THR A C 1
ATOM 5145 O O . THR A 1 694 ? -24.257 13.877 3.847 1.00 95.88 694 THR A O 1
ATOM 5148 N N . ALA A 1 695 ? -24.401 13.787 6.084 1.00 95.19 695 ALA A N 1
ATOM 5149 C CA . ALA A 1 695 ? -25.221 12.591 6.147 1.00 95.19 695 ALA A CA 1
ATOM 5150 C C . ALA A 1 695 ? -26.479 12.867 6.973 1.00 95.19 695 ALA A C 1
ATOM 5152 O O . ALA A 1 695 ? -26.454 13.607 7.960 1.00 95.19 695 ALA A O 1
ATOM 5153 N N . SER A 1 696 ? -27.597 12.279 6.571 1.00 96.75 696 SER A N 1
ATOM 5154 C CA . SER A 1 696 ? -28.824 12.283 7.357 1.00 96.75 696 SER A CA 1
ATOM 5155 C C . SER A 1 696 ? -29.648 11.047 7.075 1.00 96.75 696 SER A C 1
ATOM 5157 O O . SER A 1 696 ? -29.706 10.601 5.930 1.00 96.75 696 SER A O 1
ATOM 5159 N N . GLY A 1 697 ? -30.334 10.543 8.085 1.00 95.31 697 GLY A N 1
ATOM 5160 C CA . GLY A 1 697 ? -31.147 9.354 7.933 1.00 95.31 697 GLY A CA 1
ATOM 5161 C C . GLY A 1 697 ? -31.770 8.910 9.239 1.00 95.31 697 GLY A C 1
ATOM 5162 O O . GLY A 1 697 ? -31.740 9.628 10.241 1.00 95.31 697 GLY A O 1
ATOM 5163 N N . ASP A 1 698 ? -32.332 7.716 9.194 1.00 93.69 698 ASP A N 1
ATOM 5164 C CA . ASP A 1 698 ? -32.916 7.011 10.324 1.00 93.69 698 ASP A CA 1
ATOM 5165 C C . ASP A 1 698 ? -32.391 5.575 10.286 1.00 93.69 698 ASP A C 1
ATOM 5167 O O . ASP A 1 698 ? -32.457 4.931 9.238 1.00 93.69 698 ASP A O 1
ATOM 5171 N N . MET A 1 699 ? -31.810 5.107 11.387 1.00 91.12 699 MET A N 1
ATOM 5172 C CA . MET A 1 699 ? -31.328 3.738 11.525 1.00 91.12 699 MET A CA 1
ATOM 5173 C C . MET A 1 699 ? -32.077 3.064 12.671 1.00 91.12 699 MET A C 1
ATOM 5175 O O . MET A 1 699 ? -31.801 3.346 13.835 1.00 91.12 699 MET A O 1
ATOM 5179 N N . ALA A 1 700 ? -33.055 2.220 12.345 1.00 88.62 700 ALA A N 1
ATOM 5180 C CA . ALA A 1 700 ? -33.943 1.569 13.309 1.00 88.62 700 ALA A CA 1
ATOM 5181 C C . ALA A 1 700 ? -34.537 2.523 14.375 1.00 88.62 700 ALA A C 1
ATOM 5183 O O . ALA A 1 700 ? -34.608 2.178 15.547 1.00 88.62 700 ALA A O 1
ATOM 5184 N N . GLY A 1 701 ? -34.944 3.742 14.005 1.00 88.12 701 GLY A N 1
ATOM 5185 C CA . GLY A 1 701 ? -35.479 4.760 14.921 1.00 88.12 701 GLY A CA 1
ATOM 5186 C C . GLY A 1 701 ? -34.443 5.762 15.448 1.00 88.12 701 GLY A C 1
ATOM 5187 O O . GLY A 1 701 ? -34.821 6.823 15.955 1.00 88.12 701 GLY A O 1
ATOM 5188 N N . LEU A 1 702 ? -33.140 5.492 15.279 1.00 92.31 702 LEU A N 1
ATOM 5189 C CA . LEU A 1 702 ? -32.073 6.455 15.545 1.00 92.31 702 LEU A CA 1
ATOM 5190 C C . LEU A 1 702 ? -31.936 7.417 14.363 1.00 92.31 702 LEU A C 1
ATOM 5192 O O . LEU A 1 702 ? -31.277 7.126 13.362 1.00 92.31 702 LEU A O 1
ATOM 5196 N N . ARG A 1 703 ? -32.515 8.607 14.490 1.00 95.00 703 ARG A N 1
ATOM 5197 C CA . ARG A 1 703 ? -32.326 9.681 13.513 1.00 95.00 703 ARG A CA 1
ATOM 5198 C C . ARG A 1 703 ? -30.952 10.298 13.699 1.00 95.00 703 ARG A C 1
ATOM 5200 O O . ARG A 1 703 ? -30.605 10.730 14.797 1.00 95.00 703 ARG A O 1
ATOM 5207 N N . PHE A 1 704 ? -30.198 10.421 12.619 1.00 95.19 704 PHE A N 1
ATOM 5208 C CA . PHE A 1 704 ? -28.919 11.120 12.616 1.00 95.19 704 PHE A CA 1
ATOM 5209 C C . PHE A 1 704 ? -28.916 12.214 11.556 1.00 95.19 704 PHE A C 1
ATOM 5211 O O . PHE A 1 704 ? -29.531 12.097 10.494 1.00 95.19 704 PHE A O 1
ATOM 5218 N N . ARG A 1 705 ? -28.223 13.312 11.846 1.00 97.06 705 ARG A N 1
ATOM 5219 C CA . ARG A 1 705 ? -28.012 14.408 10.904 1.00 97.06 705 ARG A CA 1
ATOM 5220 C C . ARG A 1 705 ? -26.699 15.110 11.200 1.00 97.06 705 ARG A C 1
ATOM 5222 O O . ARG A 1 705 ? -26.481 15.586 12.309 1.00 97.06 705 ARG A O 1
ATOM 5229 N N . THR A 1 706 ? -25.867 15.268 10.184 1.00 96.69 706 THR A N 1
ATOM 5230 C CA . THR A 1 706 ? -24.671 16.105 10.246 1.00 96.69 706 THR A CA 1
ATOM 5231 C C . THR A 1 706 ? -25.064 17.583 10.385 1.00 96.69 706 THR A C 1
ATOM 5233 O O . THR A 1 706 ? -25.798 18.124 9.555 1.00 96.69 706 THR A O 1
ATOM 5236 N N . THR A 1 707 ? -24.601 18.247 11.443 1.00 95.38 707 THR A N 1
ATOM 5237 C CA . THR A 1 707 ? -24.808 19.688 11.701 1.00 95.38 707 THR A CA 1
ATOM 5238 C C . THR A 1 707 ? -23.623 20.528 11.229 1.00 95.38 707 THR A C 1
ATOM 5240 O O . THR A 1 707 ? -23.822 21.652 10.768 1.00 95.38 707 THR A O 1
ATOM 5243 N N . ARG A 1 708 ? -22.412 19.960 11.259 1.00 95.25 708 ARG A N 1
ATOM 5244 C CA . ARG A 1 708 ? -21.195 20.479 10.618 1.00 95.25 708 ARG A CA 1
ATOM 5245 C C . ARG A 1 708 ? -20.611 19.375 9.750 1.00 95.25 708 ARG A C 1
ATOM 5247 O O . ARG A 1 708 ? -20.383 18.282 10.261 1.00 95.25 708 ARG A O 1
ATOM 5254 N N . ALA A 1 709 ? -20.406 19.665 8.464 1.00 94.31 709 ALA A N 1
ATOM 5255 C CA . ALA A 1 709 ? -19.944 18.685 7.483 1.00 94.31 709 ALA A CA 1
ATOM 5256 C C . ALA A 1 709 ? -18.718 17.910 7.992 1.00 94.31 709 ALA A C 1
ATOM 5258 O O . ALA A 1 709 ? -17.794 18.506 8.540 1.00 94.31 709 ALA A O 1
ATOM 5259 N N . LEU A 1 710 ? -18.741 16.592 7.807 1.00 93.75 710 LEU A N 1
ATOM 5260 C CA . LEU A 1 710 ? -17.632 15.698 8.096 1.00 93.75 710 LEU A CA 1
ATOM 5261 C C . LEU A 1 710 ? -16.537 15.933 7.053 1.00 93.75 710 LEU A C 1
ATOM 5263 O O . LEU A 1 710 ? -16.751 15.726 5.861 1.00 93.75 710 LEU A O 1
ATOM 5267 N N . SER A 1 711 ? -15.376 16.382 7.497 1.00 93.00 711 SER A N 1
ATOM 5268 C CA . SER A 1 711 ? -14.159 16.512 6.706 1.00 93.00 711 SER A CA 1
ATOM 5269 C C . SER A 1 711 ? -13.533 15.125 6.561 1.00 93.00 711 SER A C 1
ATOM 5271 O O . SER A 1 711 ? -13.093 14.551 7.551 1.00 93.00 711 SER A O 1
ATOM 5273 N N . ILE A 1 712 ? -13.543 14.553 5.358 1.00 90.12 712 ILE A N 1
ATOM 5274 C CA . ILE A 1 712 ? -13.034 13.204 5.067 1.00 90.12 712 ILE A CA 1
ATOM 5275 C C . ILE A 1 712 ? -11.804 13.321 4.173 1.00 90.12 712 ILE A C 1
ATOM 5277 O O . ILE A 1 712 ? -11.849 14.001 3.148 1.00 90.12 712 ILE A O 1
ATOM 5281 N N . ASP A 1 713 ? -10.713 12.659 4.543 1.00 86.69 713 ASP A N 1
ATOM 5282 C CA . ASP A 1 713 ? -9.515 12.567 3.708 1.00 86.69 713 ASP A CA 1
ATOM 5283 C C . ASP A 1 713 ? -9.791 11.760 2.429 1.00 86.69 713 ASP A C 1
ATOM 5285 O O . ASP A 1 713 ? -10.352 10.665 2.485 1.00 86.69 713 ASP A O 1
ATOM 5289 N N . ALA A 1 714 ? -9.404 12.284 1.268 1.00 77.62 714 ALA A N 1
ATOM 5290 C CA . ALA A 1 714 ? -9.664 11.649 -0.021 1.00 77.62 714 ALA A CA 1
ATOM 5291 C C . ALA A 1 714 ? -8.828 10.379 -0.253 1.00 77.62 714 ALA A C 1
ATOM 5293 O O . ALA A 1 714 ? -9.205 9.564 -1.089 1.00 77.62 714 ALA A O 1
ATOM 5294 N N . ILE A 1 715 ? -7.709 10.203 0.459 1.00 73.69 715 ILE A N 1
ATOM 5295 C CA . ILE A 1 715 ? -6.799 9.065 0.284 1.00 73.69 715 ILE A CA 1
ATOM 5296 C C . ILE A 1 715 ? -6.955 8.087 1.448 1.00 73.69 715 ILE A C 1
ATOM 5298 O O . ILE A 1 715 ? -7.224 6.905 1.225 1.00 73.69 715 ILE A O 1
ATOM 5302 N N . THR A 1 716 ? -6.812 8.564 2.690 1.00 78.75 716 THR A N 1
ATOM 5303 C CA . THR A 1 716 ? -6.872 7.704 3.887 1.00 78.75 716 THR A CA 1
ATOM 5304 C C . THR A 1 716 ? -8.296 7.333 4.276 1.00 78.75 716 THR A C 1
ATOM 5306 O O . THR A 1 716 ? -8.488 6.350 4.989 1.00 78.75 716 THR A O 1
ATOM 5309 N N . ARG A 1 717 ? -9.297 8.081 3.781 1.00 81.75 717 ARG A N 1
ATOM 5310 C CA . ARG A 1 717 ? -10.729 7.889 4.071 1.00 81.75 717 ARG A CA 1
ATOM 5311 C C . ARG A 1 717 ? -11.087 8.122 5.543 1.00 81.75 717 ARG A C 1
ATOM 5313 O O . ARG A 1 717 ? -12.163 7.732 5.990 1.00 81.75 717 ARG A O 1
ATOM 5320 N N . GLU A 1 718 ? -10.201 8.768 6.298 1.00 83.94 718 GLU A N 1
ATOM 5321 C CA . GLU A 1 718 ? -10.410 9.079 7.710 1.00 83.94 718 GLU A CA 1
ATOM 5322 C C . GLU A 1 718 ? -11.247 10.354 7.883 1.00 83.94 718 GLU A C 1
ATOM 5324 O O . GLU A 1 718 ? -11.077 11.333 7.150 1.00 83.94 718 GLU A O 1
ATOM 5329 N N . ILE A 1 719 ? -12.136 10.354 8.882 1.00 88.12 719 ILE A N 1
ATOM 5330 C CA . ILE A 1 719 ? -12.877 11.551 9.295 1.00 88.12 719 ILE A CA 1
ATOM 5331 C C . ILE A 1 719 ? -11.946 12.412 10.155 1.00 88.12 719 ILE A C 1
ATOM 5333 O O . ILE A 1 719 ? -11.557 12.014 11.251 1.00 88.12 719 ILE A O 1
ATOM 5337 N N . TRP A 1 720 ? -11.608 13.597 9.655 1.00 89.19 720 TRP A N 1
ATOM 5338 C CA . TRP A 1 720 ? -10.758 14.582 10.316 1.00 89.19 720 TRP A CA 1
ATOM 5339 C C . TRP A 1 720 ? -11.503 15.411 11.349 1.00 89.19 720 TRP A C 1
ATOM 5341 O O . TRP A 1 720 ? -11.002 15.630 12.444 1.00 89.19 720 TRP A O 1
ATOM 5351 N N . ASP A 1 721 ? -12.680 15.916 11.003 1.00 93.75 721 ASP A N 1
ATOM 5352 C CA . ASP A 1 721 ? -13.486 16.718 11.910 1.00 93.75 721 ASP A CA 1
ATOM 5353 C C . ASP A 1 721 ? -14.941 16.768 11.445 1.00 93.75 721 ASP A C 1
ATOM 5355 O O . ASP A 1 721 ? -15.222 16.606 10.261 1.00 93.75 721 ASP A O 1
ATOM 5359 N N . GLY A 1 722 ? -15.879 16.986 12.362 1.00 95.44 722 GLY A N 1
ATOM 5360 C CA . GLY A 1 722 ? -17.279 17.209 12.010 1.00 95.44 722 GLY A CA 1
ATOM 5361 C C . GLY A 1 722 ? -18.213 17.146 13.210 1.00 95.44 722 GLY A C 1
ATOM 5362 O O . GLY A 1 722 ? -17.772 16.937 14.336 1.00 95.44 722 GLY A O 1
ATOM 5363 N N . GLU A 1 723 ? -19.507 17.369 12.994 1.00 96.69 723 GLU A N 1
ATOM 5364 C CA . GLU A 1 723 ? -20.510 17.287 14.062 1.00 96.69 723 GLU A CA 1
ATOM 5365 C C . GLU A 1 723 ? -21.757 16.549 13.572 1.00 96.69 723 GLU A C 1
ATOM 5367 O O . GLU A 1 723 ? -22.314 16.872 12.517 1.00 96.69 723 GLU A O 1
ATOM 5372 N N . ILE A 1 724 ? -22.201 15.568 14.355 1.00 96.75 724 ILE A N 1
ATOM 5373 C CA . ILE A 1 724 ? -23.384 14.749 14.099 1.00 96.75 724 ILE A CA 1
ATOM 5374 C C . ILE A 1 724 ? -24.354 14.931 15.263 1.00 96.75 724 ILE A C 1
ATOM 5376 O O . ILE A 1 724 ? -23.985 14.812 16.427 1.00 96.75 724 ILE A O 1
ATOM 5380 N N . ARG A 1 725 ? -25.619 15.199 14.953 1.00 96.81 725 ARG A N 1
ATOM 5381 C CA . ARG A 1 725 ? -26.719 15.154 15.913 1.00 96.81 725 ARG A CA 1
ATOM 5382 C C . ARG A 1 725 ? -27.437 13.821 15.771 1.00 96.81 725 ARG A C 1
ATOM 5384 O O . ARG A 1 725 ? -27.891 13.490 14.678 1.00 96.81 725 ARG A O 1
ATOM 5391 N N . LEU A 1 726 ? -27.535 13.089 16.868 1.00 95.62 726 LEU A N 1
ATOM 5392 C CA . LEU A 1 726 ? -28.267 11.839 17.011 1.00 95.62 726 LEU A CA 1
ATOM 5393 C C . LEU A 1 726 ? -29.522 12.112 17.841 1.00 95.62 726 LEU A C 1
ATOM 5395 O O . LEU A 1 726 ? -29.458 12.833 18.834 1.00 95.62 726 LEU A O 1
ATOM 5399 N N . SER A 1 727 ? -30.661 11.553 17.456 1.00 95.00 727 SER A N 1
ATOM 5400 C CA . SER A 1 727 ? -31.897 11.641 18.231 1.00 95.00 727 SER A CA 1
ATOM 5401 C C . SER A 1 727 ? -32.740 10.389 18.047 1.00 95.00 727 SER A C 1
ATOM 5403 O O . SER A 1 727 ? -32.901 9.937 16.918 1.00 95.00 727 SER A O 1
ATOM 5405 N N . SER A 1 728 ? -33.325 9.878 19.122 1.00 93.06 728 SER A N 1
ATOM 5406 C CA . SER A 1 728 ? -34.305 8.796 19.073 1.00 93.06 728 SER A CA 1
ATOM 5407 C C . SER A 1 728 ? -35.461 9.081 20.026 1.00 93.06 728 SER A C 1
ATOM 5409 O O . SER A 1 728 ? -35.270 9.694 21.077 1.00 93.06 728 SER A O 1
ATOM 5411 N N . GLU A 1 729 ? -36.662 8.637 19.663 1.00 90.69 729 GLU A N 1
ATOM 5412 C CA . GLU A 1 729 ? -37.815 8.599 20.575 1.00 90.69 729 GLU A CA 1
ATOM 5413 C C . GLU A 1 729 ? -37.751 7.381 21.512 1.00 90.69 729 GLU A C 1
ATOM 5415 O O . GLU A 1 729 ? -38.319 7.418 22.600 1.00 90.69 729 GLU A O 1
ATOM 5420 N N . ASP A 1 730 ? -37.007 6.345 21.109 1.00 87.50 730 ASP A N 1
ATOM 5421 C CA . ASP A 1 730 ? -36.748 5.124 21.869 1.00 87.50 730 ASP A CA 1
ATOM 5422 C C . ASP A 1 730 ? -35.315 4.642 21.595 1.00 87.50 730 ASP A C 1
ATOM 5424 O O . ASP A 1 730 ? -34.959 4.316 20.461 1.00 87.50 730 ASP A O 1
ATOM 5428 N N . LEU A 1 731 ? -34.452 4.640 22.609 1.00 83.62 731 LEU A N 1
ATOM 5429 C CA . LEU A 1 731 ? -33.052 4.239 22.452 1.00 83.62 731 LEU A CA 1
ATOM 5430 C C . LEU A 1 731 ? -32.843 2.722 22.361 1.00 83.62 731 LEU A C 1
ATOM 5432 O O . LEU A 1 731 ? -31.766 2.310 21.940 1.00 83.62 731 LEU A O 1
ATOM 5436 N N . ARG A 1 732 ? -33.835 1.886 22.694 1.00 79.81 732 ARG A N 1
ATOM 5437 C CA . ARG A 1 732 ? -33.656 0.421 22.739 1.00 79.81 732 ARG A CA 1
ATOM 5438 C C . ARG A 1 732 ? -33.234 -0.179 21.389 1.00 79.81 732 ARG A C 1
ATOM 5440 O O . ARG A 1 732 ? -32.259 -0.926 21.366 1.00 79.81 732 ARG A O 1
ATOM 5447 N N . PRO A 1 733 ? -33.850 0.176 20.240 1.00 80.50 733 PRO A N 1
ATOM 5448 C CA . PRO A 1 733 ? -33.352 -0.268 18.937 1.00 80.50 733 PRO A CA 1
ATOM 5449 C C . PRO A 1 733 ? -31.928 0.210 18.639 1.00 80.50 733 PRO A C 1
ATOM 5451 O O . PRO A 1 733 ? -31.135 -0.544 18.083 1.00 80.50 733 PRO A O 1
ATOM 5454 N N . ALA A 1 734 ? -31.590 1.441 19.039 1.00 81.31 734 ALA A N 1
ATOM 5455 C CA . ALA A 1 734 ? -30.269 2.021 18.821 1.00 81.31 734 ALA A CA 1
ATOM 5456 C C . ALA A 1 734 ? -29.182 1.296 19.626 1.00 81.31 734 ALA A C 1
ATOM 5458 O O . ALA A 1 734 ? -28.086 1.097 19.118 1.00 81.31 734 ALA A O 1
ATOM 5459 N N . LEU A 1 735 ? -29.489 0.875 20.855 1.00 77.06 735 LEU A N 1
ATOM 5460 C CA . LEU A 1 735 ? -28.614 0.037 21.680 1.00 77.06 735 LEU A CA 1
ATOM 5461 C C . LEU A 1 735 ? -28.465 -1.367 21.087 1.00 77.06 735 LEU A C 1
ATOM 5463 O O . LEU A 1 735 ? -27.352 -1.893 21.023 1.00 77.06 735 LEU A O 1
ATOM 5467 N N . GLY A 1 736 ? -29.553 -1.904 20.528 1.00 72.81 736 GLY A N 1
ATOM 5468 C CA . GLY A 1 736 ? -29.535 -3.115 19.717 1.00 72.81 736 GLY A CA 1
ATOM 5469 C C . GLY A 1 736 ? -28.516 -3.048 18.576 1.00 72.81 736 GLY A C 1
ATOM 5470 O O . GLY A 1 736 ? -27.757 -3.992 18.414 1.00 72.81 736 GLY A O 1
ATOM 5471 N N . LEU A 1 737 ? -28.405 -1.927 17.846 1.00 77.00 737 LEU A N 1
ATOM 5472 C CA . LEU A 1 737 ? -27.417 -1.765 16.757 1.00 77.00 737 LEU A CA 1
ATOM 5473 C C . LEU A 1 737 ? -25.956 -1.949 17.207 1.00 77.00 737 LEU A C 1
ATOM 5475 O O . LEU A 1 737 ? -25.102 -2.248 16.376 1.00 77.00 737 LEU A O 1
ATOM 5479 N N . PHE A 1 738 ? -25.666 -1.772 18.498 1.00 72.88 738 PHE A N 1
ATOM 5480 C CA . PHE A 1 738 ? -24.336 -1.955 19.088 1.00 72.88 738 PHE A CA 1
ATOM 5481 C C . PHE A 1 738 ? -24.202 -3.268 19.877 1.00 72.88 738 PHE A C 1
ATOM 5483 O O . PHE A 1 738 ? -23.232 -3.422 20.615 1.00 72.88 738 PHE A O 1
ATOM 5490 N N . ALA A 1 739 ? -25.159 -4.193 19.734 1.00 66.44 739 ALA A N 1
ATOM 5491 C CA . ALA A 1 739 ? -25.246 -5.441 20.497 1.00 66.44 739 ALA A CA 1
ATOM 5492 C C . ALA A 1 739 ? -25.294 -5.232 22.028 1.00 66.44 739 ALA A C 1
ATOM 5494 O O . ALA A 1 739 ? -24.815 -6.067 22.788 1.00 66.44 739 ALA A O 1
ATOM 5495 N N . LEU A 1 740 ? -25.876 -4.112 22.480 1.00 65.12 740 LEU A N 1
ATOM 5496 C CA . LEU A 1 740 ? -26.022 -3.749 23.900 1.00 65.12 740 LEU A CA 1
ATOM 5497 C C . LEU A 1 740 ? -27.409 -4.100 24.479 1.00 65.12 740 LEU A C 1
ATOM 5499 O O . LEU A 1 740 ? -27.758 -3.650 25.571 1.00 65.12 740 LEU A O 1
ATOM 5503 N N . GLY A 1 741 ? -28.229 -4.854 23.738 1.00 64.00 741 GLY A N 1
ATOM 5504 C CA . GLY A 1 741 ? -29.600 -5.183 24.135 1.00 64.00 741 GLY A CA 1
ATOM 5505 C C . GLY A 1 741 ? -30.525 -3.960 24.207 1.00 64.00 741 GLY A C 1
ATOM 5506 O O . GLY A 1 741 ? -30.293 -2.938 23.562 1.00 64.00 741 GLY A O 1
ATOM 5507 N N . ASP A 1 742 ? -31.595 -4.057 24.997 1.00 60.06 742 ASP A N 1
ATOM 5508 C CA . ASP A 1 742 ? -32.471 -2.927 25.355 1.00 60.06 742 ASP A CA 1
ATOM 5509 C C . ASP A 1 742 ? -32.019 -2.188 26.628 1.00 60.06 742 ASP A C 1
ATOM 5511 O O . ASP A 1 742 ? -32.647 -1.210 27.039 1.00 60.06 742 ASP A O 1
ATOM 5515 N N . ALA A 1 743 ? -30.917 -2.644 27.229 1.00 57.31 743 ALA A N 1
ATOM 5516 C CA . ALA A 1 743 ? -30.325 -2.121 28.449 1.00 57.31 743 ALA A CA 1
ATOM 5517 C C . ALA A 1 743 ? -31.211 -2.135 29.703 1.00 57.31 743 ALA A C 1
ATOM 5519 O O . ALA A 1 743 ? -30.923 -1.394 30.649 1.00 57.31 743 ALA A O 1
ATOM 5520 N N . GLY A 1 744 ? -32.310 -2.899 29.706 1.00 56.12 744 GLY A N 1
ATOM 5521 C CA . GLY A 1 744 ? -33.326 -2.799 30.758 1.00 56.12 744 GLY A CA 1
ATOM 5522 C C . GLY A 1 744 ? -33.895 -1.379 30.896 1.00 56.12 744 GLY A C 1
ATOM 5523 O O . GLY A 1 744 ? -34.411 -1.011 31.952 1.00 56.12 744 GLY A O 1
ATOM 5524 N N . LEU A 1 745 ? -33.746 -0.546 29.857 1.00 62.34 745 LEU A N 1
ATOM 5525 C CA . LEU A 1 745 ? -34.286 0.804 29.828 1.00 62.34 745 LEU A CA 1
ATOM 5526 C C . LEU A 1 745 ? -35.769 0.739 29.473 1.00 62.34 745 LEU A C 1
ATOM 5528 O O . LEU A 1 745 ? -36.172 0.075 28.517 1.00 62.34 745 LEU A O 1
ATOM 5532 N N . ASP A 1 746 ? -36.573 1.534 30.172 1.00 67.06 746 ASP A N 1
ATOM 5533 C CA . ASP A 1 746 ? -37.889 1.914 29.667 1.00 67.06 746 ASP A CA 1
ATOM 5534 C C . ASP A 1 746 ? -37.755 2.678 28.339 1.00 67.06 746 ASP A C 1
ATOM 5536 O O . ASP A 1 746 ? -36.679 3.161 27.974 1.00 67.06 746 ASP A O 1
ATOM 5540 N N . THR A 1 747 ? -38.866 2.851 27.614 1.00 76.50 747 THR A N 1
ATOM 5541 C CA . THR A 1 747 ? -38.914 3.728 26.431 1.00 76.50 747 THR A CA 1
ATOM 5542 C C . THR A 1 747 ? -38.378 5.118 26.779 1.00 76.50 747 THR A C 1
ATOM 5544 O O . THR A 1 747 ? -39.072 5.919 27.413 1.00 76.50 747 THR A O 1
ATOM 5547 N N . ALA A 1 748 ? -37.146 5.402 26.360 1.00 80.56 748 ALA A N 1
ATOM 5548 C CA . ALA A 1 748 ? -36.424 6.608 26.727 1.00 80.56 748 ALA A CA 1
ATOM 5549 C C . ALA A 1 748 ? -36.016 7.387 25.471 1.00 80.56 748 ALA A C 1
ATOM 5551 O O . ALA A 1 748 ? -35.248 6.863 24.655 1.00 80.56 748 ALA A O 1
ATOM 5552 N N . PRO A 1 749 ? -36.462 8.650 25.318 1.00 90.44 749 PRO A N 1
ATOM 5553 C CA . PRO A 1 749 ? -35.962 9.499 24.255 1.00 90.44 749 PRO A CA 1
ATOM 5554 C C . PRO A 1 749 ? -34.522 9.920 24.557 1.00 90.44 749 PRO A C 1
ATOM 5556 O O . PRO A 1 749 ? -34.147 10.180 25.706 1.00 90.44 749 PRO A O 1
ATOM 5559 N N . GLY A 1 750 ? -33.722 10.038 23.507 1.00 91.19 750 GLY A N 1
ATOM 5560 C CA . GLY A 1 750 ? -32.343 10.496 23.584 1.00 91.19 750 GLY A CA 1
ATOM 5561 C C . GLY A 1 750 ? -32.045 11.517 22.505 1.00 91.19 750 GLY A C 1
ATOM 5562 O O . GLY A 1 750 ? -32.525 11.404 21.381 1.00 91.19 750 GLY A O 1
ATOM 5563 N N . GLU A 1 751 ? -31.232 12.509 22.834 1.00 94.69 751 GLU A N 1
ATOM 5564 C CA . GLU A 1 751 ? -30.669 13.447 21.876 1.00 94.69 751 GLU A CA 1
ATOM 5565 C C . GLU A 1 751 ? -29.215 13.732 22.240 1.00 94.69 751 GLU A C 1
ATOM 5567 O O . GLU A 1 751 ? -28.927 14.169 23.349 1.00 94.69 751 GLU A O 1
ATOM 5572 N N . MET A 1 752 ? -28.299 13.516 21.303 1.00 95.44 752 MET A N 1
ATOM 5573 C CA . MET A 1 752 ? -26.866 13.680 21.509 1.00 95.44 752 MET A CA 1
ATOM 5574 C C . MET A 1 752 ? -26.257 14.484 20.370 1.00 95.44 752 MET A C 1
ATOM 5576 O O . MET A 1 752 ? -26.507 14.209 19.197 1.00 95.44 752 MET A O 1
ATOM 5580 N N . ARG A 1 753 ? -25.421 15.464 20.697 1.00 97.00 753 ARG A N 1
ATOM 5581 C CA . ARG A 1 753 ? -24.470 16.044 19.752 1.00 97.00 753 ARG A CA 1
ATOM 5582 C C . ARG A 1 753 ? -23.132 15.339 19.935 1.00 97.00 753 ARG A C 1
ATOM 5584 O O . ARG A 1 753 ? -22.639 15.264 21.054 1.00 97.00 753 ARG A O 1
ATOM 5591 N N . VAL A 1 754 ? -22.571 14.858 18.833 1.00 96.56 754 VAL A N 1
ATOM 5592 C CA . VAL A 1 754 ? -21.267 14.202 18.760 1.00 96.56 754 VAL A CA 1
ATOM 5593 C C . VAL A 1 754 ? -20.367 15.049 17.869 1.00 96.56 754 VAL A C 1
ATOM 5595 O O . VAL A 1 754 ? -20.583 15.117 16.656 1.00 96.56 754 VAL A O 1
ATOM 5598 N N . SER A 1 755 ? -19.373 15.706 18.455 1.00 96.50 755 SER A N 1
ATOM 5599 C CA . SER A 1 755 ? -18.307 16.364 17.700 1.00 96.50 755 SER A CA 1
ATOM 5600 C C . SER A 1 755 ? -17.159 15.386 17.519 1.00 96.50 755 SER A C 1
ATOM 5602 O O . SER A 1 755 ? -16.658 14.834 18.490 1.00 96.50 755 SER A O 1
ATOM 5604 N N . VAL A 1 756 ? -16.734 15.191 16.279 1.00 95.12 756 VAL A N 1
ATOM 5605 C CA . VAL A 1 756 ? -15.592 14.352 15.916 1.00 95.12 756 VAL A CA 1
ATOM 5606 C C . VAL A 1 756 ? -14.411 15.266 15.610 1.00 95.12 756 VAL A C 1
ATOM 5608 O O . VAL A 1 756 ? -14.575 16.260 14.893 1.00 95.12 756 VAL A O 1
ATOM 5611 N N . ALA A 1 757 ? -13.233 14.930 16.128 1.00 94.12 757 ALA A N 1
ATOM 5612 C CA . ALA A 1 757 ? -11.964 15.548 15.770 1.00 94.12 757 ALA A CA 1
ATOM 5613 C C . ALA A 1 757 ? -10.854 14.491 15.754 1.00 94.12 757 ALA A C 1
ATOM 5615 O O . ALA A 1 757 ? -10.733 13.672 16.659 1.00 94.12 757 ALA A O 1
ATOM 5616 N N . ARG A 1 758 ? -10.034 14.487 14.710 1.00 90.94 758 ARG A N 1
ATOM 5617 C CA . ARG A 1 758 ? -8.908 13.573 14.557 1.00 90.94 758 ARG A CA 1
ATOM 5618 C C . ARG A 1 758 ? -7.681 14.148 15.240 1.00 90.94 758 ARG A C 1
ATOM 5620 O O . ARG A 1 758 ? -7.304 15.295 15.011 1.00 90.94 758 ARG A O 1
ATOM 5627 N N . GLU A 1 759 ? -7.016 13.304 16.007 1.00 87.31 759 GLU A N 1
ATOM 5628 C CA . GLU A 1 759 ? -5.719 13.568 16.608 1.00 87.31 759 GLU A CA 1
ATOM 5629 C C . GLU A 1 759 ? -4.708 12.513 16.122 1.00 87.31 759 GLU A C 1
ATOM 5631 O O . GLU A 1 759 ? -5.090 11.477 15.568 1.00 87.31 759 GLU A O 1
ATOM 5636 N N . PRO A 1 760 ? -3.395 12.735 16.288 1.00 82.50 760 PRO A N 1
ATOM 5637 C CA . PRO A 1 760 ? -2.399 11.737 15.915 1.00 82.50 760 PRO A CA 1
ATOM 5638 C C . PRO A 1 760 ? -2.643 10.397 16.632 1.00 82.50 760 PRO A C 1
ATOM 5640 O O . PRO A 1 760 ? -2.484 10.293 17.846 1.00 82.50 760 PRO A O 1
ATOM 5643 N N . GLY A 1 761 ? -3.032 9.366 15.875 1.00 82.19 761 GLY A N 1
ATOM 5644 C CA . GLY A 1 761 ? -3.247 8.003 16.379 1.00 82.19 761 GLY A CA 1
ATOM 5645 C C . GLY A 1 761 ? -4.580 7.745 17.097 1.00 82.19 761 GLY A C 1
ATOM 5646 O O . GLY A 1 761 ? -4.804 6.611 17.520 1.00 82.19 761 GLY A O 1
ATOM 5647 N N . ALA A 1 762 ? -5.466 8.740 17.218 1.00 88.19 762 ALA A N 1
ATOM 5648 C CA . ALA A 1 762 ? -6.763 8.594 17.881 1.00 88.19 762 ALA A CA 1
ATOM 5649 C C . ALA A 1 762 ? -7.829 9.536 17.297 1.00 88.19 762 ALA A C 1
ATOM 5651 O O . ALA A 1 762 ? -7.524 10.553 16.680 1.00 88.19 762 ALA A O 1
ATOM 5652 N N . THR A 1 763 ? -9.097 9.211 17.512 1.00 92.19 763 THR A N 1
ATOM 5653 C CA . THR A 1 763 ? -10.230 10.088 17.208 1.00 92.19 763 THR A CA 1
ATOM 5654 C C . THR A 1 763 ? -10.845 10.564 18.516 1.00 92.19 763 THR A C 1
ATOM 5656 O O . THR A 1 763 ? -11.300 9.749 19.314 1.00 92.19 763 THR A O 1
ATOM 5659 N N . GLN A 1 764 ? -10.864 11.873 18.734 1.00 94.56 764 GLN A N 1
ATOM 5660 C CA . GLN A 1 764 ? -11.556 12.507 19.846 1.00 94.56 764 GLN A CA 1
ATOM 5661 C C . GLN A 1 764 ? -13.043 12.684 19.506 1.00 94.56 764 GLN A C 1
ATOM 5663 O O . GLN A 1 764 ? -13.396 13.159 18.421 1.00 94.56 764 GLN A O 1
ATOM 5668 N N . LEU A 1 765 ? -13.910 12.299 20.439 1.00 95.56 765 LEU A N 1
ATOM 5669 C CA . LEU A 1 765 ? -15.354 12.477 20.411 1.00 95.56 765 LEU A CA 1
ATOM 5670 C C . LEU A 1 765 ? -15.788 13.307 21.615 1.00 95.56 765 LEU A C 1
ATOM 5672 O O . LEU A 1 765 ? -15.676 12.863 22.754 1.00 95.56 765 LEU A O 1
ATOM 5676 N N . GLU A 1 766 ? -16.361 14.473 21.355 1.00 96.25 766 GLU A N 1
ATOM 5677 C CA . GLU A 1 766 ? -17.042 15.264 22.376 1.00 96.25 766 GLU A CA 1
ATOM 5678 C C . GLU A 1 766 ? -18.548 14.991 22.296 1.00 96.25 766 GLU A C 1
ATOM 5680 O O . GLU A 1 766 ? -19.167 15.137 21.238 1.00 96.25 766 GLU A O 1
ATOM 5685 N N . LEU A 1 767 ? -19.136 14.582 23.415 1.00 96.12 767 LEU A N 1
ATOM 5686 C CA . LEU A 1 767 ? -20.547 14.250 23.568 1.00 96.12 767 LEU A CA 1
ATOM 5687 C C . LEU A 1 767 ? -21.227 15.332 24.420 1.00 96.12 767 LEU A C 1
ATOM 5689 O O . LEU A 1 767 ? -20.776 15.614 25.528 1.00 96.12 767 LEU A O 1
ATOM 5693 N N . ASP A 1 768 ? -22.332 15.916 23.954 1.00 95.94 768 ASP A N 1
ATOM 5694 C CA . ASP A 1 768 ? -23.212 16.770 24.774 1.00 95.94 768 ASP A CA 1
ATOM 5695 C C . ASP A 1 768 ? -24.671 16.529 24.389 1.00 95.94 768 ASP A C 1
ATOM 5697 O O . ASP A 1 768 ? -25.076 16.720 23.238 1.00 95.94 768 ASP A O 1
ATOM 5701 N N . GLY A 1 769 ? -25.480 16.110 25.356 1.00 94.44 769 GLY A N 1
ATOM 5702 C CA . GLY A 1 769 ? -26.845 15.701 25.079 1.00 94.44 769 GLY A CA 1
ATOM 5703 C C . GLY A 1 769 ? -27.669 15.367 26.308 1.00 94.44 769 GLY A C 1
ATOM 5704 O O . GLY A 1 769 ? -27.337 15.719 27.446 1.00 94.44 769 GLY A O 1
ATOM 5705 N N . ARG A 1 770 ? -28.796 14.704 26.052 1.00 92.31 770 ARG A N 1
ATOM 5706 C CA . ARG A 1 770 ? -29.694 14.164 27.065 1.00 92.31 770 ARG A CA 1
ATOM 5707 C C . ARG A 1 770 ? -30.161 12.758 26.715 1.00 92.31 770 ARG A C 1
ATOM 5709 O O . ARG A 1 770 ? -30.498 12.495 25.566 1.00 92.31 770 ARG A O 1
ATOM 5716 N N . ILE A 1 771 ? -30.247 11.896 27.719 1.00 87.38 771 ILE A N 1
ATOM 5717 C CA . ILE A 1 771 ? -30.813 10.543 27.636 1.00 87.38 771 ILE A CA 1
ATOM 5718 C C . ILE A 1 771 ? -31.879 10.440 28.726 1.00 87.38 771 ILE A C 1
ATOM 5720 O O . ILE A 1 771 ? -31.612 10.814 29.862 1.00 87.38 771 ILE A O 1
ATOM 5724 N N . ALA A 1 772 ? -33.100 10.022 28.384 1.00 83.50 772 ALA A N 1
ATOM 5725 C CA . ALA A 1 772 ? -34.239 9.985 29.312 1.00 83.50 772 ALA A CA 1
ATOM 5726 C C . ALA A 1 772 ? -34.525 11.334 30.022 1.00 83.50 772 ALA A C 1
ATOM 5728 O O . ALA A 1 772 ? -35.073 11.376 31.118 1.00 83.50 772 ALA A O 1
ATOM 5729 N N . GLY A 1 773 ? -34.147 12.462 29.404 1.00 83.31 773 GLY A N 1
ATOM 5730 C CA . GLY A 1 773 ? -34.259 13.807 29.990 1.00 83.31 773 GLY A CA 1
ATOM 5731 C C . GLY A 1 773 ? -33.065 14.245 30.850 1.00 83.31 773 GLY A C 1
ATOM 5732 O O . GLY A 1 773 ? -32.910 15.447 31.085 1.00 83.31 773 GLY A O 1
ATOM 5733 N N . GLU A 1 774 ? -32.183 13.319 31.222 1.00 87.38 774 GLU A N 1
ATOM 5734 C CA . GLU A 1 774 ? -30.988 13.563 32.030 1.00 87.38 774 GLU A CA 1
ATOM 5735 C C . GLU A 1 774 ? -29.802 14.012 31.184 1.00 87.38 774 GLU A C 1
ATOM 5737 O O . GLU A 1 774 ? -29.642 13.578 30.046 1.00 87.38 774 GLU A O 1
ATOM 5742 N N . ARG A 1 775 ? -28.958 14.903 31.718 1.00 91.44 775 ARG A N 1
ATOM 5743 C CA . ARG A 1 775 ? -27.815 15.445 30.968 1.00 91.44 775 ARG A CA 1
ATOM 5744 C C . ARG A 1 775 ? -26.662 14.445 30.906 1.00 91.44 775 ARG A C 1
ATOM 5746 O O . ARG A 1 775 ? -26.268 13.895 31.931 1.00 91.44 775 ARG A O 1
ATOM 5753 N N . VAL A 1 776 ? -26.080 14.312 29.717 1.00 93.44 776 VAL A N 1
ATOM 5754 C CA . VAL A 1 776 ? -24.880 13.514 29.451 1.00 93.44 776 VAL A CA 1
ATOM 5755 C C . VAL A 1 776 ? -23.851 14.398 28.757 1.00 93.44 776 VAL A C 1
ATOM 5757 O O . VAL A 1 776 ? -24.182 15.105 27.802 1.00 93.44 776 VAL A O 1
ATOM 5760 N N . ARG A 1 777 ? -22.612 14.381 29.248 1.00 96.38 777 ARG A N 1
ATOM 5761 C CA . ARG A 1 777 ? -21.456 14.987 28.584 1.00 96.38 777 ARG A CA 1
ATOM 5762 C C . ARG A 1 777 ? -20.273 14.040 28.627 1.00 96.38 777 ARG A C 1
ATOM 5764 O O . ARG A 1 777 ? -20.107 13.352 29.624 1.00 96.38 777 ARG A O 1
ATOM 5771 N N . GLY A 1 778 ? -19.428 14.046 27.609 1.00 95.56 778 GLY A N 1
ATOM 5772 C CA . GLY A 1 778 ? -18.199 13.262 27.638 1.00 95.56 778 GLY A CA 1
ATOM 5773 C C . GLY A 1 778 ? -17.157 13.755 26.652 1.00 95.56 778 GLY A C 1
ATOM 5774 O O . GLY A 1 778 ? -17.493 14.403 25.665 1.00 95.56 778 GLY A O 1
ATOM 5775 N N . ASP A 1 779 ? -15.905 13.429 26.934 1.00 96.44 779 ASP A N 1
ATOM 5776 C CA . ASP A 1 779 ? -14.765 13.595 26.034 1.00 96.44 779 ASP A CA 1
ATOM 5777 C C . ASP A 1 779 ? -14.065 12.240 25.960 1.00 96.44 779 ASP A C 1
ATOM 5779 O O . ASP A 1 779 ? -13.477 11.779 26.940 1.00 96.44 779 ASP A O 1
ATOM 5783 N N . LEU A 1 780 ? -14.221 11.558 24.827 1.00 95.25 780 LEU A N 1
ATOM 5784 C CA . LEU A 1 780 ? -13.733 10.204 24.603 1.00 95.25 780 LEU A CA 1
ATOM 5785 C C . LEU A 1 780 ? -12.678 10.205 23.498 1.00 95.25 780 LEU A C 1
ATOM 5787 O O . LEU A 1 780 ? -12.847 10.829 22.459 1.00 95.25 780 LEU A O 1
ATOM 5791 N N . ARG A 1 781 ? -11.604 9.444 23.674 1.00 94.19 781 ARG A N 1
ATOM 5792 C CA . ARG A 1 781 ? -10.538 9.218 22.698 1.00 94.19 781 ARG A CA 1
ATOM 5793 C C . ARG A 1 781 ? -10.581 7.759 22.266 1.00 94.19 781 ARG A C 1
ATOM 5795 O O . ARG A 1 781 ? -10.388 6.846 23.069 1.00 94.19 781 ARG A O 1
ATOM 5802 N N . LEU A 1 782 ? -10.825 7.544 20.980 1.00 91.44 782 LEU A N 1
ATOM 5803 C CA . LEU A 1 782 ? -10.850 6.226 20.359 1.00 91.44 782 LEU A CA 1
ATOM 5804 C C . LEU A 1 782 ? -9.554 5.992 19.597 1.00 91.44 782 LEU A C 1
ATOM 5806 O O . LEU A 1 782 ? -9.303 6.609 18.563 1.00 91.44 782 LEU A O 1
ATOM 5810 N N . GLY A 1 783 ? -8.729 5.093 20.121 1.00 87.94 783 GLY A N 1
ATOM 5811 C CA . GLY A 1 783 ? -7.627 4.496 19.378 1.00 87.94 783 GLY A CA 1
ATOM 5812 C C . GLY A 1 783 ? -8.121 3.352 18.491 1.00 87.94 783 GLY A C 1
ATOM 5813 O O . GLY A 1 783 ? -9.316 3.093 18.376 1.00 87.94 783 GLY A O 1
ATOM 5814 N N . ARG A 1 784 ? -7.188 2.622 17.874 1.00 81.75 784 ARG A N 1
ATOM 5815 C CA . ARG A 1 784 ? -7.520 1.501 16.977 1.00 81.75 784 ARG A CA 1
ATOM 5816 C C . ARG A 1 784 ? -8.227 0.333 17.684 1.00 81.75 784 ARG A C 1
ATOM 5818 O O . ARG A 1 784 ? -9.093 -0.284 17.082 1.00 81.75 784 ARG A O 1
ATOM 5825 N N . GLU A 1 785 ? -7.857 0.033 18.929 1.00 82.94 785 GLU A N 1
ATOM 5826 C CA . GLU A 1 785 ? -8.484 -1.019 19.759 1.00 82.94 785 GLU A CA 1
ATOM 5827 C C . GLU A 1 785 ? -8.695 -0.573 21.221 1.00 82.94 785 GLU A C 1
ATOM 5829 O O . GLU A 1 785 ? -9.012 -1.394 22.083 1.00 82.94 785 GLU A O 1
ATOM 5834 N N . THR A 1 786 ? -8.496 0.719 21.508 1.00 89.31 786 THR A N 1
ATOM 5835 C CA . THR A 1 786 ? -8.494 1.284 22.864 1.00 89.31 786 THR A CA 1
ATOM 5836 C C . THR A 1 786 ? -9.514 2.406 22.998 1.00 89.31 786 THR A C 1
ATOM 5838 O O . THR A 1 786 ? -9.570 3.275 22.127 1.00 89.31 786 THR A O 1
ATOM 5841 N N . LEU A 1 787 ? -10.237 2.454 24.115 1.00 91.69 787 LEU A N 1
ATOM 5842 C CA . LEU A 1 787 ? -11.157 3.545 24.451 1.00 91.69 787 LEU A CA 1
ATOM 5843 C C . LEU A 1 787 ? -10.721 4.231 25.751 1.00 91.69 787 LEU A C 1
ATOM 5845 O O . LEU A 1 787 ? -10.560 3.565 26.770 1.00 91.69 787 LEU A O 1
ATOM 5849 N N . SER A 1 788 ? -10.537 5.548 25.748 1.00 94.12 788 SER A N 1
ATOM 5850 C CA . SER A 1 788 ? -10.264 6.298 26.980 1.00 94.12 788 SER A CA 1
ATOM 5851 C C . SER A 1 788 ? -11.023 7.613 27.047 1.00 94.12 788 SER A C 1
ATOM 5853 O O . SER A 1 788 ? -11.488 8.092 26.022 1.00 94.12 788 SER A O 1
ATOM 5855 N N . GLY A 1 789 ? -11.174 8.200 28.233 1.00 95.12 789 GLY A N 1
ATOM 5856 C CA . GLY A 1 789 ? -11.782 9.525 28.370 1.00 95.12 789 GLY A CA 1
ATOM 5857 C C . GLY A 1 789 ? -12.599 9.701 29.638 1.00 95.12 789 GLY A C 1
ATOM 5858 O O . GLY A 1 789 ? -12.471 8.920 30.579 1.00 95.12 789 GLY A O 1
ATOM 5859 N N . GLU A 1 790 ? -13.449 10.722 29.641 1.00 96.62 790 GLU A N 1
ATOM 5860 C CA . GLU A 1 790 ? -14.315 11.075 30.766 1.00 96.62 790 GLU A CA 1
ATOM 5861 C C . GLU A 1 790 ? -15.784 11.153 30.330 1.00 96.62 790 GLU A C 1
ATOM 5863 O O . GLU A 1 790 ? -16.101 11.635 29.239 1.00 96.62 790 GLU A O 1
ATOM 5868 N N . LEU A 1 791 ? -16.692 10.702 31.198 1.00 95.94 791 LEU A N 1
ATOM 5869 C CA . LEU A 1 791 ? -18.137 10.744 30.999 1.00 95.94 791 LEU A CA 1
ATOM 5870 C C . LEU A 1 791 ? -18.835 11.269 32.262 1.00 95.94 791 LEU A C 1
ATOM 5872 O O . LEU A 1 791 ? -18.774 10.667 33.330 1.00 95.94 791 LEU A O 1
ATOM 5876 N N . ALA A 1 792 ? -19.549 12.380 32.129 1.00 95.94 792 ALA A N 1
ATOM 5877 C CA . ALA A 1 792 ? -20.374 12.969 33.173 1.00 95.94 792 ALA A CA 1
ATOM 5878 C C . ALA A 1 792 ? -21.863 12.724 32.886 1.00 95.94 792 ALA A C 1
ATOM 5880 O O . ALA A 1 792 ? -22.399 13.175 31.867 1.00 95.94 792 ALA A O 1
ATOM 5881 N N . VAL A 1 793 ? -22.545 12.053 33.812 1.00 93.81 793 VAL A N 1
ATOM 5882 C CA . VAL A 1 793 ? -23.974 11.720 33.742 1.00 93.81 793 VAL A CA 1
ATOM 5883 C C . VAL A 1 793 ? -24.710 12.227 34.982 1.00 93.81 793 VAL A C 1
ATOM 5885 O O . VAL A 1 793 ? -24.175 12.248 36.087 1.00 93.81 793 VAL A O 1
ATOM 5888 N N . ALA A 1 794 ? -25.958 12.666 34.832 1.00 91.12 794 ALA A N 1
ATOM 5889 C CA . ALA A 1 794 ? -26.742 13.116 35.986 1.00 91.12 794 ALA A CA 1
ATOM 5890 C C . ALA A 1 794 ? -27.257 11.946 36.846 1.00 91.12 794 ALA A C 1
ATOM 5892 O O . ALA A 1 794 ? -27.276 12.048 38.074 1.00 91.12 794 ALA A O 1
ATOM 5893 N N . ALA A 1 795 ? -27.618 10.826 36.217 1.00 87.38 795 ALA A N 1
ATOM 5894 C CA . ALA A 1 795 ? -28.044 9.604 36.886 1.00 87.38 795 ALA A CA 1
ATOM 5895 C C . ALA A 1 795 ? -27.510 8.363 36.153 1.00 87.38 795 ALA A C 1
ATOM 5897 O O . ALA A 1 795 ? -27.430 8.359 34.925 1.00 87.38 795 ALA A O 1
ATOM 5898 N N . LEU A 1 796 ? -27.162 7.321 36.907 1.00 87.00 796 LEU A N 1
ATOM 5899 C CA . LEU A 1 796 ? -26.694 6.029 36.409 1.00 87.00 796 LEU A CA 1
ATOM 5900 C C . LEU A 1 796 ? -27.303 4.895 37.246 1.00 87.00 796 LEU A C 1
ATOM 5902 O O . LEU A 1 796 ? -27.486 5.042 38.450 1.00 87.00 796 LEU A O 1
ATOM 5906 N N . SER A 1 797 ? -27.589 3.749 36.635 1.00 83.19 797 SER A N 1
ATOM 5907 C CA . SER A 1 797 ? -27.971 2.525 37.349 1.00 83.19 797 SER A CA 1
ATOM 5908 C C . SER A 1 797 ? -26.860 1.493 37.193 1.00 83.19 797 SER A C 1
ATOM 5910 O O . SER A 1 797 ? -26.577 1.081 36.070 1.00 83.19 797 SER A O 1
ATOM 5912 N N . LEU A 1 798 ? -26.212 1.088 38.294 1.00 79.75 798 LEU A N 1
ATOM 5913 C CA . LEU A 1 798 ? -25.180 0.043 38.247 1.00 79.75 798 LEU A CA 1
ATOM 5914 C C . LEU A 1 798 ? -25.755 -1.324 37.860 1.00 79.75 798 LEU A C 1
ATOM 5916 O O . LEU A 1 798 ? -25.148 -1.964 37.006 1.00 79.75 798 LEU A O 1
ATOM 5920 N N . PRO A 1 799 ? -26.915 -1.769 38.393 1.00 75.19 799 PRO A N 1
ATOM 5921 C CA . PRO A 1 799 ? -27.525 -3.017 37.944 1.00 75.19 799 PRO A CA 1
ATOM 5922 C C . PRO A 1 799 ? -27.809 -3.025 36.440 1.00 75.19 799 PRO A C 1
ATOM 5924 O O . PRO A 1 799 ? -27.459 -3.992 35.776 1.00 75.19 799 PRO A O 1
ATOM 5927 N N . ALA A 1 800 ? -28.354 -1.932 35.891 1.00 74.06 800 ALA A N 1
ATOM 5928 C CA . ALA A 1 800 ? -28.626 -1.837 34.455 1.00 74.06 800 ALA A CA 1
ATOM 5929 C C . ALA A 1 800 ? -27.333 -1.795 33.627 1.00 74.06 800 ALA A C 1
ATOM 5931 O O . ALA A 1 800 ? -27.249 -2.442 32.593 1.00 74.06 800 ALA A O 1
ATOM 5932 N N . LEU A 1 801 ? -26.299 -1.081 34.092 1.00 77.25 801 LEU A N 1
ATOM 5933 C CA . LEU A 1 801 ? -24.992 -1.059 33.428 1.00 77.25 801 LEU A CA 1
ATOM 5934 C C . LEU A 1 801 ? -24.365 -2.461 33.375 1.00 77.25 801 LEU A C 1
ATOM 5936 O O . LEU A 1 801 ? -23.846 -2.855 32.337 1.00 77.25 801 LEU A O 1
ATOM 5940 N N . ILE A 1 802 ? -24.423 -3.213 34.478 1.00 75.12 802 ILE A N 1
ATOM 5941 C CA . ILE A 1 802 ? -23.922 -4.592 34.548 1.00 75.12 802 ILE A CA 1
ATOM 5942 C C . ILE A 1 802 ? -24.733 -5.504 33.620 1.00 75.12 802 ILE A C 1
ATOM 5944 O O . ILE A 1 802 ? -24.138 -6.321 32.924 1.00 75.12 802 ILE A O 1
ATOM 5948 N N . ASP A 1 803 ? -26.057 -5.347 33.578 1.00 71.25 803 ASP A N 1
ATOM 5949 C CA . ASP A 1 803 ? -26.941 -6.131 32.710 1.00 71.25 803 ASP A CA 1
ATOM 5950 C C . ASP A 1 803 ? -26.623 -5.880 31.225 1.00 71.25 803 ASP A C 1
ATOM 5952 O O . ASP A 1 803 ? -26.258 -6.814 30.520 1.00 71.25 803 ASP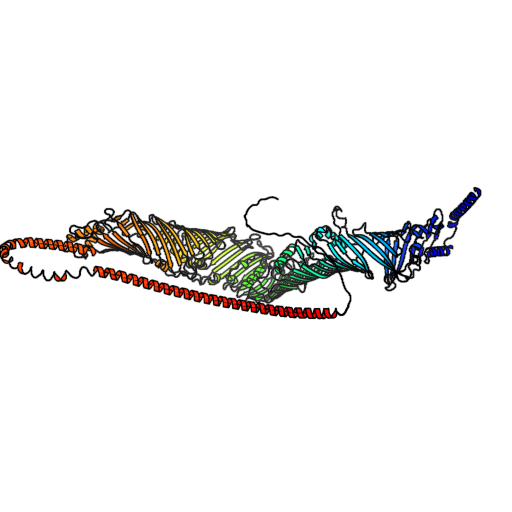 A O 1
ATOM 5956 N N . VAL A 1 804 ? -26.575 -4.611 30.790 1.00 71.00 804 VAL A N 1
ATOM 5957 C CA . VAL A 1 804 ? -26.155 -4.188 29.432 1.00 71.00 804 VAL A CA 1
ATOM 5958 C C . VAL A 1 804 ? -24.849 -4.821 28.986 1.00 71.00 804 VAL A C 1
ATOM 5960 O O . VAL A 1 804 ? -24.679 -5.193 27.828 1.00 71.00 804 VAL A O 1
ATOM 5963 N N . LEU A 1 805 ? -23.877 -4.845 29.893 1.00 71.25 805 LEU A N 1
ATOM 5964 C CA . LEU A 1 805 ? -22.524 -5.258 29.566 1.00 71.25 805 LEU A CA 1
ATOM 5965 C C . LEU A 1 805 ? -22.358 -6.773 29.583 1.00 71.25 805 LEU A C 1
ATOM 5967 O O . LEU A 1 805 ? -21.362 -7.239 29.040 1.00 71.25 805 LEU A O 1
ATOM 5971 N N . LEU A 1 806 ? -23.260 -7.529 30.221 1.00 71.19 806 LEU A N 1
ATOM 5972 C CA . LEU A 1 806 ? -23.063 -8.955 30.490 1.00 71.19 806 LEU A CA 1
ATOM 5973 C C . LEU A 1 806 ? -24.195 -9.870 30.009 1.00 71.19 806 LEU A C 1
ATOM 5975 O O . LEU A 1 806 ? -23.963 -11.078 29.982 1.00 71.19 806 LEU A O 1
ATOM 5979 N N . THR A 1 807 ? -25.384 -9.382 29.642 1.00 64.38 807 THR A N 1
ATOM 5980 C CA . THR A 1 807 ? -26.519 -10.212 29.184 1.00 64.38 807 THR A CA 1
ATOM 5981 C C . THR A 1 807 ? -26.883 -9.945 27.714 1.00 64.38 807 THR A C 1
ATOM 5983 O O . THR A 1 807 ? -26.667 -8.862 27.187 1.00 64.38 807 THR A O 1
ATOM 5986 N N . ASP A 1 808 ? -27.369 -10.981 27.015 1.00 54.94 808 ASP A N 1
ATOM 5987 C CA . ASP A 1 808 ? -27.772 -10.934 25.585 1.00 54.94 808 ASP A CA 1
ATOM 5988 C C . ASP A 1 808 ? -29.289 -10.716 25.428 1.00 54.94 808 ASP A C 1
ATOM 5990 O O . ASP A 1 808 ? -29.800 -10.289 24.396 1.00 54.94 808 ASP A O 1
ATOM 5994 N N . THR A 1 809 ? -30.045 -10.996 26.488 1.00 51.03 809 THR A N 1
ATOM 5995 C CA . THR A 1 809 ? -31.498 -10.876 26.495 1.00 51.03 809 THR A CA 1
ATOM 5996 C C . THR A 1 809 ? -31.894 -9.724 27.392 1.00 51.03 809 THR A C 1
ATOM 5998 O O . THR A 1 809 ? -31.775 -9.842 28.610 1.00 51.03 809 THR A O 1
ATOM 6001 N N . GLY A 1 810 ? -32.415 -8.659 26.785 1.00 50.72 810 GLY A N 1
ATOM 6002 C CA . GLY A 1 810 ? -33.217 -7.656 27.474 1.00 50.72 810 GLY A CA 1
ATOM 6003 C C . GLY A 1 810 ? -34.374 -8.326 28.206 1.00 50.72 810 GLY A C 1
ATOM 6004 O O . GLY A 1 810 ? -35.391 -8.683 27.608 1.00 50.72 810 GLY A O 1
ATOM 6005 N N . GLY A 1 811 ? -34.154 -8.636 29.477 1.00 47.25 811 GLY A N 1
ATOM 6006 C CA . GLY A 1 811 ? -35.142 -9.217 30.366 1.00 47.25 811 GLY A CA 1
ATOM 6007 C C . GLY A 1 811 ? -35.656 -8.135 31.295 1.00 47.25 811 GLY A C 1
ATOM 6008 O O . GLY A 1 811 ? -34.873 -7.316 31.770 1.00 47.25 811 GLY A O 1
ATOM 6009 N N . ASP A 1 812 ? -36.959 -8.155 31.584 1.00 48.31 812 ASP A N 1
ATOM 6010 C CA . ASP A 1 812 ? -37.534 -7.379 32.685 1.00 48.31 812 ASP A CA 1
ATOM 6011 C C . ASP A 1 812 ? -36.714 -7.667 33.949 1.00 48.31 812 ASP A C 1
ATOM 6013 O O . ASP A 1 812 ? -36.824 -8.741 34.549 1.00 48.31 812 ASP A O 1
ATOM 6017 N N . SER A 1 813 ? -35.869 -6.714 34.346 1.00 51.06 813 SER A N 1
ATOM 6018 C CA . SER A 1 813 ? -35.246 -6.732 35.661 1.00 51.06 813 SER A CA 1
ATOM 6019 C C . SER A 1 813 ? -36.391 -6.710 36.676 1.00 51.06 813 SER A C 1
ATOM 6021 O O . SER A 1 813 ? -37.155 -5.742 36.695 1.00 51.06 813 SER A O 1
ATOM 6023 N N . PRO A 1 814 ? -36.584 -7.763 37.491 1.00 53.19 814 PRO A N 1
ATOM 6024 C CA . PRO A 1 814 ? -37.698 -7.794 38.425 1.00 53.19 814 PRO A CA 1
ATOM 6025 C C . PRO A 1 814 ? -37.586 -6.585 39.355 1.00 53.19 814 PRO A C 1
ATOM 6027 O O . PRO A 1 814 ? -36.528 -6.378 39.948 1.00 53.19 814 PRO A O 1
ATOM 6030 N N . GLU A 1 815 ? -38.679 -5.824 39.516 1.00 49.84 815 GLU A N 1
ATOM 6031 C CA . GLU A 1 815 ? -38.730 -4.564 40.288 1.00 49.84 815 GLU A CA 1
ATOM 6032 C C . GLU A 1 815 ? -38.091 -4.667 41.692 1.00 49.84 815 GLU A C 1
ATOM 6034 O O . GLU A 1 815 ? -37.726 -3.649 42.272 1.00 49.84 815 GLU A O 1
ATOM 6039 N N . ASN A 1 816 ? -37.926 -5.884 42.236 1.00 53.78 816 ASN A N 1
ATOM 6040 C CA . ASN A 1 816 ? -37.337 -6.160 43.548 1.00 53.78 816 ASN A CA 1
ATOM 6041 C C . ASN A 1 816 ? -36.374 -7.380 43.608 1.00 53.78 816 ASN A C 1
ATOM 6043 O O . ASN A 1 816 ? -36.223 -7.968 44.683 1.00 53.78 816 ASN A O 1
ATOM 6047 N N . GLY A 1 817 ? -35.712 -7.790 42.514 1.00 65.88 817 GLY A N 1
ATOM 6048 C CA . GLY A 1 817 ? -34.877 -9.011 42.497 1.00 65.88 817 GLY A CA 1
ATOM 6049 C C . GLY A 1 817 ? -33.593 -8.950 41.658 1.00 65.88 817 GLY A C 1
ATOM 6050 O O . GLY A 1 817 ? -33.340 -7.981 40.952 1.00 65.88 817 GLY A O 1
ATOM 6051 N N . TRP A 1 818 ? -32.779 -10.007 41.748 1.00 74.31 818 TRP A N 1
ATOM 6052 C CA . TRP A 1 818 ? -31.601 -10.223 40.897 1.00 74.31 818 TRP A CA 1
ATOM 6053 C C . TRP A 1 818 ? -32.004 -10.982 39.626 1.00 74.31 818 TRP A C 1
ATOM 6055 O O . TRP A 1 818 ? -32.833 -11.887 39.702 1.00 74.31 818 TRP A O 1
ATOM 6065 N N . SER A 1 819 ? -31.426 -10.639 38.472 1.00 73.69 819 SER A N 1
ATOM 6066 C CA . SER A 1 819 ? -31.740 -11.306 37.200 1.00 73.69 819 SER A CA 1
ATOM 6067 C C . SER A 1 819 ? -31.300 -12.777 37.203 1.00 73.69 819 SER A C 1
ATOM 6069 O O . SER A 1 819 ? -30.154 -13.094 37.535 1.00 73.69 819 SER A O 1
ATOM 6071 N N . GLU A 1 820 ? -32.207 -13.677 36.814 1.00 77.38 820 GLU A N 1
ATOM 6072 C CA . GLU A 1 820 ? -31.910 -15.096 36.568 1.00 77.38 820 GLU A CA 1
ATOM 6073 C C . GLU A 1 820 ? -31.436 -15.354 35.126 1.00 77.38 820 GLU A C 1
ATOM 6075 O O . GLU A 1 820 ? -31.081 -16.487 34.796 1.00 77.38 820 GLU A O 1
ATOM 6080 N N . ALA A 1 821 ? -31.412 -14.323 34.268 1.00 72.56 821 ALA A N 1
ATOM 6081 C CA . ALA A 1 821 ? -30.987 -14.456 32.880 1.00 72.56 821 ALA A CA 1
ATOM 6082 C C . ALA A 1 821 ? -29.513 -14.898 32.795 1.00 72.56 821 ALA A C 1
ATOM 6084 O O . ALA A 1 821 ? -28.672 -14.384 33.543 1.00 72.56 821 ALA A O 1
ATOM 6085 N N . PRO A 1 822 ? -29.183 -15.850 31.902 1.00 76.50 822 PRO A N 1
ATOM 6086 C CA . PRO A 1 822 ? -27.807 -16.273 31.716 1.00 76.50 822 PRO A CA 1
ATOM 6087 C C . PRO A 1 822 ? -26.984 -15.145 31.086 1.00 76.50 822 PRO A C 1
ATOM 6089 O O . PRO A 1 822 ? -27.465 -14.419 30.214 1.00 76.50 822 PRO A O 1
ATOM 6092 N N . PHE A 1 823 ? -25.720 -15.025 31.487 1.00 77.56 823 PHE A N 1
ATOM 6093 C CA . PHE A 1 823 ? -24.817 -14.047 30.886 1.00 77.56 823 PHE A CA 1
ATOM 6094 C C . PHE A 1 823 ? -24.577 -14.344 29.393 1.00 77.56 823 PHE A C 1
ATOM 6096 O O . PHE A 1 823 ? -24.235 -15.466 29.000 1.00 77.56 823 PHE A O 1
ATOM 6103 N N . GLY A 1 824 ? -24.701 -13.309 28.567 1.00 65.88 824 GLY A N 1
ATOM 6104 C CA . GLY A 1 824 ? -24.564 -13.301 27.114 1.00 65.88 824 GLY A CA 1
ATOM 6105 C C . GLY A 1 824 ? -23.127 -13.164 26.610 1.00 65.88 824 GLY A C 1
ATOM 6106 O O . GLY A 1 824 ? -22.183 -13.049 27.394 1.00 65.88 824 GLY A O 1
ATOM 6107 N N . ARG A 1 825 ? -22.935 -13.180 25.286 1.00 60.28 825 ARG A N 1
ATOM 6108 C CA . ARG A 1 825 ? -21.621 -12.927 24.672 1.00 60.28 825 ARG A CA 1
ATOM 6109 C C . ARG A 1 825 ? -21.371 -11.423 24.583 1.00 60.28 825 ARG A C 1
ATOM 6111 O O . ARG A 1 825 ? -22.062 -10.729 23.852 1.00 60.28 825 ARG A O 1
ATOM 6118 N N . VAL A 1 826 ? -20.347 -10.938 25.282 1.00 56.59 826 VAL A N 1
ATOM 6119 C CA . VAL A 1 826 ? -19.935 -9.529 25.225 1.00 56.59 826 VAL A CA 1
ATOM 6120 C C . VAL A 1 826 ? -19.068 -9.314 23.985 1.00 56.59 826 VAL A C 1
ATOM 6122 O O . VAL A 1 826 ? -17.928 -9.776 23.938 1.00 56.59 826 VAL A O 1
ATOM 6125 N N . ALA A 1 827 ? -19.598 -8.633 22.970 1.00 57.03 827 ALA A N 1
ATOM 6126 C CA . ALA A 1 827 ? -18.873 -8.302 21.743 1.00 57.03 827 ALA A CA 1
ATOM 6127 C C . ALA A 1 827 ? -18.697 -6.784 21.619 1.00 57.03 827 ALA A C 1
ATOM 6129 O O . ALA A 1 827 ? -19.358 -6.123 20.822 1.00 57.03 827 ALA A O 1
ATOM 6130 N N . LEU A 1 828 ? -17.803 -6.212 22.428 1.00 64.38 828 LEU A N 1
ATOM 6131 C CA . LEU A 1 828 ? -17.442 -4.803 22.291 1.00 64.38 828 LEU A CA 1
ATOM 6132 C C . LEU A 1 828 ? -16.418 -4.624 21.157 1.00 64.38 828 LEU A C 1
ATOM 6134 O O . LEU A 1 828 ? -15.519 -5.453 21.003 1.00 64.38 828 LEU A O 1
ATOM 6138 N N . PRO A 1 829 ? -16.481 -3.521 20.392 1.00 61.59 829 PRO A N 1
ATOM 6139 C CA . PRO A 1 829 ? -15.531 -3.248 19.310 1.00 61.59 829 PRO A CA 1
ATOM 6140 C C . PRO A 1 829 ? -14.122 -2.858 19.805 1.00 61.59 829 PRO A C 1
ATOM 6142 O O . PRO A 1 829 ? -13.240 -2.583 18.993 1.00 61.59 829 PRO A O 1
ATOM 6145 N N . PHE A 1 830 ? -13.890 -2.827 21.123 1.00 77.06 830 PHE A N 1
ATOM 6146 C CA . PHE A 1 830 ? -12.628 -2.437 21.759 1.00 77.06 830 PHE A CA 1
ATOM 6147 C C . PHE A 1 830 ? -12.071 -3.589 22.599 1.00 77.06 830 PHE A C 1
ATOM 6149 O O . PHE A 1 830 ? -12.828 -4.280 23.276 1.00 77.06 830 PHE A O 1
ATOM 6156 N N . ARG A 1 831 ? -10.743 -3.776 22.595 1.00 78.81 831 ARG A N 1
ATOM 6157 C CA . ARG A 1 831 ? -10.077 -4.826 23.391 1.00 78.81 831 ARG A CA 1
ATOM 6158 C C . ARG A 1 831 ? -9.709 -4.376 24.801 1.00 78.81 831 ARG A C 1
ATOM 6160 O O . ARG A 1 831 ? -9.524 -5.219 25.679 1.00 78.81 831 ARG A O 1
ATOM 6167 N N . SER A 1 832 ? -9.529 -3.071 24.995 1.00 87.44 832 SER A N 1
ATOM 6168 C CA . SER A 1 832 ? -9.217 -2.472 26.289 1.00 87.44 832 SER A CA 1
ATOM 6169 C C . SER A 1 832 ? -9.691 -1.024 26.369 1.00 87.44 832 SER A C 1
ATOM 6171 O O . SER A 1 832 ? -9.901 -0.353 25.355 1.00 87.44 832 SER A O 1
ATOM 6173 N N . GLY A 1 833 ? -9.863 -0.514 27.585 1.00 91.50 833 GLY A N 1
ATOM 6174 C CA . GLY A 1 833 ? -10.219 0.885 27.772 1.00 91.50 833 GLY A CA 1
ATOM 6175 C C . GLY A 1 833 ? -10.328 1.312 29.225 1.00 91.50 833 GLY A C 1
ATOM 6176 O O . GLY A 1 833 ? -10.409 0.470 30.112 1.00 91.50 833 GLY A O 1
ATOM 6177 N N . ARG A 1 834 ? -10.317 2.624 29.462 1.00 94.81 834 ARG A N 1
ATOM 6178 C CA . ARG A 1 834 ? -10.549 3.234 30.777 1.00 94.81 834 ARG A CA 1
ATOM 6179 C C . ARG A 1 834 ? -11.340 4.526 30.620 1.00 94.81 834 ARG A C 1
ATOM 6181 O O . ARG A 1 834 ? -10.836 5.478 30.028 1.00 94.81 834 ARG A O 1
ATOM 6188 N N . ILE A 1 835 ? -12.543 4.561 31.177 1.00 95.50 835 ILE A N 1
ATOM 6189 C CA . ILE A 1 835 ? -13.423 5.731 31.152 1.00 95.50 835 ILE A CA 1
ATOM 6190 C C . ILE A 1 835 ? -13.647 6.201 32.587 1.00 95.50 835 ILE A C 1
ATOM 6192 O O . ILE A 1 835 ? -14.198 5.453 33.389 1.00 95.50 835 ILE A O 1
ATOM 6196 N N . GLY A 1 836 ? -13.258 7.435 32.899 1.00 96.75 836 GLY A N 1
ATOM 6197 C CA . GLY A 1 836 ? -13.602 8.069 34.170 1.00 96.75 836 GLY A CA 1
ATOM 6198 C C . GLY A 1 836 ? -15.064 8.510 34.152 1.00 96.75 836 GLY A C 1
ATOM 6199 O O . GLY A 1 836 ? -15.457 9.312 33.306 1.00 96.75 836 GLY A O 1
ATOM 6200 N N . ILE A 1 837 ? -15.887 7.986 35.055 1.00 95.69 837 ILE A N 1
ATOM 6201 C CA . ILE A 1 837 ? -17.319 8.280 35.136 1.00 95.69 837 ILE A CA 1
ATOM 6202 C C . ILE A 1 837 ? -17.603 9.141 36.365 1.00 95.69 837 ILE A C 1
ATOM 6204 O O . ILE A 1 837 ? -17.253 8.783 37.486 1.00 95.69 837 ILE A O 1
ATOM 6208 N N . SER A 1 838 ? -18.296 10.261 36.154 1.00 96.50 838 SER A N 1
ATOM 6209 C CA . SER A 1 838 ? -18.881 11.085 37.213 1.00 96.50 838 SER A CA 1
ATOM 6210 C C . SER A 1 838 ? -20.402 11.037 37.110 1.00 96.50 838 SER A C 1
ATOM 6212 O O . SER A 1 838 ? -20.971 11.447 36.097 1.00 96.50 838 SER A O 1
ATOM 6214 N N . ALA A 1 839 ? -21.064 10.535 38.150 1.00 94.69 839 ALA A N 1
ATOM 6215 C CA . ALA A 1 839 ? -22.510 10.371 38.193 1.00 94.69 839 ALA A CA 1
ATOM 6216 C C . ALA A 1 839 ? -23.128 11.138 39.370 1.00 94.69 839 ALA A C 1
ATOM 6218 O O . ALA A 1 839 ? -22.751 10.940 40.523 1.00 94.69 839 ALA A O 1
ATOM 6219 N N . GLY A 1 840 ? -24.113 11.998 39.095 1.00 93.25 840 GLY A N 1
ATOM 6220 C CA . GLY A 1 840 ? -24.813 12.756 40.142 1.00 93.25 840 GLY A CA 1
ATOM 6221 C C . GLY A 1 840 ? -25.567 11.854 41.125 1.00 93.25 840 GLY A C 1
ATOM 6222 O O . GLY A 1 840 ? -25.432 12.012 42.336 1.00 93.25 840 GLY A O 1
ATOM 6223 N N . ASN A 1 841 ? -26.318 10.883 40.605 1.00 91.25 841 ASN A N 1
ATOM 6224 C CA . ASN A 1 841 ? -26.975 9.831 41.379 1.00 91.25 841 ASN A CA 1
ATOM 6225 C C . ASN A 1 841 ? -26.651 8.460 40.778 1.00 91.25 841 ASN A C 1
ATOM 6227 O O . ASN A 1 841 ? -26.716 8.289 39.562 1.00 91.25 841 ASN A O 1
ATOM 6231 N N . VAL A 1 842 ? -26.359 7.475 41.621 1.00 90.56 842 VAL A N 1
ATOM 6232 C CA . VAL A 1 842 ? -26.113 6.091 41.211 1.00 90.56 842 VAL A CA 1
ATOM 6233 C C . VAL A 1 842 ? -27.074 5.165 41.936 1.00 90.56 842 VAL A C 1
ATOM 6235 O O . VAL A 1 842 ? -26.997 5.017 43.153 1.00 90.56 842 VAL A O 1
ATOM 6238 N N . ALA A 1 843 ? -27.977 4.524 41.200 1.00 87.31 843 ALA A N 1
ATOM 6239 C CA . ALA A 1 843 ? -28.810 3.465 41.749 1.00 87.31 843 ALA A CA 1
ATOM 6240 C C . ALA A 1 843 ? -27.961 2.199 41.948 1.00 87.31 843 ALA A C 1
ATOM 6242 O O . ALA A 1 843 ? -27.395 1.669 40.990 1.00 87.31 843 ALA A O 1
ATOM 6243 N N . LEU A 1 844 ? -27.886 1.722 43.193 1.00 83.19 844 LEU A N 1
ATOM 6244 C CA . LEU A 1 844 ? -27.154 0.511 43.588 1.00 83.19 844 LEU A CA 1
ATOM 6245 C C . LEU A 1 844 ? -28.041 -0.753 43.545 1.00 83.19 844 LEU A C 1
ATOM 6247 O O . LEU A 1 844 ? -27.549 -1.860 43.736 1.00 83.19 844 LEU A O 1
ATOM 6251 N N . GLY A 1 845 ? -29.345 -0.591 43.285 1.00 76.31 845 GLY A N 1
ATOM 6252 C CA . GLY A 1 845 ? -30.359 -1.652 43.329 1.00 76.31 845 GLY A CA 1
ATOM 6253 C C . GLY A 1 845 ? -31.204 -1.617 44.610 1.00 76.31 845 GLY A C 1
ATOM 6254 O O . GLY A 1 845 ? -30.851 -0.951 45.581 1.00 76.31 845 GLY A O 1
ATOM 6255 N N . ARG A 1 846 ? -32.362 -2.298 44.610 1.00 72.94 846 ARG A N 1
ATOM 6256 C CA . ARG A 1 846 ? -33.300 -2.376 45.760 1.00 72.94 846 ARG A CA 1
ATOM 6257 C C . ARG A 1 846 ? -33.690 -1.016 46.369 1.00 72.94 846 ARG A C 1
ATOM 6259 O O . ARG A 1 846 ? -33.800 -0.875 47.583 1.00 72.94 846 ARG A O 1
ATOM 6266 N N . GLY A 1 847 ? -33.866 -0.001 45.521 1.00 75.62 847 GLY A N 1
ATOM 6267 C CA . GLY A 1 847 ? -34.232 1.359 45.939 1.00 75.62 847 GLY A CA 1
ATOM 6268 C C . GLY A 1 847 ? -33.099 2.180 46.569 1.00 75.62 847 GLY A C 1
ATOM 6269 O O . GLY A 1 847 ? -33.337 3.320 46.961 1.00 75.62 847 GLY A O 1
ATOM 6270 N N . GLN A 1 848 ? -31.878 1.642 46.643 1.00 83.00 848 GLN A N 1
ATOM 6271 C CA . GLN A 1 848 ? -30.723 2.325 47.221 1.00 83.00 848 GLN A CA 1
ATOM 6272 C C . GLN A 1 848 ? -30.038 3.230 46.192 1.00 83.00 848 GLN A C 1
ATOM 6274 O O . GLN A 1 848 ? -29.803 2.825 45.049 1.00 83.00 848 GLN A O 1
ATOM 6279 N N . VAL A 1 849 ? -29.705 4.460 46.598 1.00 88.12 849 VAL A N 1
ATOM 6280 C CA . VAL A 1 849 ? -29.117 5.486 45.723 1.00 88.12 849 VAL A CA 1
ATOM 6281 C C . VAL A 1 849 ? -27.922 6.145 46.405 1.00 88.12 849 VAL A C 1
ATOM 6283 O O . VAL A 1 849 ? -28.068 6.772 47.453 1.00 88.12 849 VAL A O 1
ATOM 6286 N N . ALA A 1 850 ? -26.755 6.046 45.774 1.00 91.31 850 ALA A N 1
ATOM 6287 C CA . ALA A 1 850 ? -25.572 6.823 46.118 1.00 91.31 850 ALA A CA 1
ATOM 6288 C C . ALA A 1 850 ? -25.563 8.163 45.363 1.00 91.31 850 ALA A C 1
ATOM 6290 O O . ALA A 1 850 ? -26.137 8.286 44.279 1.00 91.31 850 ALA A O 1
ATOM 6291 N N . ARG A 1 851 ? -24.924 9.183 45.931 1.00 93.62 851 ARG A N 1
ATOM 6292 C CA . ARG A 1 851 ? -24.829 10.541 45.381 1.00 93.62 851 ARG A CA 1
ATOM 6293 C C . ARG A 1 851 ? -23.382 10.894 45.074 1.00 93.62 851 ARG A C 1
ATOM 6295 O O . ARG A 1 851 ? -22.479 10.446 45.774 1.00 93.62 851 ARG A O 1
ATOM 6302 N N . GLU A 1 852 ? -23.194 11.731 44.058 1.00 93.88 852 GLU A N 1
ATOM 6303 C CA . GLU A 1 852 ? -21.894 12.291 43.663 1.00 93.88 852 GLU A CA 1
ATOM 6304 C C . GLU A 1 852 ? -20.818 11.207 43.476 1.00 93.88 852 GLU A C 1
ATOM 6306 O O . GLU A 1 852 ? -19.712 11.304 44.002 1.00 93.88 852 GLU A O 1
ATOM 6311 N N . ALA A 1 853 ? -21.158 10.147 42.741 1.00 94.94 853 ALA A N 1
ATOM 6312 C CA . ALA A 1 853 ? -20.258 9.026 42.529 1.00 94.94 853 ALA A CA 1
ATOM 6313 C C . ALA A 1 853 ? -19.185 9.344 41.479 1.00 94.94 853 ALA A C 1
ATOM 6315 O O . ALA A 1 853 ? -19.466 9.951 40.440 1.00 94.94 853 ALA A O 1
ATOM 6316 N N . GLN A 1 854 ? -17.969 8.875 41.732 1.00 96.31 854 GLN A N 1
ATOM 6317 C CA . GLN A 1 854 ? -16.843 8.897 40.804 1.00 96.31 854 GLN A CA 1
ATOM 6318 C C . GLN A 1 854 ? -16.214 7.509 40.761 1.00 96.31 854 GLN A C 1
ATOM 6320 O O . GLN A 1 854 ? -16.055 6.890 41.811 1.00 96.31 854 GLN A O 1
ATOM 6325 N N . PHE A 1 855 ? -15.908 7.005 39.567 1.00 95.88 855 PHE A N 1
ATOM 6326 C CA . PHE A 1 855 ? -15.229 5.720 39.388 1.00 95.88 855 PHE A CA 1
ATOM 6327 C C . PHE A 1 855 ? -14.620 5.592 37.990 1.00 95.88 855 PHE A C 1
ATOM 6329 O O . PHE A 1 855 ? -15.077 6.232 37.046 1.00 95.88 855 PHE A O 1
ATOM 6336 N N . ASP A 1 856 ? -13.625 4.724 37.844 1.00 95.94 856 ASP A N 1
ATOM 6337 C CA . ASP A 1 856 ? -13.053 4.345 36.555 1.00 95.94 856 ASP A CA 1
ATOM 6338 C C . ASP A 1 856 ? -13.690 3.041 36.065 1.00 95.94 856 ASP A C 1
ATOM 6340 O O . ASP A 1 856 ? -13.607 2.005 36.725 1.00 95.94 856 ASP A O 1
ATOM 6344 N N . LEU A 1 857 ? -14.302 3.071 34.883 1.00 93.00 857 LEU A N 1
ATOM 6345 C CA . LEU A 1 857 ? -14.763 1.879 34.181 1.00 93.00 857 LEU A CA 1
ATOM 6346 C C . LEU A 1 857 ? -13.639 1.361 33.279 1.00 93.00 857 LEU A C 1
ATOM 6348 O O . LEU A 1 857 ? -13.291 1.997 32.281 1.00 93.00 857 LEU A O 1
ATOM 6352 N N . VAL A 1 858 ? -13.072 0.208 33.622 1.00 93.31 858 VAL A N 1
ATOM 6353 C CA . VAL A 1 858 ? -11.967 -0.425 32.899 1.00 93.31 858 VAL A CA 1
ATOM 6354 C C . VAL A 1 858 ? -12.480 -1.612 32.094 1.00 93.31 858 VAL A C 1
ATOM 6356 O O . VAL A 1 858 ? -13.016 -2.576 32.638 1.00 93.31 858 VAL A O 1
ATOM 6359 N N . LEU A 1 859 ? -12.282 -1.549 30.781 1.00 88.00 859 LEU A N 1
ATOM 6360 C CA . LEU A 1 859 ? -12.574 -2.639 29.863 1.00 88.00 859 LEU A CA 1
ATOM 6361 C C . LEU A 1 859 ? -11.354 -3.563 29.767 1.00 88.00 859 LEU A C 1
ATOM 6363 O O . LEU A 1 859 ? -10.264 -3.113 29.398 1.00 88.00 859 LEU A O 1
ATOM 6367 N N . LEU A 1 860 ? -11.538 -4.841 30.090 1.00 84.69 860 LEU A N 1
ATOM 6368 C CA . LEU A 1 860 ? -10.528 -5.893 29.985 1.00 84.69 860 LEU A CA 1
ATOM 6369 C C . LEU A 1 860 ? -10.866 -6.806 28.797 1.00 84.69 860 LEU A C 1
ATOM 6371 O O . LEU A 1 860 ? -11.993 -6.834 28.314 1.00 84.69 860 LEU A O 1
ATOM 6375 N N . THR A 1 861 ? -9.898 -7.592 28.327 1.00 79.88 861 THR A N 1
ATOM 6376 C CA . THR A 1 861 ? -10.114 -8.507 27.189 1.00 79.88 861 THR A CA 1
ATOM 6377 C C . THR A 1 861 ? -11.085 -9.645 27.518 1.00 79.88 861 THR A C 1
ATOM 6379 O O . THR A 1 861 ? -11.730 -10.185 26.625 1.00 79.88 861 THR A O 1
ATOM 6382 N N . ASP A 1 862 ? -11.181 -10.010 28.794 1.00 80.44 862 ASP A N 1
ATOM 6383 C CA . ASP A 1 862 ? -12.007 -11.091 29.329 1.00 80.44 862 ASP A CA 1
ATOM 6384 C C . ASP A 1 862 ? -12.967 -10.599 30.425 1.00 80.44 862 ASP A C 1
ATOM 6386 O O . ASP A 1 862 ? -13.416 -11.394 31.251 1.00 80.44 862 ASP A O 1
ATOM 6390 N N . GLY A 1 863 ? -13.254 -9.294 30.500 1.00 83.56 863 GLY A N 1
ATOM 6391 C CA . GLY A 1 863 ? -14.053 -8.766 31.601 1.00 83.56 863 GLY A CA 1
ATOM 6392 C C . GLY A 1 863 ? -14.168 -7.247 31.695 1.00 83.56 863 GLY A C 1
ATOM 6393 O O . GLY A 1 863 ? -13.802 -6.500 30.791 1.00 83.56 863 GLY A O 1
ATOM 6394 N N . LEU A 1 864 ? -14.665 -6.796 32.842 1.00 87.56 864 LEU A N 1
ATOM 6395 C CA . LEU A 1 864 ? -14.891 -5.401 33.194 1.00 87.56 864 LEU A CA 1
ATOM 6396 C C . LEU A 1 864 ? -14.452 -5.168 34.638 1.00 87.56 864 LEU A C 1
ATOM 6398 O O . LEU A 1 864 ? -14.674 -6.018 35.496 1.00 87.56 864 LEU A O 1
ATOM 6402 N N . ALA A 1 865 ? -13.865 -4.015 34.931 1.00 91.69 865 ALA A N 1
ATOM 6403 C CA . ALA A 1 865 ? -13.625 -3.590 36.299 1.00 91.69 865 ALA A CA 1
ATOM 6404 C C . ALA A 1 865 ? -14.167 -2.182 36.555 1.00 91.69 865 ALA A C 1
ATOM 6406 O O . ALA A 1 865 ? -14.130 -1.314 35.687 1.00 91.69 865 ALA A O 1
ATOM 6407 N N . VAL A 1 866 ? -14.671 -1.974 37.763 1.00 93.62 866 VAL A N 1
ATOM 6408 C CA . VAL A 1 866 ? -14.953 -0.675 38.360 1.00 93.62 866 VAL A CA 1
ATOM 6409 C C . VAL A 1 866 ? -13.849 -0.435 39.382 1.00 93.62 866 VAL A C 1
ATOM 6411 O O . VAL A 1 866 ? -13.772 -1.137 40.389 1.00 93.62 866 VAL A O 1
ATOM 6414 N N . GLU A 1 867 ? -12.970 0.519 39.100 1.00 94.75 867 GLU A N 1
ATOM 6415 C CA . GLU A 1 867 ? -11.871 0.925 39.978 1.00 94.75 867 GLU A CA 1
ATOM 6416 C C . GLU A 1 867 ? -12.188 2.286 40.610 1.00 94.75 867 GLU A C 1
ATOM 6418 O O . GLU A 1 867 ? -12.952 3.078 40.056 1.00 94.75 867 GLU A O 1
ATOM 6423 N N . ASN A 1 868 ? -11.579 2.579 41.762 1.00 94.50 868 ASN A N 1
ATOM 6424 C CA . ASN A 1 868 ? -11.672 3.882 42.430 1.00 94.50 868 ASN A CA 1
ATOM 6425 C C . ASN A 1 868 ? -13.116 4.366 42.657 1.00 94.50 868 ASN A C 1
ATOM 6427 O O . ASN A 1 868 ? -13.379 5.564 42.556 1.00 94.50 868 ASN A O 1
ATOM 6431 N N . PHE A 1 869 ? -14.057 3.458 42.945 1.00 95.44 869 PHE A N 1
ATOM 6432 C CA . PHE A 1 869 ? -15.421 3.867 43.247 1.00 95.44 869 PHE A CA 1
ATOM 6433 C C . PHE A 1 869 ? -15.4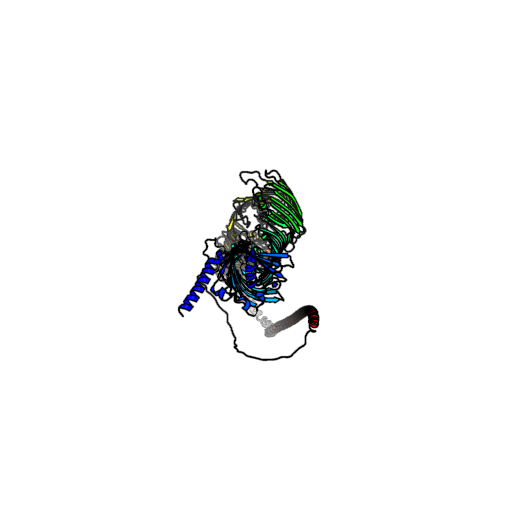34 4.650 44.552 1.00 95.44 869 PHE A C 1
ATOM 6435 O O . PHE A 1 869 ? -14.949 4.167 45.573 1.00 95.44 869 PHE A O 1
ATOM 6442 N N . ALA A 1 870 ? -15.989 5.854 44.511 1.00 95.50 870 ALA A N 1
ATOM 6443 C CA . ALA A 1 870 ? -16.200 6.711 45.664 1.00 95.50 870 ALA A CA 1
ATOM 6444 C C . ALA A 1 870 ? -17.531 7.440 45.500 1.00 95.50 870 ALA A C 1
ATOM 6446 O O . ALA A 1 870 ? -17.808 8.010 44.447 1.00 95.50 870 ALA A O 1
ATOM 6447 N N . SER A 1 871 ? -18.368 7.421 46.532 1.00 95.31 871 SER A N 1
ATOM 6448 C CA . SER A 1 871 ? -19.674 8.078 46.518 1.00 95.31 871 SER A CA 1
ATOM 6449 C C . SER A 1 871 ? -20.147 8.429 47.927 1.00 95.31 871 SER A C 1
ATOM 6451 O O . SER A 1 871 ? -19.715 7.828 48.913 1.00 95.31 871 SER A O 1
ATOM 6453 N N . GLY A 1 872 ? -21.058 9.395 48.028 1.00 93.12 872 GLY A N 1
ATOM 6454 C CA . GLY A 1 872 ? -21.802 9.660 49.256 1.00 93.12 872 GLY A CA 1
ATOM 6455 C C . GLY A 1 872 ? -23.036 8.763 49.357 1.00 93.12 872 GLY A C 1
ATOM 6456 O O . GLY A 1 872 ? -23.766 8.590 48.381 1.00 93.12 872 GLY A O 1
ATOM 6457 N N . PHE A 1 873 ? -23.322 8.227 50.541 1.00 90.25 873 PHE A N 1
ATOM 6458 C CA . PHE A 1 873 ? -24.528 7.439 50.798 1.00 90.25 873 PHE A CA 1
ATOM 6459 C C . PHE A 1 873 ? -25.154 7.852 52.134 1.00 90.25 873 PHE A C 1
ATOM 6461 O O . PHE A 1 873 ? -24.592 7.631 53.207 1.00 90.25 873 PHE A O 1
ATOM 6468 N N . GLY A 1 874 ? -26.331 8.483 52.078 1.00 86.06 874 GLY A N 1
ATOM 6469 C CA . GLY A 1 874 ? -26.900 9.151 53.250 1.00 86.06 874 GLY A CA 1
ATOM 6470 C C . GLY A 1 874 ? -25.982 10.280 53.735 1.00 86.06 874 GLY A C 1
ATOM 6471 O O . GLY A 1 874 ? -25.722 11.217 52.982 1.00 86.06 874 GLY A O 1
ATOM 6472 N N . GLU A 1 875 ? -25.509 10.181 54.979 1.00 85.56 875 GLU A N 1
ATOM 6473 C CA . GLU A 1 875 ? -24.525 11.099 55.583 1.00 85.56 875 GLU A CA 1
ATOM 6474 C C . GLU A 1 875 ? -23.085 10.542 55.569 1.00 85.56 875 GLU A C 1
ATOM 6476 O O . GLU A 1 875 ? -22.154 11.264 55.921 1.00 85.56 875 GLU A O 1
ATOM 6481 N N . GLY A 1 876 ? -22.895 9.286 55.145 1.00 91.38 876 GLY A N 1
ATOM 6482 C CA . GLY A 1 876 ? -21.604 8.594 55.134 1.00 91.38 876 GLY A CA 1
ATOM 6483 C C . GLY A 1 876 ? -20.979 8.462 53.742 1.00 91.38 876 GLY A C 1
ATOM 6484 O O . GLY A 1 876 ? -21.532 8.917 52.735 1.00 91.38 876 GLY A O 1
ATOM 6485 N N . GLY A 1 877 ? -19.813 7.817 53.690 1.00 93.75 877 GLY A N 1
ATOM 6486 C CA . GLY A 1 877 ? -19.065 7.544 52.460 1.00 93.75 877 GLY A CA 1
ATOM 6487 C C . GLY A 1 877 ? -19.028 6.057 52.116 1.00 93.75 877 GLY A C 1
ATOM 6488 O O . GLY A 1 877 ? -18.893 5.216 53.006 1.00 93.75 877 GLY A O 1
ATOM 6489 N N . LEU A 1 878 ? -19.116 5.751 50.822 1.00 94.44 878 LEU A N 1
ATOM 6490 C CA . LEU A 1 878 ? -18.989 4.411 50.252 1.00 94.44 878 LEU A CA 1
ATOM 6491 C C . LEU A 1 878 ? -17.870 4.418 49.203 1.00 94.44 878 LEU A C 1
ATOM 6493 O O . LEU A 1 878 ? -17.938 5.194 48.245 1.00 94.44 878 LEU A O 1
ATOM 6497 N N . SER A 1 879 ? -16.875 3.550 49.362 1.00 95.31 879 SER A N 1
ATOM 6498 C CA . SER A 1 879 ? -15.791 3.349 48.399 1.00 95.31 879 SER A CA 1
ATOM 6499 C C . SER A 1 879 ? -15.565 1.874 48.088 1.00 95.31 879 SER A C 1
ATOM 6501 O O . SER A 1 879 ? -16.001 1.001 48.834 1.00 95.31 879 SER A O 1
ATOM 6503 N N . GLY A 1 880 ? -14.923 1.568 46.963 1.00 94.75 880 GLY A N 1
ATOM 6504 C CA . GLY A 1 880 ? -14.618 0.181 46.631 1.00 94.75 880 GLY A CA 1
ATOM 6505 C C . GLY A 1 880 ? -14.109 -0.059 45.217 1.00 94.75 880 GLY A C 1
ATOM 6506 O O . GLY A 1 880 ? -13.848 0.868 44.444 1.00 94.75 880 GLY A O 1
ATOM 6507 N N . ALA A 1 881 ? -13.995 -1.340 44.887 1.00 95.31 881 ALA A N 1
ATOM 6508 C CA . ALA A 1 881 ? -13.670 -1.824 43.556 1.00 95.31 881 ALA A CA 1
ATOM 6509 C C . ALA A 1 881 ? -14.411 -3.135 43.263 1.00 95.31 881 ALA A C 1
ATOM 6511 O O . ALA A 1 881 ? -14.706 -3.918 44.165 1.00 95.31 881 ALA A O 1
ATOM 6512 N N . LEU A 1 882 ? -14.699 -3.385 41.988 1.00 93.94 882 LEU A N 1
ATOM 6513 C CA . LEU A 1 882 ? -15.345 -4.609 41.515 1.00 93.94 882 LEU A CA 1
ATOM 6514 C C . LEU A 1 882 ? -14.692 -5.052 40.208 1.00 93.94 882 LEU A C 1
ATOM 6516 O O . LEU A 1 882 ? -14.670 -4.293 39.250 1.00 93.94 882 LEU A O 1
ATOM 6520 N N . SER A 1 883 ? -14.204 -6.285 40.137 1.00 93.44 883 SER A N 1
ATOM 6521 C CA . SER A 1 883 ? -13.701 -6.915 38.918 1.00 93.44 883 SER A CA 1
ATOM 6522 C C . SER A 1 883 ? -14.590 -8.091 38.539 1.00 93.44 883 SER A C 1
ATOM 6524 O O . SER A 1 883 ? -14.856 -8.973 39.350 1.00 93.44 883 SER A O 1
ATOM 6526 N N . LEU A 1 884 ? -15.041 -8.093 37.293 1.00 89.88 884 LEU A N 1
ATOM 6527 C CA . LEU A 1 884 ? -15.913 -9.084 36.686 1.00 89.88 884 LEU A CA 1
ATOM 6528 C C . LEU A 1 884 ? -15.146 -9.718 35.522 1.00 89.88 884 LEU A C 1
ATOM 6530 O O . LEU A 1 884 ? -14.786 -9.018 34.580 1.00 89.88 884 LEU A O 1
ATOM 6534 N N . ARG A 1 885 ? -14.863 -11.021 35.573 1.00 89.12 885 ARG A N 1
ATOM 6535 C CA . ARG A 1 885 ? -14.098 -11.740 34.538 1.00 89.12 885 ARG A CA 1
ATOM 6536 C C . ARG A 1 885 ? -14.827 -12.992 34.088 1.00 89.12 885 ARG A C 1
ATOM 6538 O O . ARG A 1 885 ? -15.410 -13.700 34.905 1.00 89.12 885 ARG A O 1
ATOM 6545 N N . ARG A 1 886 ? -14.781 -13.289 32.792 1.00 84.69 886 ARG A N 1
ATOM 6546 C CA . ARG A 1 886 ? -15.487 -14.423 32.199 1.00 84.69 886 ARG A CA 1
ATOM 6547 C C . ARG A 1 886 ? -14.754 -14.963 30.969 1.00 84.69 886 ARG A C 1
ATOM 6549 O O . ARG A 1 886 ? -14.402 -14.218 30.061 1.00 84.69 886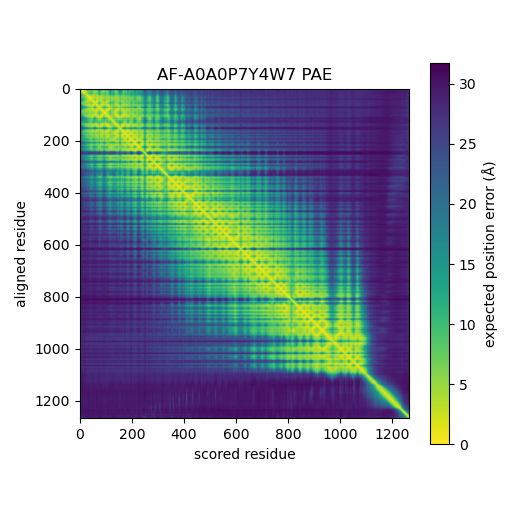 ARG A O 1
ATOM 6556 N N . ALA A 1 887 ? -14.578 -16.282 30.912 1.00 77.00 887 ALA A N 1
ATOM 6557 C CA . ALA A 1 887 ? -14.163 -16.978 29.691 1.00 77.00 887 ALA A CA 1
ATOM 6558 C C . ALA A 1 887 ? -15.375 -17.180 28.749 1.00 77.00 887 ALA A C 1
ATOM 6560 O O . ALA A 1 887 ? -16.484 -17.312 29.259 1.00 77.00 887 ALA A O 1
ATOM 6561 N N . PRO A 1 888 ? -15.205 -17.270 27.412 1.00 68.06 888 PRO A N 1
ATOM 6562 C CA . PRO A 1 888 ? -16.301 -17.216 26.428 1.00 68.06 888 PRO A CA 1
ATOM 6563 C C . PRO A 1 888 ? -17.530 -18.104 26.698 1.00 68.06 888 PRO A C 1
ATOM 6565 O O . PRO A 1 888 ? -18.641 -17.689 26.384 1.00 68.06 888 PRO A O 1
ATOM 6568 N N . ASP A 1 889 ? -17.340 -19.274 27.318 1.00 70.31 889 ASP A N 1
ATOM 6569 C CA . ASP A 1 889 ? -18.411 -20.218 27.677 1.00 70.31 889 ASP A CA 1
ATOM 6570 C C . ASP A 1 889 ? -18.372 -20.630 29.176 1.00 70.31 889 ASP A C 1
ATOM 6572 O O . ASP A 1 889 ? -18.855 -21.696 29.549 1.00 70.31 889 ASP A O 1
ATOM 6576 N N . GLY A 1 890 ? -17.746 -19.824 30.047 1.00 77.25 890 GLY A N 1
ATOM 6577 C CA . GLY A 1 890 ? -17.593 -20.106 31.486 1.00 77.25 890 GLY A CA 1
ATOM 6578 C C . GLY A 1 890 ? -18.517 -19.278 32.394 1.00 77.25 890 GLY A C 1
ATOM 6579 O O . GLY A 1 890 ? -19.142 -18.321 31.923 1.00 77.25 890 GLY A O 1
ATOM 6580 N N . PRO A 1 891 ? -18.600 -19.598 33.702 1.00 85.88 891 PRO A N 1
ATOM 6581 C CA . PRO A 1 891 ? -19.292 -18.751 34.673 1.00 85.88 891 PRO A CA 1
ATOM 6582 C C . PRO A 1 891 ? -18.571 -17.402 34.831 1.00 85.88 891 PRO A C 1
ATOM 6584 O O . PRO A 1 891 ? -17.360 -17.297 34.615 1.00 85.88 891 PRO A O 1
ATOM 6587 N N . LEU A 1 892 ? -19.318 -16.364 35.204 1.00 88.50 892 LEU A N 1
ATOM 6588 C CA . LEU A 1 892 ? -18.769 -15.070 35.595 1.00 88.50 892 LEU A CA 1
ATOM 6589 C C . LEU A 1 892 ? -18.089 -15.210 36.956 1.00 88.50 892 LEU A C 1
ATOM 6591 O O . LEU A 1 892 ? -18.745 -15.615 37.908 1.00 88.50 892 LEU A O 1
ATOM 6595 N N . ALA A 1 893 ? -16.822 -14.824 37.058 1.00 91.81 893 ALA A N 1
ATOM 6596 C CA . ALA A 1 893 ? -16.128 -14.633 38.323 1.00 91.81 893 ALA A CA 1
ATOM 6597 C C . ALA A 1 893 ? -16.162 -13.146 38.703 1.00 91.81 893 ALA A C 1
ATOM 6599 O O . ALA A 1 893 ? -15.674 -12.300 37.953 1.00 91.81 893 ALA A O 1
ATOM 6600 N N . ALA A 1 894 ? -16.717 -12.831 39.867 1.00 92.88 894 ALA A N 1
ATOM 6601 C CA . ALA A 1 894 ? -16.726 -11.496 40.445 1.00 92.88 894 ALA A CA 1
ATOM 6602 C C . ALA A 1 894 ? -15.825 -11.465 41.680 1.00 92.88 894 ALA A C 1
ATOM 6604 O O . ALA A 1 894 ? -15.908 -12.355 42.523 1.00 92.88 894 ALA A O 1
ATOM 6605 N N . VAL A 1 895 ? -14.981 -10.446 41.798 1.00 95.25 895 VAL A N 1
ATOM 6606 C CA . VAL A 1 895 ? -14.179 -10.161 42.993 1.00 95.25 895 VAL A CA 1
ATOM 6607 C C . VAL A 1 895 ? -14.331 -8.685 43.302 1.00 95.25 895 VAL A C 1
ATOM 6609 O O . VAL A 1 895 ? -14.167 -7.859 42.407 1.00 95.25 895 VAL A O 1
ATOM 6612 N N . GLY A 1 896 ? -14.645 -8.340 44.542 1.00 94.88 896 GLY A N 1
ATOM 6613 C CA . GLY A 1 896 ? -14.818 -6.954 44.935 1.00 94.88 896 GLY A CA 1
ATOM 6614 C C . GLY A 1 896 ? -14.444 -6.694 46.381 1.00 94.88 896 GLY A C 1
ATOM 6615 O O . GLY A 1 896 ? -14.365 -7.603 47.203 1.00 94.88 896 GLY A O 1
ATOM 6616 N N . GLU A 1 897 ? -14.238 -5.418 46.656 1.00 95.50 897 GLU A N 1
ATOM 6617 C CA . GLU A 1 897 ? -13.979 -4.863 47.975 1.00 95.50 897 GLU A CA 1
ATOM 6618 C C . GLU A 1 897 ? -14.883 -3.645 48.134 1.00 95.50 897 GLU A C 1
ATOM 6620 O O . GLU A 1 897 ? -15.001 -2.819 47.223 1.00 95.50 897 GLU A O 1
ATOM 6625 N N . VAL A 1 898 ? -15.553 -3.552 49.277 1.00 94.88 898 VAL A N 1
ATOM 6626 C CA . VAL A 1 898 ? -16.377 -2.401 49.638 1.00 94.88 898 VAL A CA 1
ATOM 6627 C C . VAL A 1 898 ? -15.958 -1.918 51.012 1.00 94.88 898 VAL A C 1
ATOM 6629 O O . VAL A 1 898 ? -16.030 -2.653 51.996 1.00 94.88 898 VAL A O 1
ATOM 6632 N N . GLU A 1 899 ? -15.588 -0.650 51.073 1.00 95.56 899 GLU A N 1
ATOM 6633 C CA . GLU A 1 899 ? -15.336 0.088 52.295 1.00 95.56 899 GLU A CA 1
ATOM 6634 C C . GLU A 1 899 ? -16.464 1.089 52.523 1.00 95.56 899 GLU A C 1
ATOM 6636 O O . GLU A 1 899 ? -16.975 1.737 51.605 1.00 95.56 899 GLU A O 1
ATOM 6641 N N . PHE A 1 900 ? -16.856 1.238 53.776 1.00 94.75 900 PHE A N 1
ATOM 6642 C CA . PHE A 1 900 ? -17.860 2.203 54.165 1.00 94.75 900 PHE A CA 1
ATOM 6643 C C . PHE A 1 900 ? -17.493 2.870 55.482 1.00 94.75 900 PHE A C 1
ATOM 6645 O O . PHE A 1 900 ? -16.927 2.250 56.382 1.00 94.75 900 PHE A O 1
ATOM 6652 N N . SER A 1 901 ? -17.818 4.154 55.595 1.00 95.06 901 SER A N 1
ATOM 6653 C CA . SER A 1 901 ? -17.491 4.964 56.768 1.00 95.06 901 SER A CA 1
ATOM 6654 C C . SER A 1 901 ? -18.664 5.851 57.160 1.00 95.06 901 SER A C 1
ATOM 6656 O O . SER A 1 901 ? -19.229 6.555 56.318 1.00 95.06 901 SER A O 1
ATOM 6658 N N . GLY A 1 902 ? -19.047 5.795 58.439 1.00 92.50 902 GLY A N 1
ATOM 6659 C CA . GLY A 1 902 ? -20.139 6.609 58.980 1.00 92.50 902 GLY A CA 1
ATOM 6660 C C . GLY A 1 902 ? -21.490 6.382 58.290 1.00 92.50 902 GLY A C 1
ATOM 6661 O O . GLY A 1 902 ? -22.300 7.303 58.202 1.00 92.50 902 GLY A O 1
ATOM 6662 N N . LEU A 1 903 ? -21.751 5.187 57.743 1.00 93.44 903 LEU A N 1
ATOM 6663 C CA . LEU A 1 903 ? -23.045 4.892 57.125 1.00 93.44 903 LEU A CA 1
ATOM 6664 C C . LEU A 1 903 ? -24.112 4.734 58.204 1.00 93.44 903 LEU A C 1
ATOM 6666 O O . LEU A 1 903 ? -24.008 3.868 59.064 1.00 93.44 903 LEU A O 1
ATOM 6670 N N . SER A 1 904 ? -25.188 5.510 58.143 1.00 91.25 904 SER A N 1
ATOM 6671 C CA . SER A 1 904 ? -26.306 5.317 59.067 1.00 91.25 904 SER A CA 1
ATOM 6672 C C . SER A 1 904 ? -27.045 4.005 58.768 1.00 91.25 904 SER A C 1
ATOM 6674 O O . SER A 1 904 ? -27.516 3.791 57.648 1.00 91.25 904 SER A O 1
ATOM 6676 N N . ALA A 1 905 ? -27.234 3.154 59.780 1.00 89.31 905 ALA A N 1
ATOM 6677 C CA . ALA A 1 905 ? -28.063 1.951 59.677 1.00 89.31 905 ALA A CA 1
ATOM 6678 C C . ALA A 1 905 ? -29.505 2.272 59.230 1.00 89.31 905 ALA A C 1
ATOM 6680 O O . ALA A 1 905 ? -30.130 1.463 58.547 1.00 89.31 905 ALA A O 1
ATOM 6681 N N . GLN A 1 906 ? -30.001 3.478 59.536 1.00 86.81 906 GLN A N 1
ATOM 6682 C CA . GLN A 1 906 ? -31.323 3.983 59.133 1.00 86.81 906 GLN A CA 1
ATOM 6683 C C . GLN A 1 906 ? -31.393 4.235 57.628 1.00 86.81 906 GLN A C 1
ATOM 6685 O O . GLN A 1 906 ? -32.461 4.112 57.039 1.00 86.81 906 GLN A O 1
ATOM 6690 N N . ALA A 1 907 ? -30.273 4.600 56.996 1.00 83.69 907 ALA A N 1
ATOM 6691 C CA . ALA A 1 907 ? -30.232 4.801 55.552 1.00 83.69 907 ALA A CA 1
ATOM 6692 C C . ALA A 1 907 ? -30.415 3.470 54.803 1.00 83.69 907 ALA A C 1
ATOM 6694 O O . ALA A 1 907 ? -31.033 3.443 53.743 1.00 83.69 907 ALA A O 1
ATOM 6695 N N . LEU A 1 908 ? -29.929 2.362 55.377 1.00 82.88 908 LEU A N 1
ATOM 6696 C CA . LEU A 1 908 ? -30.105 1.013 54.832 1.00 82.88 908 LEU A CA 1
ATOM 6697 C C . LEU A 1 908 ? -31.455 0.397 55.225 1.00 82.88 908 LEU A C 1
ATOM 6699 O O . LEU A 1 908 ? -32.090 -0.273 54.412 1.00 82.88 908 LEU A O 1
ATOM 6703 N N . MET A 1 909 ? -31.888 0.610 56.471 1.00 85.19 909 MET A N 1
ATOM 6704 C CA . MET A 1 909 ? -33.095 0.023 57.056 1.00 85.19 909 MET A CA 1
ATOM 6705 C C . MET A 1 909 ? -33.890 1.092 57.835 1.00 85.19 909 MET A C 1
ATOM 6707 O O . MET A 1 909 ? -33.757 1.183 59.058 1.00 85.19 909 MET A O 1
ATOM 6711 N N . PRO A 1 910 ? -34.729 1.898 57.153 1.00 81.62 910 PRO A N 1
ATOM 6712 C CA . PRO A 1 910 ? -35.415 3.042 57.766 1.00 81.62 910 PRO A CA 1
ATOM 6713 C C . PRO A 1 910 ? -36.296 2.692 58.972 1.00 81.62 910 PRO A C 1
ATOM 6715 O O . PRO A 1 910 ? -36.299 3.430 59.953 1.00 81.62 910 PRO A O 1
ATOM 6718 N N . ASP A 1 911 ? -36.990 1.550 58.927 1.00 83.69 911 ASP A N 1
ATOM 6719 C CA . ASP A 1 911 ? -37.898 1.094 59.993 1.00 83.69 911 ASP A CA 1
ATOM 6720 C C . ASP A 1 911 ? -37.253 0.052 60.931 1.00 83.69 911 ASP A C 1
ATOM 6722 O O . ASP A 1 911 ? -37.945 -0.753 61.561 1.00 83.69 911 ASP A O 1
ATOM 6726 N N . ALA A 1 912 ? -35.918 -0.000 61.001 1.00 85.81 912 ALA A N 1
ATOM 6727 C CA . ALA A 1 912 ? -35.236 -0.911 61.912 1.00 85.81 912 ALA A CA 1
ATOM 6728 C C . ALA A 1 912 ? -35.471 -0.535 63.384 1.00 85.81 912 ALA A C 1
ATOM 6730 O O . ALA A 1 912 ? -35.446 0.646 63.729 1.00 85.81 912 ALA A O 1
ATOM 6731 N N . PRO A 1 913 ? -35.607 -1.521 64.294 1.00 87.06 913 PRO A N 1
ATOM 6732 C CA . PRO A 1 913 ? -35.721 -1.259 65.726 1.00 87.06 913 PRO A CA 1
ATOM 6733 C C . PRO A 1 913 ? -34.388 -0.817 66.353 1.00 87.06 913 PRO A C 1
ATOM 6735 O O . PRO A 1 913 ? -34.291 -0.772 67.577 1.00 87.06 913 PRO A O 1
ATOM 6738 N N . PHE A 1 914 ? -33.364 -0.509 65.552 1.00 90.38 914 PHE A N 1
ATOM 6739 C CA . PHE A 1 914 ? -32.044 -0.085 66.002 1.00 90.38 914 PHE A CA 1
ATOM 6740 C C . PHE A 1 914 ? -31.439 0.997 65.099 1.00 90.38 914 PHE A C 1
ATOM 6742 O O . PHE A 1 914 ? -31.714 1.027 63.901 1.00 90.38 914 PHE A O 1
ATOM 6749 N N . SER A 1 915 ? -30.564 1.835 65.657 1.00 92.25 915 SER A N 1
ATOM 6750 C CA . SER A 1 915 ? -29.740 2.832 64.964 1.00 92.25 915 SER A CA 1
ATOM 6751 C C . SER A 1 915 ? -28.276 2.716 65.320 1.00 92.25 915 SER A C 1
ATOM 6753 O O . SER A 1 915 ? -27.968 2.421 66.461 1.00 92.25 915 SER A O 1
ATOM 6755 N N . ALA A 1 916 ? -27.396 2.932 64.347 1.00 93.50 916 ALA A N 1
ATOM 6756 C CA . ALA A 1 916 ? -25.947 2.930 64.526 1.00 93.50 916 ALA A CA 1
ATOM 6757 C C . ALA A 1 916 ? -25.279 3.620 63.331 1.00 93.50 916 ALA A C 1
ATOM 6759 O O . ALA A 1 916 ? -25.843 3.632 62.229 1.00 93.50 916 ALA A O 1
ATOM 6760 N N . GLN A 1 917 ? -24.068 4.131 63.531 1.00 94.69 917 GLN A N 1
ATOM 6761 C CA . GLN A 1 917 ? -23.147 4.430 62.440 1.00 94.69 917 GLN A CA 1
ATOM 6762 C C . GLN A 1 917 ? -22.297 3.199 62.140 1.00 94.69 917 GLN A C 1
ATOM 6764 O O . GLN A 1 917 ? -21.756 2.557 63.034 1.00 94.69 917 GLN A O 1
ATOM 6769 N N . LEU A 1 918 ? -22.229 2.837 60.868 1.00 94.62 918 LEU A N 1
ATOM 6770 C CA . LEU A 1 918 ? -21.572 1.641 60.377 1.00 94.62 918 LEU A CA 1
ATOM 6771 C C . LEU A 1 918 ? -20.269 2.060 59.697 1.00 94.62 918 LEU A C 1
ATOM 6773 O O . LEU A 1 918 ? -20.284 2.843 58.744 1.00 94.62 918 LEU A O 1
ATOM 6777 N N . THR A 1 919 ? -19.157 1.504 60.166 1.00 96.06 919 THR A N 1
ATOM 6778 C CA . THR A 1 919 ? -17.832 1.665 59.561 1.00 96.06 919 THR A CA 1
ATOM 6779 C C . THR A 1 919 ? -17.212 0.286 59.376 1.00 96.06 919 THR A C 1
ATOM 6781 O O . THR A 1 919 ? -17.226 -0.534 60.293 1.00 96.06 919 THR A O 1
ATOM 6784 N N . GLY A 1 920 ? -16.680 -0.017 58.199 1.00 95.06 920 GLY A N 1
ATOM 6785 C CA . GLY A 1 920 ? -16.154 -1.348 57.930 1.00 95.06 920 GLY A CA 1
ATOM 6786 C C . GLY A 1 920 ? -15.635 -1.534 56.517 1.00 95.06 920 GLY A C 1
ATOM 6787 O O . GLY A 1 920 ? -15.749 -0.654 55.667 1.00 95.06 920 GLY A O 1
ATOM 6788 N N . ALA A 1 921 ? -15.065 -2.711 56.297 1.00 94.69 921 ALA A N 1
ATOM 6789 C CA . ALA A 1 921 ? -14.591 -3.172 55.002 1.00 94.69 921 ALA A CA 1
ATOM 6790 C C . ALA A 1 921 ? -15.040 -4.620 54.803 1.00 94.69 921 ALA A C 1
ATOM 6792 O O . ALA A 1 921 ? -15.063 -5.404 55.762 1.00 94.69 921 ALA A O 1
ATOM 6793 N N . LEU A 1 922 ? -15.424 -4.953 53.575 1.00 95.00 922 LEU A N 1
ATOM 6794 C CA . LEU A 1 922 ? -15.886 -6.273 53.178 1.00 95.00 922 LEU A CA 1
ATOM 6795 C C . LEU A 1 922 ? -15.260 -6.663 51.838 1.00 95.00 922 LEU A C 1
ATOM 6797 O O . LEU A 1 922 ? -15.548 -6.042 50.815 1.00 95.00 922 LEU A O 1
ATOM 6801 N N . ASP A 1 923 ? -14.485 -7.744 51.859 1.00 95.88 923 ASP A N 1
ATOM 6802 C CA . ASP A 1 923 ? -13.974 -8.404 50.662 1.00 95.88 923 ASP A CA 1
ATOM 6803 C C . ASP A 1 923 ? -14.900 -9.546 50.272 1.00 95.88 923 ASP A C 1
ATOM 6805 O O . ASP A 1 923 ? -15.357 -10.322 51.124 1.00 95.88 923 ASP A O 1
ATOM 6809 N N . PHE A 1 924 ? -15.159 -9.683 48.977 1.00 95.50 924 PHE A N 1
ATOM 6810 C CA . PHE A 1 924 ? -16.037 -10.722 48.477 1.00 95.50 924 PHE A CA 1
ATOM 6811 C C . PHE A 1 924 ? -15.644 -11.264 47.105 1.00 95.50 924 PHE A C 1
ATOM 6813 O O . PHE A 1 924 ? -15.046 -10.586 46.273 1.00 95.50 924 PHE A O 1
ATOM 6820 N N . GLY A 1 925 ? -16.020 -12.516 46.867 1.00 95.06 925 GLY A N 1
ATOM 6821 C CA . GLY A 1 925 ? -15.900 -13.205 45.596 1.00 95.06 925 GLY A CA 1
ATOM 6822 C C . GLY A 1 925 ? -17.138 -14.049 45.306 1.00 95.06 925 GLY A C 1
ATOM 6823 O O . GLY A 1 925 ? -17.767 -14.581 46.220 1.00 95.06 925 GLY A O 1
ATOM 6824 N N . ALA A 1 926 ? -17.496 -14.169 44.035 1.00 94.31 926 ALA A N 1
ATOM 6825 C CA . ALA A 1 926 ? -18.643 -14.942 43.574 1.00 94.31 926 ALA A CA 1
ATOM 6826 C C . ALA A 1 926 ? -18.375 -15.576 42.209 1.00 94.31 926 ALA A C 1
ATOM 6828 O O . ALA A 1 926 ? -17.652 -15.003 41.392 1.00 94.31 926 ALA A O 1
ATOM 6829 N N . SER A 1 927 ? -19.003 -16.720 41.942 1.00 92.50 927 SER A N 1
ATOM 6830 C CA . SER A 1 927 ? -19.033 -17.346 40.623 1.00 92.50 927 SER A CA 1
ATOM 6831 C C . SER A 1 927 ? -20.461 -17.724 40.223 1.00 92.50 927 SER A C 1
ATOM 6833 O O . SER A 1 927 ? -21.191 -18.325 41.005 1.00 92.50 927 SER A O 1
ATOM 6835 N N . GLY A 1 928 ? -20.895 -17.403 39.002 1.00 89.94 928 GLY A N 1
ATOM 6836 C CA . GLY A 1 928 ? -22.248 -17.763 38.562 1.00 89.94 928 GLY A CA 1
ATOM 6837 C C . GLY A 1 928 ? -22.505 -17.630 37.065 1.00 89.94 928 GLY A C 1
ATOM 6838 O O . GLY A 1 928 ? -21.848 -16.863 36.368 1.00 89.94 928 GLY A O 1
ATOM 6839 N N . GLU A 1 929 ? -23.486 -18.379 36.560 1.00 87.06 929 GLU A N 1
ATOM 6840 C CA . GLU A 1 929 ? -23.956 -18.283 35.165 1.00 87.06 929 GLU A CA 1
ATOM 6841 C C . GLU A 1 929 ? -24.986 -17.155 34.956 1.00 87.06 929 GLU A C 1
ATOM 6843 O O . GLU A 1 929 ? -25.251 -16.773 33.818 1.00 87.06 929 GLU A O 1
ATOM 6848 N N . SER A 1 930 ? -25.527 -16.604 36.048 1.00 83.56 930 SER A N 1
ATOM 6849 C CA . SER A 1 930 ? -26.451 -15.464 36.095 1.00 83.56 930 SER A CA 1
ATOM 6850 C C . SER A 1 930 ? -26.141 -14.564 37.296 1.00 83.56 930 SER A C 1
ATOM 6852 O O . SER A 1 930 ? -25.403 -14.964 38.203 1.00 83.56 930 SER A O 1
ATOM 6854 N N . LEU A 1 931 ? -26.725 -13.361 37.341 1.00 81.69 931 LEU A N 1
ATOM 6855 C CA . LEU A 1 931 ? -26.554 -12.440 38.471 1.00 81.69 931 LEU A CA 1
ATOM 6856 C C . LEU A 1 931 ? -27.110 -13.040 39.770 1.00 81.69 931 LEU A C 1
ATOM 6858 O O . LEU A 1 931 ? -26.436 -13.009 40.797 1.00 81.69 931 LEU A O 1
ATOM 6862 N N . ALA A 1 932 ? -28.292 -13.661 39.722 1.00 83.38 932 ALA A N 1
ATOM 6863 C CA . ALA A 1 932 ? -28.851 -14.391 40.858 1.00 83.38 932 ALA A CA 1
ATOM 6864 C C . ALA A 1 932 ? -27.938 -15.547 41.311 1.00 83.38 932 ALA A C 1
ATOM 6866 O O . ALA A 1 932 ? -27.740 -15.734 42.511 1.00 83.38 932 ALA A O 1
ATOM 6867 N N . GLY A 1 933 ? -27.336 -16.280 40.365 1.00 88.25 933 GLY A N 1
ATOM 6868 C CA . GLY A 1 933 ? -26.365 -17.337 40.655 1.00 88.25 933 GLY A CA 1
ATOM 6869 C C . GLY A 1 933 ? -25.096 -16.812 41.332 1.00 88.25 933 GLY A C 1
ATOM 6870 O O . GLY A 1 933 ? -24.661 -17.381 42.327 1.00 88.25 933 GLY A O 1
ATOM 6871 N N . ALA A 1 934 ? -24.550 -15.688 40.856 1.00 89.94 934 ALA A N 1
ATOM 6872 C CA . ALA A 1 934 ? -23.380 -15.051 41.460 1.00 89.94 934 ALA A CA 1
ATOM 6873 C C . ALA A 1 934 ? -23.676 -14.552 42.887 1.00 89.94 934 ALA A C 1
ATOM 6875 O O . ALA A 1 934 ? -22.887 -14.778 43.801 1.00 89.94 934 ALA A O 1
ATOM 6876 N N . ILE A 1 935 ? -24.841 -13.942 43.126 1.00 88.69 935 ILE A N 1
ATOM 6877 C CA . ILE A 1 935 ? -25.249 -13.545 44.484 1.00 88.69 935 ILE A CA 1
ATOM 6878 C C . ILE A 1 935 ? -25.472 -14.771 45.386 1.00 88.69 935 ILE A C 1
ATOM 6880 O O . ILE A 1 935 ? -25.181 -14.713 46.579 1.00 88.69 935 ILE A O 1
ATOM 6884 N N . ALA A 1 936 ? -25.946 -15.894 44.843 1.00 88.62 936 ALA A N 1
ATOM 6885 C CA . ALA A 1 936 ? -26.108 -17.134 45.598 1.00 88.62 936 ALA A CA 1
ATOM 6886 C C . ALA A 1 936 ? -24.786 -17.847 45.921 1.00 88.62 936 ALA A C 1
ATOM 6888 O O . ALA A 1 936 ? -24.742 -18.574 46.907 1.00 88.62 936 ALA A O 1
ATOM 6889 N N . ASP A 1 937 ? -23.718 -17.629 45.151 1.00 93.19 937 ASP A N 1
ATOM 6890 C CA . ASP A 1 937 ? -22.365 -18.156 45.414 1.00 93.19 937 ASP A CA 1
ATOM 6891 C C . ASP A 1 937 ? -21.467 -17.159 46.172 1.00 93.19 937 ASP A C 1
ATOM 6893 O O . ASP A 1 937 ? -20.290 -17.409 46.426 1.00 93.19 937 ASP A O 1
ATOM 6897 N N . LEU A 1 938 ? -22.019 -16.007 46.553 1.00 93.88 938 LEU A N 1
ATOM 6898 C CA . LEU A 1 938 ? -21.258 -14.923 47.151 1.00 93.88 938 LEU A CA 1
ATOM 6899 C C . LEU A 1 938 ? -20.602 -15.382 48.462 1.00 93.88 938 LEU A C 1
ATOM 6901 O O . LEU A 1 938 ? -21.275 -15.808 49.411 1.00 93.88 938 LEU A O 1
ATOM 6905 N N . SER A 1 939 ? -19.276 -15.293 48.495 1.00 94.50 939 SER A N 1
ATOM 6906 C CA . SER A 1 939 ? -18.423 -15.703 49.602 1.00 94.50 939 SER A CA 1
ATOM 6907 C C . SER A 1 939 ? -17.448 -14.588 49.969 1.00 94.50 939 SER A C 1
ATOM 6909 O O . SER A 1 939 ? -16.936 -13.891 49.099 1.00 94.50 939 SER A O 1
ATOM 6911 N N . GLY A 1 940 ? -17.197 -14.369 51.254 1.00 95.25 940 GLY A N 1
ATOM 6912 C CA . GLY A 1 940 ? -16.367 -13.248 51.674 1.00 95.25 940 GLY A CA 1
ATOM 6913 C C . GLY A 1 940 ? -16.327 -13.046 53.175 1.00 95.25 940 GLY A C 1
ATOM 6914 O O . GLY A 1 940 ? -16.941 -13.786 53.951 1.00 95.25 940 GLY A O 1
ATOM 6915 N N . GLY A 1 941 ? -15.599 -12.022 53.589 1.00 95.06 941 GLY A N 1
ATOM 6916 C CA . GLY A 1 941 ? -15.457 -11.690 54.992 1.00 95.06 941 GLY A CA 1
ATOM 6917 C C . GLY A 1 941 ? -14.927 -10.285 55.198 1.00 95.06 941 GLY A C 1
ATOM 6918 O O . GLY A 1 941 ? -14.349 -9.675 54.306 1.00 95.06 941 GLY A O 1
ATOM 6919 N N . GLY A 1 942 ? -15.154 -9.771 56.394 1.00 95.12 942 GLY A N 1
ATOM 6920 C CA . GLY A 1 942 ? -14.779 -8.418 56.752 1.00 95.12 942 GLY A CA 1
ATOM 6921 C C . GLY A 1 942 ? -15.027 -8.152 58.224 1.00 95.12 942 GLY A C 1
ATOM 6922 O O . GLY A 1 942 ? -15.321 -9.065 58.998 1.00 95.12 942 GLY A O 1
ATOM 6923 N N . ASN A 1 943 ? -14.943 -6.888 58.609 1.00 93.56 943 ASN A N 1
ATOM 6924 C CA . ASN A 1 943 ? -15.273 -6.447 59.957 1.00 93.56 943 ASN A CA 1
ATOM 6925 C C . ASN A 1 943 ? -16.235 -5.267 59.884 1.00 93.56 943 ASN A C 1
ATOM 6927 O O . ASN A 1 943 ? -16.072 -4.373 59.055 1.00 93.56 943 ASN A O 1
ATOM 6931 N N . LEU A 1 944 ? -17.210 -5.267 60.787 1.00 95.38 944 LEU A N 1
ATOM 6932 C CA . LEU A 1 944 ? -18.171 -4.193 60.966 1.00 95.38 944 LEU A CA 1
ATOM 6933 C C . LEU A 1 944 ? -17.985 -3.583 62.354 1.00 95.38 944 LEU A C 1
ATOM 6935 O O . LEU A 1 944 ? -18.051 -4.280 63.368 1.00 95.38 944 LEU A O 1
ATOM 6939 N N . LEU A 1 945 ? -17.774 -2.275 62.383 1.00 95.69 945 LEU A N 1
ATOM 6940 C CA . LEU A 1 945 ? -17.858 -1.434 63.561 1.00 95.69 945 LEU A CA 1
ATOM 6941 C C . LEU A 1 945 ? -19.228 -0.753 63.560 1.00 95.69 945 LEU A C 1
ATOM 6943 O O . LEU A 1 945 ? -19.578 -0.068 62.601 1.00 95.69 945 LEU A O 1
ATOM 6947 N N . LEU A 1 946 ? -19.997 -0.964 64.622 1.00 94.69 946 LEU A N 1
ATOM 6948 C CA . LEU A 1 946 ? -21.215 -0.226 64.912 1.00 94.69 946 LEU A CA 1
ATOM 6949 C C . LEU A 1 946 ? -20.896 0.783 66.014 1.00 94.69 946 LEU A C 1
ATOM 6951 O O . LEU A 1 946 ? -20.549 0.388 67.127 1.00 94.69 946 LEU A O 1
ATOM 6955 N N . GLU A 1 947 ? -20.996 2.063 65.697 1.00 94.38 947 GLU A N 1
ATOM 6956 C CA . GLU A 1 947 ? -20.803 3.184 66.616 1.00 94.38 947 GLU A CA 1
ATOM 6957 C C . GLU A 1 947 ? -22.171 3.756 67.001 1.00 94.38 947 GLU A C 1
ATOM 6959 O O . GLU A 1 947 ? -23.089 3.785 66.174 1.00 94.38 947 GLU A O 1
ATOM 6964 N N . ASP A 1 948 ? -22.316 4.190 68.253 1.00 93.31 948 ASP A N 1
ATOM 6965 C CA . ASP A 1 948 ? -23.556 4.762 68.793 1.00 93.31 948 ASP A CA 1
ATOM 6966 C C . ASP A 1 948 ? -24.784 3.849 68.570 1.00 93.31 948 ASP A C 1
ATOM 6968 O O . ASP A 1 948 ? -25.843 4.287 68.106 1.00 93.31 948 ASP A O 1
ATOM 6972 N N . LEU A 1 949 ? -24.641 2.548 68.860 1.00 93.94 949 LEU A N 1
ATOM 6973 C CA . LEU A 1 949 ? -25.715 1.574 68.680 1.00 93.94 949 LEU A CA 1
ATOM 6974 C C . LEU A 1 949 ? -26.827 1.831 69.698 1.00 93.94 949 LEU A C 1
ATOM 6976 O O . LEU A 1 949 ? -26.613 1.692 70.895 1.00 93.94 949 LEU A O 1
ATOM 6980 N N . VAL A 1 950 ? -28.037 2.104 69.224 1.00 93.00 950 VAL A N 1
ATOM 6981 C CA . VAL A 1 950 ? -29.256 2.212 70.030 1.00 93.00 950 VAL A CA 1
ATOM 6982 C C . VAL A 1 950 ? -30.251 1.171 69.538 1.00 93.00 950 VAL A C 1
ATOM 6984 O O . VAL A 1 950 ? -30.531 1.110 68.348 1.00 93.00 950 VAL A O 1
ATOM 6987 N N . VAL A 1 951 ? -30.814 0.361 70.430 1.00 92.19 951 VAL A N 1
ATOM 6988 C CA . VAL A 1 951 ? -31.809 -0.676 70.138 1.00 92.19 951 VAL A CA 1
ATOM 6989 C C . VAL A 1 951 ? -33.063 -0.417 70.969 1.00 92.19 951 VAL A C 1
ATOM 6991 O O . VAL A 1 951 ? -33.035 -0.372 72.198 1.00 92.19 951 VAL A O 1
ATOM 6994 N N . THR A 1 952 ? -34.192 -0.260 70.293 1.00 90.19 952 THR A N 1
ATOM 6995 C CA . THR A 1 952 ? -35.517 -0.140 70.910 1.00 90.19 952 THR A CA 1
ATOM 6996 C C . THR A 1 952 ? -36.096 -1.519 71.214 1.00 90.19 952 THR A C 1
ATOM 6998 O O . THR A 1 952 ? -35.854 -2.490 70.494 1.00 90.19 952 THR A O 1
ATOM 7001 N N . GLY A 1 953 ? -36.874 -1.632 72.292 1.00 88.19 953 GLY A N 1
ATOM 7002 C CA . GLY A 1 953 ? -37.505 -2.905 72.637 1.00 88.19 953 GLY A CA 1
ATOM 7003 C C . GLY A 1 953 ? -36.526 -3.960 73.173 1.00 88.19 953 GLY A C 1
ATOM 7004 O O . GLY A 1 953 ? -36.805 -5.157 73.041 1.00 88.19 953 GLY A O 1
ATOM 7005 N N . MET A 1 954 ? -35.388 -3.526 73.732 1.00 91.06 954 MET A N 1
ATOM 7006 C CA . MET A 1 954 ? -34.339 -4.350 74.346 1.00 91.06 954 MET A CA 1
ATOM 7007 C C . MET A 1 954 ? -33.928 -3.805 75.729 1.00 91.06 954 MET A C 1
ATOM 7009 O O . MET A 1 954 ? -32.767 -3.897 76.107 1.00 91.06 954 MET A O 1
ATOM 7013 N N . ALA A 1 955 ? -34.857 -3.232 76.505 1.00 88.56 955 ALA A N 1
ATOM 7014 C CA . ALA A 1 955 ? -34.518 -2.622 77.796 1.00 88.56 955 ALA A CA 1
ATOM 7015 C C . ALA A 1 955 ? -33.650 -3.558 78.686 1.00 88.56 955 ALA A C 1
ATOM 7017 O O . ALA A 1 955 ? -34.039 -4.712 78.920 1.00 88.56 955 ALA A O 1
ATOM 7018 N N . PRO A 1 956 ? -32.489 -3.097 79.196 1.00 82.88 956 PRO A N 1
ATOM 7019 C CA . PRO A 1 956 ? -31.492 -3.959 79.849 1.00 82.88 956 PRO A CA 1
ATOM 7020 C C . PRO A 1 956 ? -32.024 -4.664 81.111 1.00 82.88 956 PRO A C 1
ATOM 7022 O O . PRO A 1 956 ? -31.697 -5.824 81.380 1.00 82.88 956 PRO A O 1
ATOM 7025 N N . ASP A 1 957 ? -32.940 -4.016 81.837 1.00 86.88 957 ASP A N 1
ATOM 7026 C CA . ASP A 1 957 ? -33.566 -4.542 83.056 1.00 86.88 957 ASP A CA 1
ATOM 7027 C C . ASP A 1 957 ? -34.875 -5.321 82.818 1.00 86.88 957 ASP A C 1
ATOM 7029 O O . ASP A 1 957 ? -35.516 -5.781 83.772 1.00 86.88 957 ASP A O 1
ATOM 7033 N N . ALA A 1 958 ? -35.287 -5.521 81.561 1.00 89.12 958 ALA A N 1
ATOM 7034 C CA . ALA A 1 958 ? -36.592 -6.094 81.223 1.00 89.12 958 ALA A CA 1
ATOM 7035 C C . ALA A 1 958 ? -36.828 -7.491 81.807 1.00 89.12 958 ALA A C 1
ATOM 7037 O O . ALA A 1 958 ? -37.938 -7.820 82.227 1.00 89.12 958 ALA A O 1
ATOM 7038 N N . ILE A 1 959 ? -35.783 -8.322 81.868 1.00 89.44 959 ILE A N 1
ATOM 7039 C CA . ILE A 1 959 ? -35.880 -9.673 82.431 1.00 89.44 959 ILE A CA 1
ATOM 7040 C C . ILE A 1 959 ? -36.170 -9.597 83.935 1.00 89.44 959 ILE A C 1
ATOM 7042 O O . ILE A 1 959 ? -37.042 -10.310 84.431 1.00 89.44 959 ILE A O 1
ATOM 7046 N N . THR A 1 960 ? -35.477 -8.715 84.657 1.00 88.25 960 THR A N 1
ATOM 7047 C CA . THR A 1 960 ? -35.656 -8.515 86.101 1.00 88.25 960 THR A CA 1
ATOM 7048 C C . THR A 1 960 ? -37.039 -7.935 86.398 1.00 88.25 960 THR A C 1
ATOM 7050 O O . THR A 1 960 ? -37.783 -8.499 87.202 1.00 88.25 960 THR A O 1
ATOM 7053 N N . LEU A 1 961 ? -37.433 -6.868 85.693 1.00 87.81 961 LEU A N 1
ATOM 7054 C CA . LEU A 1 961 ? -38.734 -6.209 85.849 1.00 87.81 961 LEU A CA 1
ATOM 7055 C C . LEU A 1 961 ? -39.903 -7.122 85.455 1.00 87.81 961 LEU A C 1
ATOM 7057 O O . LEU A 1 961 ? -40.905 -7.190 86.171 1.00 87.81 961 LEU A O 1
ATOM 7061 N N . GLY A 1 962 ? -39.774 -7.859 84.351 1.00 87.94 962 GLY A N 1
ATOM 7062 C CA . GLY A 1 962 ? -40.768 -8.827 83.892 1.00 87.94 962 GLY A CA 1
ATOM 7063 C C . GLY A 1 962 ? -40.951 -9.983 84.877 1.00 87.94 962 GLY A C 1
ATOM 7064 O O . GLY A 1 962 ? -42.086 -10.336 85.205 1.00 87.94 962 GLY A O 1
ATOM 7065 N N . LEU A 1 963 ? -39.854 -10.518 85.432 1.00 87.62 963 LEU A N 1
ATOM 7066 C CA . LEU A 1 963 ? -39.900 -11.538 86.487 1.00 87.62 963 LEU A CA 1
ATOM 7067 C C . LEU A 1 963 ? -40.551 -11.006 87.768 1.00 87.62 963 LEU A C 1
ATOM 7069 O O . LEU A 1 963 ? -41.382 -11.694 88.358 1.00 87.62 963 LEU A O 1
ATOM 7073 N N . GLU A 1 964 ? -40.232 -9.783 88.194 1.00 86.12 964 GLU A N 1
ATOM 7074 C CA . GLU A 1 964 ? -40.889 -9.157 89.344 1.00 86.12 964 GLU A CA 1
ATOM 7075 C C . GLU A 1 964 ? -42.394 -8.962 89.136 1.00 86.12 964 GLU A C 1
ATOM 7077 O O . GLU A 1 964 ? -43.175 -9.207 90.059 1.00 86.12 964 GLU A O 1
ATOM 7082 N N . ARG A 1 965 ? -42.810 -8.516 87.943 1.00 87.38 965 ARG A N 1
ATOM 7083 C CA . ARG A 1 965 ? -44.224 -8.351 87.573 1.00 87.38 965 ARG A CA 1
ATOM 7084 C C . ARG A 1 965 ? -44.947 -9.701 87.588 1.00 87.38 965 ARG A C 1
ATOM 7086 O O . ARG A 1 965 ? -45.964 -9.819 88.268 1.00 87.38 965 ARG A O 1
ATOM 7093 N N . ALA A 1 966 ? -44.376 -10.732 86.964 1.00 85.38 966 ALA A N 1
ATOM 7094 C CA . ALA A 1 966 ? -44.949 -12.079 86.926 1.00 85.38 966 ALA A CA 1
ATOM 7095 C C . ALA A 1 966 ? -45.026 -12.747 88.314 1.00 85.38 966 ALA A C 1
ATOM 7097 O O . ALA A 1 966 ? -46.026 -13.373 88.655 1.00 85.38 966 ALA A O 1
ATOM 7098 N N . LEU A 1 967 ? -44.005 -12.577 89.164 1.00 82.81 967 LEU A N 1
ATOM 7099 C CA . LEU A 1 967 ? -43.967 -13.147 90.517 1.00 82.81 967 LEU A CA 1
ATOM 7100 C C . LEU A 1 967 ? -44.946 -12.483 91.504 1.00 82.81 967 LEU A C 1
ATOM 7102 O O . LEU A 1 967 ? -45.076 -12.975 92.628 1.00 82.81 967 LEU A O 1
ATOM 7106 N N . ARG A 1 968 ? -45.608 -11.375 91.146 1.00 83.19 968 ARG A N 1
ATOM 7107 C CA . ARG A 1 968 ? -46.686 -10.767 91.953 1.00 83.19 968 ARG A CA 1
ATOM 7108 C C . ARG A 1 968 ? -48.065 -11.366 91.648 1.00 83.19 968 ARG A C 1
ATOM 7110 O O . ARG A 1 968 ? -48.998 -11.108 92.406 1.00 83.19 968 ARG A O 1
ATOM 7117 N N . GLU A 1 969 ? -48.201 -12.151 90.581 1.00 79.12 969 GLU A N 1
ATOM 7118 C CA . GLU A 1 969 ? -49.465 -12.780 90.188 1.00 79.12 969 GLU A CA 1
ATOM 7119 C C . GLU A 1 969 ? -49.747 -14.092 90.941 1.00 79.12 969 GLU A C 1
ATOM 7121 O O . GLU A 1 969 ? -48.849 -14.725 91.496 1.00 79.12 969 GLU A O 1
ATOM 7126 N N . GLU A 1 970 ? -51.016 -14.521 90.946 1.00 70.44 970 GLU A N 1
ATOM 7127 C CA . GLU A 1 970 ? -51.453 -15.775 91.585 1.00 70.44 970 GLU A CA 1
ATOM 7128 C C . GLU A 1 970 ? -50.965 -17.038 90.847 1.00 70.44 970 GLU A C 1
ATOM 7130 O O . GLU A 1 970 ? -50.786 -18.074 91.486 1.00 70.44 970 GLU A O 1
ATOM 7135 N N . ASP A 1 971 ? -50.712 -16.955 89.533 1.00 75.31 971 ASP A N 1
ATOM 7136 C CA . ASP A 1 971 ? -50.193 -18.051 88.694 1.00 75.31 971 ASP A CA 1
ATOM 7137 C C . ASP A 1 971 ? -49.000 -17.582 87.827 1.00 75.31 971 ASP A C 1
ATOM 7139 O O . ASP A 1 971 ? -49.171 -17.280 86.640 1.00 75.31 971 ASP A O 1
ATOM 7143 N N . PRO A 1 972 ? -47.780 -17.517 88.402 1.00 71.31 972 PRO A N 1
ATOM 7144 C CA . PRO A 1 972 ? -46.582 -17.016 87.717 1.00 71.31 972 PRO A CA 1
ATOM 7145 C C . PRO A 1 972 ? -46.065 -17.933 86.596 1.00 71.31 972 PRO A C 1
ATOM 7147 O O . PRO A 1 972 ? -45.162 -17.545 85.858 1.00 71.31 972 PRO A O 1
ATOM 7150 N N . LEU A 1 973 ? -46.584 -19.165 86.492 1.00 71.50 973 LEU A N 1
ATOM 7151 C CA . LEU A 1 973 ? -46.121 -20.195 85.552 1.00 71.50 973 LEU A CA 1
ATOM 7152 C C . LEU A 1 973 ? -46.959 -20.274 84.272 1.00 71.50 973 LEU A C 1
ATOM 7154 O O . LEU A 1 973 ? -46.638 -21.054 83.373 1.00 71.50 973 LEU A O 1
ATOM 7158 N N . GLY A 1 974 ? -48.008 -19.459 84.146 1.00 70.94 974 GLY A N 1
ATOM 7159 C CA . GLY A 1 974 ? -48.733 -19.310 82.891 1.00 70.94 974 GLY A CA 1
ATOM 7160 C C . GLY A 1 974 ? -47.827 -18.694 81.823 1.00 70.94 974 GLY A C 1
ATOM 7161 O O . GLY A 1 974 ? -47.757 -17.475 81.725 1.00 70.94 974 GLY A O 1
ATOM 7162 N N . GLY A 1 975 ? -47.153 -19.514 81.008 1.00 62.31 975 GLY A N 1
ATOM 7163 C CA . GLY A 1 975 ? -46.108 -19.075 80.066 1.00 62.31 975 GLY A CA 1
ATOM 7164 C C . GLY A 1 975 ? -46.473 -17.868 79.186 1.00 62.31 975 GLY A C 1
ATOM 7165 O O . GLY A 1 975 ? -45.655 -16.973 79.019 1.00 62.31 975 GLY A O 1
ATOM 7166 N N . ARG A 1 976 ? -47.732 -17.762 78.724 1.00 67.19 976 ARG A N 1
ATOM 7167 C CA . ARG A 1 976 ? -48.225 -16.591 77.963 1.00 67.19 976 ARG A CA 1
ATOM 7168 C C . ARG A 1 976 ? -48.280 -15.285 78.774 1.00 67.19 976 ARG A C 1
ATOM 7170 O O . ARG A 1 976 ? -48.176 -14.215 78.189 1.00 67.19 976 ARG A O 1
ATOM 7177 N N . ARG A 1 977 ? -48.460 -15.350 80.097 1.00 79.62 977 ARG A N 1
ATOM 7178 C CA . ARG A 1 977 ? -48.460 -14.177 80.990 1.00 79.62 977 ARG A CA 1
ATOM 7179 C C . ARG A 1 977 ? -47.041 -13.741 81.347 1.00 79.62 977 ARG A C 1
ATOM 7181 O O . ARG A 1 977 ? -46.759 -12.552 81.286 1.00 79.62 977 ARG A O 1
ATOM 7188 N N . LEU A 1 978 ? -46.147 -14.689 81.657 1.00 83.88 978 LEU A N 1
ATOM 7189 C CA . LEU A 1 978 ? -44.726 -14.396 81.905 1.00 83.88 978 LEU A CA 1
ATOM 7190 C C . LEU A 1 978 ? -44.085 -13.730 80.682 1.00 83.88 978 LEU A C 1
ATOM 7192 O O . LEU A 1 978 ? -43.432 -12.699 80.819 1.00 83.88 978 LEU A O 1
ATOM 7196 N N . GLN A 1 979 ? -44.332 -14.288 79.497 1.00 87.56 979 GLN A N 1
ATOM 7197 C CA . GLN A 1 979 ? -43.889 -13.707 78.237 1.00 87.56 979 GLN A CA 1
ATOM 7198 C C . GLN A 1 979 ? -44.435 -12.286 78.039 1.00 87.56 979 GLN A C 1
ATOM 7200 O O . GLN A 1 979 ? -43.639 -11.381 77.824 1.00 87.56 979 GLN A O 1
ATOM 7205 N N . GLY A 1 980 ? -45.741 -12.055 78.224 1.00 86.94 980 GLY A N 1
ATOM 7206 C CA . GLY A 1 980 ? -46.331 -10.717 78.078 1.00 86.94 980 GLY A CA 1
ATOM 7207 C C . GLY A 1 980 ? -45.767 -9.661 79.044 1.00 86.94 980 GLY A C 1
ATOM 7208 O O . GLY A 1 980 ? -45.615 -8.502 78.664 1.00 86.94 980 GLY A O 1
ATOM 7209 N N . HIS A 1 981 ? -45.406 -10.040 80.278 1.00 89.38 981 HIS A N 1
ATOM 7210 C CA . HIS A 1 981 ? -44.759 -9.122 81.232 1.00 89.38 981 HIS A CA 1
ATOM 7211 C C . HIS A 1 981 ? -43.328 -8.765 80.841 1.00 89.38 981 HIS A C 1
ATOM 7213 O O . HIS A 1 981 ? -42.923 -7.619 81.029 1.00 89.38 981 HIS A O 1
ATOM 7219 N N . VAL A 1 982 ? -42.569 -9.732 80.316 1.00 90.12 982 VAL A N 1
ATOM 7220 C CA . VAL A 1 982 ? -41.210 -9.501 79.804 1.00 90.12 982 VAL A CA 1
ATOM 7221 C C . VAL A 1 982 ? -41.257 -8.676 78.518 1.00 90.12 982 VAL A C 1
ATOM 7223 O O . VAL A 1 982 ? -40.512 -7.712 78.409 1.00 90.12 982 VAL A O 1
ATOM 7226 N N . GLU A 1 983 ? -42.167 -8.982 77.590 1.00 90.75 983 GLU A N 1
ATOM 7227 C CA . GLU A 1 983 ? -42.389 -8.204 76.361 1.00 90.75 983 GLU A CA 1
ATOM 7228 C C . GLU A 1 983 ? -42.743 -6.748 76.668 1.00 90.75 983 GLU A C 1
ATOM 7230 O O . GLU A 1 983 ? -42.121 -5.847 76.119 1.00 90.75 983 GLU A O 1
ATOM 7235 N N . SER A 1 984 ? -43.667 -6.504 77.603 1.00 90.69 984 SER A N 1
ATOM 7236 C CA . SER A 1 984 ? -43.992 -5.139 78.028 1.00 90.69 984 SER A CA 1
ATOM 7237 C C . SER A 1 984 ? -42.822 -4.443 78.724 1.00 90.69 984 SER A C 1
ATOM 7239 O O . SER A 1 984 ? -42.699 -3.234 78.596 1.00 90.69 984 SER A O 1
ATOM 7241 N N . ALA A 1 985 ? -41.993 -5.166 79.485 1.00 90.75 985 ALA A N 1
ATOM 7242 C CA . ALA A 1 985 ? -40.831 -4.581 80.155 1.00 90.75 985 ALA A CA 1
ATOM 7243 C C . ALA A 1 985 ? -39.686 -4.257 79.183 1.00 90.75 985 ALA A C 1
ATOM 7245 O O . ALA A 1 985 ? -38.915 -3.342 79.444 1.00 90.75 985 ALA A O 1
ATOM 7246 N N . LEU A 1 986 ? -39.582 -4.981 78.063 1.00 91.75 986 LEU A N 1
ATOM 7247 C CA . LEU A 1 986 ? -38.614 -4.704 77.000 1.00 91.75 986 LEU A CA 1
ATOM 7248 C C . LEU A 1 986 ? -38.875 -3.362 76.302 1.00 91.75 986 LEU A C 1
ATOM 7250 O O . LEU A 1 986 ? -37.933 -2.789 75.763 1.00 91.75 986 LEU A O 1
ATOM 7254 N N . ASP A 1 987 ? -40.118 -2.871 76.328 1.00 91.38 987 ASP A N 1
ATOM 7255 C CA . ASP A 1 987 ? -40.540 -1.596 75.728 1.00 91.38 987 ASP A CA 1
ATOM 7256 C C . ASP A 1 987 ? -40.418 -0.389 76.678 1.00 91.38 987 ASP A C 1
ATOM 7258 O O . ASP A 1 987 ? -40.652 0.742 76.255 1.00 91.38 987 ASP A O 1
ATOM 7262 N N . ASP A 1 988 ? -40.071 -0.608 77.952 1.00 88.69 988 ASP A N 1
ATOM 7263 C CA . ASP A 1 988 ? -40.030 0.456 78.966 1.00 88.69 988 ASP A CA 1
ATOM 7264 C C . ASP A 1 988 ? -38.800 1.382 78.825 1.00 88.69 988 ASP A C 1
ATOM 7266 O O . ASP A 1 988 ? -38.825 2.493 79.358 1.00 88.69 988 ASP A O 1
ATOM 7270 N N . ASP A 1 989 ? -37.744 0.946 78.123 1.00 86.62 989 ASP A N 1
ATOM 7271 C CA . ASP A 1 989 ? -36.501 1.706 77.916 1.00 86.62 989 ASP A CA 1
ATOM 7272 C C . ASP A 1 989 ? -35.774 1.311 76.610 1.00 86.62 989 ASP A C 1
ATOM 7274 O O . ASP A 1 989 ? -36.115 0.313 75.962 1.00 86.62 989 ASP A O 1
ATOM 7278 N N . ILE A 1 990 ? -34.762 2.091 76.222 1.00 88.38 990 ILE A N 1
ATOM 7279 C CA . ILE A 1 990 ? -33.847 1.790 75.110 1.00 88.38 990 ILE A CA 1
ATOM 7280 C C . ILE A 1 990 ? -32.577 1.094 75.611 1.00 88.38 990 ILE A C 1
ATOM 7282 O O . ILE A 1 990 ? -32.220 1.185 76.781 1.00 88.38 990 ILE A O 1
ATOM 7286 N N . PHE A 1 991 ? -31.892 0.388 74.716 1.00 89.56 991 PHE A N 1
ATOM 7287 C CA . PHE A 1 991 ? -30.570 -0.175 74.969 1.00 89.56 991 PHE A CA 1
ATOM 7288 C C . PHE A 1 991 ? -29.542 0.570 74.125 1.00 89.56 991 PHE A C 1
ATOM 7290 O O . PHE A 1 991 ? -29.702 0.619 72.910 1.00 89.56 991 PHE A O 1
ATOM 7297 N N . ASP A 1 992 ? -28.489 1.108 74.727 1.00 91.00 992 ASP A N 1
ATOM 7298 C CA . ASP A 1 992 ? -27.406 1.793 74.020 1.00 91.00 992 ASP A CA 1
ATOM 7299 C C . ASP A 1 992 ? -26.039 1.121 74.237 1.00 91.00 992 ASP A C 1
ATOM 7301 O O . ASP A 1 992 ? -25.793 0.495 75.266 1.00 91.00 992 ASP A O 1
ATOM 7305 N N . ALA A 1 993 ? -25.159 1.212 73.239 1.00 90.44 993 ALA A N 1
ATOM 7306 C CA . ALA A 1 993 ? -23.770 0.771 73.302 1.00 90.44 993 ALA A CA 1
ATOM 7307 C C . ALA A 1 993 ? -22.876 1.674 72.434 1.00 90.44 993 ALA A C 1
ATOM 7309 O O . ALA A 1 993 ? -23.127 1.831 71.239 1.00 90.44 993 ALA A O 1
ATOM 7310 N N . ASP A 1 994 ? -21.798 2.208 73.019 1.00 89.31 994 ASP A N 1
ATOM 7311 C CA . ASP A 1 994 ? -20.886 3.149 72.343 1.00 89.31 994 ASP A CA 1
ATOM 7312 C C . ASP A 1 994 ? -20.239 2.547 71.088 1.00 89.31 994 ASP A C 1
ATOM 7314 O O . ASP A 1 994 ? -20.149 3.179 70.037 1.00 89.31 994 ASP A O 1
ATOM 7318 N N . THR A 1 995 ? -19.730 1.318 71.195 1.00 91.50 995 THR A N 1
ATOM 7319 C CA . THR A 1 995 ? -19.012 0.660 70.102 1.00 91.50 995 THR A CA 1
ATOM 7320 C C . THR A 1 995 ? -19.178 -0.849 70.172 1.00 91.50 995 THR A C 1
ATOM 7322 O O . THR A 1 995 ? -18.855 -1.483 71.178 1.00 91.50 995 THR A O 1
ATOM 7325 N N . VAL A 1 996 ? -19.626 -1.443 69.070 1.00 93.19 996 VAL A N 1
ATOM 7326 C CA . VAL A 1 996 ? -19.751 -2.891 68.899 1.00 93.19 996 VAL A CA 1
ATOM 7327 C C . VAL A 1 996 ? -18.977 -3.304 67.657 1.00 93.19 996 VAL A C 1
ATOM 7329 O O . VAL A 1 996 ? -19.226 -2.804 66.567 1.00 93.19 996 VAL A O 1
ATOM 7332 N N . THR A 1 997 ? -18.038 -4.235 67.800 1.00 93.25 997 THR A N 1
ATOM 7333 C CA . THR A 1 997 ? -17.322 -4.820 66.659 1.00 93.25 997 THR A CA 1
ATOM 7334 C C . THR A 1 997 ? -17.833 -6.229 66.405 1.00 93.25 997 THR A C 1
ATOM 7336 O O . THR A 1 997 ? -17.906 -7.039 67.330 1.00 93.25 997 THR A O 1
ATOM 7339 N N . ALA A 1 998 ? -18.149 -6.533 65.150 1.00 94.69 998 ALA A N 1
ATOM 7340 C CA . ALA A 1 998 ? -18.583 -7.855 64.728 1.00 94.69 998 ALA A CA 1
ATOM 7341 C C . ALA A 1 998 ? -17.830 -8.296 63.465 1.00 94.69 998 ALA A C 1
ATOM 7343 O O . ALA A 1 998 ? -17.737 -7.516 62.511 1.00 94.69 998 ALA A O 1
ATOM 7344 N N . PRO A 1 999 ? -17.306 -9.536 63.420 1.00 95.19 999 PRO A N 1
ATOM 7345 C CA . PRO A 1 999 ? -16.833 -10.099 62.166 1.00 95.19 999 PRO A CA 1
ATOM 7346 C C . PRO A 1 999 ? -18.026 -10.293 61.227 1.00 95.19 999 PRO A C 1
ATOM 7348 O O . PRO A 1 999 ? -19.082 -10.787 61.632 1.00 95.19 999 PRO A O 1
ATOM 7351 N N . VAL A 1 1000 ? -17.844 -9.907 59.971 1.00 95.56 1000 VAL A N 1
ATOM 7352 C CA . VAL A 1 1000 ? -18.808 -10.126 58.896 1.00 95.56 1000 VAL A CA 1
ATOM 7353 C C . VAL A 1 1000 ? -18.347 -11.339 58.109 1.00 95.56 1000 VAL A C 1
ATOM 7355 O O . VAL A 1 1000 ? -17.192 -11.418 57.697 1.00 95.56 1000 VAL A O 1
ATOM 7358 N N . THR A 1 1001 ? -19.246 -12.284 57.878 1.00 95.56 1001 THR A N 1
ATOM 7359 C CA . THR A 1 1001 ? -19.019 -13.404 56.964 1.00 95.56 1001 THR A CA 1
ATOM 7360 C C . THR A 1 1001 ? -20.110 -13.406 55.918 1.00 95.56 1001 THR A C 1
ATOM 7362 O O . THR A 1 1001 ? -21.278 -13.191 56.226 1.00 95.56 1001 THR A O 1
ATOM 7365 N N . LEU A 1 1002 ? -19.731 -13.629 54.672 1.00 94.94 1002 LEU A N 1
ATOM 7366 C CA . LEU A 1 1002 ? -20.650 -13.691 53.554 1.00 94.94 1002 LEU A CA 1
ATOM 7367 C C . LEU A 1 1002 ? -20.548 -15.096 52.980 1.00 94.94 1002 LEU A C 1
ATOM 7369 O O . LEU A 1 1002 ? -19.457 -15.530 52.625 1.00 94.94 1002 LEU A O 1
ATOM 7373 N N . VAL A 1 1003 ? -21.647 -15.847 53.002 1.00 93.12 1003 VAL A N 1
ATOM 7374 C CA . VAL A 1 1003 ? -21.679 -17.230 52.513 1.00 93.12 1003 VAL A CA 1
ATOM 7375 C C . VAL A 1 1003 ? -23.041 -17.509 51.904 1.00 93.12 1003 VAL A C 1
ATOM 7377 O O . VAL A 1 1003 ? -24.061 -17.421 52.591 1.00 93.12 1003 VAL A O 1
ATOM 7380 N N . GLY A 1 1004 ? -23.060 -17.900 50.634 1.00 88.12 1004 GLY A N 1
ATOM 7381 C CA . GLY A 1 1004 ? -24.272 -18.380 49.980 1.00 88.12 1004 GLY A CA 1
ATOM 7382 C C . GLY A 1 1004 ? -25.339 -17.293 49.810 1.00 88.12 1004 GLY A C 1
ATOM 7383 O O . GLY A 1 1004 ? -26.516 -17.558 50.046 1.00 88.12 1004 GLY A O 1
ATOM 7384 N N . GLY A 1 1005 ? -24.927 -16.043 49.568 1.00 87.25 1005 GLY A N 1
ATOM 7385 C CA . GLY A 1 1005 ? -25.833 -14.887 49.532 1.00 87.25 1005 GLY A CA 1
ATOM 7386 C C . GLY A 1 1005 ? -26.387 -14.451 50.896 1.00 87.25 1005 GLY A C 1
ATOM 7387 O O . GLY A 1 1005 ? -27.285 -13.614 50.953 1.00 87.25 1005 GLY A O 1
ATOM 7388 N N . SER A 1 1006 ? -25.866 -14.983 52.008 1.00 91.94 1006 SER A N 1
ATOM 7389 C CA . SER A 1 1006 ? -26.242 -14.585 53.370 1.00 91.94 1006 SER A CA 1
ATOM 7390 C C . SER A 1 1006 ? -25.088 -13.860 54.063 1.00 91.94 1006 SER A C 1
ATOM 7392 O O . SER A 1 1006 ? -24.019 -14.440 54.264 1.00 91.94 1006 SER A O 1
ATOM 7394 N N . LEU A 1 1007 ? -25.310 -12.600 54.447 1.00 94.06 1007 LEU A N 1
ATOM 7395 C CA . LEU A 1 1007 ? -24.388 -11.810 55.266 1.00 94.06 1007 LEU A CA 1
ATOM 7396 C C . LEU A 1 1007 ? -24.658 -12.107 56.739 1.00 94.06 1007 LEU A C 1
ATOM 7398 O O . LEU A 1 1007 ? -25.764 -11.881 57.220 1.00 94.06 1007 LEU A O 1
ATOM 7402 N N . ARG A 1 1008 ? -23.661 -12.609 57.464 1.00 95.25 1008 ARG A N 1
ATOM 7403 C CA . ARG A 1 1008 ? -23.775 -13.040 58.859 1.00 95.25 1008 ARG A CA 1
ATOM 7404 C C . ARG A 1 1008 ? -22.788 -12.306 59.754 1.00 95.25 1008 ARG A C 1
ATOM 7406 O O . ARG A 1 1008 ? -21.589 -12.284 59.484 1.00 95.25 1008 ARG A O 1
ATOM 7413 N N . LEU A 1 1009 ? -23.306 -11.773 60.852 1.00 95.31 1009 LEU A N 1
ATOM 7414 C CA . LEU A 1 1009 ? -22.566 -11.226 61.980 1.00 95.31 1009 LEU A CA 1
ATOM 7415 C C . LEU A 1 1009 ? -22.584 -12.272 63.098 1.00 95.31 1009 LEU A C 1
ATOM 7417 O O . LEU A 1 1009 ? -23.547 -12.345 63.865 1.00 95.31 1009 LEU A O 1
ATOM 7421 N N . GLU A 1 1010 ? -21.560 -13.121 63.167 1.00 91.38 1010 GLU A N 1
ATOM 7422 C CA . GLU A 1 1010 ? -21.452 -14.167 64.190 1.00 91.38 1010 GLU A CA 1
ATOM 7423 C C . GLU A 1 1010 ? -19.982 -14.372 64.615 1.00 91.38 1010 GLU A C 1
ATOM 7425 O O . GLU A 1 1010 ? -19.146 -14.690 63.769 1.00 91.38 1010 GLU A O 1
ATOM 7430 N N . PRO A 1 1011 ? -19.636 -14.234 65.913 1.00 92.56 1011 PRO A N 1
ATOM 7431 C CA . PRO A 1 1011 ? -20.511 -13.860 67.026 1.00 92.56 1011 PRO A CA 1
ATOM 7432 C C . PRO A 1 1011 ? -20.764 -12.343 67.090 1.00 92.56 1011 PRO A C 1
ATOM 7434 O O . PRO A 1 1011 ? -19.828 -11.552 67.005 1.00 92.56 1011 PRO A O 1
ATOM 7437 N N . LEU A 1 1012 ? -22.015 -11.942 67.333 1.00 94.12 1012 LEU A N 1
ATOM 7438 C CA . LEU A 1 1012 ? -22.387 -10.563 67.657 1.00 94.12 1012 LEU A CA 1
ATOM 7439 C C . LEU A 1 1012 ? -22.618 -10.450 69.170 1.00 94.12 1012 LEU A C 1
ATOM 7441 O O . LEU A 1 1012 ? -23.507 -11.095 69.733 1.00 94.12 1012 LEU A O 1
ATOM 7445 N N . ALA A 1 1013 ? -21.792 -9.650 69.839 1.00 91.69 1013 ALA A N 1
ATOM 7446 C CA . ALA A 1 1013 ? -21.881 -9.406 71.272 1.00 91.69 1013 ALA A CA 1
ATOM 7447 C C . ALA A 1 1013 ? -22.098 -7.915 71.523 1.00 91.69 1013 ALA A C 1
ATOM 7449 O O . ALA A 1 1013 ? -21.220 -7.107 71.242 1.00 91.69 1013 ALA A O 1
ATOM 7450 N N . VAL A 1 1014 ? -23.260 -7.580 72.072 1.00 91.38 1014 VAL A N 1
ATOM 7451 C CA . VAL A 1 1014 ? -23.646 -6.222 72.445 1.00 91.38 1014 VAL A CA 1
ATOM 7452 C C . VAL A 1 1014 ? -23.593 -6.138 73.977 1.00 91.38 1014 VAL A C 1
ATOM 7454 O O . VAL A 1 1014 ? -24.506 -6.643 74.642 1.00 91.38 1014 VAL A O 1
ATOM 7457 N N . PRO A 1 1015 ? -22.494 -5.621 74.557 1.00 87.56 1015 PRO A N 1
ATOM 7458 C CA . PRO A 1 1015 ? -22.353 -5.501 76.004 1.00 87.56 1015 PRO A CA 1
ATOM 7459 C C . PRO A 1 1015 ? -23.268 -4.401 76.550 1.00 87.56 1015 PRO A C 1
ATOM 7461 O O . PRO A 1 1015 ? -23.532 -3.417 75.867 1.00 87.56 1015 PRO A O 1
ATOM 7464 N N . ASP A 1 1016 ? -23.734 -4.565 77.787 1.00 83.25 1016 ASP A N 1
ATOM 7465 C CA . ASP A 1 1016 ? -24.402 -3.488 78.520 1.00 83.25 1016 ASP A CA 1
ATOM 7466 C C . ASP A 1 1016 ? -23.347 -2.487 79.036 1.00 83.25 1016 ASP A C 1
ATOM 7468 O O . ASP A 1 1016 ? -22.392 -2.911 79.701 1.00 83.25 1016 ASP A O 1
ATOM 7472 N N . PRO A 1 1017 ? -23.490 -1.175 78.769 1.00 73.00 1017 PRO A N 1
ATOM 7473 C CA . PRO A 1 1017 ? -22.514 -0.163 79.178 1.00 73.00 1017 PRO A CA 1
ATOM 7474 C C . PRO A 1 1017 ? -22.354 -0.053 80.703 1.00 73.00 1017 PRO A C 1
ATOM 7476 O O . PRO A 1 1017 ? -21.312 0.391 81.187 1.00 73.00 1017 PRO A O 1
ATOM 7479 N N . ASN A 1 1018 ? -23.348 -0.490 81.484 1.00 77.38 1018 ASN A N 1
ATOM 7480 C CA . ASN A 1 1018 ? -23.319 -0.431 82.944 1.00 77.38 1018 ASN A CA 1
ATOM 7481 C C . ASN A 1 1018 ? -22.731 -1.696 83.594 1.00 77.38 1018 ASN A C 1
ATOM 7483 O O . ASN A 1 1018 ? -22.267 -1.627 84.736 1.00 77.38 1018 ASN A O 1
ATOM 7487 N N . THR A 1 1019 ? -22.752 -2.854 82.914 1.00 74.88 1019 THR A N 1
ATOM 7488 C CA . THR A 1 1019 ? -22.281 -4.137 83.475 1.00 74.88 1019 THR A CA 1
ATOM 7489 C C . THR A 1 1019 ? -21.734 -5.110 82.415 1.00 74.88 1019 THR A C 1
ATOM 7491 O O . THR A 1 1019 ? -22.478 -5.632 81.595 1.00 74.88 1019 THR A O 1
ATOM 7494 N N . GLU A 1 1020 ? -20.447 -5.485 82.502 1.00 64.50 1020 GLU A N 1
ATOM 7495 C CA . GLU A 1 1020 ? -19.783 -6.390 81.530 1.00 64.50 1020 GLU A CA 1
ATOM 7496 C C . GLU A 1 1020 ? -20.385 -7.813 81.451 1.00 64.50 1020 GLU A C 1
ATOM 7498 O O . GLU A 1 1020 ? -20.212 -8.534 80.461 1.00 64.50 1020 GLU A O 1
ATOM 7503 N N . GLU A 1 1021 ? -21.068 -8.259 82.510 1.00 69.38 1021 GLU A N 1
ATOM 7504 C CA . GLU A 1 1021 ? -21.691 -9.586 82.570 1.00 69.38 1021 GLU A CA 1
ATOM 7505 C C . GLU A 1 1021 ? -23.094 -9.628 81.939 1.00 69.38 1021 GLU A C 1
ATOM 7507 O O . GLU A 1 1021 ? -23.575 -10.727 81.631 1.00 69.38 1021 GLU A O 1
ATOM 7512 N N . ALA A 1 1022 ? -23.721 -8.467 81.723 1.00 77.88 1022 ALA A N 1
ATOM 7513 C CA . ALA A 1 1022 ? -25.037 -8.303 81.112 1.00 77.88 1022 ALA A CA 1
ATOM 7514 C C . ALA A 1 1022 ? -24.925 -7.899 79.638 1.00 77.88 1022 ALA A C 1
ATOM 7516 O O . ALA A 1 1022 ? -23.878 -7.462 79.163 1.00 77.88 1022 ALA A O 1
ATOM 7517 N N . GLY A 1 1023 ? -26.013 -8.089 78.897 1.00 87.31 1023 GLY A N 1
ATOM 7518 C CA . GLY A 1 1023 ? -26.086 -7.729 77.484 1.00 87.31 1023 GLY A CA 1
ATOM 7519 C C . GLY A 1 1023 ? -26.571 -8.872 76.606 1.00 87.31 1023 GLY A C 1
ATOM 7520 O O . GLY A 1 1023 ? -26.978 -9.946 77.075 1.00 87.31 1023 GLY A O 1
ATOM 7521 N N . TRP A 1 1024 ? -26.539 -8.628 75.304 1.00 92.56 1024 TRP A N 1
ATOM 7522 C CA . TRP A 1 1024 ? -27.044 -9.545 74.295 1.00 92.56 1024 TRP A CA 1
ATOM 7523 C C . TRP A 1 1024 ? -25.892 -10.212 73.557 1.00 92.56 1024 TRP A C 1
ATOM 7525 O O . TRP A 1 1024 ? -24.921 -9.576 73.154 1.00 92.56 1024 TRP A O 1
ATOM 7535 N N . ARG A 1 1025 ? -25.986 -11.529 73.387 1.00 93.56 1025 ARG A N 1
ATOM 7536 C CA . ARG A 1 1025 ? -25.057 -12.301 72.557 1.00 93.56 1025 ARG A CA 1
ATOM 7537 C C . ARG A 1 1025 ? -25.851 -13.164 71.599 1.00 93.56 1025 ARG A C 1
ATOM 7539 O O . ARG A 1 1025 ? -26.735 -13.901 72.041 1.00 93.56 1025 ARG A O 1
ATOM 7546 N N . GLY A 1 1026 ? -25.512 -13.110 70.323 1.00 94.12 1026 GLY A N 1
ATOM 7547 C CA . GLY A 1 1026 ? -26.229 -13.835 69.291 1.00 94.12 1026 GLY A CA 1
ATOM 7548 C C . GLY A 1 1026 ? -25.556 -13.746 67.936 1.00 94.12 1026 GLY A C 1
ATOM 7549 O O . GLY A 1 1026 ? -24.343 -13.562 67.832 1.00 94.12 1026 GLY A O 1
ATOM 7550 N N . ALA A 1 1027 ? -26.382 -13.887 66.912 1.00 94.94 1027 ALA A N 1
ATOM 7551 C CA . ALA A 1 1027 ? -26.010 -13.703 65.527 1.00 94.94 1027 ALA A CA 1
ATOM 7552 C C . ALA A 1 1027 ? -27.067 -12.850 64.823 1.00 94.94 1027 ALA A C 1
ATOM 7554 O O . ALA A 1 1027 ? -28.247 -12.867 65.187 1.00 94.94 1027 ALA A O 1
ATOM 7555 N N . ALA A 1 1028 ? -26.632 -12.118 63.806 1.00 93.75 1028 ALA A N 1
ATOM 7556 C CA . ALA A 1 1028 ? -27.517 -11.457 62.859 1.00 93.75 1028 ALA A CA 1
ATOM 7557 C C . ALA A 1 1028 ? -27.212 -11.980 61.459 1.00 93.75 1028 ALA A C 1
ATOM 7559 O O . ALA A 1 1028 ? -26.048 -12.054 61.076 1.00 93.75 1028 ALA A O 1
ATOM 7560 N N . ALA A 1 1029 ? -28.238 -12.347 60.703 1.00 93.94 1029 ALA A N 1
ATOM 7561 C CA . ALA A 1 1029 ? -28.121 -12.770 59.320 1.00 93.94 1029 ALA A CA 1
ATOM 7562 C C . ALA A 1 1029 ? -29.028 -11.914 58.432 1.00 93.94 1029 ALA A C 1
ATOM 7564 O O . ALA A 1 1029 ? -30.179 -11.645 58.778 1.00 93.94 1029 ALA A O 1
ATOM 7565 N N . PHE A 1 1030 ? -28.511 -11.509 57.279 1.00 91.62 1030 PHE A N 1
ATOM 7566 C CA . PHE A 1 1030 ? -29.247 -10.823 56.231 1.00 91.62 1030 PHE A CA 1
ATOM 7567 C C . PHE A 1 1030 ? -29.167 -11.630 54.936 1.00 91.62 1030 PHE A C 1
ATOM 7569 O O . PHE A 1 1030 ? -28.079 -11.972 54.474 1.00 91.62 1030 PHE A O 1
ATOM 7576 N N . ASP A 1 1031 ? -30.321 -11.965 54.369 1.00 89.69 1031 ASP A N 1
ATOM 7577 C CA . ASP A 1 1031 ? -30.438 -12.690 53.107 1.00 89.69 1031 ASP A CA 1
ATOM 7578 C C . ASP A 1 1031 ? -30.461 -11.692 51.937 1.00 89.69 1031 ASP A C 1
ATOM 7580 O O . ASP A 1 1031 ? -31.429 -10.951 51.736 1.00 89.69 1031 ASP A O 1
ATOM 7584 N N . LEU A 1 1032 ? -29.388 -11.669 51.143 1.00 87.25 1032 LEU A N 1
ATOM 7585 C CA . LEU A 1 1032 ? -29.245 -10.776 49.991 1.00 87.25 1032 LEU A CA 1
ATOM 7586 C C . LEU A 1 1032 ? -30.150 -11.179 48.821 1.00 87.25 1032 LEU A C 1
ATOM 7588 O O . LEU A 1 1032 ? -30.405 -10.349 47.950 1.00 87.25 1032 LEU A O 1
ATOM 7592 N N . ILE A 1 1033 ? -30.682 -12.402 48.803 1.00 82.81 1033 ILE A N 1
ATOM 7593 C CA . ILE A 1 1033 ? -31.585 -12.906 47.764 1.00 82.81 1033 ILE A CA 1
ATOM 7594 C C . ILE A 1 1033 ? -33.032 -12.597 48.146 1.00 82.81 1033 ILE A C 1
ATOM 7596 O O . ILE A 1 1033 ? -33.728 -11.921 47.394 1.00 82.81 1033 ILE A O 1
ATOM 7600 N N . ALA A 1 1034 ? -33.472 -13.000 49.340 1.00 81.81 1034 ALA A N 1
ATOM 7601 C CA . ALA A 1 1034 ? -34.855 -12.830 49.792 1.00 81.81 1034 ALA A CA 1
ATOM 7602 C C . ALA A 1 1034 ? -35.141 -11.470 50.461 1.00 81.81 1034 ALA A C 1
ATOM 7604 O O . ALA A 1 1034 ? -36.303 -11.099 50.617 1.00 81.81 1034 ALA A O 1
ATOM 7605 N N . GLY A 1 1035 ? -34.109 -10.724 50.876 1.00 81.31 1035 GLY A N 1
ATOM 7606 C CA . GLY A 1 1035 ? -34.265 -9.456 51.606 1.00 81.31 1035 GLY A CA 1
ATOM 7607 C C . GLY A 1 1035 ? -34.759 -9.629 53.050 1.00 81.31 1035 GLY A C 1
ATOM 7608 O O . GLY A 1 1035 ? -35.339 -8.704 53.625 1.00 81.31 1035 GLY A O 1
ATOM 7609 N N . GLY A 1 1036 ? -34.572 -10.819 53.627 1.00 87.81 1036 GLY A N 1
ATOM 7610 C CA . GLY A 1 1036 ? -34.967 -11.150 54.996 1.00 87.81 1036 GLY A CA 1
ATOM 7611 C C . GLY A 1 1036 ? -33.860 -10.862 56.009 1.00 87.81 1036 GLY A C 1
ATOM 7612 O O . GLY A 1 1036 ? -32.687 -11.118 55.745 1.00 87.81 1036 GLY A O 1
ATOM 7613 N N . VAL A 1 1037 ? -34.242 -10.366 57.181 1.00 91.50 1037 VAL A N 1
ATOM 7614 C CA . VAL A 1 1037 ? -33.377 -10.175 58.351 1.00 91.50 1037 VAL A CA 1
ATOM 7615 C C . VAL A 1 1037 ? -33.755 -11.213 59.408 1.00 91.50 1037 VAL A C 1
ATOM 7617 O O . VAL A 1 1037 ? -34.937 -11.394 59.710 1.00 91.50 1037 VAL A O 1
ATOM 7620 N N . ASP A 1 1038 ? -32.757 -11.886 59.975 1.00 93.44 1038 ASP A N 1
ATOM 7621 C CA . ASP A 1 1038 ? -32.897 -12.828 61.088 1.00 93.44 1038 ASP A CA 1
ATOM 7622 C C . ASP A 1 1038 ? -31.840 -12.516 62.154 1.00 93.44 1038 ASP A C 1
ATOM 7624 O O . ASP A 1 1038 ? -30.662 -12.843 62.016 1.00 93.44 1038 ASP A O 1
ATOM 7628 N N . ILE A 1 1039 ? -32.258 -11.839 63.217 1.00 94.12 1039 ILE A N 1
ATOM 7629 C CA . ILE A 1 1039 ? -31.430 -11.515 64.377 1.00 94.12 1039 ILE A CA 1
ATOM 7630 C C . ILE A 1 1039 ? -31.907 -12.404 65.512 1.00 94.12 1039 ILE A C 1
ATOM 7632 O O . ILE A 1 1039 ? -33.055 -12.291 65.933 1.00 94.12 1039 ILE A O 1
ATOM 7636 N N . ARG A 1 1040 ? -31.048 -13.274 66.046 1.00 94.25 1040 ARG A N 1
ATOM 7637 C CA . ARG A 1 1040 ? -31.389 -14.120 67.198 1.00 94.25 1040 ARG A CA 1
ATOM 7638 C C . ARG A 1 1040 ? -30.236 -14.206 68.171 1.00 94.25 1040 ARG A C 1
ATOM 7640 O O . ARG A 1 1040 ? -29.094 -14.467 67.801 1.00 94.25 1040 ARG A O 1
ATOM 7647 N N . GLY A 1 1041 ? -30.555 -14.059 69.447 1.00 93.81 1041 GLY A N 1
ATOM 7648 C CA . GLY A 1 1041 ? -29.577 -14.189 70.510 1.00 93.81 1041 GLY A CA 1
ATOM 7649 C C . GLY A 1 1041 ? -30.223 -14.409 71.859 1.00 93.81 1041 GLY A C 1
ATOM 7650 O O . GLY A 1 1041 ? -31.439 -14.553 71.990 1.00 93.81 1041 GLY A O 1
ATOM 7651 N N . SER A 1 1042 ? -29.381 -14.446 72.880 1.00 93.06 1042 SER A N 1
ATOM 7652 C CA . SER A 1 1042 ? -29.817 -14.471 74.265 1.00 93.06 1042 SER A CA 1
ATOM 7653 C C . SER A 1 1042 ? -29.496 -13.145 74.936 1.00 93.06 1042 SER A C 1
ATOM 7655 O O . SER A 1 1042 ? -28.325 -12.758 74.986 1.00 93.06 1042 SER A O 1
ATOM 7657 N N . LEU A 1 1043 ? -30.518 -12.501 75.495 1.00 92.19 1043 LEU A N 1
ATOM 7658 C CA . LEU A 1 1043 ? -30.356 -11.383 76.417 1.00 92.19 1043 LEU A CA 1
ATOM 7659 C C . LEU A 1 1043 ? -30.168 -11.952 77.824 1.00 92.19 1043 LEU A C 1
ATOM 7661 O O . LEU A 1 1043 ? -30.980 -12.763 78.282 1.00 92.19 1043 LEU A O 1
ATOM 7665 N N . ARG A 1 1044 ? -29.090 -11.560 78.501 1.00 91.81 1044 ARG A N 1
ATOM 7666 C CA . ARG A 1 1044 ? -28.808 -11.943 79.889 1.00 91.81 1044 ARG A CA 1
ATOM 7667 C C . ARG A 1 1044 ? -29.082 -10.761 80.815 1.00 91.81 1044 ARG A C 1
ATOM 7669 O O . ARG A 1 1044 ? -28.630 -9.657 80.540 1.00 91.81 1044 ARG A O 1
ATOM 7676 N N . ALA A 1 1045 ? -29.772 -11.023 81.922 1.00 87.56 1045 ALA A N 1
ATOM 7677 C CA . ALA A 1 1045 ? -30.069 -10.022 82.940 1.00 87.56 1045 ALA A CA 1
ATOM 7678 C C . ALA A 1 1045 ? -28.800 -9.588 83.689 1.00 87.56 1045 ALA A C 1
ATOM 7680 O O . ALA A 1 1045 ? -27.957 -10.432 84.007 1.00 87.56 1045 ALA A O 1
ATOM 7681 N N . ALA A 1 1046 ? -28.719 -8.304 84.046 1.00 80.75 1046 ALA A N 1
ATOM 7682 C CA . ALA A 1 1046 ? -27.613 -7.754 84.832 1.00 80.75 1046 ALA A CA 1
ATOM 7683 C C . ALA A 1 1046 ? -27.552 -8.282 86.270 1.00 80.75 1046 ALA A C 1
ATOM 7685 O O . ALA A 1 1046 ? -26.479 -8.385 86.863 1.00 80.75 1046 ALA A O 1
ATOM 7686 N N . SER A 1 1047 ? -28.694 -8.671 86.839 1.00 77.56 1047 SER A N 1
ATOM 7687 C CA . SER A 1 1047 ? -28.757 -9.287 88.162 1.00 77.56 1047 SER A CA 1
ATOM 7688 C C . SER A 1 1047 ? -29.845 -10.358 88.234 1.00 77.56 1047 SER A C 1
ATOM 7690 O O . SER A 1 1047 ? -30.798 -10.371 87.456 1.00 77.56 1047 SER A O 1
ATOM 7692 N N . ALA A 1 1048 ? -29.683 -11.310 89.155 1.00 79.25 1048 ALA A N 1
ATOM 7693 C CA . ALA A 1 1048 ? -30.681 -12.343 89.406 1.00 79.25 1048 ALA A CA 1
ATOM 7694 C C . ALA A 1 1048 ? -31.681 -11.876 90.485 1.00 79.25 1048 ALA A C 1
ATOM 7696 O O . ALA A 1 1048 ? -31.250 -11.317 91.498 1.00 79.25 1048 ALA A O 1
ATOM 7697 N N . PRO A 1 1049 ? -32.996 -12.123 90.329 1.00 79.12 1049 PRO A N 1
ATOM 7698 C CA . PRO A 1 1049 ? -33.986 -11.697 91.312 1.00 79.12 1049 PRO A CA 1
ATOM 7699 C C . PRO A 1 1049 ? -33.867 -12.476 92.639 1.00 79.12 1049 PRO A C 1
ATOM 7701 O O . PRO A 1 1049 ? -33.369 -13.608 92.660 1.00 79.12 1049 PRO A O 1
ATOM 7704 N N . PRO A 1 1050 ? -34.361 -11.921 93.765 1.00 74.25 1050 PRO A N 1
ATOM 7705 C CA . PRO A 1 1050 ? -34.318 -12.591 95.065 1.00 74.25 1050 PRO A CA 1
ATOM 7706 C C . PRO A 1 1050 ? -34.998 -13.971 95.038 1.00 74.25 1050 PRO A C 1
ATOM 7708 O O . PRO A 1 1050 ? -36.168 -14.088 94.676 1.00 74.25 1050 PRO A O 1
ATOM 7711 N N . GLY A 1 1051 ? -34.270 -15.015 95.449 1.00 75.69 1051 GLY A N 1
ATOM 7712 C CA . GLY A 1 1051 ? -34.738 -16.409 95.429 1.00 75.69 1051 GLY A CA 1
ATOM 7713 C C . GLY A 1 1051 ? -34.367 -17.200 94.167 1.00 75.69 1051 GLY A C 1
ATOM 7714 O O . GLY A 1 1051 ? -34.639 -18.397 94.110 1.00 75.69 1051 GLY A O 1
ATOM 7715 N N . TRP A 1 1052 ? -33.721 -16.575 93.177 1.00 83.94 1052 TRP A N 1
ATOM 7716 C CA . TRP A 1 1052 ? -33.193 -17.262 91.996 1.00 83.94 1052 TRP A CA 1
ATOM 7717 C C . TRP A 1 1052 ? -31.949 -18.092 92.340 1.00 83.94 1052 TRP A C 1
ATOM 7719 O O . TRP A 1 1052 ? -31.024 -17.597 92.985 1.00 83.94 1052 TRP A O 1
ATOM 7729 N N . SER A 1 1053 ? -31.901 -19.349 91.889 1.00 77.25 1053 SER A N 1
ATOM 7730 C CA . SER A 1 1053 ? -30.747 -20.236 92.077 1.00 77.25 1053 SER A CA 1
ATOM 7731 C C . SER A 1 1053 ? -30.194 -20.682 90.719 1.00 77.25 1053 SER A C 1
ATOM 7733 O O . SER A 1 1053 ? -30.940 -21.181 89.880 1.00 77.25 1053 SER A O 1
ATOM 7735 N N . GLY A 1 1054 ? -28.893 -20.480 90.479 1.00 79.62 1054 GLY A N 1
ATOM 7736 C CA . GLY A 1 1054 ? -28.230 -20.822 89.212 1.00 79.62 1054 GLY A CA 1
ATOM 7737 C C . GLY A 1 1054 ? -27.658 -19.610 88.458 1.00 79.62 1054 GLY A C 1
ATOM 7738 O O . GLY A 1 1054 ? -27.496 -18.547 89.056 1.00 79.62 1054 GLY A O 1
ATOM 7739 N N . PRO A 1 1055 ? -27.299 -19.765 87.166 1.00 80.44 1055 PRO A N 1
ATOM 7740 C CA . PRO A 1 1055 ? -26.764 -18.673 86.349 1.00 80.44 1055 PRO A CA 1
ATOM 7741 C C . PRO A 1 1055 ? -27.796 -17.553 86.155 1.00 80.44 1055 PRO A C 1
ATOM 7743 O O . PRO A 1 1055 ? -29.002 -17.795 86.267 1.00 80.44 1055 PRO A O 1
ATOM 7746 N N . ALA A 1 1056 ? -27.313 -16.344 85.842 1.00 85.44 1056 ALA A N 1
ATOM 7747 C CA . ALA A 1 1056 ? -28.155 -15.170 85.619 1.00 85.44 1056 ALA A CA 1
ATOM 7748 C C . ALA A 1 1056 ? -29.313 -15.479 84.642 1.00 85.44 1056 ALA A C 1
ATOM 7750 O O . ALA A 1 1056 ? -29.091 -16.182 83.642 1.00 85.44 1056 ALA A O 1
ATOM 7751 N N . PRO A 1 1057 ? -30.538 -14.990 84.927 1.00 89.50 1057 PRO A N 1
ATOM 7752 C CA . PRO A 1 1057 ? -31.689 -15.169 84.053 1.00 89.50 1057 PRO A CA 1
ATOM 7753 C C . PRO A 1 1057 ? -31.378 -14.727 82.621 1.00 89.50 1057 PRO A C 1
ATOM 7755 O O . PRO A 1 1057 ? -30.712 -13.715 82.402 1.00 89.50 1057 PRO A O 1
ATOM 7758 N N . ARG A 1 1058 ? -31.870 -15.484 81.641 1.00 92.06 1058 ARG A N 1
ATOM 7759 C CA . ARG A 1 1058 ? -31.749 -15.131 80.225 1.00 92.06 1058 ARG A CA 1
ATOM 7760 C C . ARG A 1 1058 ? -33.035 -15.437 79.478 1.00 92.06 1058 ARG A C 1
ATOM 7762 O O . ARG A 1 1058 ? -33.728 -16.387 79.838 1.00 92.06 1058 ARG A O 1
ATOM 7769 N N . ILE A 1 1059 ? -33.295 -14.679 78.427 1.00 93.19 1059 ILE A N 1
ATOM 7770 C CA . ILE A 1 1059 ? -34.360 -14.936 77.451 1.00 93.19 1059 ILE A CA 1
ATOM 7771 C C . ILE A 1 1059 ? -33.743 -15.059 76.066 1.00 93.19 1059 ILE A C 1
ATOM 7773 O O . ILE A 1 1059 ? -32.655 -14.528 75.832 1.00 93.19 1059 ILE A O 1
ATOM 7777 N N . THR A 1 1060 ? -34.426 -15.745 75.157 1.00 94.00 1060 THR A N 1
ATOM 7778 C CA . THR A 1 1060 ? -34.115 -15.606 73.733 1.00 94.00 1060 THR A CA 1
ATOM 7779 C C . THR A 1 1060 ? -34.813 -14.343 73.242 1.00 94.00 1060 THR A C 1
ATOM 7781 O O . THR A 1 1060 ? -36.011 -14.179 73.476 1.00 94.00 1060 THR A O 1
ATOM 7784 N N . LEU A 1 1061 ? -34.058 -13.449 72.612 1.00 94.12 1061 LEU A N 1
ATOM 7785 C CA . LEU A 1 1061 ? -34.552 -12.196 72.052 1.00 94.12 1061 LEU A CA 1
ATOM 7786 C C . LEU A 1 1061 ? -34.005 -12.047 70.636 1.00 94.12 1061 LEU A C 1
ATOM 7788 O O . LEU A 1 1061 ? -32.793 -12.173 70.418 1.00 94.12 1061 LEU A O 1
ATOM 7792 N N . GLY A 1 1062 ? -34.897 -11.766 69.696 1.00 93.50 1062 GLY A N 1
ATOM 7793 C CA . GLY A 1 1062 ? -34.544 -11.592 68.301 1.00 93.50 1062 GLY A CA 1
ATOM 7794 C C . GLY A 1 1062 ? -35.547 -10.763 67.514 1.00 93.50 1062 GLY A C 1
ATOM 7795 O O . GLY A 1 1062 ? -36.618 -10.416 68.008 1.00 93.50 1062 GLY A O 1
ATOM 7796 N N . TRP A 1 1063 ? -35.194 -10.476 66.266 1.00 93.62 1063 TRP A N 1
ATOM 7797 C CA . TRP A 1 1063 ? -36.047 -9.811 65.288 1.00 93.62 1063 TRP A CA 1
ATOM 7798 C C . TRP A 1 1063 ? -35.981 -10.571 63.973 1.00 93.62 1063 TRP A C 1
ATOM 7800 O O . TRP A 1 1063 ? -34.893 -10.871 63.487 1.00 93.62 1063 TRP A O 1
ATOM 7810 N N . THR A 1 1064 ? -37.139 -10.885 63.397 1.00 93.00 1064 THR A N 1
ATOM 7811 C CA . THR A 1 1064 ? -37.225 -11.612 62.125 1.00 93.00 1064 THR A CA 1
ATOM 7812 C C . THR A 1 1064 ? -38.257 -10.981 61.199 1.00 93.00 1064 THR A C 1
ATOM 7814 O O . THR A 1 1064 ? -39.287 -10.479 61.662 1.00 93.00 1064 THR A O 1
ATOM 7817 N N . GLY A 1 1065 ? -37.993 -10.977 59.893 1.00 90.19 1065 GLY A N 1
ATOM 7818 C CA . GLY A 1 1065 ? -38.913 -10.445 58.883 1.00 90.19 1065 GLY A CA 1
ATOM 7819 C C . GLY A 1 1065 ? -38.193 -9.774 57.715 1.00 90.19 1065 GLY A C 1
ATOM 7820 O O . GLY A 1 1065 ? -36.976 -9.860 57.596 1.00 90.19 1065 GLY A O 1
ATOM 7821 N N . ALA A 1 1066 ? -38.945 -9.108 56.840 1.00 85.38 1066 ALA A N 1
ATOM 7822 C CA . ALA A 1 1066 ? -38.373 -8.310 55.755 1.00 85.38 1066 ALA A CA 1
ATOM 7823 C C . ALA A 1 1066 ? -37.812 -6.977 56.280 1.00 85.38 1066 ALA A C 1
ATOM 7825 O O . ALA A 1 1066 ? -38.282 -6.454 57.296 1.00 85.38 1066 ALA A O 1
ATOM 7826 N N . VAL A 1 1067 ? -36.848 -6.399 55.560 1.00 76.12 1067 VAL A N 1
ATOM 7827 C CA . VAL A 1 1067 ? -36.348 -5.036 55.812 1.00 76.12 1067 VAL A CA 1
ATOM 7828 C C . VAL A 1 1067 ? -37.514 -4.047 55.681 1.00 76.12 1067 VAL A C 1
ATOM 7830 O O . VAL A 1 1067 ? -38.047 -3.865 54.593 1.00 76.12 1067 VAL A O 1
ATOM 7833 N N . GLY A 1 1068 ? -37.964 -3.473 56.801 1.00 75.12 1068 GLY A N 1
ATOM 7834 C CA . GLY A 1 1068 ? -39.150 -2.600 56.874 1.00 75.12 1068 GLY A CA 1
ATOM 7835 C C . GLY A 1 1068 ? -40.346 -3.186 57.643 1.00 75.12 1068 GLY A C 1
ATOM 7836 O O . GLY A 1 1068 ? -41.249 -2.459 58.043 1.00 75.12 1068 GLY A O 1
ATOM 7837 N N . ALA A 1 1069 ? -40.361 -4.500 57.889 1.00 84.44 1069 ALA A N 1
ATOM 7838 C CA . ALA A 1 1069 ? -41.448 -5.199 58.582 1.00 84.44 1069 ALA A CA 1
ATOM 7839 C C . ALA A 1 1069 ? -40.913 -6.254 59.567 1.00 84.44 1069 ALA A C 1
ATOM 7841 O O . ALA A 1 1069 ? -41.395 -7.389 59.618 1.00 84.44 1069 ALA A O 1
ATOM 7842 N N . MET A 1 1070 ? -39.879 -5.895 60.332 1.00 88.88 1070 MET A N 1
ATOM 7843 C CA . MET A 1 1070 ? -39.294 -6.781 61.336 1.00 88.88 1070 MET A CA 1
ATOM 7844 C C . MET A 1 1070 ? -40.232 -6.962 62.532 1.00 88.88 1070 MET A C 1
ATOM 7846 O O . MET A 1 1070 ? -40.799 -6.006 63.058 1.00 88.88 1070 MET A O 1
ATOM 7850 N N . THR A 1 1071 ? -40.360 -8.202 62.993 1.00 90.56 1071 THR A N 1
ATOM 7851 C CA . THR A 1 1071 ? -41.148 -8.566 64.175 1.00 90.56 1071 THR A CA 1
ATOM 7852 C C . THR A 1 1071 ? -40.229 -9.065 65.280 1.00 90.56 1071 THR A C 1
ATOM 7854 O O . THR A 1 1071 ? -39.335 -9.872 65.025 1.00 90.56 1071 THR A O 1
ATOM 7857 N N . ARG A 1 1072 ? -40.428 -8.564 66.505 1.00 91.62 1072 ARG A N 1
ATOM 7858 C CA . ARG A 1 1072 ? -39.678 -9.004 67.687 1.00 91.62 1072 ARG A CA 1
ATOM 7859 C C . ARG A 1 1072 ? -40.182 -10.377 68.131 1.00 91.62 1072 ARG A C 1
ATOM 7861 O O . ARG A 1 1072 ? -41.377 -10.538 68.367 1.00 91.62 1072 ARG A O 1
ATOM 7868 N N . ASP A 1 1073 ? -39.269 -11.329 68.273 1.00 91.81 1073 ASP A N 1
ATOM 7869 C CA . ASP A 1 1073 ? -39.520 -12.669 68.801 1.00 91.81 1073 ASP A CA 1
ATOM 7870 C C . ASP A 1 1073 ? -38.891 -12.799 70.196 1.00 91.81 1073 ASP A C 1
ATOM 7872 O O . ASP A 1 1073 ? -37.700 -12.528 70.386 1.00 91.81 1073 ASP A O 1
ATOM 7876 N N . VAL A 1 1074 ? -39.707 -13.174 71.184 1.00 92.50 1074 VAL A N 1
ATOM 7877 C CA . VAL A 1 1074 ? -39.306 -13.286 72.593 1.00 92.50 1074 VAL A CA 1
ATOM 7878 C C . VAL A 1 1074 ? -39.694 -14.663 73.116 1.00 92.50 1074 VAL A C 1
ATOM 7880 O O . VAL A 1 1074 ? -40.875 -14.981 73.232 1.00 92.50 1074 VAL A O 1
ATOM 7883 N N . ASP A 1 1075 ? -38.704 -15.462 73.517 1.00 91.12 1075 ASP A N 1
ATOM 7884 C CA . ASP A 1 1075 ? -38.936 -16.749 74.177 1.00 91.12 1075 ASP A CA 1
ATOM 7885 C C . ASP A 1 1075 ? -38.437 -16.719 75.629 1.00 91.12 1075 ASP A C 1
ATOM 7887 O O . ASP A 1 1075 ? -37.242 -16.600 75.926 1.00 91.12 1075 ASP A O 1
ATOM 7891 N N . THR A 1 1076 ? -39.392 -16.852 76.553 1.00 90.25 1076 THR A N 1
ATOM 7892 C CA . THR A 1 1076 ? -39.158 -16.918 78.005 1.00 90.25 1076 THR A CA 1
ATOM 7893 C C . THR A 1 1076 ? -39.027 -18.350 78.529 1.00 90.25 1076 THR A C 1
ATOM 7895 O O . THR A 1 1076 ? -38.855 -18.555 79.732 1.00 90.25 1076 THR A O 1
ATOM 7898 N N . GLY A 1 1077 ? -39.026 -19.357 77.652 1.00 87.00 1077 GLY A N 1
ATOM 7899 C CA . GLY A 1 1077 ? -38.795 -20.766 77.967 1.00 87.00 1077 GLY A CA 1
ATOM 7900 C C . GLY A 1 1077 ? -37.632 -21.003 78.943 1.00 87.00 1077 GLY A C 1
ATOM 7901 O O . GLY A 1 1077 ? -37.850 -21.677 79.958 1.00 87.00 1077 GLY A O 1
ATOM 7902 N N . PRO A 1 1078 ? -36.440 -20.396 78.741 1.00 87.81 1078 PRO A N 1
ATOM 7903 C CA . PRO A 1 1078 ? -35.309 -20.534 79.662 1.00 87.81 1078 PRO A CA 1
ATOM 7904 C C . PRO A 1 1078 ? -35.571 -20.015 81.087 1.00 87.81 1078 PRO A C 1
ATOM 7906 O O . PRO A 1 1078 ? -34.922 -20.480 82.026 1.00 87.81 1078 PRO A O 1
ATOM 7909 N N . LEU A 1 1079 ? -36.527 -19.095 81.275 1.00 87.06 1079 LEU A N 1
ATOM 7910 C CA . LEU A 1 1079 ? -36.912 -18.569 82.588 1.00 87.06 1079 LEU A CA 1
ATOM 7911 C C . LEU A 1 1079 ? -37.834 -19.515 83.363 1.00 87.06 1079 LEU A C 1
ATOM 7913 O O . LEU A 1 1079 ? -37.821 -19.505 84.594 1.00 87.06 1079 LEU A O 1
ATOM 7917 N N . THR A 1 1080 ? -38.601 -20.358 82.667 1.00 82.75 1080 THR A N 1
ATOM 7918 C CA . THR A 1 1080 ? -39.654 -21.207 83.253 1.00 82.75 1080 THR A CA 1
ATOM 7919 C C . THR A 1 1080 ? -39.134 -22.088 84.388 1.00 82.75 1080 THR A C 1
ATOM 7921 O O . THR A 1 1080 ? -39.761 -22.175 85.440 1.00 82.75 1080 THR A O 1
ATOM 7924 N N . ASN A 1 1081 ? -37.956 -22.698 84.217 1.00 81.75 1081 ASN A N 1
ATOM 7925 C CA . ASN A 1 1081 ? -37.352 -23.559 85.240 1.00 81.75 1081 ASN A CA 1
ATOM 7926 C C . ASN A 1 1081 ? -36.952 -22.778 86.503 1.00 81.75 1081 ASN A C 1
ATOM 7928 O O . ASN A 1 1081 ? -37.153 -23.270 87.613 1.00 81.75 1081 ASN A O 1
ATOM 7932 N N . GLY A 1 1082 ? -36.411 -21.565 86.349 1.00 82.56 1082 GLY A N 1
ATOM 7933 C CA . GLY A 1 1082 ? -36.037 -20.718 87.485 1.00 82.56 1082 GLY A CA 1
ATOM 7934 C C . GLY A 1 1082 ? -37.256 -20.135 88.203 1.00 82.56 1082 GLY A C 1
ATOM 7935 O O . GLY A 1 1082 ? -37.310 -20.145 89.432 1.00 82.56 1082 GLY A O 1
ATOM 7936 N N . VAL A 1 1083 ? -38.294 -19.737 87.457 1.00 84.50 1083 VAL A N 1
ATOM 7937 C CA . VAL A 1 1083 ? -39.585 -19.317 88.031 1.00 84.50 1083 VAL A CA 1
ATOM 7938 C C . VAL A 1 1083 ? -40.260 -20.481 88.760 1.00 84.50 1083 VAL A C 1
ATOM 7940 O O . VAL A 1 1083 ? -40.743 -20.296 89.874 1.00 84.50 1083 VAL A O 1
ATOM 7943 N N . ALA A 1 1084 ? -40.241 -21.695 88.200 1.00 82.62 1084 ALA A N 1
ATOM 7944 C CA . ALA A 1 1084 ? -40.799 -22.887 88.840 1.00 82.62 1084 ALA A CA 1
ATOM 7945 C C . ALA A 1 1084 ? -40.094 -23.223 90.157 1.00 82.62 1084 ALA A C 1
ATOM 7947 O O . ALA A 1 1084 ? -40.765 -23.591 91.117 1.00 82.62 1084 ALA A O 1
ATOM 7948 N N . GLN A 1 1085 ? -38.772 -23.043 90.238 1.00 82.94 1085 GLN A N 1
ATOM 7949 C CA . GLN A 1 1085 ? -38.038 -23.183 91.498 1.00 82.94 1085 GLN A CA 1
ATOM 7950 C C . GLN A 1 1085 ? -38.440 -22.121 92.525 1.00 82.94 1085 GLN A C 1
ATOM 7952 O O . GLN A 1 1085 ? -38.660 -22.469 93.681 1.00 82.94 1085 GLN A O 1
ATOM 7957 N N . ILE A 1 1086 ? -38.598 -20.856 92.122 1.00 83.44 1086 ILE A N 1
ATOM 7958 C CA . ILE A 1 1086 ? -39.045 -19.786 93.030 1.00 83.44 1086 ILE A CA 1
ATOM 7959 C C . ILE A 1 1086 ? -40.474 -20.043 93.526 1.00 83.44 1086 ILE A C 1
ATOM 7961 O O . ILE A 1 1086 ? -40.751 -19.876 94.713 1.00 83.44 1086 ILE A O 1
ATOM 7965 N N . VAL A 1 1087 ? -41.389 -20.465 92.648 1.00 81.81 1087 VAL A N 1
ATOM 7966 C CA . VAL A 1 1087 ? -42.778 -20.796 93.009 1.00 81.81 1087 VAL A CA 1
ATOM 7967 C C . VAL A 1 1087 ? -42.831 -22.037 93.901 1.00 81.81 1087 VAL A C 1
ATOM 7969 O O . VAL A 1 1087 ? -43.537 -22.019 94.903 1.00 81.81 1087 VAL A O 1
ATOM 7972 N N . LEU A 1 1088 ? -42.046 -23.077 93.600 1.00 80.94 1088 LEU A N 1
ATOM 7973 C CA . LEU A 1 1088 ? -41.927 -24.270 94.441 1.00 80.94 1088 LEU A CA 1
ATOM 7974 C C . LEU A 1 1088 ? -41.357 -23.930 95.819 1.00 80.94 1088 LEU A C 1
ATOM 7976 O O . LEU A 1 1088 ? -41.873 -24.426 96.813 1.00 80.94 1088 LEU A O 1
ATOM 7980 N N . GLN A 1 1089 ? -40.339 -23.070 95.891 1.00 78.00 1089 GLN A N 1
ATOM 7981 C CA . GLN A 1 1089 ? -39.775 -22.608 97.156 1.00 78.00 1089 GLN A CA 1
ATOM 7982 C C . GLN A 1 1089 ? -40.801 -21.788 97.946 1.00 78.00 1089 GLN A C 1
ATOM 7984 O O . GLN A 1 1089 ? -40.986 -22.038 99.128 1.00 78.00 1089 GLN A O 1
ATOM 7989 N N . ARG A 1 1090 ? -41.545 -20.881 97.297 1.00 75.81 1090 ARG A N 1
ATOM 7990 C CA . ARG A 1 1090 ? -42.638 -20.128 97.938 1.00 75.81 1090 ARG A CA 1
ATOM 7991 C C . ARG A 1 1090 ? -43.772 -21.030 98.423 1.00 75.81 1090 ARG A C 1
ATOM 7993 O O . ARG A 1 1090 ? -44.352 -20.745 99.466 1.00 75.81 1090 ARG A O 1
ATOM 8000 N N . GLU A 1 1091 ? -44.099 -22.092 97.690 1.00 71.25 1091 GLU A N 1
ATOM 8001 C CA . GLU A 1 1091 ? -45.136 -23.046 98.085 1.00 71.25 1091 GLU A CA 1
ATOM 8002 C C . GLU A 1 1091 ? -44.640 -23.992 99.187 1.00 71.25 1091 GLU A C 1
ATOM 8004 O O . GLU A 1 1091 ? -45.395 -24.279 100.107 1.00 71.25 1091 GLU A O 1
ATOM 8009 N N . LEU A 1 1092 ? -43.364 -24.394 99.174 1.00 72.38 1092 LEU A N 1
ATOM 8010 C CA . LEU A 1 1092 ? -42.704 -25.073 100.295 1.00 72.38 1092 LEU A CA 1
ATOM 8011 C C . LEU A 1 1092 ? -42.692 -24.185 101.542 1.00 72.38 1092 LEU A C 1
ATOM 8013 O O . LEU A 1 1092 ? -43.088 -24.647 102.604 1.00 72.38 1092 LEU A O 1
ATOM 8017 N N . ASP A 1 1093 ? -42.350 -22.903 101.413 1.00 71.69 1093 ASP A N 1
ATOM 8018 C CA . ASP A 1 1093 ? -42.373 -21.935 102.513 1.00 71.69 1093 ASP A CA 1
ATOM 8019 C C . ASP A 1 1093 ? -43.814 -21.684 103.014 1.00 71.69 1093 ASP A C 1
ATOM 8021 O O . ASP A 1 1093 ? -44.035 -21.498 104.214 1.00 71.69 1093 ASP A O 1
ATOM 8025 N N . ARG A 1 1094 ? -44.817 -21.713 102.117 1.00 66.19 1094 ARG A N 1
ATOM 8026 C CA . ARG A 1 1094 ? -46.254 -21.618 102.441 1.00 66.19 1094 ARG A CA 1
ATOM 8027 C C . ARG A 1 1094 ? -46.764 -22.884 103.132 1.00 66.19 1094 ARG A C 1
ATOM 8029 O O . ARG A 1 1094 ? -47.518 -22.764 104.096 1.00 66.19 1094 ARG A O 1
ATOM 8036 N N . ILE A 1 1095 ? -46.334 -24.069 102.698 1.00 59.81 1095 ILE A N 1
ATOM 8037 C CA . ILE A 1 1095 ? -46.625 -25.358 103.339 1.00 59.81 1095 ILE A CA 1
ATOM 8038 C C . ILE A 1 1095 ? -45.947 -25.416 104.711 1.00 59.81 1095 ILE A C 1
ATOM 8040 O O . ILE A 1 1095 ? -46.615 -25.728 105.687 1.00 59.81 1095 ILE A O 1
ATOM 8044 N N . GLU A 1 1096 ? -44.685 -25.005 104.842 1.00 60.88 1096 GLU A N 1
ATOM 8045 C CA . GLU A 1 1096 ? -43.985 -24.905 106.130 1.00 60.88 1096 GLU A CA 1
ATOM 8046 C C . GLU A 1 1096 ? -44.596 -23.842 107.060 1.00 60.88 1096 GLU A C 1
ATOM 8048 O O . GLU A 1 1096 ? -44.514 -23.961 108.287 1.00 60.88 1096 GLU A O 1
ATOM 8053 N N . ALA A 1 1097 ? -45.210 -22.786 106.516 1.00 55.91 1097 ALA A N 1
ATOM 8054 C CA . ALA A 1 1097 ? -45.970 -21.804 107.290 1.00 55.91 1097 ALA A CA 1
ATOM 8055 C C . ALA A 1 1097 ? -47.331 -22.363 107.753 1.00 55.91 1097 ALA A C 1
ATOM 8057 O O . ALA A 1 1097 ? -47.705 -22.152 108.907 1.00 55.91 1097 ALA A O 1
ATOM 8058 N N . PHE A 1 1098 ? -48.022 -23.145 106.914 1.00 55.50 1098 PHE A N 1
ATOM 8059 C CA . PHE A 1 1098 ? -49.259 -23.859 107.269 1.00 55.50 1098 PHE A CA 1
ATOM 8060 C C . PHE A 1 1098 ? -49.008 -25.017 108.255 1.00 55.50 1098 PHE A C 1
ATOM 8062 O O . PHE A 1 1098 ? -49.796 -25.246 109.175 1.00 55.50 1098 PHE A O 1
ATOM 8069 N N . GLU A 1 1099 ? -47.879 -25.717 108.133 1.00 48.69 1099 GLU A N 1
ATOM 8070 C CA . GLU A 1 1099 ? -47.431 -26.747 109.075 1.00 48.69 1099 GLU A CA 1
ATOM 8071 C C . GLU A 1 1099 ? -46.964 -26.145 110.407 1.00 48.69 1099 GLU A C 1
ATOM 8073 O O . GLU A 1 1099 ? -47.180 -26.754 111.459 1.00 48.69 1099 GLU A O 1
ATOM 8078 N N . ARG A 1 1100 ? -46.418 -24.919 110.414 1.00 48.22 1100 ARG A N 1
ATOM 8079 C CA . ARG A 1 1100 ? -46.164 -24.167 111.657 1.00 48.22 1100 ARG A CA 1
ATOM 8080 C C . ARG A 1 1100 ? -47.452 -23.826 112.410 1.00 48.22 1100 ARG A C 1
ATOM 8082 O O . ARG A 1 1100 ? -47.434 -23.856 113.639 1.00 48.22 1100 ARG A O 1
ATOM 8089 N N . GLU A 1 1101 ? -48.565 -23.597 111.713 1.00 48.50 1101 GLU A N 1
ATOM 8090 C CA . GLU A 1 1101 ? -49.877 -23.317 112.320 1.00 48.50 1101 GLU A CA 1
ATOM 8091 C C . GLU A 1 1101 ? -50.617 -24.601 112.770 1.00 48.50 1101 GLU A C 1
ATOM 8093 O O . GLU A 1 1101 ? -51.308 -24.613 113.793 1.00 48.50 1101 GLU A O 1
ATOM 8098 N N . ALA A 1 1102 ? -50.407 -25.733 112.083 1.00 47.16 1102 ALA A N 1
ATOM 8099 C CA . ALA A 1 1102 ? -50.938 -27.044 112.482 1.00 47.16 1102 ALA A CA 1
ATOM 8100 C C . ALA A 1 1102 ? -50.102 -27.741 113.584 1.00 47.16 1102 ALA A C 1
ATOM 8102 O O . ALA A 1 1102 ? -50.651 -28.458 114.428 1.00 47.16 1102 ALA A O 1
ATOM 8103 N N . GLY A 1 1103 ? -48.788 -27.497 113.635 1.00 48.53 1103 GLY A N 1
ATOM 8104 C CA . GLY A 1 1103 ? -47.839 -28.106 114.574 1.00 48.53 1103 GLY A CA 1
ATOM 8105 C C . GLY A 1 1103 ? -47.966 -27.637 116.029 1.00 48.53 1103 GLY A C 1
ATOM 8106 O O . GLY A 1 1103 ? -47.589 -28.370 116.947 1.00 48.53 1103 GLY A O 1
ATOM 8107 N N . GLU A 1 1104 ? -48.563 -26.469 116.291 1.00 49.03 1104 GLU A N 1
ATOM 8108 C CA . GLU A 1 1104 ? -48.844 -26.018 117.664 1.00 49.03 1104 GLU A CA 1
ATOM 8109 C C . GLU A 1 1104 ? -49.958 -26.830 118.351 1.00 49.03 1104 GLU A C 1
ATOM 8111 O O . GLU A 1 1104 ? -49.955 -26.972 119.578 1.00 49.03 1104 GLU A O 1
ATOM 8116 N N . ARG A 1 1105 ? -50.865 -27.460 117.586 1.00 47.03 1105 ARG A N 1
ATOM 8117 C CA . ARG A 1 1105 ? -51.878 -28.388 118.129 1.00 47.03 1105 ARG A CA 1
ATOM 8118 C C . ARG A 1 1105 ? -51.325 -29.792 118.393 1.00 47.03 1105 ARG A C 1
ATOM 8120 O O . ARG A 1 1105 ? -51.791 -30.458 119.318 1.00 47.03 1105 ARG A O 1
ATOM 8127 N N . THR A 1 1106 ? -50.302 -30.221 117.657 1.00 46.31 1106 THR A N 1
ATOM 8128 C CA . THR A 1 1106 ? -49.727 -31.577 117.742 1.00 46.31 1106 THR A CA 1
ATOM 8129 C C . THR A 1 1106 ? -48.635 -31.705 118.813 1.00 46.31 1106 THR A C 1
ATOM 8131 O O . THR A 1 1106 ? -48.518 -32.762 119.436 1.00 46.31 1106 THR A O 1
ATOM 8134 N N . ARG A 1 1107 ? -47.939 -30.608 119.168 1.00 49.09 1107 ARG A N 1
ATOM 8135 C CA . ARG A 1 1107 ? -46.965 -30.562 120.288 1.00 49.09 1107 ARG A CA 1
ATOM 8136 C C . ARG A 1 1107 ? -47.571 -30.907 121.659 1.00 49.09 1107 ARG A C 1
ATOM 8138 O O . ARG A 1 1107 ? -46.858 -31.369 122.546 1.00 49.09 1107 ARG A O 1
ATOM 8145 N N . ARG A 1 1108 ? -48.893 -30.757 121.835 1.00 48.91 1108 ARG A N 1
ATOM 8146 C CA . ARG A 1 1108 ? -49.625 -31.200 123.043 1.00 48.91 1108 ARG A CA 1
ATOM 8147 C C . ARG A 1 1108 ? -49.958 -32.700 123.062 1.00 48.91 1108 ARG A C 1
ATOM 8149 O O . ARG A 1 1108 ? -50.278 -33.222 124.123 1.00 48.91 1108 ARG A O 1
ATOM 8156 N N . LEU A 1 1109 ? -49.873 -33.393 121.924 1.00 50.69 1109 LEU A N 1
ATOM 8157 C CA . LEU A 1 1109 ? -50.155 -34.831 121.783 1.00 50.69 1109 LEU A CA 1
ATOM 8158 C C . LEU A 1 1109 ? -48.872 -35.680 121.662 1.00 50.69 1109 LEU A C 1
ATOM 8160 O O . LEU A 1 1109 ? -48.896 -36.872 121.968 1.00 50.69 1109 LEU A O 1
ATOM 8164 N N . GLU A 1 1110 ? -47.737 -35.080 121.288 1.00 47.09 1110 GLU A N 1
ATOM 8165 C CA . GLU A 1 1110 ? -46.442 -35.767 121.132 1.00 47.09 1110 GLU A CA 1
ATOM 8166 C C . GLU A 1 1110 ? -45.650 -35.975 122.434 1.00 47.09 1110 GLU A C 1
ATOM 8168 O O . GLU A 1 1110 ? -44.872 -36.930 122.512 1.00 47.09 1110 GLU A O 1
ATOM 8173 N N . GLN A 1 1111 ? -45.931 -35.219 123.507 1.00 49.88 1111 GLN A N 1
ATOM 8174 C CA . GLN A 1 1111 ? -45.422 -35.541 124.856 1.00 49.88 1111 GLN A CA 1
ATOM 8175 C C . GLN A 1 1111 ? -45.885 -36.928 125.352 1.00 49.88 1111 GLN A C 1
ATOM 8177 O O . GLN A 1 1111 ? -45.228 -37.519 126.201 1.00 49.88 1111 GLN A O 1
ATOM 8182 N N . LEU A 1 1112 ? -46.961 -37.486 124.778 1.00 51.84 1112 LEU A N 1
ATOM 8183 C CA . LEU A 1 1112 ? -47.494 -38.822 125.083 1.00 51.84 1112 LEU A CA 1
ATOM 8184 C C . LEU A 1 1112 ? -47.019 -39.930 124.120 1.00 51.84 1112 LEU A C 1
ATOM 8186 O O . LEU A 1 1112 ? -47.256 -41.109 124.382 1.00 51.84 1112 LEU A O 1
ATOM 8190 N N . ARG A 1 1113 ? -46.341 -39.591 123.011 1.00 48.31 1113 ARG A N 1
ATOM 8191 C CA . ARG A 1 1113 ? -45.798 -40.565 122.035 1.00 48.31 1113 ARG A CA 1
ATOM 8192 C C . ARG A 1 1113 ? -44.279 -40.747 122.124 1.00 48.31 1113 ARG A C 1
ATOM 8194 O O . ARG A 1 1113 ? -43.793 -41.802 121.715 1.00 48.31 1113 ARG A O 1
ATOM 8201 N N . MET A 1 1114 ? -43.558 -39.797 122.736 1.00 50.94 1114 MET A N 1
ATOM 8202 C CA . MET A 1 1114 ? -42.111 -39.878 123.020 1.00 50.94 1114 MET A CA 1
ATOM 8203 C C . MET A 1 1114 ? -41.686 -41.114 123.836 1.00 50.94 1114 MET A C 1
ATOM 8205 O O . MET A 1 1114 ? -40.518 -41.498 123.789 1.00 50.94 1114 MET A O 1
ATOM 8209 N N . GLU A 1 1115 ? -42.610 -41.776 124.536 1.00 51.44 1115 GLU A N 1
ATOM 8210 C CA . GLU A 1 1115 ? -42.314 -43.024 125.251 1.00 51.44 1115 GLU A CA 1
ATOM 8211 C C . GLU A 1 1115 ? -42.458 -44.290 124.397 1.00 51.44 1115 GLU A C 1
ATOM 8213 O O . GLU A 1 1115 ? -41.763 -45.262 124.666 1.00 51.44 1115 GLU A O 1
ATOM 8218 N N . ARG A 1 1116 ? -43.286 -44.306 123.340 1.00 51.91 1116 ARG A N 1
ATOM 8219 C CA . ARG A 1 1116 ? -43.608 -45.554 122.609 1.00 51.91 1116 ARG A CA 1
ATOM 8220 C C . ARG A 1 1116 ? -42.824 -45.777 121.311 1.00 51.91 1116 ARG A C 1
ATOM 8222 O O . ARG A 1 1116 ? -42.819 -46.889 120.803 1.00 51.91 1116 ARG A O 1
ATOM 8229 N N . ALA A 1 1117 ? -42.129 -44.764 120.787 1.00 49.44 1117 ALA A N 1
ATOM 8230 C CA . ALA A 1 1117 ? -41.343 -44.874 119.545 1.00 49.44 1117 ALA A CA 1
ATOM 8231 C C . ALA A 1 1117 ? -39.834 -45.135 119.766 1.00 49.44 1117 ALA A C 1
ATOM 8233 O O . ALA A 1 1117 ? -39.127 -45.498 118.827 1.00 49.44 1117 ALA A O 1
ATOM 8234 N N . ARG A 1 1118 ? -39.334 -45.012 121.009 1.00 52.16 1118 ARG A N 1
ATOM 8235 C CA . ARG A 1 1118 ? -37.924 -45.286 121.375 1.00 52.16 1118 ARG A CA 1
ATOM 8236 C C . ARG A 1 1118 ? -37.534 -46.773 121.317 1.00 52.16 1118 ARG A C 1
ATOM 8238 O O . ARG A 1 1118 ? -36.342 -47.084 121.390 1.00 52.16 1118 ARG A O 1
ATOM 8245 N N . GLU A 1 1119 ? -38.511 -47.668 121.177 1.00 50.62 1119 GLU A N 1
ATOM 8246 C CA . GLU A 1 1119 ? -38.310 -49.123 121.131 1.00 50.62 1119 GLU A CA 1
ATOM 8247 C C . GLU A 1 1119 ? -38.395 -49.715 119.712 1.00 50.62 1119 GLU A C 1
ATOM 8249 O O . GLU A 1 1119 ? -37.692 -50.680 119.435 1.00 50.62 1119 GLU A O 1
ATOM 8254 N N . ALA A 1 1120 ? -39.141 -49.111 118.777 1.00 53.50 1120 ALA A N 1
ATOM 8255 C CA . ALA A 1 1120 ? -39.322 -49.662 117.425 1.00 53.50 1120 ALA A CA 1
ATOM 8256 C C . ALA A 1 1120 ? -38.204 -49.270 116.431 1.00 53.50 1120 ALA A C 1
ATOM 8258 O O . ALA A 1 1120 ? -37.802 -50.074 115.596 1.00 53.50 1120 ALA A O 1
ATOM 8259 N N . ALA A 1 1121 ? -37.611 -48.077 116.567 1.00 50.03 1121 ALA A N 1
ATOM 8260 C CA . ALA A 1 1121 ? -36.588 -47.581 115.635 1.00 50.03 1121 ALA A CA 1
ATOM 8261 C C . ALA A 1 1121 ? -35.189 -48.214 115.817 1.00 50.03 1121 ALA A C 1
ATOM 8263 O O . ALA A 1 1121 ? -34.323 -48.047 114.961 1.00 50.03 1121 ALA A O 1
ATOM 8264 N N . ARG A 1 1122 ? -34.952 -48.963 116.909 1.00 53.38 1122 ARG A N 1
ATOM 8265 C CA . ARG A 1 1122 ? -33.707 -49.737 117.086 1.00 53.38 1122 ARG A CA 1
ATOM 8266 C C . ARG A 1 1122 ? -33.660 -50.999 116.222 1.00 53.38 1122 ARG A C 1
ATOM 8268 O O . ARG A 1 1122 ? -32.565 -51.457 115.933 1.00 53.38 1122 ARG A O 1
ATOM 8275 N N . GLN A 1 1123 ? -34.807 -51.537 115.801 1.00 54.59 1123 GLN A N 1
ATOM 8276 C CA . GLN A 1 1123 ? -34.873 -52.830 115.106 1.00 54.59 1123 GLN A CA 1
ATOM 8277 C C . GLN A 1 1123 ? -34.891 -52.717 113.571 1.00 54.59 1123 GLN A C 1
ATOM 8279 O O . GLN A 1 1123 ? -34.532 -53.670 112.891 1.00 54.59 1123 GLN A O 1
ATOM 8284 N N . GLU A 1 1124 ? -35.219 -51.551 113.005 1.00 54.50 1124 GLU A N 1
ATOM 8285 C CA . GLU A 1 1124 ? -35.231 -51.339 111.543 1.00 54.50 1124 GLU A CA 1
ATOM 8286 C C . GLU A 1 1124 ? -33.913 -50.739 111.006 1.00 54.50 1124 GLU A C 1
ATOM 8288 O O . GLU A 1 1124 ? -33.594 -50.879 109.825 1.00 54.50 1124 GLU A O 1
ATOM 8293 N N . TRP A 1 1125 ? -33.096 -50.142 111.887 1.00 48.75 1125 TRP A N 1
ATOM 8294 C CA . TRP A 1 1125 ? -31.768 -49.593 111.572 1.00 48.75 1125 TRP A CA 1
ATOM 8295 C C . TRP A 1 1125 ? -30.698 -50.683 111.363 1.00 48.75 1125 TRP A C 1
ATOM 8297 O O . TRP A 1 1125 ? -29.757 -50.480 110.599 1.00 48.75 1125 TRP A O 1
ATOM 8307 N N . GLU A 1 1126 ? -30.853 -51.862 111.978 1.00 54.59 1126 GLU A N 1
ATOM 8308 C CA . GLU A 1 1126 ? -29.914 -52.988 111.825 1.00 54.59 1126 GLU A CA 1
ATOM 8309 C C . GLU A 1 1126 ? -30.106 -53.762 110.504 1.00 54.59 1126 GLU A C 1
ATOM 8311 O O . GLU A 1 1126 ? -29.132 -54.268 109.954 1.00 54.59 1126 GLU A O 1
ATOM 8316 N N . ALA A 1 1127 ? -31.313 -53.779 109.921 1.00 57.78 1127 ALA A N 1
ATOM 8317 C CA . ALA A 1 1127 ? -31.613 -54.555 108.708 1.00 57.78 1127 ALA A CA 1
ATOM 8318 C C . ALA A 1 1127 ? -31.256 -53.845 107.380 1.00 57.78 1127 ALA A C 1
ATOM 8320 O O . ALA A 1 1127 ? -31.062 -54.495 106.355 1.00 57.78 1127 ALA A O 1
ATOM 8321 N N . LEU A 1 1128 ? -31.133 -52.512 107.376 1.00 54.81 1128 LEU A N 1
ATOM 8322 C CA . LEU A 1 1128 ? -30.872 -51.705 106.168 1.00 54.81 1128 LEU A CA 1
ATOM 8323 C C . LEU A 1 1128 ? -29.375 -51.443 105.897 1.00 54.81 1128 LEU A C 1
ATOM 8325 O O . LEU A 1 1128 ? -29.009 -51.015 104.797 1.00 54.81 1128 LEU A O 1
ATOM 8329 N N . LEU A 1 1129 ? -28.503 -51.726 106.872 1.00 55.50 1129 LEU A N 1
ATOM 8330 C CA . LEU A 1 1129 ? -27.047 -51.556 106.765 1.00 55.50 1129 LEU A CA 1
ATOM 8331 C C . LEU A 1 1129 ? -26.346 -52.749 106.079 1.00 55.50 1129 LEU A C 1
ATOM 8333 O O . LEU A 1 1129 ? -25.341 -52.544 105.397 1.00 55.50 1129 LEU A O 1
ATOM 8337 N N . GLU A 1 1130 ? -26.892 -53.968 106.164 1.00 57.09 1130 GLU A N 1
ATOM 8338 C CA . GLU A 1 1130 ? -26.292 -55.174 105.559 1.00 57.09 1130 GLU A CA 1
ATOM 8339 C C . GLU A 1 1130 ? -26.501 -55.285 104.034 1.00 57.09 1130 GLU A C 1
ATOM 8341 O O . GLU A 1 1130 ? -25.658 -55.849 103.332 1.00 57.09 1130 GLU A O 1
ATOM 8346 N N . GLU A 1 1131 ? -27.569 -54.703 103.475 1.00 56.53 1131 GLU A N 1
ATOM 8347 C CA . GLU A 1 1131 ? -27.899 -54.870 102.048 1.00 56.53 1131 GLU A CA 1
ATOM 8348 C C . GLU A 1 1131 ? -27.218 -53.835 101.128 1.00 56.53 1131 GLU A C 1
ATOM 8350 O O . GLU A 1 1131 ? -26.920 -54.117 99.962 1.00 56.53 1131 GLU A O 1
ATOM 8355 N N . ARG A 1 1132 ? -26.883 -52.644 101.646 1.00 53.12 1132 ARG A N 1
ATOM 8356 C CA . ARG A 1 1132 ? -26.168 -51.599 100.881 1.00 53.12 1132 ARG A CA 1
ATOM 8357 C C . ARG A 1 1132 ? -24.643 -51.699 100.969 1.00 53.12 1132 ARG A C 1
ATOM 8359 O O . ARG A 1 1132 ? -23.970 -51.267 100.033 1.00 53.12 1132 ARG A O 1
ATOM 8366 N N . ALA A 1 1133 ? -24.100 -52.350 102.001 1.00 54.19 1133 ALA A N 1
ATOM 8367 C CA . ALA A 1 1133 ? -22.665 -52.619 102.125 1.00 54.19 1133 ALA A CA 1
ATOM 8368 C C . ALA A 1 1133 ? -22.133 -53.615 101.067 1.00 54.19 1133 ALA A C 1
ATOM 8370 O O . ALA A 1 1133 ? -20.952 -53.576 100.732 1.00 54.19 1133 ALA A O 1
ATOM 8371 N N . ARG A 1 1134 ? -22.999 -54.452 100.468 1.00 56.28 1134 ARG A N 1
ATOM 8372 C CA . ARG A 1 1134 ? -22.626 -55.422 99.415 1.00 56.28 1134 ARG A CA 1
ATOM 8373 C C . ARG A 1 1134 ? -22.628 -54.880 97.981 1.00 56.28 1134 ARG A C 1
ATOM 8375 O O . ARG A 1 1134 ? -21.970 -55.465 97.135 1.00 56.28 1134 ARG A O 1
ATOM 8382 N N . ARG A 1 1135 ? -23.330 -53.780 97.677 1.00 53.62 1135 ARG A N 1
ATOM 8383 C CA . ARG A 1 1135 ? -23.409 -53.235 96.296 1.00 53.62 1135 ARG A CA 1
ATOM 8384 C C . ARG A 1 1135 ? -22.533 -52.002 96.053 1.00 53.62 1135 ARG A C 1
ATOM 8386 O O . ARG A 1 1135 ? -22.368 -51.594 94.909 1.00 53.62 1135 ARG A O 1
ATOM 8393 N N . ALA A 1 1136 ? -21.945 -51.428 97.105 1.00 50.59 1136 ALA A N 1
ATOM 8394 C CA . ALA A 1 1136 ? -21.092 -50.240 97.020 1.00 50.59 1136 ALA A CA 1
ATOM 8395 C C . ALA A 1 1136 ? -19.572 -50.533 96.994 1.00 50.59 1136 ALA A C 1
ATOM 8397 O O . ALA A 1 1136 ? -18.795 -49.591 96.856 1.00 50.59 1136 ALA A O 1
ATOM 8398 N N . ALA A 1 1137 ? -19.134 -51.799 97.084 1.00 54.38 1137 ALA A N 1
ATOM 8399 C CA . ALA A 1 1137 ? -17.715 -52.155 97.244 1.00 54.38 1137 ALA A CA 1
ATOM 8400 C C . ALA A 1 1137 ? -17.016 -52.786 96.012 1.00 54.38 1137 ALA A C 1
ATOM 8402 O O . ALA A 1 1137 ? -15.799 -52.923 96.047 1.00 54.38 1137 ALA A O 1
ATOM 8403 N N . GLU A 1 1138 ? -17.715 -53.129 94.917 1.00 57.94 1138 GLU A N 1
ATOM 8404 C CA . GLU A 1 1138 ? -17.113 -53.954 93.837 1.00 57.94 1138 GLU A CA 1
ATOM 8405 C C . GLU A 1 1138 ? -16.896 -53.286 92.464 1.00 57.94 1138 GLU A C 1
ATOM 8407 O O . GLU A 1 1138 ? -16.172 -53.845 91.649 1.00 57.94 1138 GLU A O 1
ATOM 8412 N N . VAL A 1 1139 ? -17.448 -52.103 92.156 1.00 55.44 1139 VAL A N 1
ATOM 8413 C CA . VAL A 1 1139 ? -17.478 -51.630 90.740 1.00 55.44 1139 VAL A CA 1
ATOM 8414 C C . VAL A 1 1139 ? -16.795 -50.273 90.499 1.00 55.44 1139 VAL A C 1
ATOM 8416 O O . VAL A 1 1139 ? -16.733 -49.787 89.374 1.00 55.44 1139 VAL A O 1
ATOM 8419 N N . ARG A 1 1140 ? -16.223 -49.639 91.530 1.00 53.84 1140 ARG A N 1
ATOM 8420 C CA . ARG A 1 1140 ? -15.666 -48.273 91.420 1.00 53.84 1140 ARG A CA 1
ATOM 8421 C C . ARG A 1 1140 ? -14.177 -48.113 91.031 1.00 53.84 1140 ARG A C 1
ATOM 8423 O O . ARG A 1 1140 ? -13.865 -47.004 90.613 1.00 53.84 1140 ARG A O 1
ATOM 8430 N N . PRO A 1 1141 ? -13.278 -49.125 91.048 1.00 53.44 1141 PRO A N 1
ATOM 8431 C CA . PRO A 1 1141 ? -11.902 -48.925 90.555 1.00 53.44 1141 PRO A CA 1
ATOM 8432 C C . PRO A 1 1141 ? -11.578 -49.495 89.152 1.00 53.44 1141 PRO A C 1
ATOM 8434 O O . PRO A 1 1141 ? -10.590 -49.072 88.569 1.00 53.44 1141 PRO A O 1
ATOM 8437 N N . ALA A 1 1142 ? -12.378 -50.402 88.565 1.00 57.25 1142 ALA A N 1
ATOM 8438 C CA . ALA A 1 1142 ? -11.966 -51.170 87.368 1.00 57.25 1142 ALA A CA 1
ATOM 8439 C C . ALA A 1 1142 ? -12.428 -50.622 85.994 1.00 57.25 1142 ALA A C 1
ATOM 8441 O O . ALA A 1 1142 ? -11.861 -50.983 84.965 1.00 57.25 1142 ALA A O 1
ATOM 8442 N N . VAL A 1 1143 ? -13.433 -49.740 85.926 1.00 51.16 1143 VAL A N 1
ATOM 8443 C CA . VAL A 1 1143 ? -13.940 -49.236 84.624 1.00 51.16 1143 VAL A CA 1
ATOM 8444 C C . VAL A 1 1143 ? -13.185 -47.985 84.150 1.00 51.16 1143 VAL A C 1
ATOM 8446 O O . VAL A 1 1143 ? -13.084 -47.736 82.950 1.00 51.16 1143 VAL A O 1
ATOM 8449 N N . ILE A 1 1144 ? -12.565 -47.243 85.075 1.00 56.38 1144 ILE A N 1
ATOM 8450 C CA . ILE A 1 1144 ? -11.744 -46.065 84.751 1.00 56.38 1144 ILE A CA 1
ATOM 8451 C C . ILE A 1 1144 ? -10.407 -46.481 84.092 1.00 56.38 1144 ILE A C 1
ATOM 8453 O O . ILE A 1 1144 ? -9.925 -45.772 83.212 1.00 56.38 1144 ILE A O 1
ATOM 8457 N N . GLU A 1 1145 ? -9.866 -47.672 84.391 1.00 57.00 1145 GLU A N 1
ATOM 8458 C CA . GLU A 1 1145 ? -8.701 -48.246 83.684 1.00 57.00 1145 GLU A CA 1
ATOM 8459 C C . GLU A 1 1145 ? -9.066 -48.913 82.341 1.00 57.00 1145 GLU A C 1
ATOM 8461 O O . GLU A 1 1145 ? -8.314 -48.802 81.369 1.00 57.00 1145 GLU A O 1
ATOM 8466 N N . ALA A 1 1146 ? -10.254 -49.520 82.220 1.00 53.28 1146 ALA A N 1
ATOM 8467 C CA . ALA A 1 1146 ? -10.731 -50.103 80.958 1.00 53.28 1146 ALA A CA 1
ATOM 8468 C C . ALA A 1 1146 ? -11.027 -49.037 79.877 1.00 53.28 1146 ALA A C 1
ATOM 8470 O O . ALA A 1 1146 ? -10.829 -49.282 78.685 1.00 53.28 1146 ALA A O 1
ATOM 8471 N N . ALA A 1 1147 ? -11.420 -47.823 80.285 1.00 55.31 1147 ALA A N 1
ATOM 8472 C CA . ALA A 1 1147 ? -11.663 -46.692 79.386 1.00 55.31 1147 ALA A CA 1
ATOM 8473 C C . ALA A 1 1147 ? -10.375 -46.074 78.793 1.00 55.31 1147 ALA A C 1
ATOM 8475 O O . ALA A 1 1147 ? -10.423 -45.466 77.724 1.00 55.31 1147 ALA A O 1
ATOM 8476 N N . GLN A 1 1148 ? -9.208 -46.259 79.426 1.00 57.00 1148 GLN A N 1
ATOM 8477 C CA . GLN A 1 1148 ? -7.931 -45.702 78.948 1.00 57.00 1148 GLN A CA 1
ATOM 8478 C C . GLN A 1 1148 ? -7.113 -46.677 78.078 1.00 57.00 1148 GLN A C 1
ATOM 8480 O O . GLN A 1 1148 ? -6.271 -46.230 77.295 1.00 57.00 1148 GLN A O 1
ATOM 8485 N N . ALA A 1 1149 ? -7.383 -47.986 78.151 1.00 57.81 1149 ALA A N 1
ATOM 8486 C CA . ALA A 1 1149 ? -6.741 -49.011 77.319 1.00 57.81 1149 ALA A CA 1
ATOM 8487 C C . ALA A 1 1149 ? -7.386 -49.151 75.920 1.00 57.81 1149 ALA A C 1
ATOM 8489 O O . ALA A 1 1149 ? -6.680 -49.328 74.928 1.00 57.81 1149 ALA A O 1
ATOM 8490 N N . ILE A 1 1150 ? -8.709 -48.970 75.805 1.00 56.56 1150 ILE A N 1
ATOM 8491 C CA . ILE A 1 1150 ? -9.443 -49.037 74.522 1.00 56.56 1150 ILE A CA 1
ATOM 8492 C C . ILE A 1 1150 ? -9.157 -47.806 73.636 1.00 56.56 1150 ILE A C 1
ATOM 8494 O O . ILE A 1 1150 ? -9.116 -47.909 72.410 1.00 56.56 1150 ILE A O 1
ATOM 8498 N N . ALA A 1 1151 ? -8.857 -46.650 74.240 1.00 56.41 1151 ALA A N 1
ATOM 8499 C CA . ALA A 1 1151 ? -8.498 -45.426 73.518 1.00 56.41 1151 ALA A CA 1
ATOM 8500 C C . ALA A 1 1151 ? -7.083 -45.453 72.895 1.00 56.41 1151 ALA A C 1
ATOM 8502 O O . ALA A 1 1151 ? -6.829 -44.723 71.938 1.00 56.41 1151 ALA A O 1
ATOM 8503 N N . ARG A 1 1152 ? -6.165 -46.300 73.395 1.00 58.62 1152 ARG A N 1
ATOM 8504 C CA . ARG A 1 1152 ? -4.810 -46.474 72.825 1.00 58.62 1152 ARG A CA 1
ATOM 8505 C C . ARG A 1 1152 ? -4.771 -47.533 71.718 1.00 58.62 1152 ARG A C 1
ATOM 8507 O O . ARG A 1 1152 ? -4.035 -47.356 70.756 1.00 58.62 1152 ARG A O 1
ATOM 8514 N N . ALA A 1 1153 ? -5.612 -48.568 71.801 1.00 58.38 1153 ALA A N 1
ATOM 8515 C CA . ALA A 1 1153 ? -5.713 -49.609 70.774 1.00 58.38 1153 ALA A CA 1
ATOM 8516 C C . ALA A 1 1153 ? -6.352 -49.107 69.460 1.00 58.38 1153 ALA A C 1
ATOM 8518 O O . ALA A 1 1153 ? -5.852 -49.422 68.387 1.00 58.38 1153 ALA A O 1
ATOM 8519 N N . ARG A 1 1154 ? -7.377 -48.239 69.520 1.00 58.50 1154 ARG A N 1
ATOM 8520 C CA . ARG A 1 1154 ? -8.007 -47.658 68.310 1.00 58.50 1154 ARG A CA 1
ATOM 8521 C C . ARG A 1 1154 ? -7.147 -46.627 67.569 1.00 58.50 1154 ARG A C 1
ATOM 8523 O O . ARG A 1 1154 ? -7.356 -46.423 66.381 1.00 58.50 1154 ARG A O 1
ATOM 8530 N N . ARG A 1 1155 ? -6.193 -45.969 68.241 1.00 58.81 1155 ARG A N 1
ATOM 8531 C CA . ARG A 1 1155 ? -5.274 -45.013 67.589 1.00 58.81 1155 ARG A CA 1
ATOM 8532 C C . ARG A 1 1155 ? -4.184 -45.724 66.777 1.00 58.81 1155 ARG A C 1
ATOM 8534 O O . ARG A 1 1155 ? -3.881 -45.274 65.682 1.00 58.81 1155 ARG A O 1
ATOM 8541 N N . ALA A 1 1156 ? -3.700 -46.875 67.251 1.00 59.56 1156 ALA A N 1
ATOM 8542 C CA . ALA A 1 1156 ? -2.728 -47.700 66.528 1.00 59.56 1156 ALA A CA 1
ATOM 8543 C C . ALA A 1 1156 ? -3.324 -48.413 65.292 1.00 59.56 1156 ALA A C 1
ATOM 8545 O O . ALA A 1 1156 ? -2.617 -48.656 64.321 1.00 59.56 1156 ALA A O 1
ATOM 8546 N N . GLU A 1 1157 ? -4.626 -48.718 65.301 1.00 57.34 1157 GLU A N 1
ATOM 8547 C CA . GLU A 1 1157 ? -5.321 -49.389 64.188 1.00 57.34 1157 GLU A CA 1
ATOM 8548 C C . GLU A 1 1157 ? -5.648 -48.426 63.024 1.00 57.34 1157 GLU A C 1
ATOM 8550 O O . GLU A 1 1157 ? -5.601 -48.820 61.861 1.00 57.34 1157 GLU A O 1
ATOM 8555 N N . ILE A 1 1158 ? -5.883 -47.139 63.317 1.00 57.94 1158 ILE A N 1
ATOM 8556 C CA . ILE A 1 1158 ? -6.137 -46.093 62.306 1.00 57.94 1158 ILE A CA 1
ATOM 8557 C C . ILE A 1 1158 ? -4.829 -45.599 61.654 1.00 57.94 1158 ILE A C 1
ATOM 8559 O O . ILE A 1 1158 ? -4.814 -45.312 60.458 1.00 57.94 1158 ILE A O 1
ATOM 8563 N N . GLU A 1 1159 ? -3.713 -45.545 62.391 1.00 60.41 1159 GLU A N 1
ATOM 8564 C CA . GLU A 1 1159 ? -2.387 -45.234 61.820 1.00 60.41 1159 GLU A CA 1
ATOM 8565 C C . GLU A 1 1159 ? -1.855 -46.376 60.933 1.00 60.41 1159 GLU A C 1
ATOM 8567 O O . GLU A 1 1159 ? -1.261 -46.112 59.888 1.00 60.41 1159 GLU A O 1
ATOM 8572 N N . ALA A 1 1160 ? -2.152 -47.637 61.274 1.00 57.78 1160 ALA A N 1
ATOM 8573 C CA . ALA A 1 1160 ? -1.818 -48.795 60.442 1.00 57.78 1160 ALA A CA 1
ATOM 8574 C C . ALA A 1 1160 ? -2.636 -48.864 59.133 1.00 57.78 1160 ALA A C 1
ATOM 8576 O O . ALA A 1 1160 ? -2.117 -49.325 58.118 1.00 57.78 1160 ALA A O 1
ATOM 8577 N N . GLN A 1 1161 ? -3.882 -48.370 59.121 1.00 56.91 1161 GLN A N 1
ATOM 8578 C CA . GLN A 1 1161 ? -4.696 -48.277 57.898 1.00 56.91 1161 GLN A CA 1
ATOM 8579 C C . GLN A 1 1161 ? -4.237 -47.151 56.957 1.00 56.91 1161 GLN A C 1
ATOM 8581 O O . GLN A 1 1161 ? -4.227 -47.355 55.747 1.00 56.91 1161 GLN A O 1
ATOM 8586 N N . ARG A 1 1162 ? -3.765 -46.008 57.481 1.00 58.75 1162 ARG A N 1
ATOM 8587 C CA . ARG A 1 1162 ? -3.214 -44.918 56.648 1.00 58.75 1162 ARG A CA 1
ATOM 8588 C C . ARG A 1 1162 ? -1.847 -45.251 56.043 1.00 58.75 1162 ARG A C 1
ATOM 8590 O O . ARG A 1 1162 ? -1.589 -44.878 54.905 1.00 58.75 1162 ARG A O 1
ATOM 8597 N N . ALA A 1 1163 ? -1.003 -46.003 56.757 1.00 62.75 1163 ALA A N 1
ATOM 8598 C CA . ALA A 1 1163 ? 0.279 -46.471 56.223 1.00 62.75 1163 ALA A CA 1
ATOM 8599 C C . ALA A 1 1163 ? 0.108 -47.496 55.079 1.00 62.75 1163 ALA A C 1
ATOM 8601 O O . ALA A 1 1163 ? 0.876 -47.473 54.120 1.00 62.75 1163 ALA A O 1
ATOM 8602 N N . ALA A 1 1164 ? -0.930 -48.341 55.137 1.00 59.66 1164 ALA A N 1
ATOM 8603 C CA . ALA A 1 1164 ? -1.256 -49.299 54.075 1.00 59.66 1164 ALA A CA 1
ATOM 8604 C C . ALA A 1 1164 ? -1.873 -48.634 52.824 1.00 59.66 1164 ALA A C 1
ATOM 8606 O O . ALA A 1 1164 ? -1.622 -49.081 51.706 1.00 59.66 1164 ALA A O 1
ATOM 8607 N N . GLU A 1 1165 ? -2.636 -47.546 52.986 1.00 60.28 1165 GLU A N 1
ATOM 8608 C CA . GLU A 1 1165 ? -3.165 -46.742 51.868 1.00 60.28 1165 GLU A CA 1
ATOM 8609 C C . GLU A 1 1165 ? -2.070 -45.913 51.168 1.00 60.28 1165 GLU A C 1
ATOM 8611 O O . GLU A 1 1165 ? -2.080 -45.784 49.944 1.00 60.28 1165 GLU A O 1
ATOM 8616 N N . GLU A 1 1166 ? -1.073 -45.408 51.905 1.00 61.41 1166 GLU A N 1
ATOM 8617 C CA . GLU A 1 1166 ? 0.081 -44.704 51.321 1.00 61.41 1166 GLU A CA 1
ATOM 8618 C C . GLU A 1 1166 ? 1.093 -45.637 50.630 1.00 61.41 1166 GLU A C 1
ATOM 8620 O O . GLU A 1 1166 ? 1.751 -45.218 49.675 1.00 61.41 1166 GLU A O 1
ATOM 8625 N N . GLU A 1 1167 ? 1.220 -46.900 51.056 1.00 62.50 1167 GLU A N 1
ATOM 8626 C CA . GLU A 1 1167 ? 1.976 -47.924 50.313 1.00 62.50 1167 GLU A CA 1
ATOM 8627 C C . GLU A 1 1167 ? 1.233 -48.377 49.044 1.00 62.50 1167 GLU A C 1
ATOM 8629 O O . GLU A 1 1167 ? 1.868 -48.562 48.006 1.00 62.50 1167 GLU A O 1
ATOM 8634 N N . ALA A 1 1168 ? -0.105 -48.457 49.076 1.00 58.94 1168 ALA A N 1
ATOM 8635 C CA . ALA A 1 1168 ? -0.921 -48.737 47.891 1.00 58.94 1168 ALA A CA 1
ATOM 8636 C C . ALA A 1 1168 ? -0.887 -47.587 46.864 1.00 58.94 1168 ALA A C 1
ATOM 8638 O O . ALA A 1 1168 ? -0.785 -47.850 45.666 1.00 58.94 1168 ALA A O 1
ATOM 8639 N N . ARG A 1 1169 ? -0.879 -46.319 47.311 1.00 62.34 1169 ARG A N 1
ATOM 8640 C CA . ARG A 1 1169 ? -0.723 -45.152 46.421 1.00 62.34 1169 ARG A CA 1
ATOM 8641 C C . ARG A 1 1169 ? 0.680 -45.073 45.811 1.00 62.34 1169 ARG A C 1
ATOM 8643 O O . ARG A 1 1169 ? 0.797 -44.817 44.619 1.00 62.34 1169 ARG A O 1
ATOM 8650 N N . ARG A 1 1170 ? 1.738 -45.387 46.572 1.00 65.31 1170 ARG A N 1
ATOM 8651 C CA . ARG A 1 1170 ? 3.110 -45.460 46.030 1.00 65.31 1170 ARG A CA 1
ATOM 8652 C C . ARG A 1 1170 ? 3.298 -46.604 45.031 1.00 65.31 1170 ARG A C 1
ATOM 8654 O O . ARG A 1 1170 ? 3.985 -46.403 44.038 1.00 65.31 1170 ARG A O 1
ATOM 8661 N N . ALA A 1 1171 ? 2.644 -47.750 45.232 1.00 60.69 1171 ALA A N 1
ATOM 8662 C CA . ALA A 1 1171 ? 2.632 -48.840 44.253 1.00 60.69 1171 ALA A CA 1
ATOM 8663 C C . ALA A 1 1171 ? 1.854 -48.480 42.968 1.00 60.69 1171 ALA A C 1
ATOM 8665 O O . ALA A 1 1171 ? 2.202 -48.949 41.886 1.00 60.69 1171 ALA A O 1
ATOM 8666 N N . GLN A 1 1172 ? 0.834 -47.619 43.067 1.00 59.50 1172 GLN A N 1
ATOM 8667 C CA . GLN A 1 1172 ? 0.065 -47.117 41.923 1.00 59.50 1172 GLN A CA 1
ATOM 8668 C C . GLN A 1 1172 ? 0.820 -46.011 41.155 1.00 59.50 1172 GLN A C 1
ATOM 8670 O O . GLN A 1 1172 ? 0.841 -46.034 39.929 1.00 59.50 1172 GLN A O 1
ATOM 8675 N N . GLU A 1 1173 ? 1.547 -45.129 41.851 1.00 64.00 1173 GLU A N 1
ATOM 8676 C CA . GLU A 1 1173 ? 2.453 -44.124 41.259 1.00 64.00 1173 GLU A CA 1
ATOM 8677 C C . GLU A 1 1173 ? 3.715 -44.753 40.622 1.00 64.00 1173 GLU A C 1
ATOM 8679 O O . GLU A 1 1173 ? 4.284 -44.206 39.676 1.00 64.00 1173 GLU A O 1
ATOM 8684 N N . GLU A 1 1174 ? 4.177 -45.908 41.115 1.00 66.62 1174 GLU A N 1
ATOM 8685 C CA . GLU A 1 1174 ? 5.274 -46.686 40.512 1.00 66.62 1174 GLU A CA 1
ATOM 8686 C C . GLU A 1 1174 ? 4.794 -47.475 39.276 1.00 66.62 1174 GLU A C 1
ATOM 8688 O O . GLU A 1 1174 ? 5.520 -47.569 38.286 1.00 66.62 1174 GLU A O 1
ATOM 8693 N N . ALA A 1 1175 ? 3.536 -47.940 39.276 1.00 62.53 1175 ALA A N 1
ATOM 8694 C CA . ALA A 1 1175 ? 2.878 -48.529 38.108 1.00 62.53 1175 ALA A CA 1
ATOM 8695 C C . ALA A 1 1175 ? 2.580 -47.492 37.004 1.00 62.53 1175 ALA A C 1
ATOM 8697 O O . ALA A 1 1175 ? 2.763 -47.795 35.828 1.00 62.53 1175 ALA A O 1
ATOM 8698 N N . GLU A 1 1176 ? 2.201 -46.258 37.358 1.00 64.94 1176 GLU A N 1
ATOM 8699 C CA . GLU A 1 1176 ? 2.063 -45.149 36.399 1.00 64.94 1176 GLU A CA 1
ATOM 8700 C C . GLU A 1 1176 ? 3.419 -44.670 35.861 1.00 64.94 1176 GLU A C 1
ATOM 8702 O O . GLU A 1 1176 ? 3.516 -44.330 34.684 1.00 64.94 1176 GLU A O 1
ATOM 8707 N N . ARG A 1 1177 ? 4.496 -44.721 36.660 1.00 68.12 1177 ARG A N 1
ATOM 8708 C CA . ARG A 1 1177 ? 5.864 -44.465 36.168 1.00 68.12 1177 ARG A CA 1
ATOM 8709 C C . ARG A 1 1177 ? 6.357 -45.536 35.197 1.00 68.12 1177 ARG A C 1
ATOM 8711 O O . ARG A 1 1177 ? 6.985 -45.187 34.205 1.00 68.12 1177 ARG A O 1
ATOM 8718 N N . LEU A 1 1178 ? 6.052 -46.810 35.447 1.00 67.62 1178 LEU A N 1
ATOM 8719 C CA . LEU A 1 1178 ? 6.346 -47.905 34.514 1.00 67.62 1178 LEU A CA 1
ATOM 8720 C C . LEU A 1 1178 ? 5.505 -47.799 33.232 1.00 67.62 1178 LEU A C 1
ATOM 8722 O O . LEU A 1 1178 ? 6.037 -48.018 32.149 1.00 67.62 1178 LEU A O 1
ATOM 8726 N N . ALA A 1 1179 ? 4.241 -47.372 33.329 1.00 63.69 1179 ALA A N 1
ATOM 8727 C CA . ALA A 1 1179 ? 3.396 -47.085 32.167 1.00 63.69 1179 ALA A CA 1
ATOM 8728 C C . ALA A 1 1179 ? 3.870 -45.845 31.380 1.00 63.69 1179 ALA A C 1
ATOM 8730 O O . ALA A 1 1179 ? 3.783 -45.825 30.154 1.00 63.69 1179 ALA A O 1
ATOM 8731 N N . ALA A 1 1180 ? 4.428 -44.834 32.055 1.00 64.31 1180 ALA A N 1
ATOM 8732 C CA . ALA A 1 1180 ? 5.059 -43.673 31.425 1.00 64.31 1180 ALA A CA 1
ATOM 8733 C C . ALA A 1 1180 ? 6.429 -44.010 30.802 1.00 64.31 1180 ALA A C 1
ATOM 8735 O O . ALA A 1 1180 ? 6.765 -43.464 29.756 1.00 64.31 1180 ALA A O 1
ATOM 8736 N N . GLU A 1 1181 ? 7.200 -44.945 31.374 1.00 68.31 1181 GLU A N 1
ATOM 8737 C CA . GLU A 1 1181 ? 8.406 -45.506 30.744 1.00 68.31 1181 GLU A CA 1
ATOM 8738 C C . GLU A 1 1181 ? 8.077 -46.406 29.543 1.00 68.31 1181 GLU A C 1
ATOM 8740 O O . GLU A 1 1181 ? 8.827 -46.411 28.570 1.00 68.31 1181 GLU A O 1
ATOM 8745 N N . GLU A 1 1182 ? 6.972 -47.156 29.571 1.00 64.81 1182 GLU A N 1
ATOM 8746 C CA . GLU A 1 1182 ? 6.482 -47.923 28.417 1.00 64.81 1182 GLU A CA 1
ATOM 8747 C C . GLU A 1 1182 ? 5.925 -47.005 27.320 1.00 64.81 1182 GLU A C 1
ATOM 8749 O O . GLU A 1 1182 ? 6.178 -47.249 26.142 1.00 64.81 1182 GLU A O 1
ATOM 8754 N N . ALA A 1 1183 ? 5.264 -45.901 27.683 1.00 62.91 1183 ALA A N 1
ATOM 8755 C CA . ALA A 1 1183 ? 4.863 -44.858 26.740 1.00 62.91 1183 ALA A CA 1
ATOM 8756 C C . ALA A 1 1183 ? 6.078 -44.123 26.146 1.00 62.91 1183 ALA A C 1
ATOM 8758 O O . ALA A 1 1183 ? 6.107 -43.892 24.942 1.00 62.91 1183 ALA A O 1
ATOM 8759 N N . ALA A 1 1184 ? 7.118 -43.845 26.942 1.00 65.81 1184 ALA A N 1
ATOM 8760 C CA . ALA A 1 1184 ? 8.378 -43.273 26.464 1.00 65.81 1184 ALA A CA 1
ATOM 8761 C C . ALA A 1 1184 ? 9.178 -44.256 25.587 1.00 65.81 1184 ALA A C 1
ATOM 8763 O O . ALA A 1 1184 ? 9.805 -43.827 24.622 1.00 65.81 1184 ALA A O 1
ATOM 8764 N N . ARG A 1 1185 ? 9.111 -45.573 25.847 1.00 67.00 1185 ARG A N 1
ATOM 8765 C CA . ARG A 1 1185 ? 9.641 -46.612 24.941 1.00 67.00 1185 ARG A CA 1
ATOM 8766 C C . ARG A 1 1185 ? 8.833 -46.725 23.652 1.00 67.00 1185 ARG A C 1
ATOM 8768 O O . ARG A 1 1185 ? 9.433 -46.923 22.607 1.00 67.00 1185 ARG A O 1
ATOM 8775 N N . ALA A 1 1186 ? 7.513 -46.545 23.696 1.00 63.16 1186 ALA A N 1
ATOM 8776 C CA . ALA A 1 1186 ? 6.675 -46.478 22.498 1.00 63.16 1186 ALA A CA 1
ATOM 8777 C C . ALA A 1 1186 ? 6.934 -45.192 21.686 1.00 63.16 1186 ALA A C 1
ATOM 8779 O O . ALA A 1 1186 ? 6.883 -45.214 20.458 1.00 63.16 1186 ALA A O 1
ATOM 8780 N N . GLU A 1 1187 ? 7.274 -44.083 22.347 1.00 65.62 1187 GLU A N 1
ATOM 8781 C CA . GLU A 1 1187 ? 7.698 -42.831 21.710 1.00 65.62 1187 GLU A CA 1
ATOM 8782 C C . GLU A 1 1187 ? 9.129 -42.927 21.150 1.00 65.62 1187 GLU A C 1
ATOM 8784 O O . GLU A 1 1187 ? 9.425 -42.367 20.095 1.00 65.62 1187 GLU A O 1
ATOM 8789 N N . GLU A 1 1188 ? 10.003 -43.705 21.793 1.00 66.50 1188 GLU A N 1
ATOM 8790 C CA . GLU A 1 1188 ? 11.343 -44.051 21.315 1.00 66.50 1188 GLU A CA 1
ATOM 8791 C C . GLU A 1 1188 ? 11.310 -45.075 20.166 1.00 66.50 1188 GLU A C 1
ATOM 8793 O O . GLU A 1 1188 ? 12.071 -44.923 19.216 1.00 66.50 1188 GLU A O 1
ATOM 8798 N N . GLU A 1 1189 ? 10.378 -46.035 20.160 1.00 67.56 1189 GLU A N 1
ATOM 8799 C CA . GLU A 1 1189 ? 10.077 -46.914 19.019 1.00 67.56 1189 GLU A CA 1
ATOM 8800 C C . GLU A 1 1189 ? 9.417 -46.142 17.866 1.00 67.56 1189 GLU A C 1
ATOM 8802 O O . GLU A 1 1189 ? 9.736 -46.389 16.706 1.00 67.56 1189 GLU A O 1
ATOM 8807 N N . ALA A 1 1190 ? 8.575 -45.141 18.148 1.00 61.75 1190 ALA A N 1
ATOM 8808 C CA . ALA A 1 1190 ? 8.041 -44.229 17.134 1.00 61.75 1190 ALA A CA 1
ATOM 8809 C C . ALA A 1 1190 ? 9.113 -43.265 16.591 1.00 61.75 1190 ALA A C 1
ATOM 8811 O O . ALA A 1 1190 ? 9.084 -42.908 15.411 1.00 61.75 1190 ALA A O 1
ATOM 8812 N N . ARG A 1 1191 ? 10.093 -42.869 17.415 1.00 68.00 1191 ARG A N 1
ATOM 8813 C CA . ARG A 1 1191 ? 11.289 -42.117 17.004 1.00 68.00 1191 ARG A CA 1
ATOM 8814 C C . ARG A 1 1191 ? 12.239 -42.987 16.181 1.00 68.00 1191 ARG A C 1
ATOM 8816 O O . ARG A 1 1191 ? 12.701 -42.517 15.152 1.00 68.00 1191 ARG A O 1
ATOM 8823 N N . LEU A 1 1192 ? 12.442 -44.252 16.552 1.00 66.25 1192 LEU A N 1
ATOM 8824 C CA . LEU A 1 1192 ? 13.200 -45.240 15.777 1.00 66.25 1192 LEU A CA 1
ATOM 8825 C C . LEU A 1 1192 ? 12.493 -45.596 14.460 1.00 66.25 1192 LEU A C 1
ATOM 8827 O O . LEU A 1 1192 ? 13.167 -45.746 13.452 1.00 66.25 1192 LEU A O 1
ATOM 8831 N N . ALA A 1 1193 ? 11.156 -45.620 14.418 1.00 65.12 1193 ALA A N 1
ATOM 8832 C CA . ALA A 1 1193 ? 10.375 -45.770 13.187 1.00 65.12 1193 ALA A CA 1
ATOM 8833 C C . ALA A 1 1193 ? 10.425 -44.511 12.297 1.00 65.12 1193 ALA A C 1
ATOM 8835 O O . ALA A 1 1193 ? 10.409 -44.621 11.072 1.00 65.12 1193 ALA A O 1
ATOM 8836 N N . ARG A 1 1194 ? 10.540 -43.308 12.883 1.00 64.69 1194 ARG A N 1
ATOM 8837 C CA . ARG A 1 1194 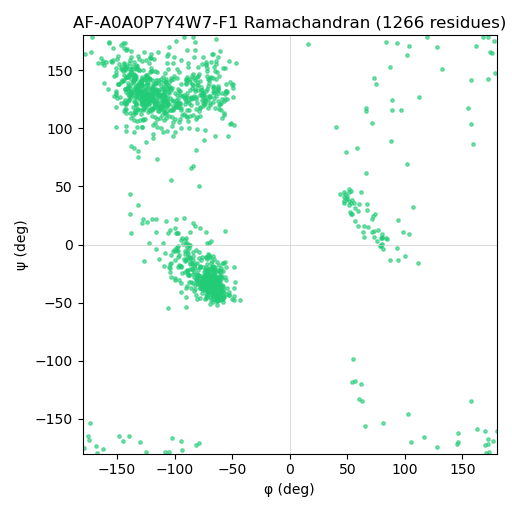? 10.818 -42.057 12.148 1.00 64.69 1194 ARG A CA 1
ATOM 8838 C C . ARG A 1 1194 ? 12.277 -41.962 11.691 1.00 64.69 1194 ARG A C 1
ATOM 8840 O O . ARG A 1 1194 ? 12.517 -41.427 10.618 1.00 64.69 1194 ARG A O 1
ATOM 8847 N N . GLU A 1 1195 ? 13.228 -42.533 12.427 1.00 64.75 1195 GLU A N 1
ATOM 8848 C CA . GLU A 1 1195 ? 14.628 -42.695 12.008 1.00 64.75 1195 GLU A CA 1
ATOM 8849 C C . GLU A 1 1195 ? 14.809 -43.821 10.977 1.00 64.75 1195 GLU A C 1
ATOM 8851 O O . GLU A 1 1195 ? 15.693 -43.724 10.133 1.00 64.75 1195 GLU A O 1
ATOM 8856 N N . GLU A 1 1196 ? 13.979 -44.867 10.982 1.00 64.75 1196 GLU A N 1
ATOM 8857 C CA . GLU A 1 1196 ? 13.901 -45.874 9.914 1.00 64.75 1196 GLU A CA 1
ATOM 8858 C C . GLU A 1 1196 ? 13.184 -45.328 8.675 1.00 64.75 1196 GLU A C 1
ATOM 8860 O O . GLU A 1 1196 ? 13.600 -45.639 7.564 1.00 64.75 1196 GLU A O 1
ATOM 8865 N N . ALA A 1 1197 ? 12.186 -44.450 8.830 1.00 59.62 1197 ALA A N 1
ATOM 8866 C CA . ALA A 1 1197 ? 11.589 -43.702 7.721 1.00 59.62 1197 ALA A CA 1
ATOM 8867 C C . ALA A 1 1197 ? 12.550 -42.638 7.156 1.00 59.62 1197 ALA A C 1
ATOM 8869 O O . ALA A 1 1197 ? 12.613 -42.459 5.942 1.00 59.62 1197 ALA A O 1
ATOM 8870 N N . ALA A 1 1198 ? 13.363 -41.994 8.002 1.00 60.75 1198 ALA A N 1
ATOM 8871 C CA . ALA A 1 1198 ? 14.438 -41.096 7.582 1.00 60.75 1198 ALA A CA 1
ATOM 8872 C C . ALA A 1 1198 ? 15.608 -41.861 6.939 1.00 60.75 1198 ALA A C 1
ATOM 8874 O O . ALA A 1 1198 ? 16.124 -41.400 5.930 1.00 60.75 1198 ALA A O 1
ATOM 8875 N N . ARG A 1 1199 ? 15.959 -43.067 7.418 1.00 62.75 1199 ARG A N 1
ATOM 8876 C CA . ARG A 1 1199 ? 16.910 -43.981 6.752 1.00 62.75 1199 ARG A CA 1
ATOM 8877 C C . ARG A 1 1199 ? 16.346 -44.608 5.477 1.00 62.75 1199 ARG A C 1
ATOM 8879 O O . ARG A 1 1199 ? 17.117 -44.910 4.574 1.00 62.75 1199 ARG A O 1
ATOM 8886 N N . ALA A 1 1200 ? 15.029 -44.777 5.357 1.00 60.19 1200 ALA A N 1
ATOM 8887 C CA . ALA A 1 1200 ? 14.371 -45.172 4.113 1.00 60.19 1200 ALA A CA 1
ATOM 8888 C C . ALA A 1 1200 ? 14.368 -44.023 3.093 1.00 60.19 1200 ALA A C 1
ATOM 8890 O O . ALA A 1 1200 ? 14.631 -44.280 1.922 1.00 60.19 1200 ALA A O 1
ATOM 8891 N N . ALA A 1 1201 ? 14.185 -42.774 3.540 1.00 58.69 1201 ALA A N 1
ATOM 8892 C CA . ALA A 1 1201 ? 14.341 -41.568 2.727 1.00 58.69 1201 ALA A CA 1
ATOM 8893 C C . ALA A 1 1201 ? 15.815 -41.290 2.362 1.00 58.69 1201 ALA A C 1
ATOM 8895 O O . ALA A 1 1201 ? 16.089 -40.891 1.237 1.00 58.69 1201 ALA A O 1
ATOM 8896 N N . GLU A 1 1202 ? 16.780 -41.596 3.236 1.00 60.06 1202 GLU A N 1
ATOM 8897 C CA . GLU A 1 1202 ? 18.222 -41.591 2.930 1.00 60.06 1202 GLU A CA 1
ATOM 8898 C C . GLU A 1 1202 ? 18.627 -42.761 2.021 1.00 60.06 1202 GLU A C 1
ATOM 8900 O O . GLU A 1 1202 ? 19.510 -42.596 1.192 1.00 60.06 1202 GLU A O 1
ATOM 8905 N N . ALA A 1 1203 ? 17.972 -43.925 2.099 1.00 58.44 1203 ALA A N 1
ATOM 8906 C CA . ALA A 1 1203 ? 18.165 -45.050 1.175 1.00 58.44 1203 ALA A CA 1
ATOM 8907 C C . ALA A 1 1203 ? 17.453 -44.845 -0.176 1.00 58.44 1203 ALA A C 1
ATOM 8909 O O . ALA A 1 1203 ? 17.778 -45.505 -1.163 1.00 58.44 1203 ALA A O 1
ATOM 8910 N N . GLU A 1 1204 ? 16.467 -43.954 -0.241 1.00 60.41 1204 GLU A N 1
ATOM 8911 C CA . GLU A 1 1204 ? 15.820 -43.497 -1.472 1.00 60.41 1204 GLU A CA 1
ATOM 8912 C C . GLU A 1 1204 ? 16.605 -42.332 -2.094 1.00 60.41 1204 GLU A C 1
ATOM 8914 O O . GLU A 1 1204 ? 16.848 -42.357 -3.296 1.00 60.41 1204 GLU A O 1
ATOM 8919 N N . ALA A 1 1205 ? 17.158 -41.423 -1.282 1.00 57.41 1205 ALA A N 1
ATOM 8920 C CA . ALA A 1 1205 ? 18.151 -40.427 -1.688 1.00 57.41 1205 ALA A CA 1
ATOM 8921 C C . ALA A 1 1205 ? 19.494 -41.067 -2.087 1.00 57.41 1205 ALA A C 1
ATOM 8923 O O . ALA A 1 1205 ? 20.129 -40.598 -3.022 1.00 57.41 1205 ALA A O 1
ATOM 8924 N N . ALA A 1 1206 ? 19.897 -42.186 -1.473 1.00 58.22 1206 ALA A N 1
ATOM 8925 C CA . ALA A 1 1206 ? 21.045 -42.987 -1.896 1.00 58.22 1206 ALA A CA 1
ATOM 8926 C C . ALA A 1 1206 ? 20.743 -43.786 -3.168 1.00 58.22 1206 ALA A C 1
ATOM 8928 O O . ALA A 1 1206 ? 21.625 -43.897 -4.000 1.00 58.22 1206 ALA A O 1
ATOM 8929 N N . ARG A 1 1207 ? 19.508 -44.266 -3.392 1.00 62.22 1207 ARG A N 1
ATOM 8930 C CA . ARG A 1 1207 ? 19.093 -44.865 -4.679 1.00 62.22 1207 ARG A CA 1
ATOM 8931 C C . ARG A 1 1207 ? 18.932 -43.827 -5.794 1.00 62.22 1207 ARG A C 1
ATOM 8933 O O . ARG A 1 1207 ? 19.194 -44.151 -6.945 1.00 62.22 1207 ARG A O 1
ATOM 8940 N N . GLN A 1 1208 ? 18.566 -42.585 -5.475 1.00 59.19 1208 GLN A N 1
ATOM 8941 C CA . GLN A 1 1208 ? 18.568 -41.452 -6.409 1.00 59.19 1208 GLN A CA 1
ATOM 8942 C C . GLN A 1 1208 ? 19.985 -40.915 -6.655 1.00 59.19 1208 GLN A C 1
ATOM 8944 O O . GLN A 1 1208 ? 20.298 -40.560 -7.784 1.00 59.19 1208 GLN A O 1
ATOM 8949 N N . ALA A 1 1209 ? 20.876 -40.948 -5.660 1.00 55.19 1209 ALA A N 1
ATOM 8950 C CA . ALA A 1 1209 ? 22.302 -40.664 -5.817 1.00 55.19 1209 ALA A CA 1
ATOM 8951 C C . ALA A 1 1209 ? 23.056 -41.810 -6.513 1.00 55.19 1209 ALA A C 1
ATOM 8953 O O . ALA A 1 1209 ? 24.027 -41.543 -7.203 1.00 55.19 1209 ALA A O 1
ATOM 8954 N N . GLU A 1 1210 ? 22.603 -43.062 -6.403 1.00 57.84 1210 GLU A N 1
ATOM 8955 C CA . GLU A 1 1210 ? 23.113 -44.232 -7.131 1.00 57.84 1210 GLU A CA 1
ATOM 8956 C C . GLU A 1 1210 ? 22.530 -44.291 -8.554 1.00 57.84 1210 GLU A C 1
ATOM 8958 O O . GLU A 1 1210 ? 23.231 -44.695 -9.469 1.00 57.84 1210 GLU A O 1
ATOM 8963 N N . ALA A 1 1211 ? 21.314 -43.779 -8.791 1.00 56.22 1211 ALA A N 1
ATOM 8964 C CA . ALA A 1 1211 ? 20.779 -43.514 -10.130 1.00 56.22 1211 ALA A CA 1
ATOM 8965 C C . ALA A 1 1211 ? 21.485 -42.322 -10.805 1.00 56.22 1211 ALA A C 1
ATOM 8967 O O . ALA A 1 1211 ? 21.858 -42.428 -11.969 1.00 56.22 1211 ALA A O 1
ATOM 8968 N N . ALA A 1 1212 ? 21.772 -41.242 -10.069 1.00 56.16 1212 ALA A N 1
ATOM 8969 C CA . ALA A 1 1212 ? 22.589 -40.119 -10.533 1.00 56.16 1212 ALA A CA 1
ATOM 8970 C C . ALA A 1 1212 ? 24.076 -40.497 -10.665 1.00 56.16 1212 ALA A C 1
ATOM 8972 O O . ALA A 1 1212 ? 24.761 -39.970 -11.535 1.00 56.16 1212 ALA A O 1
ATOM 8973 N N . ALA A 1 1213 ? 24.582 -41.449 -9.871 1.00 54.00 1213 ALA A N 1
ATOM 8974 C CA . ALA A 1 1213 ? 25.917 -42.023 -10.025 1.00 54.00 1213 ALA A CA 1
ATOM 8975 C C . ALA A 1 1213 ? 25.975 -43.045 -11.164 1.00 54.00 1213 ALA A C 1
ATOM 8977 O O . ALA A 1 1213 ? 26.995 -43.089 -11.830 1.00 54.00 1213 ALA A O 1
ATOM 8978 N N . GLN A 1 1214 ? 24.907 -43.795 -11.459 1.00 58.09 1214 GLN A N 1
ATOM 8979 C CA . GLN A 1 1214 ? 24.790 -44.643 -12.652 1.00 58.09 1214 GLN A CA 1
ATOM 8980 C C . GLN A 1 1214 ? 24.601 -43.809 -13.920 1.00 58.09 1214 GLN A C 1
ATOM 8982 O O . GLN A 1 1214 ? 25.078 -44.210 -14.974 1.00 58.09 1214 GLN A O 1
ATOM 8987 N N . GLU A 1 1215 ? 23.970 -42.636 -13.841 1.00 54.66 1215 GLU A N 1
ATOM 8988 C CA . GLU A 1 1215 ? 23.879 -41.658 -14.929 1.00 54.66 1215 GLU A CA 1
ATOM 8989 C C . GLU A 1 1215 ? 25.200 -40.889 -15.100 1.00 54.66 1215 GLU A C 1
ATOM 8991 O O . GLU A 1 1215 ? 25.667 -40.723 -16.225 1.00 54.66 1215 GLU A O 1
ATOM 8996 N N . ALA A 1 1216 ? 25.902 -40.561 -14.011 1.00 53.19 1216 ALA A N 1
ATOM 8997 C CA . ALA A 1 1216 ? 27.274 -40.050 -14.032 1.00 53.19 1216 ALA A CA 1
ATOM 8998 C C . ALA A 1 1216 ? 28.308 -41.123 -14.422 1.00 53.19 1216 ALA A C 1
ATOM 9000 O O . ALA A 1 1216 ? 29.343 -40.773 -14.973 1.00 53.19 1216 ALA A O 1
ATOM 9001 N N . GLU A 1 1217 ? 28.044 -42.416 -14.211 1.00 52.44 1217 GLU A N 1
ATOM 9002 C CA . GLU A 1 1217 ? 28.839 -43.556 -14.692 1.00 52.44 1217 GLU A CA 1
ATOM 9003 C C . GLU A 1 1217 ? 28.493 -43.882 -16.150 1.00 52.44 1217 GLU A C 1
ATOM 9005 O O . GLU A 1 1217 ? 29.376 -44.260 -16.904 1.00 52.44 1217 GLU A O 1
ATOM 9010 N N . ARG A 1 1218 ? 27.267 -43.609 -16.621 1.00 56.75 1218 ARG A N 1
ATOM 9011 C CA . ARG A 1 1218 ? 26.904 -43.612 -18.052 1.00 56.75 1218 ARG A CA 1
ATOM 9012 C C . ARG A 1 1218 ? 27.538 -42.441 -18.800 1.00 56.75 1218 ARG A C 1
ATOM 9014 O O . ARG A 1 1218 ? 27.982 -42.625 -19.928 1.00 56.75 1218 ARG A O 1
ATOM 9021 N N . THR A 1 1219 ? 27.640 -41.284 -18.148 1.00 53.81 1219 THR A N 1
ATOM 9022 C CA . THR A 1 1219 ? 28.305 -40.078 -18.664 1.00 53.81 1219 THR A CA 1
ATOM 9023 C C . THR A 1 1219 ? 29.828 -40.223 -18.585 1.00 53.81 1219 THR A C 1
ATOM 9025 O O . THR A 1 1219 ? 30.509 -39.905 -19.550 1.00 53.81 1219 THR A O 1
ATOM 9028 N N . ARG A 1 1220 ? 30.377 -40.841 -17.525 1.00 53.00 1220 ARG A N 1
ATOM 9029 C CA . ARG A 1 1220 ? 31.792 -41.252 -17.437 1.00 53.00 1220 ARG A CA 1
ATOM 9030 C C . ARG A 1 1220 ? 32.129 -42.416 -18.361 1.00 53.00 1220 ARG A C 1
ATOM 9032 O O . ARG A 1 1220 ? 33.245 -42.447 -18.835 1.00 53.00 1220 ARG A O 1
ATOM 9039 N N . MET A 1 1221 ? 31.204 -43.323 -18.683 1.00 48.66 1221 MET A N 1
ATOM 9040 C CA . MET A 1 1221 ? 31.400 -44.385 -19.680 1.00 48.66 1221 MET A CA 1
ATOM 9041 C C . MET A 1 1221 ? 31.229 -43.850 -21.110 1.00 48.66 1221 MET A C 1
ATOM 9043 O O . MET A 1 1221 ? 31.877 -44.358 -22.017 1.00 48.66 1221 MET A O 1
ATOM 9047 N N . GLN A 1 1222 ? 30.455 -42.780 -21.330 1.00 52.44 1222 GLN A N 1
ATOM 9048 C CA . GLN A 1 1222 ? 30.454 -42.011 -22.583 1.00 52.44 1222 GLN A CA 1
ATOM 9049 C C . GLN A 1 1222 ? 31.721 -41.148 -22.735 1.00 52.44 1222 GLN A C 1
ATOM 9051 O O . GLN A 1 1222 ? 32.274 -41.096 -23.833 1.00 52.44 1222 GLN A O 1
ATOM 9056 N N . ASP A 1 1223 ? 32.245 -40.572 -21.649 1.00 50.94 1223 ASP A N 1
ATOM 9057 C CA . ASP A 1 1223 ? 33.528 -39.855 -21.625 1.00 50.94 1223 ASP A CA 1
ATOM 9058 C C . ASP A 1 1223 ? 34.747 -40.796 -21.629 1.00 50.94 1223 ASP A C 1
ATOM 9060 O O . ASP A 1 1223 ? 35.768 -40.448 -22.213 1.00 50.94 1223 ASP A O 1
ATOM 9064 N N . ASP A 1 1224 ? 34.654 -42.012 -21.085 1.00 49.12 1224 ASP A N 1
ATOM 9065 C CA . ASP A 1 1224 ? 35.696 -43.045 -21.162 1.00 49.12 1224 ASP A CA 1
ATOM 9066 C C . ASP A 1 1224 ? 35.667 -43.778 -22.509 1.00 49.12 1224 ASP A C 1
ATOM 9068 O O . ASP A 1 1224 ? 36.721 -44.185 -22.982 1.00 49.12 1224 ASP A O 1
ATOM 9072 N N . ILE A 1 1225 ? 34.523 -43.860 -23.204 1.00 51.25 1225 ILE A N 1
ATOM 9073 C CA . ILE A 1 1225 ? 34.464 -44.257 -24.626 1.00 51.25 1225 ILE A CA 1
ATOM 9074 C C . ILE A 1 1225 ? 35.037 -43.144 -25.527 1.00 51.25 1225 ILE A C 1
ATOM 9076 O O . ILE A 1 1225 ? 35.696 -43.451 -26.520 1.00 51.25 1225 ILE A O 1
ATOM 9080 N N . ARG A 1 1226 ? 34.895 -41.863 -25.153 1.00 48.66 1226 ARG A N 1
ATOM 9081 C CA . ARG A 1 1226 ? 35.545 -40.726 -25.835 1.00 48.66 1226 ARG A CA 1
ATOM 9082 C C . ARG A 1 1226 ? 37.058 -40.681 -25.570 1.00 48.66 1226 ARG A C 1
ATOM 9084 O O . ARG A 1 1226 ? 37.832 -40.508 -26.505 1.00 48.66 1226 ARG A O 1
ATOM 9091 N N . ARG A 1 1227 ? 37.499 -40.971 -24.339 1.00 47.53 1227 ARG A N 1
ATOM 9092 C CA . ARG A 1 1227 ? 38.921 -41.065 -23.942 1.00 47.53 1227 ARG A CA 1
ATOM 9093 C C . ARG A 1 1227 ? 39.603 -42.377 -24.361 1.00 47.53 1227 ARG A C 1
ATOM 9095 O O . ARG A 1 1227 ? 40.829 -42.412 -24.458 1.00 47.53 1227 ARG A O 1
ATOM 9102 N N . LEU A 1 1228 ? 38.851 -43.440 -24.664 1.00 41.84 1228 LEU A N 1
ATOM 9103 C CA . LEU A 1 1228 ? 39.350 -44.662 -25.321 1.00 41.84 1228 LEU A CA 1
ATOM 9104 C C . LEU A 1 1228 ? 39.440 -44.524 -26.851 1.00 41.84 1228 LEU A C 1
ATOM 9106 O O . LEU A 1 1228 ? 40.174 -45.290 -27.467 1.00 41.84 1228 LEU A O 1
ATOM 9110 N N . LEU A 1 1229 ? 38.781 -43.523 -27.448 1.00 47.84 1229 LEU A N 1
ATOM 9111 C CA . LEU A 1 1229 ? 38.972 -43.114 -28.848 1.00 47.84 1229 LEU A CA 1
ATOM 9112 C C . LEU A 1 1229 ? 40.122 -42.100 -29.035 1.00 47.84 1229 LEU A C 1
ATOM 9114 O O . LEU A 1 1229 ? 40.619 -41.951 -30.147 1.00 47.84 1229 LEU A O 1
ATOM 9118 N N . GLU A 1 1230 ? 40.611 -41.473 -27.959 1.00 45.53 1230 GLU A N 1
ATOM 9119 C CA . GLU A 1 1230 ? 41.804 -40.600 -27.967 1.00 45.53 1230 GLU A CA 1
ATOM 9120 C C . GLU A 1 1230 ? 43.089 -41.290 -27.462 1.00 45.53 1230 GLU A C 1
ATOM 9122 O O . GLU A 1 1230 ? 44.177 -40.729 -27.560 1.00 45.53 1230 GLU A O 1
ATOM 9127 N N . ARG A 1 1231 ? 43.014 -42.550 -27.004 1.00 37.44 1231 ARG A N 1
ATOM 9128 C CA . ARG A 1 1231 ? 44.172 -43.369 -26.576 1.00 37.44 1231 ARG A CA 1
ATOM 9129 C C . ARG A 1 1231 ? 44.794 -44.242 -27.677 1.00 37.44 1231 ARG A C 1
ATOM 9131 O O . ARG A 1 1231 ? 45.495 -45.206 -27.372 1.00 37.44 1231 ARG A O 1
ATOM 9138 N N . GLU A 1 1232 ? 44.601 -43.875 -28.945 1.00 39.53 1232 GLU A N 1
ATOM 9139 C CA . GLU A 1 1232 ? 45.307 -44.471 -30.094 1.00 39.53 1232 GLU A CA 1
ATOM 9140 C C . GLU A 1 1232 ? 46.214 -43.480 -30.854 1.00 39.53 1232 GLU A C 1
ATOM 9142 O O . GLU A 1 1232 ? 46.596 -43.715 -32.000 1.00 39.53 1232 GLU A O 1
ATOM 9147 N N . ARG A 1 1233 ? 46.641 -42.389 -30.207 1.00 39.88 1233 ARG A N 1
ATOM 9148 C CA . ARG A 1 1233 ? 47.771 -41.579 -30.681 1.00 39.88 1233 ARG A CA 1
ATOM 9149 C C . ARG A 1 1233 ? 48.784 -41.355 -29.558 1.00 39.88 1233 ARG A C 1
ATOM 9151 O O . ARG A 1 1233 ? 48.491 -40.652 -28.605 1.00 39.88 1233 ARG A O 1
ATOM 9158 N N . GLU A 1 1234 ? 49.959 -41.972 -29.748 1.00 33.75 1234 GLU A N 1
ATOM 9159 C CA . GLU A 1 1234 ? 51.274 -41.587 -29.187 1.00 33.75 1234 GLU A CA 1
ATOM 9160 C C . GLU A 1 1234 ? 51.417 -41.832 -27.666 1.00 33.75 1234 GLU A C 1
ATOM 9162 O O . GLU A 1 1234 ? 50.833 -41.150 -26.843 1.00 33.75 1234 GLU A O 1
ATOM 9167 N N . ARG A 1 1235 ? 52.117 -42.836 -27.120 1.00 31.53 1235 ARG A N 1
ATOM 9168 C CA . ARG A 1 1235 ? 53.397 -43.489 -27.444 1.00 31.53 1235 ARG A CA 1
ATOM 9169 C C . ARG A 1 1235 ? 54.552 -42.505 -27.675 1.00 31.53 1235 ARG A C 1
ATOM 9171 O O . ARG A 1 1235 ? 54.891 -42.253 -28.818 1.00 31.53 1235 ARG A O 1
ATOM 9178 N N . ASP A 1 1236 ? 55.155 -41.991 -26.595 1.00 32.44 1236 ASP A N 1
ATOM 9179 C CA . ASP A 1 1236 ? 56.571 -42.245 -26.257 1.00 32.44 1236 ASP A CA 1
ATOM 9180 C C . ASP A 1 1236 ? 57.124 -41.404 -25.072 1.00 32.44 1236 ASP A C 1
ATOM 9182 O O . ASP A 1 1236 ? 56.881 -40.210 -24.955 1.00 32.44 1236 ASP A O 1
ATOM 9186 N N . PHE A 1 1237 ? 57.974 -42.072 -24.274 1.00 28.50 1237 PHE A N 1
ATOM 9187 C CA . PHE A 1 1237 ? 59.176 -41.575 -23.563 1.00 28.50 1237 PHE A CA 1
ATOM 9188 C C . PHE A 1 1237 ? 59.148 -40.919 -22.149 1.00 28.50 1237 PHE A C 1
ATOM 9190 O O . PHE A 1 1237 ? 58.151 -40.410 -21.664 1.00 28.50 1237 PHE A O 1
ATOM 9197 N N . TRP A 1 1238 ? 60.298 -41.075 -21.463 1.00 29.22 1238 TRP A N 1
ATOM 9198 C CA . TRP A 1 1238 ? 60.614 -41.152 -20.007 1.00 29.22 1238 TRP A CA 1
ATOM 9199 C C . TRP A 1 1238 ? 61.347 -39.856 -19.458 1.00 29.22 1238 TRP A C 1
ATOM 9201 O O . TRP A 1 1238 ? 61.558 -38.951 -20.259 1.00 29.22 1238 TRP A O 1
ATOM 9211 N N . PRO A 1 1239 ? 61.766 -39.721 -18.157 1.00 49.69 1239 PRO A N 1
ATOM 9212 C CA . PRO A 1 1239 ? 61.427 -38.614 -17.224 1.00 49.69 1239 PRO A CA 1
ATOM 9213 C C . PRO A 1 1239 ? 62.610 -37.925 -16.454 1.00 49.69 1239 PRO A C 1
ATOM 9215 O O . PRO A 1 1239 ? 63.773 -38.257 -16.671 1.00 49.69 1239 PRO A O 1
ATOM 9218 N N . GLY A 1 1240 ? 62.282 -37.071 -15.455 1.00 28.08 1240 GLY A N 1
ATOM 9219 C CA . GLY A 1 1240 ? 63.116 -36.596 -14.308 1.00 28.08 1240 GLY A CA 1
ATOM 9220 C C . GLY A 1 1240 ? 63.054 -35.059 -14.111 1.00 28.08 1240 GLY A C 1
ATOM 9221 O O . GLY A 1 1240 ? 62.892 -34.376 -15.109 1.00 28.08 1240 GLY A O 1
ATOM 9222 N N . LEU A 1 1241 ? 63.202 -34.387 -12.952 1.00 27.83 1241 LEU A N 1
ATOM 9223 C CA . LEU A 1 1241 ? 63.592 -34.672 -11.551 1.00 27.83 1241 LEU A CA 1
ATOM 9224 C C . LEU A 1 1241 ? 63.664 -33.288 -10.790 1.00 27.83 1241 LEU A C 1
ATOM 9226 O O . LEU A 1 1241 ? 63.778 -32.275 -11.475 1.00 27.83 1241 LEU A O 1
ATOM 9230 N N . PHE A 1 1242 ? 63.718 -33.278 -9.436 1.00 30.97 1242 PHE A N 1
ATOM 9231 C CA . PHE A 1 1242 ? 64.131 -32.200 -8.467 1.00 30.97 1242 PHE A CA 1
ATOM 9232 C C . PHE A 1 1242 ? 63.085 -31.176 -7.933 1.00 30.97 1242 PHE A C 1
ATOM 9234 O O . PHE A 1 1242 ? 62.367 -30.572 -8.719 1.00 30.97 1242 PHE A O 1
ATOM 9241 N N . GLU A 1 1243 ? 62.785 -31.162 -6.608 1.00 31.17 1243 GLU A N 1
ATOM 9242 C CA . GLU A 1 1243 ? 63.376 -30.387 -5.452 1.00 31.17 1243 GLU A CA 1
ATOM 9243 C C . GLU A 1 1243 ? 62.931 -28.895 -5.457 1.00 31.17 1243 GLU A C 1
ATOM 9245 O O . GLU A 1 1243 ? 62.846 -28.307 -6.522 1.00 31.17 1243 GLU A O 1
ATOM 9250 N N . ASP A 1 1244 ? 62.573 -28.183 -4.374 1.00 33.16 1244 ASP A N 1
ATOM 9251 C CA . ASP A 1 1244 ? 63.016 -28.208 -2.971 1.00 33.16 1244 ASP A CA 1
ATOM 9252 C C . ASP A 1 1244 ? 62.127 -27.287 -2.070 1.00 33.16 1244 ASP A C 1
ATOM 9254 O O . ASP A 1 1244 ? 61.456 -26.392 -2.586 1.00 33.16 1244 ASP A O 1
ATOM 9258 N N . GLY A 1 1245 ? 62.212 -27.422 -0.730 1.00 29.61 1245 GLY A N 1
ATOM 9259 C CA . GLY A 1 1245 ? 62.240 -26.251 0.188 1.00 29.61 1245 GLY A CA 1
ATOM 9260 C C . GLY A 1 1245 ? 61.015 -25.762 1.014 1.00 29.61 1245 GLY A C 1
ATOM 9261 O O . GLY A 1 1245 ? 60.526 -24.669 0.774 1.00 29.61 1245 GLY A O 1
ATOM 9262 N N . SER A 1 1246 ? 60.575 -26.537 2.021 1.00 31.58 1246 SER A N 1
ATOM 9263 C CA . SER A 1 1246 ? 60.412 -26.272 3.495 1.00 31.58 1246 SER A CA 1
ATOM 9264 C C . SER A 1 1246 ? 60.409 -24.828 4.145 1.00 31.58 1246 SER A C 1
ATOM 9266 O O . SER A 1 1246 ? 60.766 -23.859 3.490 1.00 31.58 1246 SER A O 1
ATOM 9268 N N . PRO A 1 1247 ? 60.104 -24.637 5.470 1.00 56.56 1247 PRO A N 1
ATOM 9269 C CA . PRO A 1 1247 ? 58.825 -24.102 5.998 1.00 56.56 1247 PRO A CA 1
ATOM 9270 C C . PRO A 1 1247 ? 58.968 -23.109 7.208 1.00 56.56 1247 PRO A C 1
ATOM 9272 O O . PRO A 1 1247 ? 60.066 -22.674 7.546 1.00 56.56 1247 PRO A O 1
ATOM 9275 N N . GLY A 1 1248 ? 57.874 -22.816 7.937 1.00 28.84 1248 GLY A N 1
ATOM 9276 C CA . GLY A 1 1248 ? 57.887 -22.296 9.329 1.00 28.84 1248 GLY A CA 1
ATOM 9277 C C . GLY A 1 1248 ? 56.587 -21.552 9.696 1.00 28.84 1248 GLY A C 1
ATOM 9278 O O . GLY A 1 1248 ? 56.309 -20.520 9.104 1.00 28.84 1248 GLY A O 1
ATOM 9279 N N . SER A 1 1249 ? 55.643 -22.114 10.466 1.00 31.94 1249 SER A N 1
ATOM 9280 C CA . SER A 1 1249 ? 55.599 -22.366 11.929 1.00 31.94 1249 SER A CA 1
ATOM 9281 C C . SER A 1 1249 ? 55.018 -21.199 12.745 1.00 31.94 1249 SER A C 1
ATOM 9283 O O . SER A 1 1249 ? 55.584 -20.109 12.717 1.00 31.94 1249 SER A O 1
ATOM 9285 N N . GLY A 1 1250 ? 53.979 -21.471 13.548 1.00 29.34 1250 GLY A N 1
ATOM 9286 C CA . GLY A 1 1250 ? 53.544 -20.599 14.649 1.00 29.34 1250 GLY A CA 1
ATOM 9287 C C . GLY A 1 1250 ? 52.096 -20.799 15.121 1.00 29.34 1250 GLY A C 1
ATOM 9288 O O . GLY A 1 1250 ? 51.216 -20.088 14.651 1.00 29.34 1250 GLY A O 1
ATOM 9289 N N . ASP A 1 1251 ? 51.894 -21.741 16.052 1.00 33.69 1251 ASP A N 1
ATOM 9290 C CA . ASP A 1 1251 ? 50.784 -21.828 17.034 1.00 33.69 1251 ASP A CA 1
ATOM 9291 C C . ASP A 1 1251 ? 50.529 -20.461 17.730 1.00 33.69 1251 ASP A C 1
ATOM 9293 O O . ASP A 1 1251 ? 51.431 -19.629 17.774 1.00 33.69 1251 ASP A O 1
ATOM 9297 N N . GLU A 1 1252 ? 49.363 -20.102 18.290 1.00 30.02 1252 GLU A N 1
ATOM 9298 C CA . GLU A 1 1252 ? 48.705 -20.691 19.474 1.00 30.02 1252 GLU A CA 1
ATOM 9299 C C . GLU A 1 1252 ? 47.384 -19.905 19.766 1.00 30.02 1252 GLU A C 1
ATOM 9301 O O . GLU A 1 1252 ? 47.310 -18.697 19.533 1.00 30.02 1252 GLU A O 1
ATOM 9306 N N . ALA A 1 1253 ? 46.342 -20.565 20.293 1.00 29.08 1253 ALA A N 1
ATOM 9307 C CA . ALA A 1 1253 ? 45.114 -19.970 20.888 1.00 29.08 1253 ALA A CA 1
ATOM 9308 C C . ALA A 1 1253 ? 45.281 -19.841 22.440 1.00 29.08 1253 ALA A C 1
ATOM 9310 O O . ALA A 1 1253 ? 46.387 -20.145 22.885 1.00 29.08 1253 ALA A O 1
ATOM 9311 N N . PRO A 1 1254 ? 44.289 -19.531 23.337 1.00 44.72 1254 PRO A N 1
ATOM 9312 C CA . PRO A 1 1254 ? 42.850 -19.188 23.204 1.00 44.72 1254 PRO A CA 1
ATOM 9313 C C . PRO A 1 1254 ? 42.285 -18.128 24.233 1.00 44.72 1254 PRO A C 1
ATOM 9315 O O . PRO A 1 1254 ? 43.012 -17.563 25.042 1.00 44.72 1254 PRO A O 1
ATOM 9318 N N . MET A 1 1255 ? 40.940 -17.990 24.268 1.00 25.47 1255 MET A N 1
ATOM 9319 C CA . MET A 1 1255 ? 40.027 -17.686 25.414 1.00 25.47 1255 MET A CA 1
ATOM 9320 C C . MET A 1 1255 ? 39.505 -16.253 25.756 1.00 25.47 1255 MET A C 1
ATOM 9322 O O . MET A 1 1255 ? 40.224 -15.413 26.278 1.00 25.47 1255 MET A O 1
ATOM 9326 N N . LEU A 1 1256 ? 38.161 -16.130 25.637 1.00 26.69 1256 LEU A N 1
ATOM 9327 C CA . LEU A 1 1256 ? 37.137 -15.620 26.596 1.00 26.69 1256 LEU A CA 1
ATOM 9328 C C . LEU A 1 1256 ? 37.080 -14.133 27.045 1.00 26.69 1256 LEU A C 1
ATOM 9330 O O . LEU A 1 1256 ? 37.896 -13.711 27.853 1.00 26.69 1256 LEU A O 1
ATOM 9334 N N . LEU A 1 1257 ? 35.985 -13.423 26.686 1.00 28.45 1257 LEU A N 1
ATOM 9335 C CA . LEU A 1 1257 ? 34.937 -12.824 27.570 1.00 28.45 1257 LEU A CA 1
ATOM 9336 C C . LEU A 1 1257 ? 34.166 -11.644 26.916 1.00 28.45 1257 LEU A C 1
ATOM 9338 O O . LEU A 1 1257 ? 34.722 -10.817 26.204 1.00 28.45 1257 LEU A O 1
ATOM 9342 N N . LEU A 1 1258 ? 32.861 -11.609 27.199 1.00 28.06 1258 LEU A N 1
ATOM 9343 C CA . LEU A 1 1258 ? 31.791 -10.666 26.804 1.00 28.06 1258 LEU A CA 1
ATOM 9344 C C . LEU A 1 1258 ? 31.622 -9.518 27.864 1.00 28.06 1258 LEU A C 1
ATOM 9346 O O . LEU A 1 1258 ? 32.283 -9.590 28.898 1.00 28.06 1258 LEU A O 1
ATOM 9350 N N . PRO A 1 1259 ? 30.709 -8.523 27.686 1.00 44.16 1259 PRO A N 1
ATOM 9351 C CA . PRO A 1 1259 ? 30.883 -7.081 27.366 1.00 44.16 1259 PRO A CA 1
ATOM 9352 C C . PRO A 1 1259 ? 30.709 -6.152 28.629 1.00 44.16 1259 PRO A C 1
ATOM 9354 O O . PRO A 1 1259 ? 30.769 -6.723 29.720 1.00 44.16 1259 PRO A O 1
ATOM 9357 N N . PRO A 1 1260 ? 30.552 -4.785 28.616 1.00 37.22 1260 PRO A N 1
ATOM 9358 C CA . PRO A 1 1260 ? 29.513 -3.916 27.975 1.00 37.22 1260 PRO A CA 1
ATOM 9359 C C . PRO A 1 1260 ? 30.098 -2.580 27.387 1.00 37.22 1260 PRO A C 1
ATOM 9361 O O . PRO A 1 1260 ? 31.280 -2.316 27.548 1.00 37.22 1260 PRO A O 1
ATOM 9364 N N . GLY A 1 1261 ? 29.446 -1.747 26.558 1.00 27.25 1261 GLY A N 1
ATOM 9365 C CA . GLY A 1 1261 ? 28.307 -0.847 26.816 1.00 27.25 1261 GLY A CA 1
ATOM 9366 C C . GLY A 1 1261 ? 28.710 0.650 26.714 1.00 27.25 1261 GLY A C 1
ATOM 9367 O O . GLY A 1 1261 ? 29.619 1.069 27.416 1.00 27.25 1261 GLY A O 1
ATOM 9368 N N . PHE A 1 1262 ? 27.973 1.428 25.900 1.00 29.34 1262 PHE A N 1
ATOM 9369 C CA . PHE A 1 1262 ? 27.860 2.909 25.843 1.00 29.34 1262 PHE A CA 1
ATOM 9370 C C . PHE A 1 1262 ? 29.066 3.787 25.430 1.00 29.34 1262 PHE A C 1
ATOM 9372 O O . PHE A 1 1262 ? 30.029 3.921 26.175 1.00 29.34 1262 PHE A O 1
ATOM 9379 N N . ALA A 1 1263 ? 28.917 4.522 24.313 1.00 30.17 1263 ALA A N 1
ATOM 9380 C CA . ALA A 1 1263 ? 28.746 5.992 24.272 1.00 30.17 1263 ALA A CA 1
ATOM 9381 C C . ALA A 1 1263 ? 29.211 6.611 22.929 1.00 30.17 1263 ALA A C 1
ATOM 9383 O O . ALA A 1 1263 ? 30.391 6.588 22.591 1.00 30.17 1263 ALA A O 1
ATOM 9384 N N . ASP A 1 1264 ? 28.255 7.215 22.218 1.00 34.50 1264 ASP A N 1
ATOM 9385 C CA . ASP A 1 1264 ? 28.414 8.412 21.364 1.00 34.50 1264 ASP A CA 1
ATOM 9386 C C . ASP A 1 1264 ? 29.087 9.557 22.180 1.00 34.50 1264 ASP A C 1
ATOM 9388 O O . ASP A 1 1264 ? 28.945 9.522 23.411 1.00 34.50 1264 ASP A O 1
ATOM 9392 N N . PRO A 1 1265 ? 29.751 10.598 21.606 1.00 44.28 1265 PRO A N 1
ATOM 9393 C CA . PRO A 1 1265 ? 29.189 11.431 20.533 1.00 44.28 1265 PRO A CA 1
ATOM 9394 C C . PRO A 1 1265 ? 30.160 12.027 19.474 1.00 44.28 1265 PRO A C 1
ATOM 9396 O O . PRO A 1 1265 ? 31.296 12.396 19.759 1.00 44.28 1265 PRO A O 1
ATOM 9399 N N . ALA A 1 1266 ? 29.573 12.299 18.303 1.00 33.53 1266 ALA A N 1
ATOM 9400 C CA . ALA A 1 1266 ? 29.667 13.533 17.500 1.00 33.53 1266 ALA A CA 1
ATOM 9401 C C . ALA A 1 1266 ? 30.929 13.927 16.686 1.00 33.53 1266 ALA A C 1
ATOM 9403 O O . ALA A 1 1266 ? 32.068 13.932 17.147 1.00 33.53 1266 ALA A O 1
ATOM 9404 N N . SER A 1 1267 ? 30.594 14.514 15.523 1.00 31.73 1267 SER A N 1
ATOM 9405 C CA . SER A 1 1267 ? 31.307 15.496 14.680 1.00 31.73 1267 SER A CA 1
ATOM 9406 C C . SER A 1 1267 ? 32.285 14.977 13.614 1.00 31.73 1267 SER A C 1
ATOM 9408 O O . SER A 1 1267 ? 33.488 14.893 13.840 1.00 31.73 1267 SER A O 1
ATOM 9410 N N . ASN A 1 1268 ? 31.781 14.720 12.400 1.00 32.81 1268 ASN A N 1
ATOM 9411 C CA . ASN A 1 1268 ? 31.708 15.723 11.320 1.00 32.81 1268 ASN A CA 1
ATOM 9412 C C . ASN A 1 1268 ? 30.775 15.270 10.191 1.00 32.81 1268 ASN A C 1
ATOM 9414 O O . ASN A 1 1268 ? 30.734 14.045 9.943 1.00 32.81 1268 ASN A O 1
#

Organism: NCBI:txid1653334

InterPro domains:
  IPR007844 AsmA [PF05170] (7-114)
  IPR052894 AsmA-related [PTHR30441] (5-115)

Mean predicted aligned error: 20.49 Å

Sequence (1268 aa):
MRDSLTALAAIVILILVAALAIPPFVDWEERRLDLEAALSRAAGIPVETRGTIDLRLLPSPRMRVDGLTIGIPDGASPSLVAQGVAAEMELTALLRGQVRFSNIGIARADLRLPMEEGALRFPERMREGPEALGGLAFDDLAITALSVTTITPEFGAMRRAEIADLRLNAPSLAGPWRIEGVYGGDTFRLGTGTLSDDLSMEMRLVGGVDTPLRYDIDATLQLLPEAARYRPLLDGEMRIVALPNAETEAEPATQDPIVLSGDFASEGPGFALSALRLELGDPSLGSQLEGSGFLRLDDPRLALELAGRRLALDTIMAGPRAGLLTSWFGEQGPRTPLPPIDLALELGSVGFAGEELLDVALRTMLENGELQIAQSAVTLPGEARLSFAGAVDLTAGDRIAGDARLVAADGDRLARYLGRIGLEGPWLGLVRGPELDIAGQVAIDPEGVSVDDLAFRAGAAQIGGSVEYRAPQIGQRGRVEAQIRADGIDLEDLPPLDAVPLTAGENDLVIGLVARDVRHGDEGGGRIDARLRSEGETLVVDRFDIAGLAGAEASLSGRINPDGAGLISGRLQAVRAAPLLSLLGRFQRDGLVGLAPPFIREGGLDLAISIDRLPPGDELASGALRLSLEGEVAGGPFSATAATLGGRTESFRFFLATRDTRDWVDLDHPAVAGQSSNLTMEMRRSGADRYAATASGDMAGLRFRTTRALSIDAITREIWDGEIRLSSEDLRPALGLFALGDAGLDTAPGEMRVSVAREPGATQLELDGRIAGERVRGDLRLGRETLSGELAVAALSLPALIDVLLTDTGGDSPENGWSEAPFGRVALPFRSGRIGISAGNVALGRGQVAREAQFDLVLLTDGLAVENFASGFGEGGLSGALSLRRAPDGPLAAVGEVEFSGLSAQALMPDAPFSAQLTGALDFGASGESLAGAIADLSGGGNLLLEDLVVTGMAPDAITLGLERALREEDPLGGRRLQGHVESALDDDIFDADTVTAPVTLVGGSLRLEPLAVPDPNTEEAGWRGAAAFDLIAGGVDIRGSLRAASAPPGWSGPAPRITLGWTGAVGAMTRDVDTGPLTNGVAQIVLQRELDRIEAFEREAGERTRRLEQLRMERAREAARQEWEALLEERARRAAEVRPAVIEAAQAIARARRAEIEAQRAAEEEARRAQEEAERLAAEEAARAEEEARLAREEAARAAEAEAARQAEAAAQEAERTRMQDDIRRLLERERERDFWPGLFEDGSPGSGDEAPMLLLPPGFADPASN

Radius of gyration: 63.45 Å; Cα contacts (8 Å, |Δi|>4): 2886; chains: 1; bounding box: 156×84×206 Å

Nearest PDB structures (foldseek):
  3szd-assembly2_A  TM=1.175E-01  e=6.538E+00  Pseudomonas aeruginosa
  6t1w-assembly1_A  TM=1.033E-01  e=7.550E+00  Escherichia coli K-12